Protein AF-0000000074026265 (afdb_homodimer)

Solvent-accessible surface area (backbone atoms only — not comparable to full-atom values): 60486 Å² total; per-residue (Å²): 126,70,62,74,56,37,58,71,52,33,71,59,60,82,52,69,83,64,68,78,68,47,55,57,82,48,46,68,58,48,65,74,44,37,63,38,47,51,51,13,49,49,29,44,51,48,30,49,52,49,58,58,45,52,34,52,52,52,15,53,52,42,41,30,48,72,67,70,62,59,43,75,69,52,39,55,50,53,32,48,48,51,51,52,43,43,51,48,36,30,51,28,47,27,50,17,40,55,26,28,44,42,47,17,47,48,46,38,46,51,50,44,50,51,52,53,47,49,58,65,57,43,35,57,64,54,59,73,77,40,56,67,68,60,55,49,42,50,66,47,55,26,41,50,34,36,26,41,22,55,16,62,23,47,52,45,45,49,48,40,49,51,45,42,52,50,40,52,50,48,34,33,72,69,58,38,53,71,54,41,55,60,28,46,56,40,49,64,55,44,53,51,49,50,54,55,49,47,53,53,50,26,54,41,47,52,52,28,50,51,34,45,48,51,48,52,50,51,50,54,49,48,63,73,41,40,67,59,33,57,50,40,69,33,52,66,61,53,41,52,55,44,47,54,46,47,48,51,30,44,51,34,46,48,53,42,49,53,50,54,36,47,49,57,34,48,52,51,42,39,51,47,49,23,51,34,43,39,47,38,55,44,48,50,34,35,69,71,61,77,38,50,68,10,39,48,54,22,41,54,51,41,50,51,53,42,60,61,39,58,66,47,47,63,53,30,53,42,36,41,37,47,13,42,55,29,35,44,55,50,47,54,58,71,65,57,70,48,79,66,67,67,44,97,75,37,35,74,58,67,84,80,81,50,32,40,34,38,44,47,25,31,38,56,53,90,92,45,96,55,58,36,29,46,63,32,64,48,77,44,49,63,36,36,32,37,17,39,35,53,55,89,83,14,29,70,69,52,54,58,37,50,75,61,54,55,50,81,79,78,38,60,47,43,24,54,49,91,41,49,56,75,43,33,22,61,63,44,49,25,60,36,37,16,63,26,52,64,81,30,78,72,62,72,38,27,49,48,55,51,27,44,52,67,50,94,75,78,52,71,64,54,54,50,52,29,21,48,41,36,67,37,42,71,64,33,66,70,37,94,54,30,54,66,32,42,26,42,93,88,33,47,80,69,53,68,34,54,33,22,23,42,30,44,18,20,23,49,63,66,63,36,57,30,40,38,36,32,44,48,56,77,62,40,55,70,67,59,43,51,51,27,51,51,40,44,54,65,71,40,64,67,31,23,31,40,39,34,38,84,52,58,85,78,36,53,82,28,66,33,35,37,33,30,48,86,15,28,79,78,45,74,36,33,54,68,56,37,51,71,64,62,44,71,63,28,22,52,45,50,15,46,54,21,36,47,56,18,67,80,82,124,70,61,73,57,37,60,72,52,35,72,60,61,80,56,67,83,64,68,77,67,46,55,58,82,47,46,66,58,46,64,74,44,38,64,39,46,51,50,12,50,49,30,44,50,50,30,47,52,48,58,60,44,52,34,52,52,52,15,53,52,42,41,30,49,72,67,69,63,57,43,75,68,51,38,52,49,53,31,48,48,52,52,51,44,45,51,48,36,31,51,29,47,28,51,16,40,54,26,26,45,44,48,17,47,49,46,39,45,51,49,44,50,50,53,52,48,51,57,65,56,42,35,57,64,54,58,73,77,39,57,68,68,60,55,48,42,50,64,46,57,27,41,49,35,36,25,41,22,55,17,63,24,46,52,44,45,49,47,42,51,49,45,42,51,51,41,51,50,49,34,34,72,68,60,37,54,70,57,40,56,59,30,46,58,41,49,65,54,44,55,52,50,49,55,55,50,48,55,52,49,25,53,40,46,52,53,27,49,51,34,46,49,50,48,52,49,51,50,52,50,49,64,74,40,41,67,57,33,58,47,39,67,34,52,65,60,53,42,52,54,46,49,54,47,46,48,51,28,44,51,36,46,49,53,42,48,53,52,55,37,47,48,57,34,49,51,51,42,39,51,46,49,22,51,35,43,39,46,38,56,43,48,51,33,36,68,73,61,76,38,52,67,10,40,48,54,21,41,55,48,39,49,51,54,41,60,61,37,57,66,47,44,64,52,29,54,43,37,42,38,48,13,41,54,29,35,44,56,50,47,54,58,71,66,55,71,51,80,67,68,68,45,97,75,37,35,74,59,67,84,81,79,50,32,39,34,38,46,46,26,29,39,56,53,89,93,46,96,55,59,36,28,46,63,32,63,49,76,45,51,62,37,36,33,38,18,39,35,53,54,90,83,15,30,70,69,52,55,58,38,48,76,61,54,56,49,81,79,77,38,60,49,42,25,54,50,89,40,49,56,75,43,33,23,59,65,44,50,26,62,35,37,16,62,26,54,66,80,29,80,73,62,72,38,28,48,48,54,52,28,44,51,68,50,94,76,80,52,71,64,55,53,50,51,29,21,48,41,34,67,37,41,70,65,35,64,70,37,94,53,29,55,65,32,43,26,41,93,88,33,48,79,68,51,69,35,54,34,22,25,44,30,44,16,20,23,49,62,65,64,36,56,30,40,38,38,31,43,48,57,76,61,40,55,70,68,58,44,51,52,25,53,52,39,44,53,66,72,39,64,67,30,23,32,39,39,35,38,85,51,57,84,78,37,53,81,29,68,33,35,37,33,30,48,87,14,29,78,77,45,74,36,34,53,69,56,37,51,70,64,63,46,72,63,29,24,52,46,50,14,46,55,22,36,47,55,16,66,80,84

InterPro domains:
  IPR003439 ABC transporter-like, ATP-binding domain [PF00005] (373-521)
  IPR003439 ABC transporter-like, ATP-binding domain [PS50893] (356-591)
  IPR003593 AAA+ ATPase domain [SM00382] (382-574)
  IPR011527 ABC transporter type 1, transmembrane domain [PF00664] (38-309)
  IPR011527 ABC transporter type 1, transmembrane domain [PS50929] (38-322)
  IPR027417 P-loop containing nucleoside triphosphate hydrolase [G3DSA:3.40.50.300] (346-600)
  IPR027417 P-loop containing nucleoside triphosphate hydrolase [SSF52540] (350-593)
  IPR036640 ABC transporter type 1, transmembrane domain superfamily [G3DSA:1.20.1560.10] (29-344)
  IPR036640 ABC transporter type 1, transmembrane domain superfamily [SSF90123] (24-339)
  IPR039421 Type 1 protein exporter [PTHR43394] (19-594)

Secondary structure (DSSP, 8-state):
-HHHHHHHHHTTTTS----GGGGGGGHHHHHHTHHHHHHHHHHHHHHHHHHTHHHHHHHHHHHHHHTT---HHHHHHHHHHHHHHHHHHHHHHHHHIIIIIHHHHHHHHHHHHHHHHHHHHS-HHHHHHS-HHHHHHIIIIIHHHHHHHHTHHHHHHHIIIIIHHHHHHHHHHHT-HHHHHHHHTHHHHHHHHHHHHHHHHHHHHHHHHHHHHHHHHHHHHHHHTHHHHHHTT-HHHHHHHHHHHHHHHHHHHHHHHHHHHHHHHHHHHHHHHHHHHHHHHHHHHHHHTSS-HHHHHHHHHHHHHHHHHHHHHHHHHHHHHHHHHHHHHHHHHHHPPPSS---TT-BPPPPP-SEEEEEEEEE--TT-SS-SEEEEEEEEETT-EEEEEE-TTSSHHHHHHHHTTSS--SEEEEEETTEEGGGB-HHHHHHTEEEE-TT----SSBHHHHHTTT-S---HHHHHHHHHHTT-HHHHHTSTTGGG-BBSTTSB---HHHHHHHHHHHHHHT--SEEEEESTTTTS-HHHHHHHHHHHHHHTTT-EEEEE-S-HHHHTT-SEEEEEETTEEEEEE-HHHHHHHTSHHHHHHHHHHHHHHHHH-/-HHHHHHHHHTTTTS----GGGGGGGHHHHHHTHHHHHHHHHHHHHHHHHHTHHHHHHHHHHHHHHTT---HHHHHHHHHHHHHHHHHHHHHHHHHIIIIIHHHHHHHHHHHHHHHHHHHHS-HHHHHHS-HHHHHHIIIIIHHHHHHHHTHHHHHHHIIIIIHHHHHHHHHHHT-HHHHHHHHTHHHHHHHHHHHHHHHHHHHHHHHHHHHHHHHHHHHHHHHTHHHHHHTT-HHHHHHHHHHHHHHHHHHHHHHHHHHHHHHHHHHHHHHHHHHHHHHHHHHHHHHTSS-HHHHHHHHHHHHHHHHHHHHHHHHHHHHHHHHHHHHHHHHHHHPPPSS---TT-B--PPP-SEEEEEEEEE--TT-SS-SEEEEEEEEETT-EEEEEE-TTSSHHHHHHHHTTSS--SEEEEEETTEEGGGB-HHHHHHTEEEE-TT----SSBHHHHHTTT-S---HHHHHHHHHHTT-HHHHHTSTTGGG-BBSTTSB---HHHHHHHHHHHHHHT--SEEEEESTTTTS-HHHHHHHHHHHHHHTTT-EEEEE-S-HHHHTT-SEEEEEETTEEEEEE-HHHHHHHTSHHHHHHHHHHHHHHHHH-

Foldseek 3Di:
DVPVVVLVLLQQPPQPLDDPVLCVVCVVLCVVLVCLQVLLLVLLLVLLVLVLCLLVLLLVQQQCVVVVNDDPVNVVVSVVSVVVSVVSNVVSVVSSLCRQLVSLVVQLVVLLVLLVVLVVLAFPLVCVVDPPVVSVCLSPVLSVLLSCCRHVLSSLVSCLPSSQVVLLCCLCVVFNVVLSVQLCVLVVVLLVLCVVLSNVLNVLSVQLVVLVVVLVVLVVVCVVCVVVCVVVVPPVVSVVVSVVSVVSSVVSVVVSVVSVVPSVVVLVVSLVVSVVSLCVVVVVCCVVVVGPPSSSSSNSVSSVSNSVSSVSVSVSSSSNSSNSVSSNVSVVSNPDDHPQDADPQADADDQQDWWKWFAQFWADRPVGPATLAGGAIDIFTFQFEEEEAEDPSLNLVVVVCVQLCSDDTDDTFIDRRNHTPNRHHNVNSNLQEQEQDQQLDADFFFLLCRLCPPPPDDDPVLLLVLLVLLVQQVVLVPDPVRRRATDDPVGDDDDLLNSLSSSSSSSPSSVHLEYEAAQSCVRPDPVSLVSNLVSCCVVSRRGRYYYYHHACSNCQPGQKYFYGDNNYTDDMGHNVVVCVVCPPSVVSVVVVVVVVVVVVD/DVPVVVLVLLQQPPQPLDDPVLCVVCVVLCVVLVCLQVLLLVLLLVLLVLVLCLLVLLLVQQLCVVVVNDDPVNVVVSVVSVVVSVVSNVVSVVSSLCRQLVSLVVQLVVLLVLLVVLVVQAFPLVCVVDPPVVSVCLSPVLSVLLSCCRHVLSSLVSCLPSSQVVLLCCLCVVFNVVLSVQLCVLVVVLLVLCVVLSNVLNVLSVQLVVLVVVLVVLVVVCVVCVVVCVVVVPVVVSVVVSVVSVVSSVVSVVVSVVSVVPSVVVLVVSLVVSVVSLCVVVVVCCVVVVGPPSSSSSNSVSSVSNSVSSVSVSVSSSSNSSNSVSSNVSVVSNPDDHPQDADPQADADDQQDWWKWWAQFWADRPVDPATLAGGEIDIFTFQFEEEEAEDPSLNLQVVVCVQLCSDDTDDTFIDRRNHTPNRHHNVNSNLQEQEQDQQLDADFFFLLCRLCPPPPDDDPVLLLVLLVLLVQQVVLVPDPVRRRATDDPVGDDDDLLNSLSSSSSSSPSSVHLEYEAAASCVRPDPVSLVSNLVSCCVVSRRGRYYYYHHDVSNCQPGQKYFYGDNNYTDDMGHNVVVCVVCPPSVVSVVVVVVVVVVVVD

Sequence (1202 aa):
MLCIEYNECIQLIDIEVKDMSNFKTLKQFFIKNKWSYLFGIFFLLLVDLLQLFIPEVLRSITNKLQENLLEGSDVLRYALYIILIGIGIAFFRFLWRMLIIGASRELEYHLRNKVFSHLLTLSTSYYQRHKTGDLMAHVTNDIHAIRMAFGPGIVAMTDAIFLNIAAIIMMAATTDLQLTVLALLPMPLLILAMTRFGKLIHIRFRTAQEAFANITDKTQENLTGVRVIKAYVQEEAEIQSFYKKNQELFERNMELAKLFGFFHPLVHFLSSLSFVIAIWYGGGLVIDGNISLGDFVAFTTYLGLLVSSISAIGWVINIMQRGSASMERINLILKEEAEIKDSSFAKELEDIKEAIVFDSVTFTYPTSQYPALKNFSLKIPKGSSVGVIGRTGSGKTTIAHLLLRLYELSEGNIYFDDMPIKEISLKSLREKIGFVDQDSFLFSTTIAENIGFGIDNYSIEDIRHVSKIAGLHEDILDFPKQYETLVGEKGITLSGGQRQRTSIARALIKNPDILILDDCLSAVDTNTEEKILEALKTETQNRTTIIIAHRISTLKHCNKIIVLDNATIIEEGTHQELLENKGLYYDFYEKQLLEEKINMEMLCIEYNECIQLIDIEVKDMSNFKTLKQFFIKNKWSYLFGIFFLLLVDLLQLFIPEVLRSITNKLQENLLEGSDVLRYALYIILIGIGIAFFRFLWRMLIIGASRELEYHLRNKVFSHLLTLSTSYYQRHKTGDLMAHVTNDIHAIRMAFGPGIVAMTDAIFLNIAAIIMMAATTDLQLTVLALLPMPLLILAMTRFGKLIHIRFRTAQEAFANITDKTQENLTGVRVIKAYVQEEAEIQSFYKKNQELFERNMELAKLFGFFHPLVHFLSSLSFVIAIWYGGGLVIDGNISLGDFVAFTTYLGLLVSSISAIGWVINIMQRGSASMERINLILKEEAEIKDSSFAKELEDIKEAIVFDSVTFTYPTSQYPALKNFSLKIPKGSSVGVIGRTGSGKTTIAHLLLRLYELSEGNIYFDDMPIKEISLKSLREKIGFVDQDSFLFSTTIAENIGFGIDNYSIEDIRHVSKIAGLHEDILDFPKQYETLVGEKGITLSGGQRQRTSIARALIKNPDILILDDCLSAVDTNTEEKILEALKTETQNRTTIIIAHRISTLKHCNKIIVLDNATIIEEGTHQELLENKGLYYDFYEKQLLEEKINME

Nearest PDB structures (foldseek):
  4q4a-assembly1_A  TM=9.128E-01  e=2.498E-37  Thermotoga maritima MSB8
  4q4j-assembly1_A  TM=9.026E-01  e=7.351E-38  Thermotoga maritima MSB8
  6qv0-assembly1_A  TM=7.895E-01  e=1.530E-36  Thermotoga maritima MSB8
  4a82-assembly1_A  TM=7.564E-01  e=5.158E-37  Homo sapiens
  7pru-assembly1_B  TM=8.902E-01  e=3.915E-32  Thermochaetoides thermophila DSM 1495

pLDDT: mean 86.09, std 11.9, range [26.09, 97.5]

Structure (mmCIF, N/CA/C/O backbone):
data_AF-0000000074026265-model_v1
#
loop_
_entity.id
_entity.type
_entity.pdbx_description
1 polymer 'ATP-binding cassette, subfamily B'
#
loop_
_atom_site.group_PDB
_atom_site.id
_atom_site.type_symbol
_atom_site.label_atom_id
_atom_site.label_alt_id
_atom_site.label_comp_id
_atom_site.label_asym_id
_atom_site.label_entity_id
_atom_site.label_seq_id
_atom_site.pdbx_PDB_ins_code
_atom_site.Cartn_x
_atom_site.Cartn_y
_atom_site.Cartn_z
_atom_site.occupancy
_atom_site.B_iso_or_equiv
_atom_site.auth_seq_id
_atom_site.auth_comp_id
_atom_site.auth_asym_id
_atom_site.auth_atom_id
_atom_site.pdbx_PDB_model_num
ATOM 1 N N . MET A 1 1 ? -4.57 -23.094 -10 1 26.69 1 MET A N 1
ATOM 2 C CA . MET A 1 1 ? -3.25 -22.719 -9.492 1 26.69 1 MET A CA 1
ATOM 3 C C . MET A 1 1 ? -2.668 -21.562 -10.297 1 26.69 1 MET A C 1
ATOM 5 O O . MET A 1 1 ? -1.999 -20.688 -9.742 1 26.69 1 MET A O 1
ATOM 9 N N . LEU A 1 2 ? -3.082 -21.703 -11.609 1 29.67 2 LEU A N 1
ATOM 10 C CA . LEU A 1 2 ? -2.695 -20.812 -12.703 1 29.67 2 LEU A CA 1
ATOM 11 C C . LEU A 1 2 ? -3.336 -19.438 -12.547 1 29.67 2 LEU A C 1
ATOM 13 O O . LEU A 1 2 ? -2.807 -18.453 -13.039 1 29.67 2 LEU A O 1
ATOM 17 N N . CYS A 1 3 ? -4.527 -19.484 -11.859 1 31.94 3 CYS A N 1
ATOM 18 C CA . CYS A 1 3 ? -5.398 -18.328 -12 1 31.94 3 CYS A CA 1
ATOM 19 C C . CYS A 1 3 ? -4.895 -17.172 -11.156 1 31.94 3 CYS A C 1
ATOM 21 O O . CYS A 1 3 ? -5.078 -16 -11.516 1 31.94 3 CYS A O 1
ATOM 23 N N . ILE A 1 4 ? -4.594 -17.438 -9.984 1 33.38 4 ILE A N 1
ATOM 24 C CA . ILE A 1 4 ? -4.289 -16.344 -9.062 1 33.38 4 ILE A CA 1
ATOM 25 C C . ILE A 1 4 ? -3.045 -15.602 -9.539 1 33.38 4 ILE A C 1
ATOM 27 O O . ILE A 1 4 ? -2.936 -14.383 -9.359 1 33.38 4 ILE A O 1
ATOM 31 N N . GLU A 1 5 ? -2.045 -16.359 -10.141 1 35.06 5 GLU A N 1
ATOM 32 C CA . GLU A 1 5 ? -0.799 -15.891 -10.734 1 35.06 5 GLU A CA 1
ATOM 33 C C . GLU A 1 5 ? -1.068 -14.898 -11.859 1 35.06 5 GLU A C 1
ATOM 35 O O . GLU A 1 5 ? -0.299 -13.953 -12.062 1 35.06 5 GLU A O 1
ATOM 40 N N . TYR A 1 6 ? -2.057 -15.164 -12.5 1 34.22 6 TYR A N 1
ATOM 41 C CA . TYR A 1 6 ? -2.396 -14.461 -13.734 1 34.22 6 TYR A CA 1
ATOM 42 C C . TYR A 1 6 ? -2.781 -13.016 -13.453 1 34.22 6 TYR A C 1
ATOM 44 O O . TYR A 1 6 ? -2.549 -12.133 -14.281 1 34.22 6 TYR A O 1
ATOM 52 N N . ASN A 1 7 ? -3.451 -12.953 -12.43 1 35.47 7 ASN A N 1
ATOM 53 C CA . ASN A 1 7 ? -3.891 -11.57 -12.227 1 35.47 7 ASN A CA 1
ATOM 54 C C . ASN A 1 7 ? -2.707 -10.609 -12.156 1 35.47 7 ASN A C 1
ATOM 56 O O . ASN A 1 7 ? -2.781 -9.492 -12.672 1 35.47 7 ASN A O 1
ATOM 60 N N . GLU A 1 8 ? -1.761 -10.992 -11.414 1 37.28 8 GLU A N 1
ATOM 61 C CA . GLU A 1 8 ? -0.539 -10.195 -11.445 1 37.28 8 GLU A CA 1
ATOM 62 C C . GLU A 1 8 ? 0.104 -10.219 -12.828 1 37.28 8 GLU A C 1
ATOM 64 O O . GLU A 1 8 ? 0.736 -9.242 -13.242 1 37.28 8 GLU A O 1
ATOM 69 N N . CYS A 1 9 ? 0.048 -11.289 -13.586 1 36.66 9 CYS A N 1
ATOM 70 C CA . CYS A 1 9 ? 0.616 -11.492 -14.914 1 36.66 9 CYS A CA 1
ATOM 71 C C . CYS A 1 9 ? -0.011 -10.547 -15.93 1 36.66 9 CYS A C 1
ATOM 73 O O . CYS A 1 9 ? 0.678 -10.031 -16.812 1 36.66 9 CYS A O 1
ATOM 75 N N . ILE A 1 10 ? -1.29 -10.398 -15.922 1 37.81 10 ILE A N 1
ATOM 76 C CA . ILE A 1 10 ? -2.006 -9.68 -16.969 1 37.81 10 ILE A CA 1
ATOM 77 C C . ILE A 1 10 ? -1.765 -8.18 -16.812 1 37.81 10 ILE A C 1
ATOM 79 O O . ILE A 1 10 ? -1.947 -7.41 -17.75 1 37.81 10 ILE A O 1
ATOM 83 N N . GLN A 1 11 ? -1.655 -7.793 -15.688 1 37.53 11 GLN A N 1
ATOM 84 C CA . GLN A 1 11 ? -1.546 -6.34 -15.617 1 37.53 11 GLN A CA 1
ATOM 85 C C . GLN A 1 11 ? -0.544 -5.816 -16.641 1 37.53 11 GLN A C 1
ATOM 87 O O . GLN A 1 11 ? -0.675 -4.688 -17.125 1 37.53 11 GLN A O 1
ATOM 92 N N . LEU A 1 12 ? 0.663 -6.441 -16.891 1 38.34 12 LEU A N 1
ATOM 93 C CA . LEU A 1 12 ? 1.892 -5.832 -17.391 1 38.34 12 LEU A CA 1
ATOM 94 C C . LEU A 1 12 ? 2.041 -6.059 -18.891 1 38.34 12 LEU A C 1
ATOM 96 O O . LEU A 1 12 ? 3.105 -5.801 -19.453 1 38.34 12 LEU A O 1
ATOM 100 N N . ILE A 1 13 ? 1.107 -6.602 -19.594 1 36.25 13 ILE A N 1
ATOM 101 C CA . ILE A 1 13 ? 1.398 -6.965 -20.969 1 36.25 13 ILE A CA 1
ATOM 102 C C . ILE A 1 13 ? 1.618 -5.703 -21.812 1 36.25 13 ILE A C 1
ATOM 104 O O . ILE A 1 13 ? 2.213 -5.762 -22.891 1 36.25 13 ILE A O 1
ATOM 108 N N . ASP A 1 14 ? 1.046 -4.801 -21.547 1 34.84 14 ASP A N 1
ATOM 109 C CA . ASP A 1 14 ? 1.147 -3.787 -22.594 1 34.84 14 ASP A CA 1
ATOM 110 C C . ASP A 1 14 ? 2.555 -3.195 -22.641 1 34.84 14 ASP A C 1
ATOM 112 O O . ASP A 1 14 ? 2.756 -2.109 -23.188 1 34.84 14 ASP A O 1
ATOM 116 N N . ILE A 1 15 ? 3.508 -3.811 -21.953 1 37.81 15 ILE A N 1
ATOM 117 C CA . ILE A 1 15 ? 4.715 -3.025 -22.188 1 37.81 15 ILE A CA 1
ATOM 118 C C . ILE A 1 15 ? 5.449 -3.545 -23.422 1 37.81 15 ILE A C 1
ATOM 120 O O . ILE A 1 15 ? 5.719 -4.746 -23.531 1 37.81 15 ILE A O 1
ATOM 124 N N . GLU A 1 16 ? 5.359 -2.924 -24.484 1 42.16 16 GLU A N 1
ATOM 125 C CA . GLU A 1 16 ? 6.195 -3.117 -25.672 1 42.16 16 GLU A CA 1
ATOM 126 C C . GLU A 1 16 ? 7.578 -3.631 -25.297 1 42.16 16 GLU A C 1
ATOM 128 O O . GLU A 1 16 ? 8.188 -3.148 -24.328 1 42.16 16 GLU A O 1
ATOM 133 N N . VAL A 1 17 ? 7.812 -4.906 -25.625 1 42.12 17 VAL A N 1
ATOM 134 C CA . VAL A 1 17 ? 9.156 -5.449 -25.484 1 42.12 17 VAL A CA 1
ATOM 135 C C . VAL A 1 17 ? 10.188 -4.348 -25.703 1 42.12 17 VAL A C 1
ATOM 137 O O . VAL A 1 17 ? 10.406 -3.912 -26.844 1 42.12 17 VAL A O 1
ATOM 140 N N . LYS A 1 18 ? 10.32 -3.586 -24.844 1 52.88 18 LYS A N 1
ATOM 141 C CA . LYS A 1 18 ? 11.312 -2.525 -24.938 1 52.88 18 LYS A CA 1
ATOM 142 C C . LYS A 1 18 ? 12.727 -3.098 -24.922 1 52.88 18 LYS A C 1
ATOM 144 O O . LYS A 1 18 ? 12.945 -4.227 -24.484 1 52.88 18 LYS A O 1
ATOM 149 N N . ASP A 1 19 ? 13.852 -2.369 -25.266 1 60.56 19 ASP A N 1
ATOM 150 C CA . ASP A 1 19 ? 15.266 -2.447 -25.641 1 60.56 19 ASP A CA 1
ATOM 151 C C . ASP A 1 19 ? 16.078 -3.139 -24.562 1 60.56 19 ASP A C 1
ATOM 153 O O . ASP A 1 19 ? 16.156 -2.65 -23.422 1 60.56 19 ASP A O 1
ATOM 157 N N . MET A 1 20 ? 16.391 -4.438 -24.656 1 67.44 20 MET A N 1
ATOM 158 C CA . MET A 1 20 ? 17.344 -5.176 -23.812 1 67.44 20 MET A CA 1
ATOM 159 C C . MET A 1 20 ? 18.594 -4.355 -23.547 1 67.44 20 MET A C 1
ATOM 161 O O . MET A 1 20 ? 19.453 -4.75 -22.75 1 67.44 20 MET A O 1
ATOM 165 N N . SER A 1 21 ? 18.609 -3.309 -24.141 1 75.88 21 SER A N 1
ATOM 166 C CA . SER A 1 21 ? 19.766 -2.434 -23.984 1 75.88 21 SER A CA 1
ATOM 167 C C . SER A 1 21 ? 19.766 -1.771 -22.609 1 75.88 21 SER A C 1
ATOM 169 O O . SER A 1 21 ? 20.828 -1.342 -22.125 1 75.88 21 SER A O 1
ATOM 171 N N . ASN A 1 22 ? 18.625 -1.957 -21.938 1 82 22 ASN A N 1
ATOM 172 C CA . ASN A 1 22 ? 18.5 -1.325 -20.625 1 82 22 ASN A CA 1
ATOM 173 C C . ASN A 1 22 ? 19.297 -2.076 -19.578 1 82 22 ASN A C 1
ATOM 175 O O . ASN A 1 22 ? 19.672 -1.504 -18.547 1 82 22 ASN A O 1
ATOM 179 N N . PHE A 1 23 ? 19.672 -3.299 -19.906 1 87.62 23 PHE A N 1
ATOM 180 C CA . PHE A 1 23 ? 20.359 -4.105 -18.906 1 87.62 23 PHE A CA 1
ATOM 181 C C . PHE A 1 23 ? 21.859 -3.93 -18.984 1 87.62 23 PHE A C 1
ATOM 183 O O . PHE A 1 23 ? 22.625 -4.578 -18.266 1 87.62 23 PHE A O 1
ATOM 190 N N . LYS A 1 24 ? 22.359 -3.061 -19.797 1 86.5 24 LYS A N 1
ATOM 191 C CA . LYS A 1 24 ? 23.797 -2.832 -20 1 86.5 24 LYS A CA 1
ATOM 192 C C . LYS A 1 24 ? 24.453 -2.299 -18.734 1 86.5 24 LYS A C 1
ATOM 194 O O . LYS A 1 24 ? 25.641 -2.539 -18.5 1 86.5 24 LYS A O 1
ATOM 199 N N . THR A 1 25 ? 23.656 -1.681 -17.922 1 88.06 25 THR A N 1
ATOM 200 C CA . THR A 1 25 ? 24.141 -1.136 -16.656 1 88.06 25 THR A CA 1
ATOM 201 C C . THR A 1 25 ? 24.562 -2.258 -15.711 1 88.06 25 THR A C 1
ATOM 203 O O . THR A 1 25 ? 25.406 -2.055 -14.828 1 88.06 25 THR A O 1
ATOM 206 N N . LEU A 1 26 ? 24.062 -3.434 -15.961 1 91.19 26 LEU A N 1
ATOM 207 C CA . LEU A 1 26 ? 24.344 -4.559 -15.078 1 91.19 26 LEU A CA 1
ATOM 208 C C . LEU A 1 26 ? 25.438 -5.441 -15.648 1 91.19 26 LEU A C 1
ATOM 210 O O . LEU A 1 26 ? 25.703 -6.535 -15.141 1 91.19 26 LEU A O 1
ATOM 214 N N . LYS A 1 27 ? 26.094 -5.012 -16.703 1 90.19 27 LYS A N 1
ATOM 215 C CA . LYS A 1 27 ? 27.109 -5.805 -17.406 1 90.19 27 LYS A CA 1
ATOM 216 C C . LYS A 1 27 ? 28.25 -6.191 -16.469 1 90.19 27 LYS A C 1
ATOM 218 O O . LYS A 1 27 ? 28.719 -7.328 -16.484 1 90.19 27 LYS A O 1
ATOM 223 N N . GLN A 1 28 ? 28.656 -5.238 -15.625 1 89.44 28 GLN A N 1
ATOM 224 C CA . GLN A 1 28 ? 29.766 -5.5 -14.703 1 89.44 28 GLN A CA 1
ATOM 225 C C . GLN A 1 28 ? 29.391 -6.582 -13.695 1 89.44 28 GLN A C 1
ATOM 227 O O . GLN A 1 28 ? 30.219 -7.43 -13.352 1 89.44 28 GLN A O 1
ATOM 232 N N . PHE A 1 29 ? 28.234 -6.59 -13.242 1 91.38 29 PHE A N 1
ATOM 233 C CA . PHE A 1 29 ? 27.766 -7.594 -12.297 1 91.38 29 PHE A CA 1
ATOM 234 C C . PHE A 1 29 ? 27.734 -8.969 -12.938 1 91.38 29 PHE A C 1
ATOM 236 O O . PHE A 1 29 ? 28.141 -9.961 -12.336 1 91.38 29 PHE A O 1
ATOM 243 N N . PHE A 1 30 ? 27.266 -9.031 -14.18 1 91.12 30 PHE A N 1
ATOM 244 C CA . PHE A 1 30 ? 27.125 -10.305 -14.867 1 91.12 30 PHE A CA 1
ATOM 245 C C . PHE A 1 30 ? 28.484 -10.898 -15.195 1 91.12 30 PHE A C 1
ATOM 247 O O . PHE A 1 30 ? 28.656 -12.117 -15.172 1 91.12 30 PHE A O 1
ATOM 254 N N . ILE A 1 31 ? 29.438 -10 -15.461 1 91.94 31 ILE A N 1
ATOM 255 C CA . ILE A 1 31 ? 30.781 -10.477 -15.727 1 91.94 31 ILE A CA 1
ATOM 256 C C . ILE A 1 31 ? 31.391 -11.047 -14.453 1 91.94 31 ILE A C 1
ATOM 258 O O . ILE A 1 31 ? 32.062 -12.094 -14.484 1 91.94 31 ILE A O 1
ATOM 262 N N . LYS A 1 32 ? 31.078 -10.438 -13.32 1 92.06 32 LYS A N 1
ATOM 263 C CA . LYS A 1 32 ? 31.609 -10.891 -12.039 1 92.06 32 LYS A CA 1
ATOM 264 C C . LYS A 1 32 ? 30.969 -12.203 -11.609 1 92.06 32 LYS A C 1
ATOM 266 O O . LYS A 1 32 ? 31.609 -13.055 -11.008 1 92.06 32 LYS A O 1
ATOM 271 N N . ASN A 1 33 ? 29.719 -12.359 -11.938 1 93.19 33 ASN A N 1
ATOM 272 C CA . ASN A 1 33 ? 28.984 -13.555 -11.531 1 93.19 33 ASN A CA 1
ATOM 273 C C . ASN A 1 33 ? 28.703 -14.469 -12.719 1 93.19 33 ASN A C 1
ATOM 275 O O . ASN A 1 33 ? 27.688 -15.18 -12.734 1 93.19 33 ASN A O 1
ATOM 279 N N . LYS A 1 34 ? 29.516 -14.391 -13.758 1 93 34 LYS A N 1
ATOM 280 C CA . LYS A 1 34 ? 29.297 -15.148 -14.984 1 93 34 LYS A CA 1
ATOM 281 C C . LYS A 1 34 ? 29.328 -16.656 -14.719 1 93 34 LYS A C 1
ATOM 283 O O . LYS A 1 34 ? 28.547 -17.406 -15.305 1 93 34 LYS A O 1
ATOM 288 N N . TRP A 1 35 ? 30.203 -17.062 -13.742 1 93.44 35 TRP A N 1
ATOM 289 C CA . TRP A 1 35 ? 30.344 -18.484 -13.477 1 93.44 35 TRP A CA 1
ATOM 290 C C . TRP A 1 35 ? 29.094 -19.031 -12.781 1 93.44 35 TRP A C 1
ATOM 292 O O . TRP A 1 35 ? 28.688 -20.172 -13.039 1 93.44 35 TRP A O 1
ATOM 302 N N . SER A 1 36 ? 28.5 -18.266 -11.914 1 94.81 36 SER A N 1
ATOM 303 C CA . SER A 1 36 ? 27.281 -18.703 -11.25 1 94.81 36 SER A CA 1
ATOM 304 C C . SER A 1 36 ? 26.141 -18.922 -12.25 1 94.81 36 SER A C 1
ATOM 306 O O . SER A 1 36 ? 25.469 -19.953 -12.203 1 94.81 36 SER A O 1
ATOM 308 N N . TYR A 1 37 ? 26.016 -18 -13.18 1 94.25 37 TYR A N 1
ATOM 309 C CA . TYR A 1 37 ? 24.969 -18.125 -14.18 1 94.25 37 TYR A CA 1
ATOM 310 C C . TYR A 1 37 ? 25.297 -19.219 -15.18 1 94.25 37 TYR A C 1
ATOM 312 O O . TYR A 1 37 ? 24.422 -20.016 -15.555 1 94.25 37 TYR A O 1
ATOM 320 N N . LEU A 1 38 ? 26.547 -19.328 -15.586 1 95 38 LEU A N 1
ATOM 321 C CA . LEU A 1 38 ? 26.938 -20.344 -16.562 1 95 38 LEU A CA 1
ATOM 322 C C . LEU A 1 38 ? 26.781 -21.75 -15.992 1 95 38 LEU A C 1
ATOM 324 O O . LEU A 1 38 ? 26.203 -22.625 -16.641 1 95 38 LEU A O 1
ATOM 328 N N . PHE A 1 39 ? 27.281 -21.891 -14.758 1 95.12 39 PHE A N 1
ATOM 329 C CA . PHE A 1 39 ? 27.141 -23.188 -14.125 1 95.12 39 PHE A CA 1
ATOM 330 C C . PHE A 1 39 ? 25.688 -23.484 -13.773 1 95.12 39 PHE A C 1
ATOM 332 O O . PHE A 1 39 ? 25.234 -24.625 -13.859 1 95.12 39 PHE A O 1
ATOM 339 N N . GLY A 1 40 ? 25.047 -22.438 -13.367 1 95.06 40 GLY A N 1
ATOM 340 C CA . GLY A 1 40 ? 23.625 -22.625 -13.094 1 95.06 40 GLY A CA 1
ATOM 341 C C . GLY A 1 40 ? 22.844 -23.078 -14.312 1 95.06 40 GLY A C 1
ATOM 342 O O . GLY A 1 40 ? 22.078 -24.047 -14.234 1 95.06 40 GLY A O 1
ATOM 343 N N . ILE A 1 41 ? 23.078 -22.453 -15.414 1 94.88 41 ILE A N 1
ATOM 344 C CA . ILE A 1 41 ? 22.406 -22.812 -16.656 1 94.88 41 ILE A CA 1
ATOM 345 C C . ILE A 1 41 ? 22.844 -24.203 -17.094 1 94.88 41 ILE A C 1
ATOM 347 O O . ILE A 1 41 ? 22.031 -25 -17.562 1 94.88 41 ILE A O 1
ATOM 351 N N . PHE A 1 42 ? 24.078 -24.5 -16.859 1 95.25 42 PHE A N 1
ATOM 352 C CA . PHE A 1 42 ? 24.609 -25.812 -17.203 1 95.25 42 PHE A CA 1
ATOM 353 C C . PHE A 1 42 ? 23.875 -26.906 -16.438 1 95.25 42 PHE A C 1
ATOM 355 O O . PHE A 1 42 ? 23.438 -27.906 -17.016 1 95.25 42 PHE A O 1
ATOM 362 N N . PHE A 1 43 ? 23.781 -26.688 -15.133 1 94.75 43 PHE A N 1
ATOM 363 C CA . PHE A 1 43 ? 23.109 -27.672 -14.305 1 94.75 43 PHE A CA 1
ATOM 364 C C . PHE A 1 43 ? 21.625 -27.75 -14.656 1 94.75 43 PHE A C 1
ATOM 366 O O . PHE A 1 43 ? 21.016 -28.812 -14.586 1 94.75 43 PHE A O 1
ATOM 373 N N . LEU A 1 44 ? 21.125 -26.609 -15.016 1 92.62 44 LEU A N 1
ATOM 374 C CA . LEU A 1 44 ? 19.734 -26.578 -15.461 1 92.62 44 LEU A CA 1
ATOM 375 C C . LEU A 1 44 ? 19.547 -27.391 -16.734 1 92.62 44 LEU A C 1
ATOM 377 O O . LEU A 1 44 ? 18.578 -28.141 -16.875 1 92.62 44 LEU A O 1
ATOM 381 N N . LEU A 1 45 ? 20.469 -27.297 -17.641 1 93.69 45 LEU A N 1
ATOM 382 C CA . LEU A 1 45 ? 20.422 -28.062 -18.891 1 93.69 45 LEU A CA 1
ATOM 383 C C . LEU A 1 45 ? 20.562 -29.562 -18.594 1 93.69 45 LEU A C 1
ATOM 385 O O . LEU A 1 45 ? 19.938 -30.391 -19.266 1 93.69 45 LEU A O 1
ATOM 389 N N . LEU A 1 46 ? 21.359 -29.875 -17.609 1 92.88 46 LEU A N 1
ATOM 390 C CA . LEU A 1 46 ? 21.516 -31.266 -17.219 1 92.88 46 LEU A CA 1
ATOM 391 C C . LEU A 1 46 ? 20.203 -31.828 -16.656 1 92.88 46 LEU A C 1
ATOM 393 O O . LEU A 1 46 ? 19.859 -32.969 -16.906 1 92.88 46 LEU A O 1
ATOM 397 N N . VAL A 1 47 ? 19.562 -31 -15.906 1 90.19 47 VAL A N 1
ATOM 398 C CA . VAL A 1 47 ? 18.25 -31.406 -15.383 1 90.19 47 VAL A CA 1
ATOM 399 C C . VAL A 1 47 ? 17.297 -31.672 -16.531 1 90.19 47 VAL A C 1
ATOM 401 O O . VAL A 1 47 ? 16.609 -32.688 -16.547 1 90.19 47 VAL A O 1
ATOM 404 N N . ASP A 1 48 ? 17.297 -30.781 -17.531 1 88.19 48 ASP A N 1
ATOM 405 C CA . ASP A 1 48 ? 16.406 -30.922 -18.688 1 88.19 48 ASP A CA 1
ATOM 406 C C . ASP A 1 48 ? 16.75 -32.188 -19.484 1 88.19 48 ASP A C 1
ATOM 408 O O . ASP A 1 48 ? 15.867 -32.875 -19.953 1 88.19 48 ASP A O 1
ATOM 412 N N . LEU A 1 49 ? 18 -32.469 -19.562 1 88.88 49 LEU A N 1
ATOM 413 C CA . LEU A 1 49 ? 18.453 -33.625 -20.297 1 88.88 49 LEU A CA 1
ATOM 414 C C . LEU A 1 49 ? 18.062 -34.906 -19.578 1 88.88 49 LEU A C 1
ATOM 416 O O . LEU A 1 49 ? 17.625 -35.875 -20.203 1 88.88 49 LEU A O 1
ATOM 420 N N . LEU A 1 50 ? 18.25 -34.875 -18.25 1 87.94 50 LEU A N 1
ATOM 421 C CA . LEU A 1 50 ? 17.891 -36.031 -17.469 1 87.94 50 LEU A CA 1
ATOM 422 C C . LEU A 1 50 ? 16.391 -36.312 -17.531 1 87.94 50 LEU A C 1
ATOM 424 O O . LEU A 1 50 ? 15.961 -37.469 -17.531 1 87.94 50 LEU A O 1
ATOM 428 N N . GLN A 1 51 ? 15.648 -35.312 -17.594 1 83.94 51 GLN A N 1
ATOM 429 C CA . GLN A 1 51 ? 14.203 -35.469 -17.688 1 83.94 51 GLN A CA 1
ATOM 430 C C . GLN A 1 51 ? 13.797 -36.125 -19 1 83.94 51 GLN A C 1
ATOM 432 O O . GLN A 1 51 ? 12.789 -36.844 -19.047 1 83.94 51 GLN A O 1
ATOM 437 N N . LEU A 1 52 ? 14.602 -35.969 -20.047 1 85.75 52 LEU A N 1
ATOM 438 C CA . LEU A 1 52 ? 14.312 -36.531 -21.359 1 85.75 52 LEU A CA 1
ATOM 439 C C . LEU A 1 52 ? 14.633 -38.031 -21.391 1 85.75 52 LEU A C 1
ATOM 441 O O . LEU A 1 52 ? 14.203 -38.75 -22.297 1 85.75 52 LEU A O 1
ATOM 445 N N . PHE A 1 53 ? 15.305 -38.469 -20.328 1 85.56 53 PHE A N 1
ATOM 446 C CA . PHE A 1 53 ? 15.664 -39.875 -20.281 1 85.56 53 PHE A CA 1
ATOM 447 C C . PHE A 1 53 ? 14.516 -40.688 -19.719 1 85.56 53 PHE A C 1
ATOM 449 O O . PHE A 1 53 ? 14.461 -41.906 -19.938 1 85.56 53 PHE A O 1
ATOM 456 N N . ILE A 1 54 ? 13.609 -40 -19.109 1 78.75 54 ILE A N 1
ATOM 457 C CA . ILE A 1 54 ? 12.5 -40.75 -18.484 1 78.75 54 ILE A CA 1
ATOM 458 C C . ILE A 1 54 ? 11.648 -41.406 -19.562 1 78.75 54 ILE A C 1
ATOM 460 O O . ILE A 1 54 ? 11.406 -42.594 -19.516 1 78.75 54 ILE A O 1
ATOM 464 N N . PRO A 1 55 ? 11.266 -40.688 -20.641 1 77.81 55 PRO A N 1
ATOM 465 C CA . PRO A 1 55 ? 10.516 -41.344 -21.719 1 77.81 55 PRO A CA 1
ATOM 466 C C . PRO A 1 55 ? 11.305 -42.469 -22.391 1 77.81 55 PRO A C 1
ATOM 468 O O . PRO A 1 55 ? 10.719 -43.438 -22.844 1 77.81 55 PRO A O 1
ATOM 471 N N . GLU A 1 56 ? 12.617 -42.344 -22.422 1 82.81 56 GLU A N 1
ATOM 472 C CA . GLU A 1 56 ? 13.445 -43.375 -23.031 1 82.81 56 GLU A CA 1
ATOM 473 C C . GLU A 1 56 ? 13.438 -44.656 -22.219 1 82.81 56 GLU A C 1
ATOM 475 O O . GLU A 1 56 ? 13.461 -45.781 -22.766 1 82.81 56 GLU A O 1
ATOM 480 N N . VAL A 1 57 ? 13.453 -44.469 -20.922 1 80.75 57 VAL A N 1
ATOM 481 C CA . VAL A 1 57 ? 13.367 -45.625 -20.047 1 80.75 57 VAL A CA 1
ATOM 482 C C . VAL A 1 57 ? 12.016 -46.312 -20.219 1 80.75 57 VAL A C 1
ATOM 484 O O . VAL A 1 57 ? 11.938 -47.531 -20.312 1 80.75 57 VAL A O 1
ATOM 487 N N . LEU A 1 58 ? 10.984 -45.531 -20.344 1 75.75 58 LEU A N 1
ATOM 488 C CA . LEU A 1 58 ? 9.648 -46.062 -20.547 1 75.75 58 LEU A CA 1
ATOM 489 C C . LEU A 1 58 ? 9.562 -46.781 -21.891 1 75.75 58 LEU A C 1
ATOM 491 O O . LEU A 1 58 ? 8.898 -47.812 -22.016 1 75.75 58 LEU A O 1
ATOM 495 N N . ARG A 1 59 ? 10.219 -46.219 -22.859 1 79.81 59 ARG A N 1
ATOM 496 C CA . ARG A 1 59 ? 10.289 -46.812 -24.188 1 79.81 59 ARG A CA 1
ATOM 497 C C . ARG A 1 59 ? 10.898 -48.219 -24.109 1 79.81 59 ARG A C 1
ATOM 499 O O . ARG A 1 59 ? 10.32 -49.188 -24.609 1 79.81 59 ARG A O 1
ATOM 506 N N . SER A 1 60 ? 11.992 -48.312 -23.422 1 81.44 60 SER A N 1
ATOM 507 C CA . SER A 1 60 ? 12.727 -49.594 -23.344 1 81.44 60 SER A CA 1
ATOM 508 C C . SER A 1 60 ? 11.938 -50.625 -22.562 1 81.44 60 SER A C 1
ATOM 510 O O . SER A 1 60 ? 11.891 -51.812 -22.969 1 81.44 60 SER A O 1
ATOM 512 N N . ILE A 1 61 ? 11.305 -50.156 -21.547 1 76.81 61 ILE A N 1
ATOM 513 C CA . ILE A 1 61 ? 10.508 -51.062 -20.734 1 76.81 61 ILE A CA 1
ATOM 514 C C . ILE A 1 61 ? 9.336 -51.594 -21.562 1 76.81 61 ILE A C 1
ATOM 516 O O . ILE A 1 61 ? 9.055 -52.781 -21.562 1 76.81 61 ILE A O 1
ATOM 520 N N . THR A 1 62 ? 8.703 -50.781 -22.312 1 73.81 62 THR A N 1
ATOM 521 C CA . THR A 1 62 ? 7.512 -51.125 -23.078 1 73.81 62 THR A CA 1
ATOM 522 C C . THR A 1 62 ? 7.875 -52.031 -24.25 1 73.81 62 THR A C 1
ATOM 524 O O . THR A 1 62 ? 7.148 -53 -24.531 1 73.81 62 THR A O 1
ATOM 527 N N . ASN A 1 63 ? 8.977 -51.719 -24.875 1 76.88 63 ASN A N 1
ATOM 528 C CA . ASN A 1 63 ? 9.398 -52.594 -25.969 1 76.88 63 ASN A CA 1
ATOM 529 C C . ASN A 1 63 ? 9.734 -54 -25.5 1 76.88 63 ASN A C 1
ATOM 531 O O . ASN A 1 63 ? 9.352 -54.969 -26.125 1 76.88 63 ASN A O 1
ATOM 535 N N . LYS A 1 64 ? 10.375 -54.062 -24.359 1 77.75 64 LYS A N 1
ATOM 536 C CA . LYS A 1 64 ? 10.727 -55.375 -23.828 1 77.75 64 LYS A CA 1
ATOM 537 C C . LYS A 1 64 ? 9.492 -56.125 -23.328 1 77.75 64 LYS A C 1
ATOM 539 O O . LYS A 1 64 ? 9.43 -57.344 -23.406 1 77.75 64 LYS A O 1
ATOM 544 N N . LEU A 1 65 ? 8.633 -55.406 -22.812 1 71.75 65 LEU A N 1
ATOM 545 C CA . LEU A 1 65 ? 7.375 -56 -22.375 1 71.75 65 LEU A CA 1
ATOM 546 C C . LEU A 1 65 ? 6.594 -56.562 -23.562 1 71.75 65 LEU A C 1
ATOM 548 O O . LEU A 1 65 ? 6 -57.625 -23.484 1 71.75 65 LEU A O 1
ATOM 552 N N . GLN A 1 66 ? 6.582 -55.781 -24.625 1 70.25 66 GLN A N 1
ATOM 553 C CA . GLN A 1 66 ? 5.875 -56.188 -25.828 1 70.25 66 GLN A CA 1
ATOM 554 C C . GLN A 1 66 ? 6.477 -57.469 -26.422 1 70.25 66 GLN A C 1
ATOM 556 O O . GLN A 1 66 ? 5.75 -58.344 -26.922 1 70.25 66 GLN A O 1
ATOM 561 N N . GLU A 1 67 ? 7.75 -57.5 -26.281 1 73.56 67 GLU A N 1
ATOM 562 C CA . GLU A 1 67 ? 8.438 -58.688 -26.844 1 73.56 67 GLU A CA 1
ATOM 563 C C . GLU A 1 67 ? 8.461 -59.844 -25.844 1 73.56 67 GLU A C 1
ATOM 565 O O . GLU A 1 67 ? 8.992 -60.906 -26.141 1 73.56 67 GLU A O 1
ATOM 570 N N . ASN A 1 68 ? 7.781 -59.719 -24.625 1 70.25 68 ASN A N 1
ATOM 571 C CA . ASN A 1 68 ? 7.738 -60.719 -23.562 1 70.25 68 ASN A CA 1
ATOM 572 C C . ASN A 1 68 ? 9.141 -61.094 -23.094 1 70.25 68 ASN A C 1
ATOM 574 O O . ASN A 1 68 ? 9.406 -62.25 -22.812 1 70.25 68 ASN A O 1
ATOM 578 N N . LEU A 1 69 ? 9.984 -60.156 -23.281 1 73.19 69 LEU A N 1
ATOM 579 C CA . LEU A 1 69 ? 11.375 -60.406 -22.906 1 73.19 69 LEU A CA 1
ATOM 580 C C . LEU A 1 69 ? 11.695 -59.75 -21.562 1 73.19 69 LEU A C 1
ATOM 582 O O . LEU A 1 69 ? 12.844 -59.781 -21.125 1 73.19 69 LEU A O 1
ATOM 586 N N . LEU A 1 70 ? 10.711 -59.219 -20.969 1 74.12 70 LEU A N 1
ATOM 587 C CA . LEU A 1 70 ? 10.961 -58.5 -19.719 1 74.12 70 LEU A CA 1
ATOM 588 C C . LEU A 1 70 ? 11.172 -59.469 -18.562 1 74.12 70 LEU A C 1
ATOM 590 O O . LEU A 1 70 ? 10.312 -60.312 -18.281 1 74.12 70 LEU A O 1
ATOM 594 N N . GLU A 1 71 ? 12.445 -59.562 -18.062 1 77.31 71 GLU A N 1
ATOM 595 C CA . GLU A 1 71 ? 12.805 -60.375 -16.922 1 77.31 71 GLU A CA 1
ATOM 596 C C . GLU A 1 71 ? 12.82 -59.562 -15.633 1 77.31 71 GLU A C 1
ATOM 598 O O . GLU A 1 71 ? 12.797 -58.344 -15.664 1 77.31 71 GLU A O 1
ATOM 603 N N . GLY A 1 72 ? 12.656 -60.281 -14.508 1 74.75 72 GLY A N 1
ATOM 604 C CA . GLY A 1 72 ? 12.711 -59.656 -13.203 1 74.75 72 GLY A CA 1
ATOM 605 C C . GLY A 1 72 ? 13.93 -58.781 -13.016 1 74.75 72 GLY A C 1
ATOM 606 O O . GLY A 1 72 ? 13.844 -57.688 -12.438 1 74.75 72 GLY A O 1
ATOM 607 N N . SER A 1 73 ? 14.977 -59.25 -13.594 1 81.06 73 SER A N 1
ATOM 608 C CA . SER A 1 73 ? 16.219 -58.5 -13.484 1 81.06 73 SER A CA 1
ATOM 609 C C . SER A 1 73 ? 16.141 -57.188 -14.281 1 81.06 73 SER A C 1
ATOM 611 O O . SER A 1 73 ? 16.703 -56.188 -13.875 1 81.06 73 SER A O 1
ATOM 613 N N . ASP A 1 74 ? 15.383 -57.188 -15.398 1 82.56 74 ASP A N 1
ATOM 614 C CA . ASP A 1 74 ? 15.203 -55.969 -16.219 1 82.56 74 ASP A CA 1
ATOM 615 C C . ASP A 1 74 ? 14.344 -54.938 -15.508 1 82.56 74 ASP A C 1
ATOM 617 O O . ASP A 1 74 ? 14.625 -53.75 -15.57 1 82.56 74 ASP A O 1
ATOM 621 N N . VAL A 1 75 ? 13.453 -55.469 -14.797 1 79.25 75 VAL A N 1
ATOM 622 C CA . VAL A 1 75 ? 12.547 -54.594 -14.086 1 79.25 75 VAL A CA 1
ATOM 623 C C . VAL A 1 75 ? 13.312 -53.844 -12.992 1 79.25 75 VAL A C 1
ATOM 625 O O . VAL A 1 75 ? 13.141 -52.625 -12.812 1 79.25 75 VAL A O 1
ATOM 628 N N . LEU A 1 76 ? 14.109 -54.562 -12.273 1 80.44 76 LEU A N 1
ATOM 629 C CA . LEU A 1 76 ? 14.906 -53.969 -11.211 1 80.44 76 LEU A CA 1
ATOM 630 C C . LEU A 1 76 ? 15.898 -52.969 -11.781 1 80.44 76 LEU A C 1
ATOM 632 O O . LEU A 1 76 ? 16.156 -51.906 -11.18 1 80.44 76 LEU A O 1
ATOM 636 N N . ARG A 1 77 ? 16.422 -53.25 -12.938 1 84.06 77 ARG A N 1
ATOM 637 C CA . ARG A 1 77 ? 17.375 -52.344 -13.578 1 84.06 77 ARG A CA 1
ATOM 638 C C . ARG A 1 77 ? 16.719 -51.031 -13.992 1 84.06 77 ARG A C 1
ATOM 640 O O . ARG A 1 77 ? 17.266 -49.969 -13.766 1 84.06 77 ARG A O 1
ATOM 647 N N . TYR A 1 78 ? 15.609 -51.062 -14.555 1 82.25 78 TYR A N 1
ATOM 648 C CA . TYR A 1 78 ? 14.914 -49.875 -15 1 82.25 78 TYR A CA 1
ATOM 649 C C . TYR A 1 78 ? 14.422 -49.062 -13.812 1 82.25 78 TYR A C 1
ATOM 651 O O . TYR A 1 78 ? 14.438 -47.812 -13.852 1 82.25 78 TYR A O 1
ATOM 659 N N . ALA A 1 79 ? 14 -49.781 -12.773 1 80.31 79 ALA A N 1
ATOM 660 C CA . ALA A 1 79 ? 13.617 -49.062 -11.555 1 80.31 79 ALA A CA 1
ATOM 661 C C . ALA A 1 79 ? 14.789 -48.281 -10.977 1 80.31 79 ALA A C 1
ATOM 663 O O . ALA A 1 79 ? 14.625 -47.156 -10.539 1 80.31 79 ALA A O 1
ATOM 664 N N . LEU A 1 80 ? 15.891 -48.906 -11.031 1 83.44 80 LEU A N 1
ATOM 665 C CA . LEU A 1 80 ? 17.094 -48.281 -10.523 1 83.44 80 LEU A CA 1
ATOM 666 C C . LEU A 1 80 ? 17.469 -47.062 -11.383 1 83.44 80 LEU A C 1
ATOM 668 O O . LEU A 1 80 ? 17.953 -46.062 -10.867 1 83.44 80 LEU A O 1
ATOM 672 N N . TYR A 1 81 ? 17.234 -47.188 -12.695 1 86.12 81 TYR A N 1
ATOM 673 C CA . TYR A 1 81 ? 17.5 -46.062 -13.586 1 86.12 81 TYR A CA 1
ATOM 674 C C . TYR A 1 81 ? 16.625 -44.875 -13.242 1 86.12 81 TYR A C 1
ATOM 676 O O . TYR A 1 81 ? 17.094 -43.719 -13.203 1 86.12 81 TYR A O 1
ATOM 684 N N . ILE A 1 82 ? 15.414 -45.125 -12.984 1 83.25 82 ILE A N 1
ATOM 685 C CA . ILE A 1 82 ? 14.477 -44.031 -12.703 1 83.25 82 ILE A CA 1
ATOM 686 C C . ILE A 1 82 ? 14.844 -43.375 -11.383 1 83.25 82 ILE A C 1
ATOM 688 O O . ILE A 1 82 ? 14.82 -42.125 -11.281 1 83.25 82 ILE A O 1
ATOM 692 N N . ILE A 1 83 ? 15.219 -44.156 -10.383 1 84.19 83 ILE A N 1
ATOM 693 C CA . ILE A 1 83 ? 15.617 -43.625 -9.086 1 84.19 83 ILE A CA 1
ATOM 694 C C . ILE A 1 83 ? 16.875 -42.781 -9.242 1 84.19 83 ILE A C 1
ATOM 696 O O . ILE A 1 83 ? 16.953 -41.656 -8.695 1 84.19 83 ILE A O 1
ATOM 700 N N . LEU A 1 84 ? 17.781 -43.312 -10.008 1 87.81 84 LEU A N 1
ATOM 701 C CA . LEU A 1 84 ? 19.031 -42.594 -10.211 1 87.81 84 LEU A CA 1
ATOM 702 C C . LEU A 1 84 ? 18.781 -41.281 -10.977 1 87.81 84 LEU A C 1
ATOM 704 O O . LEU A 1 84 ? 19.391 -40.25 -10.672 1 87.81 84 LEU A O 1
ATOM 708 N N . ILE A 1 85 ? 17.922 -41.312 -11.953 1 87.62 85 ILE A N 1
ATOM 709 C CA . ILE A 1 85 ? 17.562 -40.094 -12.711 1 87.62 85 ILE A CA 1
ATOM 710 C C . ILE A 1 85 ? 16.875 -39.094 -11.789 1 87.62 85 ILE A C 1
ATOM 712 O O . ILE A 1 85 ? 17.188 -37.906 -11.82 1 87.62 85 ILE A O 1
ATOM 716 N N . GLY A 1 86 ? 16 -39.625 -10.945 1 84.06 86 GLY A N 1
ATOM 717 C CA . GLY A 1 86 ? 15.328 -38.781 -10 1 84.06 86 GLY A CA 1
ATOM 718 C C . GLY A 1 86 ? 16.266 -38.094 -9.023 1 84.06 86 GLY A C 1
ATOM 719 O O . GLY A 1 86 ? 16.156 -36.906 -8.781 1 84.06 86 GLY A O 1
ATOM 720 N N . ILE A 1 87 ? 17.109 -38.844 -8.508 1 87.19 87 ILE A N 1
ATOM 721 C CA . ILE A 1 87 ? 18.094 -38.281 -7.578 1 87.19 87 ILE A CA 1
ATOM 722 C C . ILE A 1 87 ? 19 -37.281 -8.297 1 87.19 87 ILE A C 1
ATOM 724 O O . ILE A 1 87 ? 19.312 -36.219 -7.742 1 87.19 87 ILE A O 1
ATOM 728 N N . GLY A 1 88 ? 19.391 -37.688 -9.5 1 89.31 88 GLY A N 1
ATOM 729 C CA . GLY A 1 88 ? 20.172 -36.75 -10.289 1 89.31 88 GLY A CA 1
ATOM 730 C C . GLY A 1 88 ? 19.453 -35.438 -10.57 1 89.31 88 GLY A C 1
ATOM 731 O O . GLY A 1 88 ? 20.047 -34.375 -10.422 1 89.31 88 GLY A O 1
ATOM 732 N N . ILE A 1 89 ? 18.234 -35.531 -10.883 1 89 89 ILE A N 1
ATOM 733 C CA . ILE A 1 89 ? 17.438 -34.344 -11.148 1 89 89 ILE A CA 1
ATOM 734 C C . ILE A 1 89 ? 17.328 -33.5 -9.891 1 89 89 ILE A C 1
ATOM 736 O O . ILE A 1 89 ? 17.531 -32.281 -9.945 1 89 89 ILE A O 1
ATOM 740 N N . ALA A 1 90 ? 17.094 -34.156 -8.773 1 87.06 90 ALA A N 1
ATOM 741 C CA . ALA A 1 90 ? 16.969 -33.438 -7.504 1 87.06 90 ALA A CA 1
ATOM 742 C C . ALA A 1 90 ? 18.281 -32.719 -7.16 1 87.06 90 ALA A C 1
ATOM 744 O O . ALA A 1 90 ? 18.266 -31.547 -6.738 1 87.06 90 ALA A O 1
ATOM 745 N N . PHE A 1 91 ? 19.25 -33.375 -7.387 1 89.94 91 PHE A N 1
ATOM 746 C CA . PHE A 1 91 ? 20.562 -32.844 -7.051 1 89.94 91 PHE A CA 1
ATOM 747 C C . PHE A 1 91 ? 20.906 -31.641 -7.938 1 89.94 91 PHE A C 1
ATOM 749 O O . PHE A 1 91 ? 21.281 -30.578 -7.438 1 89.94 91 PHE A O 1
ATOM 756 N N . PHE A 1 92 ? 20.797 -31.797 -9.211 1 92.31 92 PHE A N 1
ATOM 757 C CA . PHE A 1 92 ? 21.156 -30.719 -10.133 1 92.31 92 PHE A CA 1
ATOM 758 C C . PHE A 1 92 ? 20.172 -29.562 -10.031 1 92.31 92 PHE A C 1
ATOM 760 O O . PHE A 1 92 ? 20.531 -28.406 -10.273 1 92.31 92 PHE A O 1
ATOM 767 N N . ARG A 1 93 ? 18.984 -29.875 -9.664 1 89.12 93 ARG A N 1
ATOM 768 C CA . ARG A 1 93 ? 18.016 -28.812 -9.43 1 89.12 93 ARG A CA 1
ATOM 769 C C . ARG A 1 93 ? 18.406 -27.969 -8.227 1 89.12 93 ARG A C 1
ATOM 771 O O . ARG A 1 93 ? 18.25 -26.75 -8.242 1 89.12 93 ARG A O 1
ATOM 778 N N . PHE A 1 94 ? 18.844 -28.625 -7.273 1 88.94 94 PHE A N 1
ATOM 779 C CA . PHE A 1 94 ? 19.312 -27.906 -6.098 1 88.94 94 PHE A CA 1
ATOM 780 C C . PHE A 1 94 ? 20.484 -27 -6.449 1 88.94 94 PHE A C 1
ATOM 782 O O . PHE A 1 94 ? 20.531 -25.844 -6.031 1 88.94 94 PHE A O 1
ATOM 789 N N . LEU A 1 95 ? 21.297 -27.516 -7.211 1 92.56 95 LEU A N 1
ATOM 790 C CA . LEU A 1 95 ? 22.5 -26.781 -7.551 1 92.56 95 LEU A CA 1
ATOM 791 C C . LEU A 1 95 ? 22.188 -25.562 -8.398 1 92.56 95 LEU A C 1
ATOM 793 O O . LEU A 1 95 ? 22.688 -24.469 -8.141 1 92.56 95 LEU A O 1
ATOM 797 N N . TRP A 1 96 ? 21.406 -25.75 -9.406 1 93.12 96 TRP A N 1
ATOM 798 C CA . TRP A 1 96 ? 21.141 -24.578 -10.25 1 93.12 96 TRP A CA 1
ATOM 799 C C . TRP A 1 96 ? 20.375 -23.516 -9.469 1 93.12 96 TRP A C 1
ATOM 801 O O . TRP A 1 96 ? 20.547 -22.312 -9.711 1 93.12 96 TRP A O 1
ATOM 811 N N . ARG A 1 97 ? 19.516 -23.969 -8.57 1 90 97 ARG A N 1
ATOM 812 C CA . ARG A 1 97 ? 18.75 -23 -7.781 1 90 97 ARG A CA 1
ATOM 813 C C . ARG A 1 97 ? 19.656 -22.141 -6.918 1 90 97 ARG A C 1
ATOM 815 O O . ARG A 1 97 ? 19.484 -20.922 -6.832 1 90 97 ARG A O 1
ATOM 822 N N . MET A 1 98 ? 20.609 -22.812 -6.309 1 90.88 98 MET A N 1
ATOM 823 C CA . MET A 1 98 ? 21.547 -22.078 -5.453 1 90.88 98 MET A CA 1
ATOM 824 C C . MET A 1 98 ? 22.391 -21.109 -6.27 1 90.88 98 MET A C 1
ATOM 826 O O . MET A 1 98 ? 22.719 -20.016 -5.801 1 90.88 98 MET A O 1
ATOM 830 N N . LEU A 1 99 ? 22.594 -21.531 -7.41 1 94.25 99 LEU A N 1
ATOM 831 C CA . LEU A 1 99 ? 23.5 -20.719 -8.219 1 94.25 99 LEU A CA 1
ATOM 832 C C . LEU A 1 99 ? 22.75 -19.578 -8.891 1 94.25 99 LEU A C 1
ATOM 834 O O . LEU A 1 99 ? 23.125 -18.406 -8.758 1 94.25 99 LEU A O 1
ATOM 838 N N . ILE A 1 100 ? 21.641 -19.891 -9.555 1 94.38 100 ILE A N 1
ATOM 839 C CA . ILE A 1 100 ? 20.922 -18.859 -10.32 1 94.38 100 ILE A CA 1
ATOM 840 C C . ILE A 1 100 ? 20.125 -17.969 -9.375 1 94.38 100 ILE A C 1
ATOM 842 O O . ILE A 1 100 ? 20.219 -16.75 -9.438 1 94.38 100 ILE A O 1
ATOM 846 N N . ILE A 1 101 ? 19.359 -18.562 -8.492 1 93.06 101 ILE A N 1
ATOM 847 C CA . ILE A 1 101 ? 18.562 -17.781 -7.547 1 93.06 101 ILE A CA 1
ATOM 848 C C . ILE A 1 101 ? 19.484 -17.031 -6.586 1 93.06 101 ILE A C 1
ATOM 850 O O . ILE A 1 101 ? 19.219 -15.883 -6.234 1 93.06 101 ILE A O 1
ATOM 854 N N . GLY A 1 102 ? 20.531 -17.703 -6.203 1 92.81 102 GLY A N 1
ATOM 855 C CA . GLY A 1 102 ? 21.516 -17.031 -5.375 1 92.81 102 GLY A CA 1
ATOM 856 C C . GLY A 1 102 ? 22.141 -15.82 -6.055 1 92.81 102 GLY A C 1
ATOM 857 O O . GLY A 1 102 ? 22.266 -14.758 -5.441 1 92.81 102 GLY A O 1
ATOM 858 N N . ALA A 1 103 ? 22.453 -16.016 -7.262 1 94.25 103 ALA A N 1
ATOM 859 C CA . ALA A 1 103 ? 23.016 -14.914 -8.031 1 94.25 103 ALA A CA 1
ATOM 860 C C . ALA A 1 103 ? 22.016 -13.781 -8.203 1 94.25 103 ALA A C 1
ATOM 862 O O . ALA A 1 103 ? 22.375 -12.609 -8.172 1 94.25 103 ALA A O 1
ATOM 863 N N . SER A 1 104 ? 20.766 -14.125 -8.445 1 95.06 104 SER A N 1
ATOM 864 C CA . SER A 1 104 ? 19.734 -13.102 -8.602 1 95.06 104 SER A CA 1
ATOM 865 C C . SER A 1 104 ? 19.531 -12.32 -7.312 1 95.06 104 SER A C 1
ATOM 867 O O . SER A 1 104 ? 19.266 -11.117 -7.344 1 95.06 104 SER A O 1
ATOM 869 N N . ARG A 1 105 ? 19.703 -13.008 -6.203 1 93.44 105 ARG A N 1
ATOM 870 C CA . ARG A 1 105 ? 19.594 -12.336 -4.914 1 93.44 105 ARG A CA 1
ATOM 871 C C . ARG A 1 105 ? 20.797 -11.406 -4.68 1 93.44 105 ARG A C 1
ATOM 873 O O . ARG A 1 105 ? 20.641 -10.328 -4.102 1 93.44 105 ARG A O 1
ATOM 880 N N . GLU A 1 106 ? 21.859 -11.891 -5.102 1 94.5 106 GLU A N 1
ATOM 881 C CA . GLU A 1 106 ? 23.031 -11.031 -5.023 1 94.5 106 GLU A CA 1
ATOM 882 C C . GLU A 1 106 ? 22.875 -9.789 -5.898 1 94.5 106 GLU A C 1
ATOM 884 O O . GLU A 1 106 ? 23.328 -8.703 -5.531 1 94.5 106 GLU A O 1
ATOM 889 N N . LEU A 1 107 ? 22.281 -10.016 -6.996 1 95.06 107 LEU A N 1
ATOM 890 C CA . LEU A 1 107 ? 22 -8.891 -7.871 1 95.06 107 LEU A CA 1
ATOM 891 C C . LEU A 1 107 ? 21.094 -7.879 -7.176 1 95.06 107 LEU A C 1
ATOM 893 O O . LEU A 1 107 ? 21.328 -6.672 -7.254 1 95.06 107 LEU A O 1
ATOM 897 N N . GLU A 1 108 ? 20.047 -8.359 -6.594 1 95 108 GLU A N 1
ATOM 898 C CA . GLU A 1 108 ? 19.125 -7.52 -5.84 1 95 108 GLU A CA 1
ATOM 899 C C . GLU A 1 108 ? 19.859 -6.734 -4.758 1 95 108 GLU A C 1
ATOM 901 O O . GLU A 1 108 ? 19.625 -5.539 -4.574 1 95 108 GLU A O 1
ATOM 906 N N . TYR A 1 109 ? 20.75 -7.395 -4.082 1 94.44 109 TYR A N 1
ATOM 907 C CA . TYR A 1 109 ? 21.578 -6.801 -3.039 1 94.44 109 TYR A CA 1
ATOM 908 C C . TYR A 1 109 ? 22.453 -5.691 -3.602 1 94.44 109 TYR A C 1
ATOM 910 O O . TYR A 1 109 ? 22.469 -4.574 -3.078 1 94.44 109 TYR A O 1
ATOM 918 N N . HIS A 1 110 ? 23.109 -5.969 -4.605 1 93.81 110 HIS A N 1
ATOM 919 C CA . HIS A 1 110 ? 24.047 -5.023 -5.219 1 93.81 110 HIS A CA 1
ATOM 920 C C . HIS A 1 110 ? 23.297 -3.822 -5.797 1 93.81 110 HIS A C 1
ATOM 922 O O . HIS A 1 110 ? 23.734 -2.682 -5.621 1 93.81 110 HIS A O 1
ATOM 928 N N . LEU A 1 111 ? 22.234 -4.148 -6.477 1 94.25 111 LEU A N 1
ATOM 929 C CA . LEU A 1 111 ? 21.5 -3.082 -7.133 1 94.25 111 LEU A CA 1
ATOM 930 C C . LEU A 1 111 ? 20.859 -2.152 -6.105 1 94.25 111 LEU A C 1
ATOM 932 O O . LEU A 1 111 ? 20.828 -0.934 -6.293 1 94.25 111 LEU A O 1
ATOM 936 N N . ARG A 1 112 ? 20.312 -2.697 -5.09 1 94.81 112 ARG A N 1
ATOM 937 C CA . ARG A 1 112 ? 19.703 -1.892 -4.035 1 94.81 112 ARG A CA 1
ATOM 938 C C . ARG A 1 112 ? 20.734 -0.981 -3.379 1 94.81 112 ARG A C 1
ATOM 940 O O . ARG A 1 112 ? 20.469 0.196 -3.135 1 94.81 112 ARG A O 1
ATOM 947 N N . ASN A 1 113 ? 21.891 -1.551 -3.08 1 94.5 113 ASN A N 1
ATOM 948 C CA . ASN A 1 113 ? 22.984 -0.759 -2.51 1 94.5 113 ASN A CA 1
ATOM 949 C C . ASN A 1 113 ? 23.406 0.365 -3.451 1 94.5 113 ASN A C 1
ATOM 951 O O . ASN A 1 113 ? 23.609 1.502 -3.018 1 94.5 113 ASN A O 1
ATOM 955 N N . LYS A 1 114 ? 23.5 0.023 -4.668 1 93.81 114 LYS A N 1
ATOM 956 C CA . LYS A 1 114 ? 23.938 0.986 -5.668 1 93.81 114 LYS A CA 1
ATOM 957 C C . LYS A 1 114 ? 22.938 2.131 -5.816 1 93.81 114 LYS A C 1
ATOM 959 O O . LYS A 1 114 ? 23.328 3.301 -5.84 1 93.81 114 LYS A O 1
ATOM 964 N N . VAL A 1 115 ? 21.656 1.766 -5.914 1 95.12 115 VAL A N 1
ATOM 965 C CA . VAL A 1 115 ? 20.609 2.77 -6.117 1 95.12 115 VAL A CA 1
ATOM 966 C C . VAL A 1 115 ? 20.5 3.648 -4.875 1 95.12 115 VAL A C 1
ATOM 968 O O . VAL A 1 115 ? 20.438 4.875 -4.977 1 95.12 115 VAL A O 1
ATOM 971 N N . PHE A 1 116 ? 20.547 3.035 -3.727 1 93.94 116 PHE A N 1
ATOM 972 C CA . PHE A 1 116 ? 20.422 3.785 -2.48 1 93.94 116 PHE A CA 1
ATOM 973 C C . PHE A 1 116 ? 21.625 4.719 -2.291 1 93.94 116 PHE A C 1
ATOM 975 O O . PHE A 1 116 ? 21.453 5.887 -1.938 1 93.94 116 PHE A O 1
ATOM 982 N N . SER A 1 117 ? 22.75 4.223 -2.447 1 93.81 117 SER A N 1
ATOM 983 C CA . SER A 1 117 ? 23.969 5.031 -2.309 1 93.81 117 SER A CA 1
ATOM 984 C C . SER A 1 117 ? 23.953 6.199 -3.289 1 93.81 117 SER A C 1
ATOM 986 O O . SER A 1 117 ? 24.312 7.32 -2.926 1 93.81 117 SER A O 1
ATOM 988 N N . HIS A 1 118 ? 23.578 5.859 -4.473 1 94.06 118 HIS A N 1
ATOM 989 C CA . HIS A 1 118 ? 23.531 6.906 -5.492 1 94.06 118 HIS A CA 1
ATOM 990 C C . HIS A 1 118 ? 22.516 7.98 -5.133 1 94.06 118 HIS A C 1
ATOM 992 O O . HIS A 1 118 ? 22.766 9.172 -5.305 1 94.06 118 HIS A O 1
ATOM 998 N N . LEU A 1 119 ? 21.375 7.586 -4.637 1 94.25 119 LEU A N 1
ATOM 999 C CA . LEU A 1 119 ? 20.344 8.523 -4.234 1 94.25 119 LEU A CA 1
ATOM 1000 C C . LEU A 1 119 ? 20.844 9.484 -3.17 1 94.25 119 LEU A C 1
ATOM 1002 O O . LEU A 1 119 ? 20.547 10.68 -3.213 1 94.25 119 LEU A O 1
ATOM 1006 N N . LEU A 1 120 ? 21.656 9.016 -2.26 1 92.5 120 LEU A N 1
ATOM 1007 C CA . LEU A 1 120 ? 22.156 9.844 -1.166 1 92.5 120 LEU A CA 1
ATOM 1008 C C . LEU A 1 120 ? 23.203 10.836 -1.667 1 92.5 120 LEU A C 1
ATOM 1010 O O . LEU A 1 120 ? 23.5 11.82 -0.989 1 92.5 120 LEU A O 1
ATOM 1014 N N . THR A 1 121 ? 23.734 10.609 -2.867 1 91.12 121 THR A N 1
ATOM 1015 C CA . THR A 1 121 ? 24.734 11.516 -3.422 1 91.12 121 THR A CA 1
ATOM 1016 C C . THR A 1 121 ? 24.062 12.625 -4.227 1 91.12 121 THR A C 1
ATOM 1018 O O . THR A 1 121 ? 24.688 13.641 -4.527 1 91.12 121 THR A O 1
ATOM 1021 N N . LEU A 1 122 ? 22.812 12.422 -4.535 1 92.44 122 LEU A N 1
ATOM 1022 C CA . LEU A 1 122 ? 22.125 13.391 -5.371 1 92.44 122 LEU A CA 1
ATOM 1023 C C . LEU A 1 122 ? 21.797 14.656 -4.582 1 92.44 122 LEU A C 1
ATOM 1025 O O . LEU A 1 122 ? 21.812 14.641 -3.35 1 92.44 122 LEU A O 1
ATOM 1029 N N . SER A 1 123 ? 21.594 15.734 -5.336 1 91.88 123 SER A N 1
ATOM 1030 C CA . SER A 1 123 ? 21.359 17.031 -4.73 1 91.88 123 SER A CA 1
ATOM 1031 C C . SER A 1 123 ? 19.938 17.156 -4.195 1 91.88 123 SER A C 1
ATOM 1033 O O . SER A 1 123 ? 19.047 16.406 -4.609 1 91.88 123 SER A O 1
ATOM 1035 N N . THR A 1 124 ? 19.75 18.031 -3.297 1 89.44 124 THR A N 1
ATOM 1036 C CA . THR A 1 124 ? 18.469 18.234 -2.643 1 89.44 124 THR A CA 1
ATOM 1037 C C . THR A 1 124 ? 17.391 18.625 -3.662 1 89.44 124 THR A C 1
ATOM 1039 O O . THR A 1 124 ? 16.219 18.328 -3.475 1 89.44 124 THR A O 1
ATOM 1042 N N . SER A 1 125 ? 17.812 19.25 -4.727 1 88.56 125 SER A N 1
ATOM 1043 C CA . SER A 1 125 ? 16.875 19.641 -5.773 1 88.56 125 SER A CA 1
ATOM 1044 C C . SER A 1 125 ? 16.156 18.422 -6.367 1 88.56 125 SER A C 1
ATOM 1046 O O . SER A 1 125 ? 15 18.531 -6.789 1 88.56 125 SER A O 1
ATOM 1048 N N . TYR A 1 126 ? 16.859 17.375 -6.336 1 89.94 126 TYR A N 1
ATOM 1049 C CA . TYR A 1 126 ? 16.281 16.156 -6.875 1 89.94 126 TYR A CA 1
ATOM 1050 C C . TYR A 1 126 ? 15.086 15.695 -6.039 1 89.94 126 TYR A C 1
ATOM 1052 O O . TYR A 1 126 ? 14.07 15.258 -6.586 1 89.94 126 TYR A O 1
ATOM 1060 N N . TYR A 1 127 ? 15.141 15.789 -4.758 1 88.25 127 TYR A N 1
ATOM 1061 C CA . TYR A 1 127 ? 14.109 15.32 -3.836 1 88.25 127 TYR A CA 1
ATOM 1062 C C . TYR A 1 127 ? 12.922 16.281 -3.822 1 88.25 127 TYR A C 1
ATOM 1064 O O . TYR A 1 127 ? 11.836 15.922 -3.363 1 88.25 127 TYR A O 1
ATOM 1072 N N . GLN A 1 128 ? 13.156 17.469 -4.246 1 81.19 128 GLN A N 1
ATOM 1073 C CA . GLN A 1 128 ? 12.055 18.406 -4.395 1 81.19 128 GLN A CA 1
ATOM 1074 C C . GLN A 1 128 ? 11.219 18.078 -5.629 1 81.19 128 GLN A C 1
ATOM 1076 O O . GLN A 1 128 ? 10.008 18.312 -5.645 1 81.19 128 GLN A O 1
ATOM 1081 N N . ARG A 1 129 ? 11.914 17.531 -6.672 1 82.88 129 ARG A N 1
ATOM 1082 C CA . ARG A 1 129 ? 11.266 17.234 -7.941 1 82.88 129 ARG A CA 1
ATOM 1083 C C . ARG A 1 129 ? 10.586 15.859 -7.891 1 82.88 129 ARG A C 1
ATOM 1085 O O . ARG A 1 129 ? 9.641 15.602 -8.641 1 82.88 129 ARG A O 1
ATOM 1092 N N . HIS A 1 130 ? 11.07 15.039 -6.988 1 86.44 130 HIS A N 1
ATOM 1093 C CA . HIS A 1 130 ? 10.547 13.68 -6.926 1 86.44 130 HIS A CA 1
ATOM 1094 C C . HIS A 1 130 ? 9.953 13.375 -5.555 1 86.44 130 HIS A C 1
ATOM 1096 O O . HIS A 1 130 ? 10.578 13.641 -4.527 1 86.44 130 HIS A O 1
ATOM 1102 N N . LYS A 1 131 ? 8.82 12.742 -5.547 1 84.19 131 LYS A N 1
ATOM 1103 C CA . LYS A 1 131 ? 8.148 12.391 -4.297 1 84.19 131 LYS A CA 1
ATOM 1104 C C . LYS A 1 131 ? 8.805 11.172 -3.648 1 84.19 131 LYS A C 1
ATOM 1106 O O . LYS A 1 131 ? 9.273 10.266 -4.344 1 84.19 131 LYS A O 1
ATOM 1111 N N . THR A 1 132 ? 8.781 11.18 -2.363 1 85.5 132 THR A N 1
ATOM 1112 C CA . THR A 1 132 ? 9.383 10.102 -1.593 1 85.5 132 THR A CA 1
ATOM 1113 C C . THR A 1 132 ? 8.742 8.766 -1.941 1 85.5 132 THR A C 1
ATOM 1115 O O . THR A 1 132 ? 9.438 7.754 -2.072 1 85.5 132 THR A O 1
ATOM 1118 N N . GLY A 1 133 ? 7.473 8.781 -2.123 1 78.44 133 GLY A N 1
ATOM 1119 C CA . GLY A 1 133 ? 6.777 7.555 -2.48 1 78.44 133 GLY A CA 1
ATOM 1120 C C . GLY A 1 133 ? 7.262 6.953 -3.785 1 78.44 133 GLY A C 1
ATOM 1121 O O . GLY A 1 133 ? 7.41 5.73 -3.895 1 78.44 133 GLY A O 1
ATOM 1122 N N . ASP A 1 134 ? 7.473 7.742 -4.727 1 83.44 134 ASP A N 1
ATOM 1123 C CA . ASP A 1 134 ? 7.961 7.285 -6.023 1 83.44 134 ASP A CA 1
ATOM 1124 C C . ASP A 1 134 ? 9.352 6.676 -5.906 1 83.44 134 ASP A C 1
ATOM 1126 O O . ASP A 1 134 ? 9.625 5.625 -6.492 1 83.44 134 ASP A O 1
ATOM 1130 N N . LEU A 1 135 ? 10.125 7.348 -5.191 1 90.5 135 LEU A N 1
ATOM 1131 C CA . LEU A 1 135 ? 11.484 6.855 -5.016 1 90.5 135 LEU A CA 1
ATOM 1132 C C . LEU A 1 135 ? 11.492 5.531 -4.258 1 90.5 135 LEU A C 1
ATOM 1134 O O . LEU A 1 135 ? 12.289 4.645 -4.562 1 90.5 135 LEU A O 1
ATOM 1138 N N . MET A 1 136 ? 10.562 5.441 -3.334 1 89.38 136 MET A N 1
ATOM 1139 C CA . MET A 1 136 ? 10.422 4.191 -2.588 1 89.38 136 MET A CA 1
ATOM 1140 C C . MET A 1 136 ? 10.055 3.041 -3.518 1 89.38 136 MET A C 1
ATOM 1142 O O . MET A 1 136 ? 10.602 1.941 -3.396 1 89.38 136 MET A O 1
ATOM 1146 N N . ALA A 1 137 ? 9.211 3.277 -4.473 1 85.25 137 ALA A N 1
ATOM 1147 C CA . ALA A 1 137 ? 8.773 2.254 -5.418 1 85.25 137 ALA A CA 1
ATOM 1148 C C . ALA A 1 137 ? 9.945 1.75 -6.258 1 85.25 137 ALA A C 1
ATOM 1150 O O . ALA A 1 137 ? 10.023 0.561 -6.574 1 85.25 137 ALA A O 1
ATOM 1151 N N . HIS A 1 138 ? 10.805 2.574 -6.602 1 89.56 138 HIS A N 1
ATOM 1152 C CA . HIS A 1 138 ? 11.953 2.195 -7.418 1 89.56 138 HIS A CA 1
ATOM 1153 C C . HIS A 1 138 ? 12.93 1.343 -6.621 1 89.56 138 HIS A C 1
ATOM 1155 O O . HIS A 1 138 ? 13.461 0.353 -7.137 1 89.56 138 HIS A O 1
ATOM 1161 N N . VAL A 1 139 ? 13.055 1.666 -5.363 1 92 139 VAL A N 1
ATOM 1162 C CA . VAL A 1 139 ? 14.039 0.98 -4.531 1 92 139 VAL A CA 1
ATOM 1163 C C . VAL A 1 139 ? 13.484 -0.372 -4.086 1 92 139 VAL A C 1
ATOM 1165 O O . VAL A 1 139 ? 14.25 -1.276 -3.738 1 92 139 VAL A O 1
ATOM 1168 N N . THR A 1 140 ? 12.203 -0.53 -4.168 1 89.25 140 THR A N 1
ATOM 1169 C CA . THR A 1 140 ? 11.617 -1.771 -3.672 1 89.25 140 THR A CA 1
ATOM 1170 C C . THR A 1 140 ? 11.062 -2.604 -4.824 1 89.25 140 THR A C 1
ATOM 1172 O O . THR A 1 140 ? 11.742 -3.504 -5.328 1 89.25 140 THR A O 1
ATOM 1175 N N . ASN A 1 141 ? 10.047 -2.035 -5.5 1 83.5 141 ASN A N 1
ATOM 1176 C CA . ASN A 1 141 ? 9.305 -2.801 -6.496 1 83.5 141 ASN A CA 1
ATOM 1177 C C . ASN A 1 141 ? 10.125 -3.01 -7.766 1 83.5 141 ASN A C 1
ATOM 1179 O O . ASN A 1 141 ? 10.148 -4.109 -8.32 1 83.5 141 ASN A O 1
ATOM 1183 N N . ASP A 1 142 ? 10.711 -2.053 -8.211 1 89.44 142 ASP A N 1
ATOM 1184 C CA . ASP A 1 142 ? 11.461 -2.154 -9.453 1 89.44 142 ASP A CA 1
ATOM 1185 C C . ASP A 1 142 ? 12.648 -3.107 -9.305 1 89.44 142 ASP A C 1
ATOM 1187 O O . ASP A 1 142 ? 12.914 -3.92 -10.195 1 89.44 142 ASP A O 1
ATOM 1191 N N . ILE A 1 143 ? 13.305 -3.008 -8.203 1 94.19 143 ILE A N 1
ATOM 1192 C CA . ILE A 1 143 ? 14.453 -3.881 -7.977 1 94.19 143 ILE A CA 1
ATOM 1193 C C . ILE A 1 143 ? 13.984 -5.332 -7.879 1 94.19 143 ILE A C 1
ATOM 1195 O O . ILE A 1 143 ? 14.648 -6.238 -8.391 1 94.19 143 ILE A O 1
ATOM 1199 N N . HIS A 1 144 ? 12.875 -5.512 -7.301 1 90.5 144 HIS A N 1
ATOM 1200 C CA . HIS A 1 144 ? 12.305 -6.852 -7.227 1 90.5 144 HIS A CA 1
ATOM 1201 C C . HIS A 1 144 ? 11.992 -7.395 -8.617 1 90.5 144 HIS A C 1
ATOM 1203 O O . HIS A 1 144 ? 12.242 -8.57 -8.898 1 90.5 144 HIS A O 1
ATOM 1209 N N . ALA A 1 145 ? 11.438 -6.539 -9.406 1 89 145 ALA A N 1
ATOM 1210 C CA . ALA A 1 145 ? 11.102 -6.949 -10.773 1 89 145 ALA A CA 1
ATOM 1211 C C . ALA A 1 145 ? 12.352 -7.344 -11.547 1 89 145 ALA A C 1
ATOM 1213 O O . ALA A 1 145 ? 12.336 -8.32 -12.305 1 89 145 ALA A O 1
ATOM 1214 N N . ILE A 1 146 ? 13.359 -6.645 -11.375 1 93.25 146 ILE A N 1
ATOM 1215 C CA . ILE A 1 146 ? 14.609 -6.938 -12.062 1 93.25 146 ILE A CA 1
ATOM 1216 C C . ILE A 1 146 ? 15.18 -8.258 -11.555 1 93.25 146 ILE A C 1
ATOM 1218 O O . ILE A 1 146 ? 15.648 -9.086 -12.336 1 93.25 146 ILE A O 1
ATOM 1222 N N . ARG A 1 147 ? 15.109 -8.453 -10.242 1 93.75 147 ARG A N 1
ATOM 1223 C CA . ARG A 1 147 ? 15.555 -9.711 -9.656 1 93.75 147 ARG A CA 1
ATOM 1224 C C . ARG A 1 147 ? 14.758 -10.883 -10.211 1 93.75 147 ARG A C 1
ATOM 1226 O O . ARG A 1 147 ? 15.328 -11.938 -10.516 1 93.75 147 ARG A O 1
ATOM 1233 N N . MET A 1 148 ? 13.523 -10.742 -10.398 1 91.56 148 MET A N 1
ATOM 1234 C CA . MET A 1 148 ? 12.672 -11.797 -10.945 1 91.56 148 MET A CA 1
ATOM 1235 C C . MET A 1 148 ? 13.062 -12.125 -12.383 1 91.56 148 MET A C 1
ATOM 1237 O O . MET A 1 148 ? 13.039 -13.289 -12.789 1 91.56 148 MET A O 1
ATOM 1241 N N . ALA A 1 149 ? 13.43 -11.125 -13.125 1 90.38 149 ALA A N 1
ATOM 1242 C CA . ALA A 1 149 ? 13.828 -11.32 -14.516 1 90.38 149 ALA A CA 1
ATOM 1243 C C . ALA A 1 149 ? 15.117 -12.125 -14.609 1 90.38 149 ALA A C 1
ATOM 1245 O O . ALA A 1 149 ? 15.258 -12.984 -15.484 1 90.38 149 ALA A O 1
ATOM 1246 N N . PHE A 1 150 ? 15.992 -11.961 -13.664 1 93.12 150 PHE A N 1
ATOM 1247 C CA . PHE A 1 150 ? 17.312 -12.562 -13.805 1 93.12 150 PHE A CA 1
ATOM 1248 C C . PHE A 1 150 ? 17.469 -13.75 -12.859 1 93.12 150 PHE A C 1
ATOM 1250 O O . PHE A 1 150 ? 18.578 -14.258 -12.656 1 93.12 150 PHE A O 1
ATOM 1257 N N . GLY A 1 151 ? 16.484 -14.023 -12.203 1 93.12 151 GLY A N 1
ATOM 1258 C CA . GLY A 1 151 ? 16.391 -15.258 -11.438 1 93.12 151 GLY A CA 1
ATOM 1259 C C . GLY A 1 151 ? 15.414 -16.25 -12.039 1 93.12 151 GLY A C 1
ATOM 1260 O O . GLY A 1 151 ? 15.781 -17.031 -12.914 1 93.12 151 GLY A O 1
ATOM 1261 N N . PRO A 1 152 ? 14.172 -16.141 -11.57 1 88.25 152 PRO A N 1
ATOM 1262 C CA . PRO A 1 152 ? 13.156 -17.031 -12.156 1 88.25 152 PRO A CA 1
ATOM 1263 C C . PRO A 1 152 ? 12.992 -16.828 -13.656 1 88.25 152 PRO A C 1
ATOM 1265 O O . PRO A 1 152 ? 12.688 -17.766 -14.383 1 88.25 152 PRO A O 1
ATOM 1268 N N . GLY A 1 153 ? 13.195 -15.648 -14.117 1 86.88 153 GLY A N 1
ATOM 1269 C CA . GLY A 1 153 ? 13.078 -15.367 -15.547 1 86.88 153 GLY A CA 1
ATOM 1270 C C . GLY A 1 153 ? 14.102 -16.109 -16.375 1 86.88 153 GLY A C 1
ATOM 1271 O O . GLY A 1 153 ? 13.758 -16.688 -17.422 1 86.88 153 GLY A O 1
ATOM 1272 N N . ILE A 1 154 ? 15.281 -16.156 -15.953 1 90.38 154 ILE A N 1
ATOM 1273 C CA . ILE A 1 154 ? 16.344 -16.875 -16.656 1 90.38 154 ILE A CA 1
ATOM 1274 C C . ILE A 1 154 ? 16.047 -18.375 -16.656 1 90.38 154 ILE A C 1
ATOM 1276 O O . ILE A 1 154 ? 16.25 -19.047 -17.672 1 90.38 154 ILE A O 1
ATOM 1280 N N . VAL A 1 155 ? 15.617 -18.812 -15.562 1 89.06 155 VAL A N 1
ATOM 1281 C CA . VAL A 1 155 ? 15.305 -20.234 -15.445 1 89.06 155 VAL A CA 1
ATOM 1282 C C . VAL A 1 155 ? 14.172 -20.594 -16.406 1 89.06 155 VAL A C 1
ATOM 1284 O O . VAL A 1 155 ? 14.281 -21.547 -17.172 1 89.06 155 VAL A O 1
ATOM 1287 N N . ALA A 1 156 ? 13.133 -19.828 -16.344 1 85 156 ALA A N 1
ATOM 1288 C CA . ALA A 1 156 ? 11.969 -20.094 -17.188 1 85 156 ALA A CA 1
ATOM 1289 C C . ALA A 1 156 ? 12.328 -20 -18.672 1 85 156 ALA A C 1
ATOM 1291 O O . ALA A 1 156 ? 11.852 -20.781 -19.484 1 85 156 ALA A O 1
ATOM 1292 N N . MET A 1 157 ? 13.109 -19.078 -19.016 1 86.12 157 MET A N 1
ATOM 1293 C CA . MET A 1 157 ? 13.531 -18.891 -20.406 1 86.12 157 MET A CA 1
ATOM 1294 C C . MET A 1 157 ? 14.359 -20.094 -20.891 1 86.12 157 MET A C 1
ATOM 1296 O O . MET A 1 157 ? 14.133 -20.594 -21.984 1 86.12 157 MET A O 1
ATOM 1300 N N . THR A 1 158 ? 15.289 -20.484 -20.094 1 88.31 158 THR A N 1
ATOM 1301 C CA . THR A 1 158 ? 16.141 -21.625 -20.438 1 88.31 158 THR A CA 1
ATOM 1302 C C . THR A 1 158 ? 15.305 -22.891 -20.609 1 88.31 158 THR A C 1
ATOM 1304 O O . THR A 1 158 ? 15.477 -23.625 -21.578 1 88.31 158 THR A O 1
ATOM 1307 N N . ASP A 1 159 ? 14.391 -23.094 -19.672 1 83.75 159 ASP A N 1
ATOM 1308 C CA . ASP A 1 159 ? 13.531 -24.266 -19.734 1 83.75 159 ASP A CA 1
ATOM 1309 C C . ASP A 1 159 ? 12.641 -24.219 -20.984 1 83.75 159 ASP A C 1
ATOM 1311 O O . ASP A 1 159 ? 12.492 -25.219 -21.672 1 83.75 159 ASP A O 1
ATOM 1315 N N . ALA A 1 160 ? 12.125 -23.078 -21.219 1 81.19 160 ALA A N 1
ATOM 1316 C CA . ALA A 1 160 ? 11.195 -22.922 -22.344 1 81.19 160 ALA A CA 1
ATOM 1317 C C . ALA A 1 160 ? 11.906 -23.141 -23.672 1 81.19 160 ALA A C 1
ATOM 1319 O O . ALA A 1 160 ? 11.336 -23.75 -24.594 1 81.19 160 ALA A O 1
ATOM 1320 N N . ILE A 1 161 ? 13.062 -22.781 -23.75 1 85.12 161 ILE A N 1
ATOM 1321 C CA . ILE A 1 161 ? 13.773 -22.859 -25.016 1 85.12 161 ILE A CA 1
ATOM 1322 C C . ILE A 1 161 ? 14.43 -24.234 -25.141 1 85.12 161 ILE A C 1
ATOM 1324 O O . ILE A 1 161 ? 14.164 -24.969 -26.094 1 85.12 161 ILE A O 1
ATOM 1328 N N . PHE A 1 162 ? 15.172 -24.625 -24.203 1 86.44 162 PHE A N 1
ATOM 1329 C CA . PHE A 1 162 ? 15.992 -25.828 -24.312 1 86.44 162 PHE A CA 1
ATOM 1330 C C . PHE A 1 162 ? 15.133 -27.078 -24.219 1 86.44 162 PHE A C 1
ATOM 1332 O O . PHE A 1 162 ? 15.289 -28.016 -25.016 1 86.44 162 PHE A O 1
ATOM 1339 N N . LEU A 1 163 ? 14.258 -27.125 -23.203 1 84.81 163 LEU A N 1
ATOM 1340 C CA . LEU A 1 163 ? 13.445 -28.328 -23.016 1 84.81 163 LEU A CA 1
ATOM 1341 C C . LEU A 1 163 ? 12.547 -28.562 -24.219 1 84.81 163 LEU A C 1
ATOM 1343 O O . LEU A 1 163 ? 12.391 -29.703 -24.672 1 84.81 163 LEU A O 1
ATOM 1347 N N . ASN A 1 164 ? 11.984 -27.547 -24.734 1 83.94 164 ASN A N 1
ATOM 1348 C CA . ASN A 1 164 ? 11.102 -27.688 -25.891 1 83.94 164 ASN A CA 1
ATOM 1349 C C . ASN A 1 164 ? 11.859 -28.125 -27.125 1 83.94 164 ASN A C 1
ATOM 1351 O O . ASN A 1 164 ? 11.453 -29.062 -27.812 1 83.94 164 ASN A O 1
ATOM 1355 N N . ILE A 1 165 ? 12.969 -27.531 -27.359 1 87.69 165 ILE A N 1
ATOM 1356 C CA . ILE A 1 165 ? 13.766 -27.875 -28.531 1 87.69 165 ILE A CA 1
ATOM 1357 C C . ILE A 1 165 ? 14.289 -29.312 -28.406 1 87.69 165 ILE A C 1
ATOM 1359 O O . ILE A 1 165 ? 14.219 -30.094 -29.359 1 87.69 165 ILE A O 1
ATOM 1363 N N . ALA A 1 166 ? 14.773 -29.594 -27.219 1 88.19 166 ALA A N 1
ATOM 1364 C CA . ALA A 1 166 ? 15.305 -30.938 -27 1 88.19 166 ALA A CA 1
ATOM 1365 C C . ALA A 1 166 ? 14.219 -32 -27.141 1 88.19 166 ALA A C 1
ATOM 1367 O O . ALA A 1 166 ? 14.453 -33.062 -27.703 1 88.19 166 ALA A O 1
ATOM 1368 N N . ALA A 1 167 ? 13.055 -31.719 -26.609 1 87.12 167 ALA A N 1
ATOM 1369 C CA . ALA A 1 167 ? 11.945 -32.656 -26.719 1 87.12 167 ALA A CA 1
ATOM 1370 C C . ALA A 1 167 ? 11.539 -32.844 -28.188 1 87.12 167 ALA A C 1
ATOM 1372 O O . ALA A 1 167 ? 11.281 -33.969 -28.609 1 87.12 167 ALA A O 1
ATOM 1373 N N . ILE A 1 168 ? 11.547 -31.859 -28.969 1 89.19 168 ILE A N 1
ATOM 1374 C CA . ILE A 1 168 ? 11.188 -31.938 -30.391 1 89.19 168 ILE A CA 1
ATOM 1375 C C . ILE A 1 168 ? 12.234 -32.75 -31.141 1 89.19 168 ILE A C 1
ATOM 1377 O O . ILE A 1 168 ? 11.883 -33.594 -31.969 1 89.19 168 ILE A O 1
ATOM 1381 N N . ILE A 1 169 ? 13.484 -32.531 -30.812 1 90.25 169 ILE A N 1
ATOM 1382 C CA . ILE A 1 169 ? 14.578 -33.25 -31.469 1 90.25 169 ILE A CA 1
ATOM 1383 C C . ILE A 1 169 ? 14.5 -34.75 -31.125 1 90.25 169 ILE A C 1
ATOM 1385 O O . ILE A 1 169 ? 14.641 -35.594 -32 1 90.25 169 ILE A O 1
ATOM 1389 N N . MET A 1 170 ? 14.227 -34.969 -29.844 1 87.88 170 MET A N 1
ATOM 1390 C CA . MET A 1 170 ? 14.141 -36.375 -29.422 1 87.88 170 MET A CA 1
ATOM 1391 C C . MET A 1 170 ? 12.961 -37.062 -30.078 1 87.88 170 MET A C 1
ATOM 1393 O O . MET A 1 170 ? 13.07 -38.219 -30.484 1 87.88 170 MET A O 1
ATOM 1397 N N . MET A 1 171 ? 11.867 -36.406 -30.203 1 89.88 171 MET A N 1
ATOM 1398 C CA . MET A 1 171 ? 10.688 -36.969 -30.844 1 89.88 171 MET A CA 1
ATOM 1399 C C . MET A 1 171 ? 10.961 -37.281 -32.312 1 89.88 171 MET A C 1
ATOM 1401 O O . MET A 1 171 ? 10.648 -38.375 -32.812 1 89.88 171 MET A O 1
ATOM 1405 N N . ALA A 1 172 ? 11.602 -36.344 -32.969 1 90.62 172 ALA A N 1
ATOM 1406 C CA . ALA A 1 172 ? 11.875 -36.5 -34.375 1 90.62 172 ALA A CA 1
ATOM 1407 C C . ALA A 1 172 ? 12.969 -37.531 -34.625 1 90.62 172 ALA A C 1
ATOM 1409 O O . ALA A 1 172 ? 12.883 -38.312 -35.562 1 90.62 172 ALA A O 1
ATOM 1410 N N . ALA A 1 173 ? 13.961 -37.594 -33.781 1 88.62 173 ALA A N 1
ATOM 1411 C CA . ALA A 1 173 ? 15.133 -38.438 -34 1 88.62 173 ALA A CA 1
ATOM 1412 C C . ALA A 1 173 ? 14.875 -39.875 -33.562 1 88.62 173 ALA A C 1
ATOM 1414 O O . ALA A 1 173 ? 15.422 -40.812 -34.156 1 88.62 173 ALA A O 1
ATOM 1415 N N . THR A 1 174 ? 14.094 -40.031 -32.531 1 84.06 174 THR A N 1
ATOM 1416 C CA . THR A 1 174 ? 13.969 -41.375 -31.969 1 84.06 174 THR A CA 1
ATOM 1417 C C . THR A 1 174 ? 12.703 -42.062 -32.469 1 84.06 174 THR A C 1
ATOM 1419 O O . THR A 1 174 ? 12.578 -43.281 -32.406 1 84.06 174 THR A O 1
ATOM 1422 N N . THR A 1 175 ? 11.773 -41.344 -32.875 1 87.38 175 THR A N 1
ATOM 1423 C CA . THR A 1 175 ? 10.531 -42 -33.281 1 87.38 175 THR A CA 1
ATOM 1424 C C . THR A 1 175 ? 10.305 -41.781 -34.781 1 87.38 175 THR A C 1
ATOM 1426 O O . THR A 1 175 ? 10.727 -42.594 -35.594 1 87.38 175 THR A O 1
ATOM 1429 N N . ASP A 1 176 ? 9.656 -40.625 -35.156 1 90.62 176 ASP A N 1
ATOM 1430 C CA . ASP A 1 176 ? 9.32 -40.375 -36.562 1 90.62 176 ASP A CA 1
ATOM 1431 C C . ASP A 1 176 ? 9.148 -38.875 -36.812 1 90.62 176 ASP A C 1
ATOM 1433 O O . ASP A 1 176 ? 8.469 -38.188 -36.062 1 90.62 176 ASP A O 1
ATOM 1437 N N . LEU A 1 177 ? 9.773 -38.469 -37.875 1 90.56 177 LEU A N 1
ATOM 1438 C CA . LEU A 1 177 ? 9.75 -37.031 -38.25 1 90.56 177 LEU A CA 1
ATOM 1439 C C . LEU A 1 177 ? 8.352 -36.625 -38.688 1 90.56 177 LEU A C 1
ATOM 1441 O O . LEU A 1 177 ? 7.891 -35.531 -38.344 1 90.56 177 LEU A O 1
ATOM 1445 N N . GLN A 1 178 ? 7.715 -37.438 -39.469 1 91.94 178 GLN A N 1
ATOM 1446 C CA . GLN A 1 178 ? 6.387 -37.094 -40 1 91.94 178 GLN A CA 1
ATOM 1447 C C . GLN A 1 178 ? 5.367 -37.031 -38.844 1 91.94 178 GLN A C 1
ATOM 1449 O O . GLN A 1 178 ? 4.52 -36.156 -38.812 1 91.94 178 GLN A O 1
ATOM 1454 N N . LEU A 1 179 ? 5.52 -37.938 -37.875 1 92.44 179 LEU A N 1
ATOM 1455 C CA . LEU A 1 179 ? 4.641 -37.906 -36.719 1 92.44 179 LEU A CA 1
ATOM 1456 C C . LEU A 1 179 ? 4.863 -36.656 -35.875 1 92.44 179 LEU A C 1
ATOM 1458 O O . LEU A 1 179 ? 3.91 -36.094 -35.344 1 92.44 179 LEU A O 1
ATOM 1462 N N . THR A 1 180 ? 6.094 -36.344 -35.75 1 92.88 180 THR A N 1
ATOM 1463 C CA . THR A 1 180 ? 6.441 -35.188 -34.969 1 92.88 180 THR A CA 1
ATOM 1464 C C . THR A 1 180 ? 5.855 -33.906 -35.594 1 92.88 180 THR A C 1
ATOM 1466 O O . THR A 1 180 ? 5.242 -33.094 -34.875 1 92.88 180 THR A O 1
ATOM 1469 N N . VAL A 1 181 ? 5.977 -33.688 -36.812 1 92 181 VAL A N 1
ATOM 1470 C CA . VAL A 1 181 ? 5.48 -32.531 -37.5 1 92 181 VAL A CA 1
ATOM 1471 C C . VAL A 1 181 ? 3.957 -32.469 -37.406 1 92 181 VAL A C 1
ATOM 1473 O O . VAL A 1 181 ? 3.387 -31.406 -37.125 1 92 181 VAL A O 1
ATOM 1476 N N . LEU A 1 182 ? 3.322 -33.562 -37.531 1 91 182 LEU A N 1
ATOM 1477 C CA . LEU A 1 182 ? 1.865 -33.625 -37.5 1 91 182 LEU A CA 1
ATOM 1478 C C . LEU A 1 182 ? 1.353 -33.344 -36.094 1 91 182 LEU A C 1
ATOM 1480 O O . LEU A 1 182 ? 0.35 -32.656 -35.906 1 91 182 LEU A O 1
ATOM 1484 N N . ALA A 1 183 ? 2.078 -33.906 -35.125 1 90.12 183 ALA A N 1
ATOM 1485 C CA . ALA A 1 183 ? 1.661 -33.75 -33.75 1 90.12 183 ALA A CA 1
ATOM 1486 C C . ALA A 1 183 ? 1.873 -32.312 -33.281 1 90.12 183 ALA A C 1
ATOM 1488 O O . ALA A 1 183 ? 1.192 -31.828 -32.375 1 90.12 183 ALA A O 1
ATOM 1489 N N . LEU A 1 184 ? 2.768 -31.578 -33.906 1 90.12 184 LEU A N 1
ATOM 1490 C CA . LEU A 1 184 ? 3.104 -30.234 -33.469 1 90.12 184 LEU A CA 1
ATOM 1491 C C . LEU A 1 184 ? 2.281 -29.203 -34.25 1 90.12 184 LEU A C 1
ATOM 1493 O O . LEU A 1 184 ? 2.33 -28 -33.938 1 90.12 184 LEU A O 1
ATOM 1497 N N . LEU A 1 185 ? 1.445 -29.562 -35.062 1 89 185 LEU A N 1
ATOM 1498 C CA . LEU A 1 185 ? 0.656 -28.672 -35.938 1 89 185 LEU A CA 1
ATOM 1499 C C . LEU A 1 185 ? -0.266 -27.797 -35.094 1 89 185 LEU A C 1
ATOM 1501 O O . LEU A 1 185 ? -0.423 -26.609 -35.375 1 89 185 LEU A O 1
ATOM 1505 N N . PRO A 1 186 ? -0.854 -28.312 -33.969 1 88.06 186 PRO A N 1
ATOM 1506 C CA . PRO A 1 186 ? -1.731 -27.469 -33.156 1 88.06 186 PRO A CA 1
ATOM 1507 C C . PRO A 1 186 ? -0.96 -26.453 -32.312 1 88.06 186 PRO A C 1
ATOM 1509 O O . PRO A 1 186 ? -1.548 -25.484 -31.812 1 88.06 186 PRO A O 1
ATOM 1512 N N . MET A 1 187 ? 0.3 -26.594 -32.219 1 83.62 187 MET A N 1
ATOM 1513 C CA . MET A 1 187 ? 1.092 -25.797 -31.281 1 83.62 187 MET A CA 1
ATOM 1514 C C . MET A 1 187 ? 1.181 -24.344 -31.75 1 83.62 187 MET A C 1
ATOM 1516 O O . MET A 1 187 ? 1.018 -23.422 -30.953 1 83.62 187 MET A O 1
ATOM 1520 N N . PRO A 1 188 ? 1.444 -24.109 -33.031 1 82.5 188 PRO A N 1
ATOM 1521 C CA . PRO A 1 188 ? 1.424 -22.703 -33.469 1 82.5 188 PRO A CA 1
ATOM 1522 C C . PRO A 1 188 ? 0.073 -22.031 -33.219 1 82.5 188 PRO A C 1
ATOM 1524 O O . PRO A 1 188 ? 0.018 -20.844 -32.938 1 82.5 188 PRO A O 1
ATOM 1527 N N . LEU A 1 189 ? -0.986 -22.781 -33.312 1 84.25 189 LEU A N 1
ATOM 1528 C CA . LEU A 1 189 ? -2.32 -22.25 -33.062 1 84.25 189 LEU A CA 1
ATOM 1529 C C . LEU A 1 189 ? -2.492 -21.953 -31.578 1 84.25 189 LEU A C 1
ATOM 1531 O O . LEU A 1 189 ? -3.172 -20.984 -31.203 1 84.25 189 LEU A O 1
ATOM 1535 N N . LEU A 1 190 ? -1.842 -22.766 -30.828 1 82.62 190 LEU A N 1
ATOM 1536 C CA . LEU A 1 190 ? -1.876 -22.562 -29.391 1 82.62 190 LEU A CA 1
ATOM 1537 C C . LEU A 1 190 ? -1.158 -21.266 -29.016 1 82.62 190 LEU A C 1
ATOM 1539 O O . LEU A 1 190 ? -1.662 -20.484 -28.203 1 82.62 190 LEU A O 1
ATOM 1543 N N . ILE A 1 191 ? -0.072 -21.047 -29.609 1 78.56 191 ILE A N 1
ATOM 1544 C CA . ILE A 1 191 ? 0.71 -19.844 -29.328 1 78.56 191 ILE A CA 1
ATOM 1545 C C . ILE A 1 191 ? -0.074 -18.609 -29.766 1 78.56 191 ILE A C 1
ATOM 1547 O O . ILE A 1 191 ? -0.109 -17.609 -29.047 1 78.56 191 ILE A O 1
ATOM 1551 N N . LEU A 1 192 ? -0.708 -18.688 -30.859 1 81.44 192 LEU A N 1
ATOM 1552 C CA . LEU A 1 192 ? -1.506 -17.594 -31.391 1 81.44 192 LEU A CA 1
ATOM 1553 C C . LEU A 1 192 ? -2.697 -17.297 -30.469 1 81.44 192 LEU A C 1
ATOM 1555 O O . LEU A 1 192 ? -2.99 -16.141 -30.172 1 81.44 192 LEU A O 1
ATOM 1559 N N . ALA A 1 193 ? -3.361 -18.344 -30 1 81.25 193 ALA A N 1
ATOM 1560 C CA . ALA A 1 193 ? -4.496 -18.188 -29.094 1 81.25 193 ALA A CA 1
ATOM 1561 C C . ALA A 1 193 ? -4.059 -17.562 -27.766 1 81.25 193 ALA A C 1
ATOM 1563 O O . ALA A 1 193 ? -4.734 -16.672 -27.25 1 81.25 193 ALA A O 1
ATOM 1564 N N . MET A 1 194 ? -2.959 -17.953 -27.344 1 76 194 MET A N 1
ATOM 1565 C CA . MET A 1 194 ? -2.445 -17.453 -26.078 1 76 194 MET A CA 1
ATOM 1566 C C . MET A 1 194 ? -2.109 -15.969 -26.172 1 76 194 MET A C 1
ATOM 1568 O O . MET A 1 194 ? -2.414 -15.203 -25.25 1 76 194 MET A O 1
ATOM 1572 N N . THR A 1 195 ? -1.532 -15.547 -27.312 1 75.62 195 THR A N 1
ATOM 1573 C CA . THR A 1 195 ? -1.142 -14.148 -27.453 1 75.62 195 THR A CA 1
ATOM 1574 C C . THR A 1 195 ? -2.371 -13.258 -27.625 1 75.62 195 THR A C 1
ATOM 1576 O O . THR A 1 195 ? -2.436 -12.164 -27.062 1 75.62 195 THR A O 1
ATOM 1579 N N . ARG A 1 196 ? -3.324 -13.703 -28.359 1 81.31 196 ARG A N 1
ATOM 1580 C CA . ARG A 1 196 ? -4.535 -12.922 -28.594 1 81.31 196 ARG A CA 1
ATOM 1581 C C . ARG A 1 196 ? -5.375 -12.812 -27.328 1 81.31 196 ARG A C 1
ATOM 1583 O O . ARG A 1 196 ? -5.828 -11.727 -26.969 1 81.31 196 ARG A O 1
ATOM 1590 N N . PHE A 1 197 ? -5.555 -13.93 -26.656 1 81.5 197 PHE A N 1
ATOM 1591 C CA . PHE A 1 197 ? -6.328 -13.93 -25.422 1 81.5 197 PHE A CA 1
ATOM 1592 C C . PHE A 1 197 ? -5.586 -13.18 -24.312 1 81.5 197 PHE A C 1
ATOM 1594 O O . PHE A 1 197 ? -6.207 -12.539 -23.469 1 81.5 197 PHE A O 1
ATOM 1601 N N . GLY A 1 198 ? -4.32 -13.305 -24.391 1 75.5 198 GLY A N 1
ATOM 1602 C CA . GLY A 1 198 ? -3.521 -12.555 -23.422 1 75.5 198 GLY A CA 1
ATOM 1603 C C . GLY A 1 198 ? -3.752 -11.055 -23.5 1 75.5 198 GLY A C 1
ATOM 1604 O O . GLY A 1 198 ? -3.904 -10.398 -22.469 1 75.5 198 GLY A O 1
ATOM 1605 N N . LYS A 1 199 ? -3.85 -10.523 -24.656 1 80.31 199 LYS A N 1
ATOM 1606 C CA . LYS A 1 199 ? -4.102 -9.102 -24.859 1 80.31 199 LYS A CA 1
ATOM 1607 C C . LYS A 1 199 ? -5.5 -8.719 -24.391 1 80.31 199 LYS A C 1
ATOM 1609 O O . LYS A 1 199 ? -5.688 -7.676 -23.75 1 80.31 199 LYS A O 1
ATOM 1614 N N . LEU A 1 200 ? -6.438 -9.594 -24.719 1 84.88 200 LEU A N 1
ATOM 1615 C CA . LEU A 1 200 ? -7.816 -9.328 -24.312 1 84.88 200 LEU A CA 1
ATOM 1616 C C . LEU A 1 200 ? -7.965 -9.367 -22.797 1 84.88 200 LEU A C 1
ATOM 1618 O O . LEU A 1 200 ? -8.68 -8.547 -22.219 1 84.88 200 LEU A O 1
ATOM 1622 N N . ILE A 1 201 ? -7.367 -10.273 -22.219 1 83.62 201 ILE A N 1
ATOM 1623 C CA . ILE A 1 201 ? -7.391 -10.406 -20.766 1 83.62 201 ILE A CA 1
ATOM 1624 C C . ILE A 1 201 ? -6.777 -9.164 -20.125 1 83.62 201 ILE A C 1
ATOM 1626 O O . ILE A 1 201 ? -7.305 -8.648 -19.141 1 83.62 201 ILE A O 1
ATOM 1630 N N . HIS A 1 202 ? -5.816 -8.656 -20.812 1 77.56 202 HIS A N 1
ATOM 1631 C CA . HIS A 1 202 ? -5.148 -7.469 -20.297 1 77.56 202 HIS A CA 1
ATOM 1632 C C . HIS A 1 202 ? -6.09 -6.266 -20.281 1 77.56 202 HIS A C 1
ATOM 1634 O O . HIS A 1 202 ? -6.145 -5.52 -19.312 1 77.56 202 HIS A O 1
ATOM 1640 N N . ILE A 1 203 ? -6.77 -6.09 -21.25 1 85.31 203 ILE A N 1
ATOM 1641 C CA . ILE A 1 203 ? -7.691 -4.969 -21.391 1 85.31 203 ILE A CA 1
ATOM 1642 C C . ILE A 1 203 ? -8.797 -5.082 -20.344 1 85.31 203 ILE A C 1
ATOM 1644 O O . ILE A 1 203 ? -9.117 -4.109 -19.656 1 85.31 203 ILE A O 1
ATOM 1648 N N . ARG A 1 204 ? -9.375 -6.262 -20.234 1 87.38 204 ARG A N 1
ATOM 1649 C CA . ARG A 1 204 ? -10.469 -6.457 -19.297 1 87.38 204 ARG A CA 1
ATOM 1650 C C . ARG A 1 204 ? -9.977 -6.348 -17.859 1 87.38 204 ARG A C 1
ATOM 1652 O O . ARG A 1 204 ? -10.703 -5.883 -16.969 1 87.38 204 ARG A O 1
ATOM 1659 N N . PHE A 1 205 ? -8.828 -6.703 -17.688 1 81.94 205 PHE A N 1
ATOM 1660 C CA . PHE A 1 205 ? -8.234 -6.594 -16.359 1 81.94 205 PHE A CA 1
ATOM 1661 C C . PHE A 1 205 ? -8.047 -5.129 -15.969 1 81.94 205 PHE A C 1
ATOM 1663 O O . PHE A 1 205 ? -8.344 -4.742 -14.836 1 81.94 205 PHE A O 1
ATOM 1670 N N . ARG A 1 206 ? -7.59 -4.387 -16.906 1 83.12 206 ARG A N 1
ATOM 1671 C CA . ARG A 1 206 ? -7.41 -2.959 -16.656 1 83.12 206 ARG A CA 1
ATOM 1672 C C . ARG A 1 206 ? -8.734 -2.293 -16.297 1 83.12 206 ARG A C 1
ATOM 1674 O O . ARG A 1 206 ? -8.797 -1.471 -15.391 1 83.12 206 ARG A O 1
ATOM 1681 N N . THR A 1 207 ? -9.703 -2.709 -16.922 1 90.56 207 THR A N 1
ATOM 1682 C CA . THR A 1 207 ? -11.008 -2.125 -16.672 1 90.56 207 THR A CA 1
ATOM 1683 C C . THR A 1 207 ? -11.531 -2.545 -15.297 1 90.56 207 THR A C 1
ATOM 1685 O O . THR A 1 207 ? -12.164 -1.751 -14.594 1 90.56 207 THR A O 1
ATOM 1688 N N . ALA A 1 208 ? -11.336 -3.775 -14.906 1 90.12 208 ALA A N 1
ATOM 1689 C CA . ALA A 1 208 ? -11.734 -4.25 -13.586 1 90.12 208 ALA A CA 1
ATOM 1690 C C . ALA A 1 208 ? -10.945 -3.539 -12.484 1 90.12 208 ALA A C 1
ATOM 1692 O O . ALA A 1 208 ? -11.492 -3.213 -11.43 1 90.12 208 ALA A O 1
ATOM 1693 N N . GLN A 1 209 ? -9.734 -3.256 -12.781 1 85.75 209 GLN A N 1
ATOM 1694 C CA . GLN A 1 209 ? -8.883 -2.555 -11.82 1 85.75 209 GLN A CA 1
ATOM 1695 C C . GLN A 1 209 ? -9.336 -1.11 -11.633 1 85.75 209 GLN A C 1
ATOM 1697 O O . GLN A 1 209 ? -9.312 -0.586 -10.516 1 85.75 209 GLN A O 1
ATOM 1702 N N . GLU A 1 210 ? -9.68 -0.511 -12.688 1 89.19 210 GLU A N 1
ATOM 1703 C CA . GLU A 1 210 ? -10.203 0.851 -12.617 1 89.19 210 GLU A CA 1
ATOM 1704 C C . GLU A 1 210 ? -11.492 0.906 -11.797 1 89.19 210 GLU A C 1
ATOM 1706 O O . GLU A 1 210 ? -11.68 1.811 -10.984 1 89.19 210 GLU A O 1
ATOM 1711 N N . ALA A 1 211 ? -12.32 -0.046 -12.055 1 92.25 211 ALA A N 1
ATOM 1712 C CA . ALA A 1 211 ? -13.562 -0.125 -11.289 1 92.25 211 ALA A CA 1
ATOM 1713 C C . ALA A 1 211 ? -13.281 -0.359 -9.812 1 92.25 211 ALA A C 1
ATOM 1715 O O . ALA A 1 211 ? -13.953 0.209 -8.945 1 92.25 211 ALA A O 1
ATOM 1716 N N . PHE A 1 212 ? -12.328 -1.098 -9.531 1 89.12 212 PHE A N 1
ATOM 1717 C CA . PHE A 1 212 ? -11.938 -1.37 -8.148 1 89.12 212 PHE A CA 1
ATOM 1718 C C . PHE A 1 212 ? -11.359 -0.121 -7.496 1 89.12 212 PHE A C 1
ATOM 1720 O O . PHE A 1 212 ? -11.648 0.166 -6.332 1 89.12 212 PHE A O 1
ATOM 1727 N N . ALA A 1 213 ? -10.656 0.558 -8.227 1 85.62 213 ALA A N 1
ATOM 1728 C CA . ALA A 1 213 ? -10.102 1.816 -7.738 1 85.62 213 ALA A CA 1
ATOM 1729 C C . ALA A 1 213 ? -11.203 2.805 -7.387 1 85.62 213 ALA A C 1
ATOM 1731 O O . ALA A 1 213 ? -11.117 3.516 -6.383 1 85.62 213 ALA A O 1
ATOM 1732 N N . ASN A 1 214 ? -12.141 2.822 -8.156 1 90.06 214 ASN A N 1
ATOM 1733 C CA . ASN A 1 214 ? -13.273 3.709 -7.906 1 90.06 214 ASN A CA 1
ATOM 1734 C C . ASN A 1 214 ? -13.984 3.359 -6.602 1 90.06 214 ASN A C 1
ATOM 1736 O O . ASN A 1 214 ? -14.391 4.25 -5.852 1 90.06 214 ASN A O 1
ATOM 1740 N N . ILE A 1 215 ? -14.125 2.109 -6.375 1 92 215 ILE A N 1
ATOM 1741 C CA . ILE A 1 215 ? -14.781 1.646 -5.156 1 92 215 ILE A CA 1
ATOM 1742 C C . ILE A 1 215 ? -13.914 1.979 -3.943 1 92 215 ILE A C 1
ATOM 1744 O O . ILE A 1 215 ? -14.43 2.4 -2.904 1 92 215 ILE A O 1
ATOM 1748 N N . THR A 1 216 ? -12.703 1.771 -4.09 1 89.19 216 THR A N 1
ATOM 1749 C CA . THR A 1 216 ? -11.773 2.057 -3.004 1 89.19 216 THR A CA 1
ATOM 1750 C C . THR A 1 216 ? -11.758 3.549 -2.684 1 89.19 216 THR A C 1
ATOM 1752 O O . THR A 1 216 ? -11.758 3.938 -1.514 1 89.19 216 THR A O 1
ATOM 1755 N N . ASP A 1 217 ? -11.812 4.316 -3.691 1 88 217 ASP A N 1
ATOM 1756 C CA . ASP A 1 217 ? -11.852 5.766 -3.523 1 88 217 ASP A CA 1
ATOM 1757 C C . ASP A 1 217 ? -13.133 6.195 -2.814 1 88 217 ASP A C 1
ATOM 1759 O O . ASP A 1 217 ? -13.102 7.023 -1.902 1 88 217 ASP A O 1
ATOM 1763 N N . LYS A 1 218 ? -14.195 5.695 -3.275 1 91.06 218 LYS A N 1
ATOM 1764 C CA . LYS A 1 218 ? -15.492 6.02 -2.693 1 91.06 218 LYS A CA 1
ATOM 1765 C C . LYS A 1 218 ? -15.555 5.609 -1.225 1 91.06 218 LYS A C 1
ATOM 1767 O O . LYS A 1 218 ? -16.062 6.363 -0.385 1 91.06 218 LYS A O 1
ATOM 1772 N N . THR A 1 219 ? -15.07 4.461 -0.964 1 92.38 219 THR A N 1
ATOM 1773 C CA . THR A 1 219 ? -15.07 3.967 0.408 1 92.38 219 THR A CA 1
ATOM 1774 C C . THR A 1 219 ? -14.219 4.859 1.306 1 92.38 219 THR A C 1
ATOM 1776 O O . THR A 1 219 ? -14.648 5.242 2.396 1 92.38 219 THR A O 1
ATOM 1779 N N . GLN A 1 220 ? -13.102 5.18 0.869 1 90.19 220 GLN A N 1
ATOM 1780 C CA . GLN A 1 220 ? -12.195 6.027 1.642 1 90.19 220 GLN A CA 1
ATOM 1781 C C . GLN A 1 220 ? -12.812 7.402 1.887 1 90.19 220 GLN A C 1
ATOM 1783 O O . GLN A 1 220 ? -12.742 7.93 3 1 90.19 220 GLN A O 1
ATOM 1788 N N . GLU A 1 221 ? -13.391 7.961 0.924 1 89.69 221 GLU A N 1
ATOM 1789 C CA . GLU A 1 221 ? -14.031 9.266 1.02 1 89.69 221 GLU A CA 1
ATOM 1790 C C . GLU A 1 221 ? -15.195 9.234 2.008 1 89.69 221 GLU A C 1
ATOM 1792 O O . GLU A 1 221 ? -15.352 10.148 2.824 1 89.69 221 GLU A O 1
ATOM 1797 N N . ASN A 1 222 ? -16.016 8.227 1.875 1 93 222 ASN A N 1
ATOM 1798 C CA . ASN A 1 222 ? -17.188 8.117 2.746 1 93 222 ASN A CA 1
ATOM 1799 C C . ASN A 1 222 ? -16.781 7.902 4.199 1 93 222 ASN A C 1
ATOM 1801 O O . ASN A 1 222 ? -17.422 8.414 5.113 1 93 222 ASN A O 1
ATOM 1805 N N . LEU A 1 223 ? -15.727 7.219 4.371 1 91.25 223 LEU A N 1
ATOM 1806 C CA . LEU A 1 223 ? -15.258 6.984 5.73 1 91.25 223 LEU A CA 1
ATOM 1807 C C . LEU A 1 223 ? -14.656 8.258 6.328 1 91.25 223 LEU A C 1
ATOM 1809 O O . LEU A 1 223 ? -14.891 8.562 7.496 1 91.25 223 LEU A O 1
ATOM 1813 N N . THR A 1 224 ? -13.984 8.977 5.531 1 87.38 224 THR A N 1
ATOM 1814 C CA . THR A 1 224 ? -13.391 10.234 5.98 1 87.38 224 THR A CA 1
ATOM 1815 C C . THR A 1 224 ? -14.477 11.289 6.203 1 87.38 224 THR A C 1
ATOM 1817 O O . THR A 1 224 ? -14.383 12.094 7.137 1 87.38 224 THR A O 1
ATOM 1820 N N . GLY A 1 225 ? -15.469 11.312 5.352 1 90 225 GLY A N 1
ATOM 1821 C CA . GLY A 1 225 ? -16.547 12.297 5.418 1 90 225 GLY A CA 1
ATOM 1822 C C . GLY A 1 225 ? -17.781 11.781 6.129 1 90 225 GLY A C 1
ATOM 1823 O O . GLY A 1 225 ? -18.875 12.305 5.922 1 90 225 GLY A O 1
ATOM 1824 N N . VAL A 1 226 ? -17.656 10.812 6.969 1 91.56 226 VAL A N 1
ATOM 1825 C CA . VAL A 1 226 ? -18.812 10.141 7.559 1 91.56 226 VAL A CA 1
ATOM 1826 C C . VAL A 1 226 ? -19.609 11.133 8.391 1 91.56 226 VAL A C 1
ATOM 1828 O O . VAL A 1 226 ? -20.844 11.055 8.438 1 91.56 226 VAL A O 1
ATOM 1831 N N . ARG A 1 227 ? -18.984 12.094 9.062 1 90 227 ARG A N 1
ATOM 1832 C CA . ARG A 1 227 ? -19.672 13.094 9.883 1 90 227 ARG A CA 1
ATOM 1833 C C . ARG A 1 227 ? -20.594 13.961 9.039 1 90 227 ARG A C 1
ATOM 1835 O O . ARG A 1 227 ? -21.719 14.258 9.445 1 90 227 ARG A O 1
ATOM 1842 N N . VAL A 1 228 ? -20.094 14.305 7.898 1 91.12 228 VAL A N 1
ATOM 1843 C CA . VAL A 1 228 ? -20.875 15.133 6.988 1 91.12 228 VAL A CA 1
ATOM 1844 C C . VAL A 1 228 ? -22.047 14.32 6.422 1 91.12 228 VAL A C 1
ATOM 1846 O O . VAL A 1 228 ? -23.172 14.82 6.324 1 91.12 228 VAL A O 1
ATOM 1849 N N . ILE A 1 229 ? -21.828 13.117 6.137 1 93.38 229 ILE A N 1
ATOM 1850 C CA . ILE A 1 229 ? -22.859 12.242 5.586 1 93.38 229 ILE A CA 1
ATOM 1851 C C . ILE A 1 229 ? -24 12.102 6.59 1 93.38 229 ILE A C 1
ATOM 1853 O O . ILE A 1 229 ? -25.172 12.188 6.223 1 93.38 229 ILE A O 1
ATOM 1857 N N . LYS A 1 230 ? -23.641 11.992 7.828 1 91.81 230 LYS A N 1
ATOM 1858 C CA . LYS A 1 230 ? -24.656 11.828 8.875 1 91.81 230 LYS A CA 1
ATOM 1859 C C . LYS A 1 230 ? -25.359 13.148 9.164 1 91.81 230 LYS A C 1
ATOM 1861 O O . LYS A 1 230 ? -26.578 13.18 9.328 1 91.81 230 LYS A O 1
ATOM 1866 N N . ALA A 1 231 ? -24.578 14.18 9.219 1 91.31 231 ALA A N 1
ATOM 1867 C CA . ALA A 1 231 ? -25.141 15.492 9.5 1 91.31 231 ALA A CA 1
ATOM 1868 C C . ALA A 1 231 ? -26.156 15.898 8.438 1 91.31 231 ALA A C 1
ATOM 1870 O O . ALA A 1 231 ? -27.125 16.609 8.727 1 91.31 231 ALA A O 1
ATOM 1871 N N . TYR A 1 232 ? -25.984 15.32 7.23 1 92.31 232 TYR A N 1
ATOM 1872 C CA . TYR A 1 232 ? -26.844 15.727 6.129 1 92.31 232 TYR A CA 1
ATOM 1873 C C . TYR A 1 232 ? -27.781 14.594 5.734 1 92.31 232 TYR A C 1
ATOM 1875 O O . TYR A 1 232 ? -28.438 14.656 4.688 1 92.31 232 TYR A O 1
ATOM 1883 N N . VAL A 1 233 ? -27.859 13.539 6.473 1 90.81 233 VAL A N 1
ATOM 1884 C CA . VAL A 1 233 ? -28.781 12.43 6.32 1 90.81 233 VAL A CA 1
ATOM 1885 C C . VAL A 1 233 ? -28.672 11.852 4.914 1 90.81 233 VAL A C 1
ATOM 1887 O O . VAL A 1 233 ? -29.688 11.711 4.211 1 90.81 233 VAL A O 1
ATOM 1890 N N . GLN A 1 234 ? -27.406 11.617 4.492 1 91.06 234 GLN A N 1
ATOM 1891 C CA . GLN A 1 234 ? -27.172 11.141 3.129 1 91.06 234 GLN A CA 1
ATOM 1892 C C . GLN A 1 234 ? -26.672 9.703 3.121 1 91.06 234 GLN A C 1
ATOM 1894 O O . GLN A 1 234 ? -26.062 9.258 2.146 1 91.06 234 GLN A O 1
ATOM 1899 N N . GLU A 1 235 ? -26.922 8.953 4.152 1 92.44 235 GLU A N 1
ATOM 1900 C CA . GLU A 1 235 ? -26.438 7.578 4.238 1 92.44 235 GLU A CA 1
ATOM 1901 C C . GLU A 1 235 ? -27.016 6.715 3.131 1 92.44 235 GLU A C 1
ATOM 1903 O O . GLU A 1 235 ? -26.297 6.031 2.41 1 92.44 235 GLU A O 1
ATOM 1908 N N . GLU A 1 236 ? -28.328 6.809 2.912 1 92.31 236 GLU A N 1
ATOM 1909 C CA . GLU A 1 236 ? -29 5.969 1.921 1 92.31 236 GLU A CA 1
ATOM 1910 C C . GLU A 1 236 ? -28.547 6.328 0.506 1 92.31 236 GLU A C 1
ATOM 1912 O O . GLU A 1 236 ? -28.359 5.441 -0.332 1 92.31 236 GLU A O 1
ATOM 1917 N N . ALA A 1 237 ? -28.406 7.617 0.283 1 91.88 237 ALA A N 1
ATOM 1918 C CA . ALA A 1 237 ? -27.953 8.055 -1.036 1 91.88 237 ALA A CA 1
ATOM 1919 C C . ALA A 1 237 ? -26.547 7.531 -1.341 1 91.88 237 ALA A C 1
ATOM 1921 O O . ALA A 1 237 ? -26.281 7.086 -2.459 1 91.88 237 ALA A O 1
ATOM 1922 N N . GLU A 1 238 ? -25.688 7.641 -0.36 1 93.31 238 GLU A N 1
ATOM 1923 C CA . GLU A 1 238 ? -24.312 7.168 -0.536 1 93.31 238 GLU A CA 1
ATOM 1924 C C . GLU A 1 238 ? -24.266 5.648 -0.681 1 93.31 238 GLU A C 1
ATOM 1926 O O . GLU A 1 238 ? -23.453 5.121 -1.444 1 93.31 238 GLU A O 1
ATOM 1931 N N . ILE A 1 239 ? -25.141 4.953 0.009 1 94.69 239 ILE A N 1
ATOM 1932 C CA . ILE A 1 239 ? -25.234 3.498 -0.09 1 94.69 239 ILE A CA 1
ATOM 1933 C C . ILE A 1 239 ? -25.672 3.104 -1.499 1 94.69 239 ILE A C 1
ATOM 1935 O O . ILE A 1 239 ? -25.078 2.207 -2.109 1 94.69 239 ILE A O 1
ATOM 1939 N N . GLN A 1 240 ? -26.625 3.814 -2.043 1 93.88 240 GLN A N 1
ATOM 1940 C CA . GLN A 1 240 ? -27.125 3.51 -3.383 1 93.88 240 GLN A CA 1
ATOM 1941 C C . GLN A 1 240 ? -26.047 3.797 -4.438 1 93.88 240 GLN A C 1
ATOM 1943 O O . GLN A 1 240 ? -25.906 3.043 -5.402 1 93.88 240 GLN A O 1
ATOM 1948 N N . SER A 1 241 ? -25.359 4.887 -4.234 1 93.12 241 SER A N 1
ATOM 1949 C CA . SER A 1 241 ? -24.281 5.215 -5.145 1 93.12 241 SER A CA 1
ATOM 1950 C C . SER A 1 241 ? -23.188 4.145 -5.113 1 93.12 241 SER A C 1
ATOM 1952 O O . SER A 1 241 ? -22.609 3.807 -6.152 1 93.12 241 SER A O 1
ATOM 1954 N N . PHE A 1 242 ? -22.953 3.621 -3.92 1 94.19 242 PHE A N 1
ATOM 1955 C CA . PHE A 1 242 ? -21.984 2.557 -3.756 1 94.19 242 PHE A CA 1
ATOM 1956 C C . PHE A 1 242 ? -22.438 1.281 -4.449 1 94.19 242 PHE A C 1
ATOM 1958 O O . PHE A 1 242 ? -21.641 0.589 -5.086 1 94.19 242 PHE A O 1
ATOM 1965 N N . TYR A 1 243 ? -23.688 0.975 -4.316 1 94.81 243 TYR A N 1
ATOM 1966 C CA . TYR A 1 243 ? -24.25 -0.214 -4.949 1 94.81 243 TYR A CA 1
ATOM 1967 C C . TYR A 1 243 ? -24.047 -0.178 -6.457 1 94.81 243 TYR A C 1
ATOM 1969 O O . TYR A 1 243 ? -23.688 -1.191 -7.066 1 94.81 243 TYR A O 1
ATOM 1977 N N . LYS A 1 244 ? -24.219 0.994 -6.969 1 95.19 244 LYS A N 1
ATOM 1978 C CA . LYS A 1 244 ? -24.062 1.138 -8.414 1 95.19 244 LYS A CA 1
ATOM 1979 C C . LYS A 1 244 ? -22.609 0.907 -8.836 1 95.19 244 LYS A C 1
ATOM 1981 O O . LYS A 1 244 ? -22.359 0.212 -9.82 1 95.19 244 LYS A O 1
ATOM 1986 N N . LYS A 1 245 ? -21.688 1.445 -8.109 1 94.62 245 LYS A N 1
ATOM 1987 C CA . LYS A 1 245 ? -20.266 1.278 -8.422 1 94.62 245 LYS A CA 1
ATOM 1988 C C . LYS A 1 245 ? -19.828 -0.165 -8.203 1 94.62 245 LYS A C 1
ATOM 1990 O O . LYS A 1 245 ? -19.031 -0.698 -8.984 1 94.62 245 LYS A O 1
ATOM 1995 N N . ASN A 1 246 ? -20.328 -0.734 -7.129 1 95.38 246 ASN A N 1
ATOM 1996 C CA . ASN A 1 246 ? -20 -2.127 -6.848 1 95.38 246 ASN A CA 1
ATOM 1997 C C . ASN A 1 246 ? -20.578 -3.062 -7.902 1 95.38 246 ASN A C 1
ATOM 1999 O O . ASN A 1 246 ? -19.984 -4.102 -8.211 1 95.38 246 ASN A O 1
ATOM 2003 N N . GLN A 1 247 ? -21.75 -2.713 -8.43 1 95.75 247 GLN A N 1
ATOM 2004 C CA . GLN A 1 247 ? -22.344 -3.484 -9.523 1 95.75 247 GLN A CA 1
ATOM 2005 C C . GLN A 1 247 ? -21.484 -3.418 -10.773 1 95.75 247 GLN A C 1
ATOM 2007 O O . GLN A 1 247 ? -21.312 -4.422 -11.477 1 95.75 247 GLN A O 1
ATOM 2012 N N . GLU A 1 248 ? -20.969 -2.295 -11.023 1 95.88 248 GLU A N 1
ATOM 2013 C CA . GLU A 1 248 ? -20.062 -2.15 -12.164 1 95.88 248 GLU A CA 1
ATOM 2014 C C . GLU A 1 248 ? -18.828 -3.023 -12 1 95.88 248 GLU A C 1
ATOM 2016 O O . GLU A 1 248 ? -18.375 -3.674 -12.945 1 95.88 248 GLU A O 1
ATOM 2021 N N . LEU A 1 249 ? -18.266 -2.994 -10.82 1 94.62 249 LEU A N 1
ATOM 2022 C CA . LEU A 1 249 ? -17.109 -3.846 -10.531 1 94.62 249 LEU A CA 1
ATOM 2023 C C . LEU A 1 249 ? -17.469 -5.316 -10.742 1 94.62 249 LEU A C 1
ATOM 2025 O O . LEU A 1 249 ? -16.672 -6.066 -11.328 1 94.62 249 LEU A O 1
ATOM 2029 N N . PHE A 1 250 ? -18.625 -5.684 -10.281 1 94.56 250 PHE A N 1
ATOM 2030 C CA . PHE A 1 250 ? -19.078 -7.055 -10.453 1 94.56 250 PHE A CA 1
ATOM 2031 C C . PHE A 1 250 ? -19.156 -7.418 -11.93 1 94.56 250 PHE A C 1
ATOM 2033 O O . PHE A 1 250 ? -18.672 -8.477 -12.344 1 94.56 250 PHE A O 1
ATOM 2040 N N . GLU A 1 251 ? -19.672 -6.602 -12.719 1 95.81 251 GLU A N 1
ATOM 2041 C CA . GLU A 1 251 ? -19.844 -6.859 -14.148 1 95.81 251 GLU A CA 1
ATOM 2042 C C . GLU A 1 251 ? -18.5 -6.977 -14.844 1 95.81 251 GLU A C 1
ATOM 2044 O O . GLU A 1 251 ? -18.297 -7.855 -15.688 1 95.81 251 GLU A O 1
ATOM 2049 N N . ARG A 1 252 ? -17.609 -6.078 -14.516 1 93.44 252 ARG A N 1
ATOM 2050 C CA . ARG A 1 252 ? -16.281 -6.137 -15.117 1 93.44 252 ARG A CA 1
ATOM 2051 C C . ARG A 1 252 ? -15.547 -7.41 -14.711 1 93.44 252 ARG A C 1
ATOM 2053 O O . ARG A 1 252 ? -14.859 -8.023 -15.531 1 93.44 252 ARG A O 1
ATOM 2060 N N . ASN A 1 253 ? -15.695 -7.805 -13.492 1 91.38 253 ASN A N 1
ATOM 2061 C CA . ASN A 1 253 ? -15.086 -9.039 -13.023 1 91.38 253 ASN A CA 1
ATOM 2062 C C . ASN A 1 253 ? -15.688 -10.266 -13.711 1 91.38 253 ASN A C 1
ATOM 2064 O O . ASN A 1 253 ? -14.969 -11.227 -14.008 1 91.38 253 ASN A O 1
ATOM 2068 N N . MET A 1 254 ? -16.969 -10.164 -13.906 1 91.88 254 MET A N 1
ATOM 2069 C CA . MET A 1 254 ? -17.641 -11.281 -14.57 1 91.88 254 MET A CA 1
ATOM 2070 C C . MET A 1 254 ? -17.188 -11.391 -16.031 1 91.88 254 MET A C 1
ATOM 2072 O O . MET A 1 254 ? -17.031 -12.492 -16.547 1 91.88 254 MET A O 1
ATOM 2076 N N . GLU A 1 255 ? -16.938 -10.289 -16.656 1 92.81 255 GLU A N 1
ATOM 2077 C CA . GLU A 1 255 ? -16.406 -10.312 -18.016 1 92.81 255 GLU A CA 1
ATOM 2078 C C . GLU A 1 255 ? -15.023 -10.969 -18.062 1 92.81 255 GLU A C 1
ATOM 2080 O O . GLU A 1 255 ? -14.727 -11.734 -18.984 1 92.81 255 GLU A O 1
ATOM 2085 N N . LEU A 1 256 ? -14.305 -10.672 -17.109 1 87.12 256 LEU A N 1
ATOM 2086 C CA . LEU A 1 256 ? -12.977 -11.281 -17 1 87.12 256 LEU A CA 1
ATOM 2087 C C . LEU A 1 256 ? -13.094 -12.773 -16.719 1 87.12 256 LEU A C 1
ATOM 2089 O O . LEU A 1 256 ? -12.367 -13.57 -17.328 1 87.12 256 LEU A O 1
ATOM 2093 N N . ALA A 1 257 ? -14.016 -13.086 -15.852 1 85.69 257 ALA A N 1
ATOM 2094 C CA . ALA A 1 257 ? -14.219 -14.492 -15.5 1 85.69 257 ALA A CA 1
ATOM 2095 C C . ALA A 1 257 ? -14.656 -15.305 -16.719 1 85.69 257 ALA A C 1
ATOM 2097 O O . ALA A 1 257 ? -14.203 -16.438 -16.922 1 85.69 257 ALA A O 1
ATOM 2098 N N . LYS A 1 258 ? -15.461 -14.773 -17.531 1 89.19 258 LYS A N 1
ATOM 2099 C CA . LYS A 1 258 ? -15.914 -15.422 -18.75 1 89.19 258 LYS A CA 1
ATOM 2100 C C . LYS A 1 258 ? -14.758 -15.664 -19.703 1 89.19 258 LYS A C 1
ATOM 2102 O O . LYS A 1 258 ? -14.672 -16.719 -20.344 1 89.19 258 LYS A O 1
ATOM 2107 N N . LEU A 1 259 ? -13.93 -14.68 -19.797 1 85.69 259 LEU A N 1
ATOM 2108 C CA . LEU A 1 259 ? -12.773 -14.812 -20.672 1 85.69 259 LEU A CA 1
ATOM 2109 C C . LEU A 1 259 ? -11.852 -15.922 -20.188 1 85.69 259 LEU A C 1
ATOM 2111 O O . LEU A 1 259 ? -11.383 -16.75 -20.984 1 85.69 259 LEU A O 1
ATOM 2115 N N . PHE A 1 260 ? -11.641 -16.031 -18.922 1 80.75 260 PHE A N 1
ATOM 2116 C CA . PHE A 1 260 ? -10.812 -17.094 -18.359 1 80.75 260 PHE A CA 1
ATOM 2117 C C . PHE A 1 260 ? -11.484 -18.453 -18.516 1 80.75 260 PHE A C 1
ATOM 2119 O O . PHE A 1 260 ? -10.812 -19.469 -18.688 1 80.75 260 PHE A O 1
ATOM 2126 N N . GLY A 1 261 ? -12.789 -18.438 -18.422 1 80.88 261 GLY A N 1
ATOM 2127 C CA . GLY A 1 261 ? -13.547 -19.656 -18.609 1 80.88 261 GLY A CA 1
ATOM 2128 C C . GLY A 1 261 ? -13.367 -20.281 -19.969 1 80.88 261 GLY A C 1
ATOM 2129 O O . GLY A 1 261 ? -13.43 -21.5 -20.125 1 80.88 261 GLY A O 1
ATOM 2130 N N . PHE A 1 262 ? -12.93 -19.391 -20.875 1 83.75 262 PHE A N 1
ATOM 2131 C CA . PHE A 1 262 ? -12.742 -19.875 -22.234 1 83.75 262 PHE A CA 1
ATOM 2132 C C . PHE A 1 262 ? -11.273 -20.156 -22.516 1 83.75 262 PHE A C 1
ATOM 2134 O O . PHE A 1 262 ? -10.945 -21 -23.359 1 83.75 262 PHE A O 1
ATOM 2141 N N . PHE A 1 263 ? -10.422 -19.562 -21.922 1 80.5 263 PHE A N 1
ATOM 2142 C CA . PHE A 1 263 ? -9 -19.594 -22.234 1 80.5 263 PHE A CA 1
ATOM 2143 C C . PHE A 1 263 ? -8.422 -20.969 -21.938 1 80.5 263 PHE A C 1
ATOM 2145 O O . PHE A 1 263 ? -7.844 -21.609 -22.812 1 80.5 263 PHE A O 1
ATOM 2152 N N . HIS A 1 264 ? -8.633 -21.531 -20.734 1 76.12 264 HIS A N 1
ATOM 2153 C CA . HIS A 1 264 ? -7.996 -22.781 -20.328 1 76.12 264 HIS A CA 1
ATOM 2154 C C . HIS A 1 264 ? -8.562 -23.953 -21.109 1 76.12 264 HIS A C 1
ATOM 2156 O O . HIS A 1 264 ? -7.809 -24.781 -21.625 1 76.12 264 HIS A O 1
ATOM 2162 N N . PRO A 1 265 ? -9.898 -23.922 -21.328 1 76.94 265 PRO A N 1
ATOM 2163 C CA . PRO A 1 265 ? -10.445 -25.016 -22.141 1 76.94 265 PRO A CA 1
ATOM 2164 C C . PRO A 1 265 ? -9.922 -25 -23.578 1 76.94 265 PRO A C 1
ATOM 2166 O O . PRO A 1 265 ? -9.695 -26.062 -24.172 1 76.94 265 PRO A O 1
ATOM 2169 N N . LEU A 1 266 ? -9.695 -23.812 -24.031 1 80.44 266 LEU A N 1
ATOM 2170 C CA . LEU A 1 266 ? -9.18 -23.703 -25.391 1 80.44 266 LEU A CA 1
ATOM 2171 C C . LEU A 1 266 ? -7.738 -24.219 -25.469 1 80.44 266 LEU A C 1
ATOM 2173 O O . LEU A 1 266 ? -7.375 -24.938 -26.391 1 80.44 266 LEU A O 1
ATOM 2177 N N . VAL A 1 267 ? -6.957 -23.891 -24.547 1 76.69 267 VAL A N 1
ATOM 2178 C CA . VAL A 1 267 ? -5.57 -24.359 -24.5 1 76.69 267 VAL A CA 1
ATOM 2179 C C . VAL A 1 267 ? -5.531 -25.875 -24.359 1 76.69 267 VAL A C 1
ATOM 2181 O O . VAL A 1 267 ? -4.785 -26.547 -25.062 1 76.69 267 VAL A O 1
ATOM 2184 N N . HIS A 1 268 ? -6.312 -26.391 -23.5 1 73.94 268 HIS A N 1
ATOM 2185 C CA . HIS A 1 268 ? -6.371 -27.828 -23.297 1 73.94 268 HIS A CA 1
ATOM 2186 C C . HIS A 1 268 ? -6.879 -28.547 -24.547 1 73.94 268 HIS A C 1
ATOM 2188 O O . HIS A 1 268 ? -6.395 -29.625 -24.875 1 73.94 268 HIS A O 1
ATOM 2194 N N . PHE A 1 269 ? -7.824 -27.938 -25.203 1 79.69 269 PHE A N 1
ATOM 2195 C CA . PHE A 1 269 ? -8.383 -28.516 -26.422 1 79.69 269 PHE A CA 1
ATOM 2196 C C . PHE A 1 269 ? -7.32 -28.625 -27.516 1 79.69 269 PHE A C 1
ATOM 2198 O O . PHE A 1 269 ? -7.156 -29.688 -28.109 1 79.69 269 PHE A O 1
ATOM 2205 N N . LEU A 1 270 ? -6.629 -27.594 -27.688 1 82.06 270 LEU A N 1
ATOM 2206 C CA . LEU A 1 270 ? -5.598 -27.594 -28.719 1 82.06 270 LEU A CA 1
ATOM 2207 C C . LEU A 1 270 ? -4.484 -28.578 -28.375 1 82.06 270 LEU A C 1
ATOM 2209 O O . LEU A 1 270 ? -3.939 -29.234 -29.25 1 82.06 270 LEU A O 1
ATOM 2213 N N . SER A 1 271 ? -4.172 -28.703 -27.109 1 79.5 271 SER A N 1
ATOM 2214 C CA . SER A 1 271 ? -3.176 -29.672 -26.672 1 79.5 271 SER A CA 1
ATOM 2215 C C . SER A 1 271 ? -3.676 -31.094 -26.859 1 79.5 271 SER A C 1
ATOM 2217 O O . SER A 1 271 ? -2.914 -31.984 -27.281 1 79.5 271 SER A O 1
ATOM 2219 N N . SER A 1 272 ? -4.973 -31.266 -26.594 1 78.06 272 SER A N 1
ATOM 2220 C CA . SER A 1 272 ? -5.562 -32.594 -26.766 1 78.06 272 SER A CA 1
ATOM 2221 C C . SER A 1 272 ? -5.582 -33 -28.234 1 78.06 272 SER A C 1
ATOM 2223 O O . SER A 1 272 ? -5.449 -34.188 -28.547 1 78.06 272 SER A O 1
ATOM 2225 N N . LEU A 1 273 ? -5.703 -32.031 -29 1 84.06 273 LEU A N 1
ATOM 2226 C CA . LEU A 1 273 ? -5.664 -32.312 -30.438 1 84.06 273 LEU A CA 1
ATOM 2227 C C . LEU A 1 273 ? -4.312 -32.906 -30.844 1 84.06 273 LEU A C 1
ATOM 2229 O O . LEU A 1 273 ? -4.246 -33.812 -31.688 1 84.06 273 LEU A O 1
ATOM 2233 N N . SER A 1 274 ? -3.285 -32.406 -30.234 1 86.69 274 SER A N 1
ATOM 2234 C CA . SER A 1 274 ? -1.958 -32.969 -30.516 1 86.69 274 SER A CA 1
ATOM 2235 C C . SER A 1 274 ? -1.86 -34.438 -30.094 1 86.69 274 SER A C 1
ATOM 2237 O O . SER A 1 274 ? -1.268 -35.25 -30.797 1 86.69 274 SER A O 1
ATOM 2239 N N . PHE A 1 275 ? -2.443 -34.75 -29.031 1 81.56 275 PHE A N 1
ATOM 2240 C CA . PHE A 1 275 ? -2.424 -36.125 -28.531 1 81.56 275 PHE A CA 1
ATOM 2241 C C . PHE A 1 275 ? -3.26 -37.031 -29.422 1 81.56 275 PHE A C 1
ATOM 2243 O O . PHE A 1 275 ? -2.885 -38.188 -29.672 1 81.56 275 PHE A O 1
ATOM 2250 N N . VAL A 1 276 ? -4.371 -36.469 -29.891 1 83 276 VAL A N 1
ATOM 2251 C CA . VAL A 1 276 ? -5.242 -37.25 -30.781 1 83 276 VAL A CA 1
ATOM 2252 C C . VAL A 1 276 ? -4.5 -37.594 -32.062 1 83 276 VAL A C 1
ATOM 2254 O O . VAL A 1 276 ? -4.566 -38.719 -32.562 1 83 276 VAL A O 1
ATOM 2257 N N . ILE A 1 277 ? -3.852 -36.625 -32.562 1 87.81 277 ILE A N 1
ATOM 2258 C CA . ILE A 1 277 ? -3.08 -36.844 -33.781 1 87.81 277 ILE A CA 1
ATOM 2259 C C . ILE A 1 277 ? -1.991 -37.875 -33.531 1 87.81 277 ILE A C 1
ATOM 2261 O O . ILE A 1 277 ? -1.777 -38.75 -34.344 1 87.81 277 ILE A O 1
ATOM 2265 N N . ALA A 1 278 ? -1.359 -37.781 -32.406 1 85.56 278 ALA A N 1
ATOM 2266 C CA . ALA A 1 278 ? -0.291 -38.719 -32.031 1 85.56 278 ALA A CA 1
ATOM 2267 C C . ALA A 1 278 ? -0.826 -40.156 -31.922 1 85.56 278 ALA A C 1
ATOM 2269 O O . ALA A 1 278 ? -0.176 -41.094 -32.344 1 85.56 278 ALA A O 1
ATOM 2270 N N . ILE A 1 279 ? -1.98 -40.219 -31.344 1 79.44 279 ILE A N 1
ATOM 2271 C CA . ILE A 1 279 ? -2.564 -41.562 -31.141 1 79.44 279 ILE A CA 1
ATOM 2272 C C . ILE A 1 279 ? -3.037 -42.125 -32.469 1 79.44 279 ILE A C 1
ATOM 2274 O O . ILE A 1 279 ? -2.773 -43.281 -32.781 1 79.44 279 ILE A O 1
ATOM 2278 N N . TRP A 1 280 ? -3.67 -41.281 -33.25 1 82.12 280 TRP A N 1
ATOM 2279 C CA . TRP A 1 280 ? -4.215 -41.719 -34.531 1 82.12 280 TRP A CA 1
ATOM 2280 C C . TRP A 1 280 ? -3.098 -42.125 -35.5 1 82.12 280 TRP A C 1
ATOM 2282 O O . TRP A 1 280 ? -3.025 -43.25 -35.969 1 82.12 280 TRP A O 1
ATOM 2292 N N . TYR A 1 281 ? -2.246 -41.188 -35.75 1 85.88 281 TYR A N 1
ATOM 2293 C CA . TYR A 1 281 ? -1.174 -41.406 -36.719 1 85.88 281 TYR A CA 1
ATOM 2294 C C . TYR A 1 281 ? -0.091 -42.312 -36.125 1 85.88 281 TYR A C 1
ATOM 2296 O O . TYR A 1 281 ? 0.428 -43.188 -36.781 1 85.88 281 TYR A O 1
ATOM 2304 N N . GLY A 1 282 ? 0.296 -42.062 -34.906 1 83.75 282 GLY A N 1
ATOM 2305 C CA . GLY A 1 282 ? 1.29 -42.875 -34.25 1 83.75 282 GLY A CA 1
ATOM 2306 C C . GLY A 1 282 ? 0.841 -44.312 -34.062 1 83.75 282 GLY A C 1
ATOM 2307 O O . GLY A 1 282 ? 1.625 -45.25 -34.25 1 83.75 282 GLY A O 1
ATOM 2308 N N . GLY A 1 283 ? -0.436 -44.469 -33.656 1 78.62 283 GLY A N 1
ATOM 2309 C CA . GLY A 1 283 ? -0.989 -45.812 -33.531 1 78.62 283 GLY A CA 1
ATOM 2310 C C . GLY A 1 283 ? -0.967 -46.562 -34.875 1 78.62 283 GLY A C 1
ATOM 2311 O O . GLY A 1 283 ? -0.679 -47.781 -34.875 1 78.62 283 GLY A O 1
ATOM 2312 N N . GLY A 1 284 ? -1.297 -45.844 -35.969 1 81.38 284 GLY A N 1
ATOM 2313 C CA . GLY A 1 284 ? -1.212 -46.469 -37.281 1 81.38 284 GLY A CA 1
ATOM 2314 C C . GLY A 1 284 ? 0.19 -46.906 -37.625 1 81.38 284 GLY A C 1
ATOM 2315 O O . GLY A 1 284 ? 0.37 -48 -38.219 1 81.38 284 GLY A O 1
ATOM 2316 N N . LEU A 1 285 ? 1.159 -46.156 -37.25 1 86.88 285 LEU A N 1
ATOM 2317 C CA . LEU A 1 285 ? 2.549 -46.5 -37.531 1 86.88 285 LEU A CA 1
ATOM 2318 C C . LEU A 1 285 ? 2.986 -47.719 -36.75 1 86.88 285 LEU A C 1
ATOM 2320 O O . LEU A 1 285 ? 3.805 -48.5 -37.219 1 86.88 285 LEU A O 1
ATOM 2324 N N . VAL A 1 286 ? 2.461 -47.875 -35.562 1 81.69 286 VAL A N 1
ATOM 2325 C CA . VAL A 1 286 ? 2.779 -49.031 -34.75 1 81.69 286 VAL A CA 1
ATOM 2326 C C . VAL A 1 286 ? 2.193 -50.281 -35.375 1 81.69 286 VAL A C 1
ATOM 2328 O O . VAL A 1 286 ? 2.855 -51.344 -35.406 1 81.69 286 VAL A O 1
ATOM 2331 N N . ILE A 1 287 ? 0.943 -50.188 -35.875 1 78.81 287 ILE A N 1
ATOM 2332 C CA . ILE A 1 287 ? 0.258 -51.312 -36.5 1 78.81 287 ILE A CA 1
ATOM 2333 C C . ILE A 1 287 ? 0.996 -51.75 -37.75 1 78.81 287 ILE A C 1
ATOM 2335 O O . ILE A 1 287 ? 1.163 -52.938 -38 1 78.81 287 ILE A O 1
ATOM 2339 N N . ASP A 1 288 ? 1.429 -50.719 -38.469 1 83.75 288 ASP A N 1
ATOM 2340 C CA . ASP A 1 288 ? 2.135 -51 -39.719 1 83.75 288 ASP A CA 1
ATOM 2341 C C . ASP A 1 288 ? 3.555 -51.5 -39.438 1 83.75 288 ASP A C 1
ATOM 2343 O O . ASP A 1 288 ? 4.227 -52 -40.344 1 83.75 288 ASP A O 1
ATOM 2347 N N . GLY A 1 289 ? 4.02 -51.406 -38.156 1 82.12 289 GLY A N 1
ATOM 2348 C CA . GLY A 1 289 ? 5.336 -51.875 -37.781 1 82.12 289 GLY A CA 1
ATOM 2349 C C . GLY A 1 289 ? 6.441 -50.875 -38.031 1 82.12 289 GLY A C 1
ATOM 2350 O O . GLY A 1 289 ? 7.625 -51.219 -37.969 1 82.12 289 GLY A O 1
ATOM 2351 N N . ASN A 1 290 ? 6.047 -49.688 -38.406 1 86.62 290 ASN A N 1
ATOM 2352 C CA . ASN A 1 290 ? 7.043 -48.656 -38.719 1 86.62 290 ASN A CA 1
ATOM 2353 C C . ASN A 1 290 ? 7.719 -48.156 -37.438 1 86.62 290 ASN A C 1
ATOM 2355 O O . ASN A 1 290 ? 8.875 -47.719 -37.469 1 86.62 290 ASN A O 1
ATOM 2359 N N . ILE A 1 291 ? 6.941 -48.125 -36.312 1 86.69 291 ILE A N 1
ATOM 2360 C CA . ILE A 1 291 ? 7.5 -47.75 -35 1 86.69 291 ILE A CA 1
ATOM 2361 C C . ILE A 1 291 ? 7.086 -48.781 -33.938 1 86.69 291 ILE A C 1
ATOM 2363 O O . ILE A 1 291 ? 6.105 -49.5 -34.125 1 86.69 291 ILE A O 1
ATOM 2367 N N . SER A 1 292 ? 7.934 -48.812 -32.969 1 83.94 292 SER A N 1
ATOM 2368 C CA . SER A 1 292 ? 7.625 -49.75 -31.891 1 83.94 292 SER A CA 1
ATOM 2369 C C . SER A 1 292 ? 6.625 -49.156 -30.906 1 83.94 292 SER A C 1
ATOM 2371 O O . SER A 1 292 ? 6.359 -47.969 -30.922 1 83.94 292 SER A O 1
ATOM 2373 N N . LEU A 1 293 ? 6.055 -50 -30.109 1 77.06 293 LEU A N 1
ATOM 2374 C CA . LEU A 1 293 ? 5.152 -49.562 -29.062 1 77.06 293 LEU A CA 1
ATOM 2375 C C . LEU A 1 293 ? 5.887 -48.656 -28.078 1 77.06 293 LEU A C 1
ATOM 2377 O O . LEU A 1 293 ? 5.316 -47.688 -27.578 1 77.06 293 LEU A O 1
ATOM 2381 N N . GLY A 1 294 ? 7.023 -49 -27.781 1 78.19 294 GLY A N 1
ATOM 2382 C CA . GLY A 1 294 ? 7.84 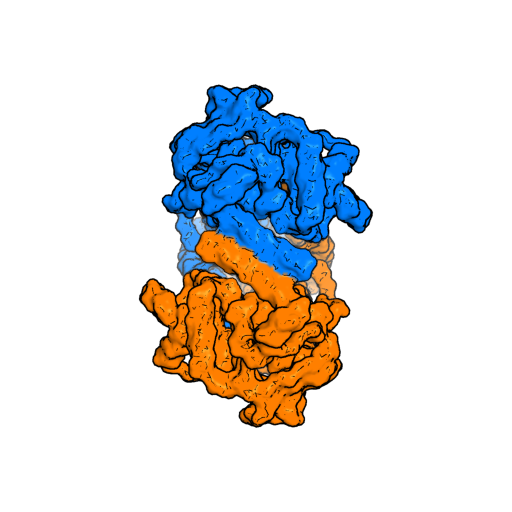-48.156 -26.922 1 78.19 294 GLY A CA 1
ATOM 2383 C C . GLY A 1 294 ? 8.078 -46.781 -27.516 1 78.19 294 GLY A C 1
ATOM 2384 O O . GLY A 1 294 ? 8.07 -45.781 -26.781 1 78.19 294 GLY A O 1
ATOM 2385 N N . ASP A 1 295 ? 8.273 -46.75 -28.828 1 85.06 295 ASP A N 1
ATOM 2386 C CA . ASP A 1 295 ? 8.43 -45.469 -29.516 1 85.06 295 ASP A CA 1
ATOM 2387 C C . ASP A 1 295 ? 7.191 -44.594 -29.344 1 85.06 295 ASP A C 1
ATOM 2389 O O . ASP A 1 295 ? 7.305 -43.375 -29.125 1 85.06 295 ASP A O 1
ATOM 2393 N N . PHE A 1 296 ? 6.129 -45.25 -29.422 1 81 296 PHE A N 1
ATOM 2394 C CA . PHE A 1 296 ? 4.867 -44.531 -29.297 1 81 296 PHE A CA 1
ATOM 2395 C C . PHE A 1 296 ? 4.695 -43.969 -27.875 1 81 296 PHE A C 1
ATOM 2397 O O . PHE A 1 296 ? 4.301 -42.812 -27.703 1 81 296 PHE A O 1
ATOM 2404 N N . VAL A 1 297 ? 4.984 -44.75 -26.859 1 76.12 297 VAL A N 1
ATOM 2405 C CA . VAL A 1 297 ? 4.844 -44.344 -25.469 1 76.12 297 VAL A CA 1
ATOM 2406 C C . VAL A 1 297 ? 5.809 -43.188 -25.172 1 76.12 297 VAL A C 1
ATOM 2408 O O . VAL A 1 297 ? 5.43 -42.219 -24.547 1 76.12 297 VAL A O 1
ATOM 2411 N N . ALA A 1 298 ? 6.926 -43.344 -25.625 1 82.5 298 ALA A N 1
ATOM 2412 C CA . ALA A 1 298 ? 7.91 -42.281 -25.422 1 82.5 298 ALA A CA 1
ATOM 2413 C C . ALA A 1 298 ? 7.469 -41 -26.109 1 82.5 298 ALA A C 1
ATOM 2415 O O . ALA A 1 298 ? 7.598 -39.906 -25.547 1 82.5 298 ALA A O 1
ATOM 2416 N N . PHE A 1 299 ? 6.973 -41.125 -27.297 1 86.31 299 PHE A N 1
ATOM 2417 C CA . PHE A 1 299 ? 6.531 -39.969 -28.078 1 86.31 299 PHE A CA 1
ATOM 2418 C C . PHE A 1 299 ? 5.426 -39.219 -27.359 1 86.31 299 PHE A C 1
ATOM 2420 O O . PHE A 1 299 ? 5.469 -38 -27.266 1 86.31 299 PHE A O 1
ATOM 2427 N N . THR A 1 300 ? 4.504 -39.844 -26.797 1 80.38 300 THR A N 1
ATOM 2428 C CA . THR A 1 300 ? 3.385 -39.219 -26.125 1 80.38 300 THR A CA 1
ATOM 2429 C C . THR A 1 300 ? 3.846 -38.531 -24.828 1 80.38 300 THR A C 1
ATOM 2431 O O . THR A 1 300 ? 3.312 -37.5 -24.422 1 80.38 300 THR A O 1
ATOM 2434 N N . THR A 1 301 ? 4.809 -39.125 -24.188 1 78.44 301 THR A N 1
ATOM 2435 C CA . THR A 1 301 ? 5.359 -38.531 -22.969 1 78.44 301 THR A CA 1
ATOM 2436 C C . THR A 1 301 ? 6.105 -37.25 -23.297 1 78.44 301 THR A C 1
ATOM 2438 O O . THR A 1 301 ? 5.996 -36.25 -22.562 1 78.44 301 THR A O 1
ATOM 2441 N N . TYR A 1 302 ? 6.844 -37.281 -24.422 1 85.19 302 TYR A N 1
ATOM 2442 C CA . TYR A 1 302 ? 7.52 -36.062 -24.859 1 85.19 302 TYR A CA 1
ATOM 2443 C C . TYR A 1 302 ? 6.516 -34.969 -25.203 1 85.19 302 TYR A C 1
ATOM 2445 O O . TYR A 1 302 ? 6.738 -33.812 -24.891 1 85.19 302 TYR A O 1
ATOM 2453 N N . LEU A 1 303 ? 5.5 -35.406 -25.797 1 83.88 303 LEU A N 1
ATOM 2454 C CA . LEU A 1 303 ? 4.453 -34.469 -26.156 1 83.88 303 LEU A CA 1
ATOM 2455 C C . LEU A 1 303 ? 3.857 -33.812 -24.906 1 83.88 303 LEU A C 1
ATOM 2457 O O . LEU A 1 303 ? 3.553 -32.625 -24.906 1 83.88 303 LEU A O 1
ATOM 2461 N N . GLY A 1 304 ? 3.682 -34.562 -23.844 1 77.12 304 GLY A N 1
ATOM 2462 C CA . GLY A 1 304 ? 3.215 -34.031 -22.578 1 77.12 304 GLY A CA 1
ATOM 2463 C C . GLY A 1 304 ? 4.148 -32.969 -21.984 1 77.12 304 GLY A C 1
ATOM 2464 O O . GLY A 1 304 ? 3.697 -31.953 -21.469 1 77.12 304 GLY A O 1
ATOM 2465 N N . LEU A 1 305 ? 5.363 -33.25 -22.078 1 77.75 305 LEU A N 1
ATOM 2466 C CA . LEU A 1 305 ? 6.367 -32.312 -21.609 1 77.75 305 LEU A CA 1
ATOM 2467 C C . LEU A 1 305 ? 6.309 -31 -22.391 1 77.75 305 LEU A C 1
ATOM 2469 O O . LEU A 1 305 ? 6.434 -29.922 -21.812 1 77.75 305 LEU A O 1
ATOM 2473 N N . LEU A 1 306 ? 6.055 -31.141 -23.672 1 80.75 306 LEU A N 1
ATOM 2474 C CA . LEU A 1 306 ? 6.008 -29.969 -24.547 1 80.75 306 LEU A CA 1
ATOM 2475 C C . LEU A 1 306 ? 4.801 -29.109 -24.219 1 80.75 306 LEU A C 1
ATOM 2477 O O . LEU A 1 306 ? 4.906 -27.875 -24.172 1 80.75 306 LEU A O 1
ATOM 2481 N N . VAL A 1 307 ? 3.736 -29.719 -24.031 1 74.94 307 VAL A N 1
ATOM 2482 C CA . VAL A 1 307 ? 2.496 -28.984 -23.766 1 74.94 307 VAL A CA 1
ATOM 2483 C C . VAL A 1 307 ? 2.619 -28.219 -22.453 1 74.94 307 VAL A C 1
ATOM 2485 O O . VAL A 1 307 ? 2.182 -27.062 -22.375 1 74.94 307 VAL A O 1
ATOM 2488 N N . SER A 1 308 ? 3.25 -28.75 -21.484 1 72 308 SER A N 1
ATOM 2489 C CA . SER A 1 308 ? 3.395 -28.109 -20.188 1 72 308 SER A CA 1
ATOM 2490 C C . SER A 1 308 ? 4.367 -26.938 -20.266 1 72 308 SER A C 1
ATOM 2492 O O . SER A 1 308 ? 4.18 -25.922 -19.594 1 72 308 SER A O 1
ATOM 2494 N N . SER A 1 309 ? 5.285 -26.984 -21.062 1 73.5 309 SER A N 1
ATOM 2495 C CA . SER A 1 309 ? 6.344 -25.984 -21.141 1 73.5 309 SER A CA 1
ATOM 2496 C C . SER A 1 309 ? 5.895 -24.766 -21.938 1 73.5 309 SER A C 1
ATOM 2498 O O . SER A 1 309 ? 6.387 -23.656 -21.734 1 73.5 309 SER A O 1
ATOM 2500 N N . ILE A 1 310 ? 4.992 -25 -22.859 1 70.69 310 ILE A N 1
ATOM 2501 C CA . ILE A 1 310 ? 4.574 -23.906 -23.734 1 70.69 310 ILE A CA 1
ATOM 2502 C C . ILE A 1 310 ? 3.836 -22.859 -22.906 1 70.69 310 ILE A C 1
ATOM 2504 O O . ILE A 1 310 ? 3.943 -21.656 -23.188 1 70.69 310 ILE A O 1
ATOM 2508 N N . SER A 1 311 ? 3.197 -23.219 -21.844 1 69.12 311 SER A N 1
ATOM 2509 C CA . SER A 1 311 ? 2.479 -22.281 -20.984 1 69.12 311 SER A CA 1
ATOM 2510 C C . SER A 1 311 ? 3.439 -21.359 -20.25 1 69.12 311 SER A C 1
ATOM 2512 O O . SER A 1 311 ? 3.088 -20.219 -19.922 1 69.12 311 SER A O 1
ATOM 2514 N N . ALA A 1 312 ? 4.648 -21.766 -20.109 1 71.12 312 ALA A N 1
ATOM 2515 C CA . ALA A 1 312 ? 5.664 -21 -19.391 1 71.12 312 ALA A CA 1
ATOM 2516 C C . ALA A 1 312 ? 6.188 -19.844 -20.234 1 71.12 312 ALA A C 1
ATOM 2518 O O . ALA A 1 312 ? 6.688 -18.859 -19.703 1 71.12 312 ALA A O 1
ATOM 2519 N N . ILE A 1 313 ? 5.996 -19.969 -21.531 1 72.94 313 ILE A N 1
ATOM 2520 C CA . ILE A 1 313 ? 6.566 -18.969 -22.438 1 72.94 313 ILE A CA 1
ATOM 2521 C C . ILE A 1 313 ? 5.902 -17.609 -22.203 1 72.94 313 ILE A C 1
ATOM 2523 O O . ILE A 1 313 ? 6.582 -16.594 -22.125 1 72.94 313 ILE A O 1
ATOM 2527 N N . GLY A 1 314 ? 4.617 -17.562 -22.062 1 66.94 314 GLY A N 1
ATOM 2528 C CA . GLY A 1 314 ? 3.924 -16.312 -21.781 1 66.94 314 GLY A CA 1
ATOM 2529 C C . GLY A 1 314 ? 4.383 -15.664 -20.5 1 66.94 314 GLY A C 1
ATOM 2530 O O . GLY A 1 314 ? 4.547 -14.438 -20.438 1 66.94 314 GLY A O 1
ATOM 2531 N N . TRP A 1 315 ? 4.707 -16.438 -19.547 1 70.31 315 TRP A N 1
ATOM 2532 C CA . TRP A 1 315 ? 5.176 -15.938 -18.266 1 70.31 315 TRP A CA 1
ATOM 2533 C C . TRP A 1 315 ? 6.551 -15.297 -18.391 1 70.31 315 TRP A C 1
ATOM 2535 O O . TRP A 1 315 ? 6.809 -14.242 -17.812 1 70.31 315 TRP A O 1
ATOM 2545 N N . VAL A 1 316 ? 7.363 -15.93 -19.172 1 76.81 316 VAL A N 1
ATOM 2546 C CA . VAL A 1 316 ? 8.719 -15.43 -19.375 1 76.81 316 VAL A CA 1
ATOM 2547 C C . VAL A 1 316 ? 8.68 -14.047 -20.016 1 76.81 316 VAL A C 1
ATOM 2549 O O . VAL A 1 316 ? 9.391 -13.133 -19.594 1 76.81 316 VAL A O 1
ATOM 2552 N N . ILE A 1 317 ? 7.852 -13.938 -20.938 1 75 317 ILE A N 1
ATOM 2553 C CA . ILE A 1 317 ? 7.754 -12.664 -21.641 1 75 317 ILE A CA 1
ATOM 2554 C C . ILE A 1 317 ? 7.312 -11.562 -20.688 1 75 317 ILE A C 1
ATOM 2556 O O . ILE A 1 317 ? 7.895 -10.477 -20.672 1 75 317 ILE A O 1
ATOM 2560 N N . ASN A 1 318 ? 6.5 -11.844 -19.844 1 70.81 318 ASN A N 1
ATOM 2561 C CA . ASN A 1 318 ? 5.973 -10.875 -18.891 1 70.81 318 ASN A CA 1
ATOM 2562 C C . ASN A 1 318 ? 7.027 -10.461 -17.875 1 70.81 318 ASN A C 1
ATOM 2564 O O . ASN A 1 318 ? 7.203 -9.266 -17.609 1 70.81 318 ASN A O 1
ATOM 2568 N N . ILE A 1 319 ? 7.707 -11.391 -17.359 1 83.06 319 ILE A N 1
ATOM 2569 C CA . ILE A 1 319 ? 8.688 -11.125 -16.312 1 83.06 319 ILE A CA 1
ATOM 2570 C C . ILE A 1 319 ? 9.859 -10.328 -16.891 1 83.06 319 ILE A C 1
ATOM 2572 O O . ILE A 1 319 ? 10.383 -9.43 -16.234 1 83.06 319 ILE A O 1
ATOM 2576 N N . MET A 1 320 ? 10.203 -10.672 -18.125 1 82.62 320 MET A N 1
ATOM 2577 C CA . MET A 1 320 ? 11.32 -9.984 -18.766 1 82.62 320 MET A CA 1
ATOM 2578 C C . MET A 1 320 ? 10.945 -8.555 -19.141 1 82.62 320 MET A C 1
ATOM 2580 O O . MET A 1 320 ? 11.758 -7.641 -19 1 82.62 320 MET A O 1
ATOM 2584 N N . GLN A 1 321 ? 9.844 -8.414 -19.531 1 79.5 321 GLN A N 1
ATOM 2585 C CA . GLN A 1 321 ? 9.383 -7.082 -19.906 1 79.5 321 GLN A CA 1
ATOM 2586 C C . GLN A 1 321 ? 9.266 -6.18 -18.672 1 79.5 321 GLN A C 1
ATOM 2588 O O . GLN A 1 321 ? 9.68 -5.02 -18.719 1 79.5 321 GLN A O 1
ATOM 2593 N N . ARG A 1 322 ? 8.758 -6.715 -17.688 1 81.06 322 ARG A N 1
ATOM 2594 C CA . ARG A 1 322 ? 8.648 -5.957 -16.438 1 81.06 322 ARG A CA 1
ATOM 2595 C C . ARG A 1 322 ? 10.031 -5.594 -15.906 1 81.06 322 ARG A C 1
ATOM 2597 O O . ARG A 1 322 ? 10.242 -4.473 -15.43 1 81.06 322 ARG A O 1
ATOM 2604 N N . GLY A 1 323 ? 10.875 -6.578 -15.984 1 88.75 323 GLY A N 1
ATOM 2605 C CA . GLY A 1 323 ? 12.234 -6.32 -15.562 1 88.75 323 GLY A CA 1
ATOM 2606 C C . GLY A 1 323 ? 12.922 -5.238 -16.375 1 88.75 323 GLY A C 1
ATOM 2607 O O . GLY A 1 323 ? 13.609 -4.375 -15.82 1 88.75 323 GLY A O 1
ATOM 2608 N N . SER A 1 324 ? 12.648 -5.234 -17.656 1 89.25 324 SER A N 1
ATOM 2609 C CA . SER A 1 324 ? 13.258 -4.25 -18.547 1 89.25 324 SER A CA 1
ATOM 2610 C C . SER A 1 324 ? 12.695 -2.857 -18.297 1 89.25 324 SER A C 1
ATOM 2612 O O . SER A 1 324 ? 13.438 -1.873 -18.281 1 89.25 324 SER A O 1
ATOM 2614 N N . ALA A 1 325 ? 11.477 -2.771 -18.094 1 86.19 325 ALA A N 1
ATOM 2615 C CA . ALA A 1 325 ? 10.836 -1.489 -17.797 1 86.19 325 ALA A CA 1
ATOM 2616 C C . ALA A 1 325 ? 11.344 -0.919 -16.484 1 86.19 325 ALA A C 1
ATOM 2618 O O . ALA A 1 325 ? 11.617 0.28 -16.375 1 86.19 325 ALA A O 1
ATOM 2619 N N . SER A 1 326 ? 11.422 -1.784 -15.516 1 91 326 SER A N 1
ATOM 2620 C CA . SER A 1 326 ? 11.93 -1.368 -14.219 1 91 326 SER A CA 1
ATOM 2621 C C . SER A 1 326 ? 13.383 -0.922 -14.312 1 91 326 SER A C 1
ATOM 2623 O O . SER A 1 326 ? 13.781 0.052 -13.672 1 91 326 SER A O 1
ATOM 2625 N N . MET A 1 327 ? 14.102 -1.597 -15.133 1 92.69 327 MET A N 1
ATOM 2626 C CA . MET A 1 327 ? 15.508 -1.237 -15.312 1 92.69 327 MET A CA 1
ATOM 2627 C C . MET A 1 327 ? 15.641 0.131 -15.977 1 92.69 327 MET A C 1
ATOM 2629 O O . MET A 1 327 ? 16.547 0.898 -15.656 1 92.69 327 MET A O 1
ATOM 2633 N N . GLU A 1 328 ? 14.789 0.344 -16.828 1 91.12 328 GLU A N 1
ATOM 2634 C CA . GLU A 1 328 ? 14.797 1.646 -17.5 1 91.12 328 GLU A CA 1
ATOM 2635 C C . GLU A 1 328 ? 14.594 2.775 -16.484 1 91.12 328 GLU A C 1
ATOM 2637 O O . GLU A 1 328 ? 15.289 3.793 -16.547 1 91.12 328 GLU A O 1
ATOM 2642 N N . ARG A 1 329 ? 13.711 2.574 -15.594 1 91.44 329 ARG A N 1
ATOM 2643 C CA . ARG A 1 329 ? 13.438 3.584 -14.578 1 91.44 329 ARG A CA 1
ATOM 2644 C C . ARG A 1 329 ? 14.617 3.736 -13.625 1 91.44 329 ARG A C 1
ATOM 2646 O O . ARG A 1 329 ? 14.992 4.855 -13.258 1 91.44 329 ARG A O 1
ATOM 2653 N N . ILE A 1 330 ? 15.188 2.684 -13.289 1 94.19 330 ILE A N 1
ATOM 2654 C CA . ILE A 1 330 ? 16.344 2.711 -12.398 1 94.19 330 ILE A CA 1
ATOM 2655 C C . ILE A 1 330 ? 17.531 3.383 -13.109 1 94.19 330 ILE A C 1
ATOM 2657 O O . ILE A 1 330 ? 18.266 4.145 -12.492 1 94.19 330 ILE A O 1
ATOM 2661 N N . ASN A 1 331 ? 17.672 3.088 -14.414 1 93.75 331 ASN A N 1
ATOM 2662 C CA . ASN A 1 331 ? 18.734 3.709 -15.188 1 93.75 331 ASN A CA 1
ATOM 2663 C C . ASN A 1 331 ? 18.594 5.227 -15.219 1 93.75 331 ASN A C 1
ATOM 2665 O O . ASN A 1 331 ? 19.594 5.949 -15.211 1 93.75 331 ASN A O 1
ATOM 2669 N N . LEU A 1 332 ? 17.391 5.656 -15.195 1 92.81 332 LEU A N 1
ATOM 2670 C CA . LEU A 1 332 ? 17.156 7.098 -15.172 1 92.81 332 LEU A CA 1
ATOM 2671 C C . LEU A 1 332 ? 17.672 7.707 -13.867 1 92.81 332 LEU A C 1
ATOM 2673 O O . LEU A 1 332 ? 18.25 8.797 -13.875 1 92.81 332 LEU A O 1
ATOM 2677 N N . ILE A 1 333 ? 17.484 7.012 -12.812 1 93.94 333 ILE A N 1
ATOM 2678 C CA . ILE A 1 333 ? 17.969 7.477 -11.516 1 93.94 333 ILE A CA 1
ATOM 2679 C C . ILE A 1 333 ? 19.5 7.449 -11.492 1 93.94 333 ILE A C 1
ATOM 2681 O O . ILE A 1 333 ? 20.125 8.414 -11.062 1 93.94 333 ILE A O 1
ATOM 2685 N N . LEU A 1 334 ? 20.109 6.422 -11.992 1 93.75 334 LEU A N 1
ATOM 2686 C CA . LEU A 1 334 ? 21.547 6.227 -11.938 1 93.75 334 LEU A CA 1
ATOM 2687 C C . LEU A 1 334 ? 22.266 7.184 -12.891 1 93.75 334 LEU A C 1
ATOM 2689 O O . LEU A 1 334 ? 23.438 7.504 -12.688 1 93.75 334 LEU A O 1
ATOM 2693 N N . LYS A 1 335 ? 21.531 7.637 -13.875 1 92.5 335 LYS A N 1
ATOM 2694 C CA . LYS A 1 335 ? 22.125 8.562 -14.836 1 92.5 335 LYS A CA 1
ATOM 2695 C C . LYS A 1 335 ? 22.094 10 -14.312 1 92.5 335 LYS A C 1
ATOM 2697 O O . LYS A 1 335 ? 22.844 10.852 -14.766 1 92.5 335 LYS A O 1
ATOM 2702 N N . GLU A 1 336 ? 21.219 10.156 -13.312 1 92.5 336 GLU A N 1
ATOM 2703 C CA . GLU A 1 336 ? 21.141 11.484 -12.734 1 92.5 336 GLU A CA 1
ATOM 2704 C C . GLU A 1 336 ? 22.438 11.875 -12.047 1 92.5 336 GLU A C 1
ATOM 2706 O O . GLU A 1 336 ? 23.047 11.062 -11.336 1 92.5 336 GLU A O 1
ATOM 2711 N N . GLU A 1 337 ? 22.938 13.031 -12.414 1 91.69 337 GLU A N 1
ATOM 2712 C CA . GLU A 1 337 ? 24.172 13.508 -11.797 1 91.69 337 GLU A CA 1
ATOM 2713 C C . GLU A 1 337 ? 23.875 14.555 -10.727 1 91.69 337 GLU A C 1
ATOM 2715 O O . GLU A 1 337 ? 22.953 15.352 -10.859 1 91.69 337 GLU A O 1
ATOM 2720 N N . ALA A 1 338 ? 24.703 14.445 -9.68 1 91.38 338 ALA A N 1
ATOM 2721 C CA . ALA A 1 338 ? 24.578 15.43 -8.609 1 91.38 338 ALA A CA 1
ATOM 2722 C C . ALA A 1 338 ? 24.922 16.828 -9.117 1 91.38 338 ALA A C 1
ATOM 2724 O O . ALA A 1 338 ? 25.891 17.016 -9.844 1 91.38 338 ALA A O 1
ATOM 2725 N N . GLU A 1 339 ? 24.078 17.766 -8.82 1 88.81 339 GLU A N 1
ATOM 2726 C CA . GLU A 1 339 ? 24.297 19.156 -9.195 1 88.81 339 GLU A CA 1
ATOM 2727 C C . GLU A 1 339 ? 25.375 19.797 -8.312 1 88.81 339 GLU A C 1
ATOM 2729 O O . GLU A 1 339 ? 26.156 20.625 -8.781 1 88.81 339 GLU A O 1
ATOM 2734 N N . ILE A 1 340 ? 25.422 19.391 -7.137 1 90.81 340 ILE A N 1
ATOM 2735 C CA . ILE A 1 340 ? 26.344 19.953 -6.156 1 90.81 340 ILE A CA 1
ATOM 2736 C C . ILE A 1 340 ? 27.484 18.969 -5.914 1 90.81 340 ILE A C 1
ATOM 2738 O O . ILE A 1 340 ? 27.297 17.891 -5.352 1 90.81 340 ILE A O 1
ATOM 2742 N N . LYS A 1 341 ? 28.703 19.344 -6.395 1 89 341 LYS A N 1
ATOM 2743 C CA . LYS A 1 341 ? 29.906 18.547 -6.227 1 89 341 LYS A CA 1
ATOM 2744 C C . LYS A 1 341 ? 31.125 19.422 -5.941 1 89 341 LYS A C 1
ATOM 2746 O O . LYS A 1 341 ? 31.125 20.609 -6.297 1 89 341 LYS A O 1
ATOM 2751 N N . ASP A 1 342 ? 31.969 18.781 -5.234 1 91.44 342 ASP A N 1
ATOM 2752 C CA . ASP A 1 342 ? 33.219 19.484 -4.969 1 91.44 342 ASP A CA 1
ATOM 2753 C C . ASP A 1 342 ? 34 19.719 -6.258 1 91.44 342 ASP A C 1
ATOM 2755 O O . ASP A 1 342 ? 34.062 18.844 -7.125 1 91.44 342 ASP A O 1
ATOM 2759 N N . SER A 1 343 ? 34.469 20.906 -6.402 1 87.12 343 SER A N 1
ATOM 2760 C CA . SER A 1 343 ? 35.375 21.156 -7.5 1 87.12 343 SER A CA 1
ATOM 2761 C C . SER A 1 343 ? 36.719 20.453 -7.277 1 87.12 343 SER A C 1
ATOM 2763 O O . SER A 1 343 ? 37.062 20.078 -6.148 1 87.12 343 SER A O 1
ATOM 2765 N N . SER A 1 344 ? 37.406 20.125 -8.375 1 87.75 344 SER A N 1
ATOM 2766 C CA . SER A 1 344 ? 38.719 19.453 -8.281 1 87.75 344 SER A CA 1
ATOM 2767 C C . SER A 1 344 ? 39.719 20.281 -7.469 1 87.75 344 SER A C 1
ATOM 2769 O O . SER A 1 344 ? 40.625 19.719 -6.855 1 87.75 344 SER A O 1
ATOM 2771 N N . PHE A 1 345 ? 39.375 21.531 -7.398 1 88.06 345 PHE A N 1
ATOM 2772 C CA . PHE A 1 345 ? 40.312 22.422 -6.691 1 88.06 345 PHE A CA 1
ATOM 2773 C C . PHE A 1 345 ? 39.688 22.938 -5.398 1 88.06 345 PHE A C 1
ATOM 2775 O O . PHE A 1 345 ? 40.094 23.969 -4.875 1 88.06 345 PHE A O 1
ATOM 2782 N N . ALA A 1 346 ? 38.75 22.172 -4.887 1 90.31 346 ALA A N 1
ATOM 2783 C CA . ALA A 1 346 ? 38.094 22.625 -3.666 1 90.31 346 ALA A CA 1
ATOM 2784 C C . ALA A 1 346 ? 39.062 22.656 -2.49 1 90.31 346 ALA A C 1
ATOM 2786 O O . ALA A 1 346 ? 39.906 21.766 -2.355 1 90.31 346 ALA A O 1
ATOM 2787 N N . LYS A 1 347 ? 38.969 23.719 -1.723 1 93.38 347 LYS A N 1
ATOM 2788 C CA . LYS A 1 347 ? 39.844 23.906 -0.558 1 93.38 347 LYS A CA 1
ATOM 2789 C C . LYS A 1 347 ? 39.062 23.734 0.739 1 93.38 347 LYS A C 1
ATOM 2791 O O . LYS A 1 347 ? 37.812 23.875 0.75 1 93.38 347 LYS A O 1
ATOM 2796 N N . GLU A 1 348 ? 39.781 23.328 1.754 1 94.19 348 GLU A N 1
ATOM 2797 C CA . GLU A 1 348 ? 39.156 23.219 3.068 1 94.19 348 GLU A CA 1
ATOM 2798 C C . GLU A 1 348 ? 38.906 24.594 3.684 1 94.19 348 GLU A C 1
ATOM 2800 O O . GLU A 1 348 ? 39.719 25.5 3.535 1 94.19 348 GLU A O 1
ATOM 2805 N N . LEU A 1 349 ? 37.812 24.688 4.238 1 91.5 349 LEU A N 1
ATOM 2806 C CA . LEU A 1 349 ? 37.5 25.953 4.883 1 91.5 349 LEU A CA 1
ATOM 2807 C C . LEU A 1 349 ? 38.281 26.125 6.18 1 91.5 349 LEU A C 1
ATOM 2809 O O . LEU A 1 349 ? 38.156 25.281 7.086 1 91.5 349 LEU A O 1
ATOM 2813 N N . GLU A 1 350 ? 39.094 27.109 6.184 1 86.94 350 GLU A N 1
ATOM 2814 C CA . GLU A 1 350 ? 39.812 27.469 7.41 1 86.94 350 GLU A CA 1
ATOM 2815 C C . GLU A 1 350 ? 38.906 28.281 8.336 1 86.94 350 GLU A C 1
ATOM 2817 O O . GLU A 1 350 ? 37.75 28.562 8.023 1 86.94 350 GLU A O 1
ATOM 2822 N N . ASP A 1 351 ? 39.375 28.531 9.516 1 88 351 ASP A N 1
ATOM 2823 C CA . ASP A 1 351 ? 38.656 29.375 10.461 1 88 351 ASP A CA 1
ATOM 2824 C C . ASP A 1 351 ? 38.344 30.734 9.859 1 88 351 ASP A C 1
ATOM 2826 O O . ASP A 1 351 ? 39.219 31.359 9.25 1 88 351 ASP A O 1
ATOM 2830 N N . ILE A 1 352 ? 37.156 31.078 9.914 1 89.12 352 ILE A N 1
ATOM 2831 C CA . ILE A 1 352 ? 36.719 32.375 9.398 1 89.12 352 ILE A CA 1
ATOM 2832 C C . ILE A 1 352 ? 37.375 33.5 10.195 1 89.12 352 ILE A C 1
ATOM 2834 O O . ILE A 1 352 ? 37.312 33.5 11.43 1 89.12 352 ILE A O 1
ATOM 2838 N N . LYS A 1 353 ? 37.906 34.469 9.523 1 90.12 353 LYS A N 1
ATOM 2839 C CA . LYS A 1 353 ? 38.656 35.531 10.203 1 90.12 353 LYS A CA 1
ATOM 2840 C C . LYS A 1 353 ? 37.875 36.844 10.188 1 90.12 353 LYS A C 1
ATOM 2842 O O . LYS A 1 353 ? 37.969 37.656 11.117 1 90.12 353 LYS A O 1
ATOM 2847 N N . GLU A 1 354 ? 37.125 37 9.164 1 91.69 354 GLU A N 1
ATOM 2848 C CA . GLU A 1 354 ? 36.531 38.312 9.016 1 91.69 354 GLU A CA 1
ATOM 2849 C C . GLU A 1 354 ? 35 38.219 9 1 91.69 354 GLU A C 1
ATOM 2851 O O . GLU A 1 354 ? 34.344 38.562 9.977 1 91.69 354 GLU A O 1
ATOM 2856 N N . ALA A 1 355 ? 34.5 37.75 7.816 1 95.62 355 ALA A N 1
ATOM 2857 C CA . ALA A 1 355 ? 33.031 37.781 7.711 1 95.62 355 ALA A CA 1
ATOM 2858 C C . ALA A 1 355 ? 32.531 36.875 6.602 1 95.62 355 ALA A C 1
ATOM 2860 O O . ALA A 1 355 ? 33.344 36.406 5.773 1 95.62 355 ALA A O 1
ATOM 2861 N N . ILE A 1 356 ? 31.281 36.5 6.668 1 97 356 ILE A N 1
ATOM 2862 C CA . ILE A 1 356 ? 30.547 35.875 5.574 1 97 356 ILE A CA 1
ATOM 2863 C C . ILE A 1 356 ? 29.797 36.969 4.781 1 97 356 ILE A C 1
ATOM 2865 O O . ILE A 1 356 ? 29.078 37.781 5.355 1 97 356 ILE A O 1
ATOM 2869 N N . VAL A 1 357 ? 29.953 36.938 3.459 1 97.44 357 VAL A N 1
ATOM 2870 C CA . VAL A 1 357 ? 29.391 38.031 2.666 1 97.44 357 VAL A CA 1
ATOM 2871 C C . VAL A 1 357 ? 28.547 37.469 1.538 1 97.44 357 VAL A C 1
ATOM 2873 O O . VAL A 1 357 ? 29.016 36.656 0.741 1 97.44 357 VAL A O 1
ATOM 2876 N N . PHE A 1 358 ? 27.312 37.781 1.575 1 97.44 358 PHE A N 1
ATOM 2877 C CA . PHE A 1 358 ? 26.453 37.594 0.407 1 97.44 358 PHE A CA 1
ATOM 2878 C C . PHE A 1 358 ? 26.609 38.781 -0.564 1 97.44 358 PHE A C 1
ATOM 2880 O O . PHE A 1 358 ? 26.422 39.938 -0.186 1 97.44 358 PHE A O 1
ATOM 2887 N N . ASP A 1 359 ? 26.969 38.469 -1.769 1 97 359 ASP A N 1
ATOM 2888 C CA . ASP A 1 359 ? 27.188 39.5 -2.764 1 97 359 ASP A CA 1
ATOM 2889 C C . ASP A 1 359 ? 26.203 39.375 -3.918 1 97 359 ASP A C 1
ATOM 2891 O O . ASP A 1 359 ? 26.438 38.656 -4.879 1 97 359 ASP A O 1
ATOM 2895 N N . SER A 1 360 ? 25.094 40.219 -3.881 1 96.44 360 SER A N 1
ATOM 2896 C CA . SER A 1 360 ? 24.094 40.312 -4.934 1 96.44 360 SER A CA 1
ATOM 2897 C C . SER A 1 360 ? 23.578 38.969 -5.379 1 96.44 360 SER A C 1
ATOM 2899 O O . SER A 1 360 ? 23.594 38.656 -6.57 1 96.44 360 SER A O 1
ATOM 2901 N N . VAL A 1 361 ? 23.188 38.219 -4.414 1 96.69 361 VAL A N 1
ATOM 2902 C CA . VAL A 1 361 ? 22.766 36.844 -4.652 1 96.69 361 VAL A CA 1
ATOM 2903 C C . VAL A 1 361 ? 21.312 36.812 -5.117 1 96.69 361 VAL A C 1
ATOM 2905 O O . VAL A 1 361 ? 20.438 37.438 -4.488 1 96.69 361 VAL A O 1
ATOM 2908 N N . THR A 1 362 ? 21.016 36.188 -6.266 1 96.19 362 THR A N 1
ATOM 2909 C CA . THR A 1 362 ? 19.672 35.875 -6.746 1 96.19 362 THR A CA 1
ATOM 2910 C C . THR A 1 362 ? 19.484 34.375 -6.934 1 96.19 362 THR A C 1
ATOM 2912 O O . THR A 1 362 ? 20.281 33.719 -7.609 1 96.19 362 THR A O 1
ATOM 2915 N N . PHE A 1 363 ? 18.484 33.844 -6.277 1 95.25 363 PHE A N 1
ATOM 2916 C CA . PHE A 1 363 ? 18.297 32.406 -6.312 1 95.25 363 PHE A CA 1
ATOM 2917 C C . PHE A 1 363 ? 16.812 32.062 -6.48 1 95.25 363 PHE A C 1
ATOM 2919 O O . PHE A 1 363 ? 15.961 32.625 -5.812 1 95.25 363 PHE A O 1
ATOM 2926 N N . THR A 1 364 ? 16.562 31.125 -7.391 1 93.12 364 THR A N 1
ATOM 2927 C CA . THR A 1 364 ? 15.234 30.594 -7.629 1 93.12 364 THR A CA 1
ATOM 2928 C C . THR A 1 364 ? 15.234 29.078 -7.508 1 93.12 364 THR A C 1
ATOM 2930 O O . THR A 1 364 ? 16.062 28.406 -8.125 1 93.12 364 THR A O 1
ATOM 2933 N N . TYR A 1 365 ? 14.383 28.578 -6.629 1 88.69 365 TYR A N 1
ATOM 2934 C CA . TYR A 1 365 ? 14.258 27.141 -6.516 1 88.69 365 TYR A CA 1
ATOM 2935 C C . TYR A 1 365 ? 13.805 26.531 -7.836 1 88.69 365 TYR A C 1
ATOM 2937 O O . TYR A 1 365 ? 13.055 27.141 -8.594 1 88.69 365 TYR A O 1
ATOM 2945 N N . PRO A 1 366 ? 14.195 25.312 -8.109 1 82.38 366 PRO A N 1
ATOM 2946 C CA . PRO A 1 366 ? 13.844 24.688 -9.383 1 82.38 366 PRO A CA 1
ATOM 2947 C C . PRO A 1 366 ? 12.336 24.516 -9.562 1 82.38 366 PRO A C 1
ATOM 2949 O O . PRO A 1 366 ? 11.836 24.531 -10.688 1 82.38 366 PRO A O 1
ATOM 2952 N N . THR A 1 367 ? 11.625 24.391 -8.492 1 76.75 367 THR A N 1
ATOM 2953 C CA . THR A 1 367 ? 10.195 24.125 -8.578 1 76.75 367 THR A CA 1
ATOM 2954 C C . THR A 1 367 ? 9.406 25.438 -8.516 1 76.75 367 THR A C 1
ATOM 2956 O O . THR A 1 367 ? 8.172 25.422 -8.555 1 76.75 367 THR A O 1
ATOM 2959 N N . SER A 1 368 ? 10.156 26.547 -8.414 1 79.56 368 SER A N 1
ATOM 2960 C CA . SER A 1 368 ? 9.477 27.844 -8.281 1 79.56 368 SER A CA 1
ATOM 2961 C C . SER A 1 368 ? 9.75 28.734 -9.492 1 79.56 368 SER A C 1
ATOM 2963 O O . SER A 1 368 ? 10.758 28.562 -10.172 1 79.56 368 SER A O 1
ATOM 2965 N N . GLN A 1 369 ? 8.812 29.609 -9.836 1 80.31 369 GLN A N 1
ATOM 2966 C CA . GLN A 1 369 ? 8.977 30.578 -10.93 1 80.31 369 GLN A CA 1
ATOM 2967 C C . GLN A 1 369 ? 9.5 31.906 -10.406 1 80.31 369 GLN A C 1
ATOM 2969 O O . GLN A 1 369 ? 10.031 32.719 -11.172 1 80.31 369 GLN A O 1
ATOM 2974 N N . TYR A 1 370 ? 9.375 32.062 -9.133 1 85.31 370 TYR A N 1
ATOM 2975 C CA . TYR A 1 370 ? 9.789 33.344 -8.531 1 85.31 370 TYR A CA 1
ATOM 2976 C C . TYR A 1 370 ? 11.055 33.156 -7.703 1 85.31 370 TYR A C 1
ATOM 2978 O O . TYR A 1 370 ? 11.258 32.125 -7.078 1 85.31 370 TYR A O 1
ATOM 2986 N N . PRO A 1 371 ? 11.836 34.219 -7.762 1 91.81 371 PRO A N 1
ATOM 2987 C CA . PRO A 1 371 ? 13.062 34.125 -6.969 1 91.81 371 PRO A CA 1
ATOM 2988 C C . PRO A 1 371 ? 12.797 34.125 -5.465 1 91.81 371 PRO A C 1
ATOM 2990 O O . PRO A 1 371 ? 11.93 34.875 -4.996 1 91.81 371 PRO A O 1
ATOM 2993 N N . ALA A 1 372 ? 13.453 33.25 -4.781 1 93.31 372 ALA A N 1
ATOM 2994 C CA . ALA A 1 372 ? 13.375 33.219 -3.324 1 93.31 372 ALA A CA 1
ATOM 2995 C C . ALA A 1 372 ? 14.219 34.344 -2.709 1 93.31 372 ALA A C 1
ATOM 2997 O O . ALA A 1 372 ? 13.906 34.844 -1.62 1 93.31 372 ALA A O 1
ATOM 2998 N N . LEU A 1 373 ? 15.328 34.688 -3.346 1 95.38 373 LEU A N 1
ATOM 2999 C CA . LEU A 1 373 ? 16.172 35.844 -3.031 1 95.38 373 LEU A CA 1
ATOM 3000 C C . LEU A 1 373 ? 16.5 36.625 -4.289 1 95.38 373 LEU A C 1
ATOM 3002 O O . LEU A 1 373 ? 16.781 36.062 -5.34 1 95.38 373 LEU A O 1
ATOM 3006 N N . LYS A 1 374 ? 16.391 37.938 -4.184 1 95.56 374 LYS A N 1
ATOM 3007 C CA . LYS A 1 374 ? 16.656 38.844 -5.316 1 95.56 374 LYS A CA 1
ATOM 3008 C C . LYS A 1 374 ? 17.703 39.875 -4.953 1 95.56 374 LYS A C 1
ATOM 3010 O O . LYS A 1 374 ? 17.453 40.719 -4.094 1 95.56 374 LYS A O 1
ATOM 3015 N N . ASN A 1 375 ? 18.812 39.875 -5.664 1 95.12 375 ASN A N 1
ATOM 3016 C CA . ASN A 1 375 ? 19.906 40.812 -5.434 1 95.12 375 ASN A CA 1
ATOM 3017 C C . ASN A 1 375 ? 20.203 40.969 -3.947 1 95.12 375 ASN A C 1
ATOM 3019 O O . ASN A 1 375 ? 20.25 42.094 -3.445 1 95.12 375 ASN A O 1
ATOM 3023 N N . PHE A 1 376 ? 20.297 39.906 -3.285 1 96.19 376 PHE A N 1
ATOM 3024 C CA . PHE A 1 376 ? 20.453 39.875 -1.837 1 96.19 376 PHE A CA 1
ATOM 3025 C C . PHE A 1 376 ? 21.906 40.062 -1.437 1 96.19 376 PHE A C 1
ATOM 3027 O O . PHE A 1 376 ? 22.797 39.312 -1.851 1 96.19 376 PHE A O 1
ATOM 3034 N N . SER A 1 377 ? 22.172 41.125 -0.707 1 97.06 377 SER A N 1
ATOM 3035 C CA . SER A 1 377 ? 23.516 41.438 -0.199 1 97.06 377 SER A CA 1
ATOM 3036 C C . SER A 1 377 ? 23.5 41.594 1.316 1 97.06 377 SER A C 1
ATOM 3038 O O . SER A 1 377 ? 22.672 42.344 1.858 1 97.06 377 SER A O 1
ATOM 3040 N N . LEU A 1 378 ? 24.375 40.844 1.988 1 96.56 378 LEU A N 1
ATOM 3041 C CA . LEU A 1 378 ? 24.438 40.875 3.445 1 96.56 378 LEU A CA 1
ATOM 3042 C C . LEU A 1 378 ? 25.844 40.531 3.939 1 96.56 378 LEU A C 1
ATOM 3044 O O . LEU A 1 378 ? 26.484 39.625 3.41 1 96.56 378 LEU A O 1
ATOM 3048 N N . LYS A 1 379 ? 26.312 41.312 4.867 1 96.44 379 LYS A N 1
ATOM 3049 C CA . LYS A 1 379 ? 27.578 41.031 5.52 1 96.44 379 LYS A CA 1
ATOM 3050 C C . LYS A 1 379 ? 27.375 40.531 6.953 1 96.44 379 LYS A C 1
ATOM 3052 O O . LYS A 1 379 ? 26.719 41.219 7.75 1 96.44 379 LYS A O 1
ATOM 3057 N N . ILE A 1 380 ? 27.922 39.406 7.273 1 96.62 380 ILE A N 1
ATOM 3058 C CA . ILE A 1 380 ? 27.812 38.812 8.609 1 96.62 380 ILE A CA 1
ATOM 3059 C C . ILE A 1 380 ? 29.203 38.719 9.242 1 96.62 380 ILE A C 1
ATOM 3061 O O . ILE A 1 380 ? 29.953 37.781 8.992 1 96.62 380 ILE A O 1
ATOM 3065 N N . PRO A 1 381 ? 29.469 39.656 10.109 1 95.06 381 PRO A N 1
ATOM 3066 C CA . PRO A 1 381 ? 30.797 39.656 10.742 1 95.06 381 PRO A CA 1
ATOM 3067 C C . PRO A 1 381 ? 31.016 38.438 11.641 1 95.06 381 PRO A C 1
ATOM 3069 O O . PRO A 1 381 ? 30.062 37.938 12.266 1 95.06 381 PRO A O 1
ATOM 3072 N N . LYS A 1 382 ? 32.281 38.031 11.727 1 94.62 382 LYS A N 1
ATOM 3073 C CA . LYS A 1 382 ? 32.625 36.906 12.586 1 94.62 382 LYS A CA 1
ATOM 3074 C C . LYS A 1 382 ? 32.219 37.156 14.031 1 94.62 382 LYS A C 1
ATOM 3076 O O . LYS A 1 382 ? 32.438 38.281 14.547 1 94.62 382 LYS A O 1
ATOM 3081 N N . GLY A 1 383 ? 31.562 36.188 14.648 1 91.19 383 GLY A N 1
ATOM 3082 C CA . GLY A 1 383 ? 31.234 36.281 16.062 1 91.19 383 GLY A CA 1
ATOM 3083 C C . GLY A 1 383 ? 29.969 37.062 16.328 1 91.19 383 GLY A C 1
ATOM 3084 O O . GLY A 1 383 ? 29.562 37.25 17.484 1 91.19 383 GLY A O 1
ATOM 3085 N N . SER A 1 384 ? 29.344 37.531 15.305 1 92.5 384 SER A N 1
ATOM 3086 C CA . SER A 1 384 ? 28.141 38.344 15.469 1 92.5 384 SER A CA 1
ATOM 3087 C C . SER A 1 384 ? 26.891 37.469 15.367 1 92.5 384 SER A C 1
ATOM 3089 O O . SER A 1 384 ? 26.938 36.344 14.844 1 92.5 384 SER A O 1
ATOM 3091 N N . SER A 1 385 ? 25.859 37.969 15.938 1 93.69 385 SER A N 1
ATOM 3092 C CA . SER A 1 385 ? 24.547 37.344 15.828 1 93.69 385 SER A CA 1
ATOM 3093 C C . SER A 1 385 ? 23.625 38.156 14.922 1 93.69 385 SER A C 1
ATOM 3095 O O . SER A 1 385 ? 23.391 39.344 15.148 1 93.69 385 SER A O 1
ATOM 3097 N N . VAL A 1 386 ? 23.156 37.469 13.867 1 95.56 386 VAL A N 1
ATOM 3098 C CA . VAL A 1 386 ? 22.266 38.125 12.922 1 95.56 386 VAL A CA 1
ATOM 3099 C C . VAL A 1 386 ? 20.891 37.5 12.984 1 95.56 386 VAL A C 1
ATOM 3101 O O . VAL A 1 386 ? 20.734 36.281 12.891 1 95.56 386 VAL A O 1
ATOM 3104 N N . GLY A 1 387 ? 19.875 38.312 13.211 1 96.31 387 GLY A N 1
ATOM 3105 C CA . GLY A 1 387 ? 18.484 37.875 13.195 1 96.31 387 GLY A CA 1
ATOM 3106 C C . GLY A 1 387 ? 17.797 38.156 11.867 1 96.31 387 GLY A C 1
ATOM 3107 O O . GLY A 1 387 ? 18.016 39.188 11.242 1 96.31 387 GLY A O 1
ATOM 3108 N N . VAL A 1 388 ? 17.078 37.188 11.43 1 96.19 388 VAL A N 1
ATOM 3109 C CA . VAL A 1 388 ? 16.328 37.312 10.18 1 96.19 388 VAL A CA 1
ATOM 3110 C C . VAL A 1 388 ? 14.836 37.156 10.453 1 96.19 388 VAL A C 1
ATOM 3112 O O . VAL A 1 388 ? 14.406 36.188 11.047 1 96.19 388 VAL A O 1
ATOM 3115 N N . ILE A 1 389 ? 14.055 38.125 10.078 1 94.5 389 ILE A N 1
ATOM 3116 C CA . ILE A 1 389 ? 12.602 38.094 10.234 1 94.5 389 ILE A CA 1
ATOM 3117 C C . ILE A 1 389 ? 11.93 38.562 8.953 1 94.5 389 ILE A C 1
ATOM 3119 O O . ILE A 1 389 ? 12.547 39.25 8.125 1 94.5 389 ILE A O 1
ATOM 3123 N N . GLY A 1 390 ? 10.797 38.094 8.727 1 89.75 390 GLY A N 1
ATOM 3124 C CA . GLY A 1 390 ? 10.047 38.438 7.531 1 89.75 390 GLY A CA 1
ATOM 3125 C C . GLY A 1 390 ? 8.773 37.656 7.371 1 89.75 390 GLY A C 1
ATOM 3126 O O . GLY A 1 390 ? 8.484 36.75 8.18 1 89.75 390 GLY A O 1
ATOM 3127 N N . ARG A 1 391 ? 8.078 37.938 6.383 1 83.25 391 ARG A N 1
ATOM 3128 C CA . ARG A 1 391 ? 6.832 37.25 6.105 1 83.25 391 ARG A CA 1
ATOM 3129 C C . ARG A 1 391 ? 7.105 35.812 5.605 1 83.25 391 ARG A C 1
ATOM 3131 O O . ARG A 1 391 ? 8.234 35.5 5.223 1 83.25 391 ARG A O 1
ATOM 3138 N N . THR A 1 392 ? 6.152 35.031 5.738 1 78.5 392 THR A N 1
ATOM 3139 C CA . THR A 1 392 ? 6.285 33.688 5.23 1 78.5 392 THR A CA 1
ATOM 3140 C C . THR A 1 392 ? 6.562 33.688 3.73 1 78.5 392 THR A C 1
ATOM 3142 O O . THR A 1 392 ? 5.91 34.406 2.977 1 78.5 392 THR A O 1
ATOM 3145 N N . GLY A 1 393 ? 7.531 33 3.342 1 78.62 393 GLY A N 1
ATOM 3146 C CA . GLY A 1 393 ? 7.863 32.906 1.93 1 78.62 393 GLY A CA 1
ATOM 3147 C C . GLY A 1 393 ? 8.805 34 1.474 1 78.62 393 GLY A C 1
ATOM 3148 O O . GLY A 1 393 ? 9.047 34.156 0.276 1 78.62 393 GLY A O 1
ATOM 3149 N N . SER A 1 394 ? 9.273 34.75 2.408 1 85.31 394 SER A N 1
ATOM 3150 C CA . SER A 1 394 ? 10.109 35.875 2.051 1 85.31 394 SER A CA 1
ATOM 3151 C C . SER A 1 394 ? 11.539 35.469 1.741 1 85.31 394 SER A C 1
ATOM 3153 O O . SER A 1 394 ? 12.359 36.281 1.323 1 85.31 394 SER A O 1
ATOM 3155 N N . GLY A 1 395 ? 11.867 34.188 1.946 1 89.12 395 GLY A N 1
ATOM 3156 C CA . GLY A 1 395 ? 13.18 33.719 1.577 1 89.12 395 GLY A CA 1
ATOM 3157 C C . GLY A 1 395 ? 14.094 33.469 2.77 1 89.12 395 GLY A C 1
ATOM 3158 O O . GLY A 1 395 ? 15.289 33.25 2.607 1 89.12 395 GLY A O 1
ATOM 3159 N N . LYS A 1 396 ? 13.586 33.531 3.92 1 91.75 396 LYS A N 1
ATOM 3160 C CA . LYS A 1 396 ? 14.375 33.406 5.145 1 91.75 396 LYS A CA 1
ATOM 3161 C C . LYS A 1 396 ? 15.141 32.094 5.184 1 91.75 396 LYS A C 1
ATOM 3163 O O . LYS A 1 396 ? 16.359 32.094 5.363 1 91.75 396 LYS A O 1
ATOM 3168 N N . THR A 1 397 ? 14.453 30.984 4.926 1 92.12 397 THR A N 1
ATOM 3169 C CA . THR A 1 397 ? 15.039 29.641 5 1 92.12 397 THR A CA 1
ATOM 3170 C C . THR A 1 397 ? 16.062 29.438 3.893 1 92.12 397 THR A C 1
ATOM 3172 O O . THR A 1 397 ? 17.016 28.672 4.051 1 92.12 397 THR A O 1
ATOM 3175 N N . THR A 1 398 ? 15.93 30.172 2.799 1 94.38 398 THR A N 1
ATOM 3176 C CA . THR A 1 398 ? 16.828 30.062 1.652 1 94.38 398 THR A CA 1
ATOM 3177 C C . THR A 1 398 ? 18.234 30.484 2.033 1 94.38 398 THR A C 1
ATOM 3179 O O . THR A 1 398 ? 19.219 29.938 1.519 1 94.38 398 THR A O 1
ATOM 3182 N N . ILE A 1 399 ? 18.297 31.438 2.955 1 95.75 399 ILE A N 1
ATOM 3183 C CA . ILE A 1 399 ? 19.609 31.906 3.414 1 95.75 399 ILE A CA 1
ATOM 3184 C C . ILE A 1 399 ? 20.391 30.75 4.02 1 95.75 399 ILE A C 1
ATOM 3186 O O . ILE A 1 399 ? 21.562 30.531 3.674 1 95.75 399 ILE A O 1
ATOM 3190 N N . ALA A 1 400 ? 19.719 29.969 4.848 1 95.12 400 ALA A N 1
ATOM 3191 C CA . ALA A 1 400 ? 20.344 28.828 5.488 1 95.12 400 ALA A CA 1
ATOM 3192 C C . ALA A 1 400 ? 20.734 27.766 4.457 1 95.12 400 ALA A C 1
ATOM 3194 O O . ALA A 1 400 ? 21.828 27.219 4.508 1 95.12 400 ALA A O 1
ATOM 3195 N N . HIS A 1 401 ? 19.922 27.547 3.49 1 95 401 HIS A N 1
ATOM 3196 C CA . HIS A 1 401 ? 20.141 26.516 2.484 1 95 401 HIS A CA 1
ATOM 3197 C C . HIS A 1 401 ? 21.344 26.844 1.608 1 95 401 HIS A C 1
ATOM 3199 O O . HIS A 1 401 ? 22.125 25.953 1.244 1 95 401 HIS A O 1
ATOM 3205 N N . LEU A 1 402 ? 21.453 28.078 1.319 1 95.5 402 LEU A N 1
ATOM 3206 C CA . LEU A 1 402 ? 22.547 28.5 0.453 1 95.5 402 LEU A CA 1
ATOM 3207 C C . LEU A 1 402 ? 23.875 28.484 1.206 1 95.5 402 LEU A C 1
ATOM 3209 O O . LEU A 1 402 ? 24.922 28.172 0.631 1 95.5 402 LEU A O 1
ATOM 3213 N N . LEU A 1 403 ? 23.812 28.844 2.475 1 96 403 LEU A N 1
ATOM 3214 C CA . LEU A 1 403 ? 25.016 28.844 3.281 1 96 403 LEU A CA 1
ATOM 3215 C C . LEU A 1 403 ? 25.578 27.422 3.428 1 96 403 LEU A C 1
ATOM 3217 O O . LEU A 1 403 ? 26.781 27.234 3.529 1 96 403 LEU A O 1
ATOM 3221 N N . LEU A 1 404 ? 24.641 26.453 3.418 1 95.94 404 LEU A N 1
ATOM 3222 C CA . LEU A 1 404 ? 25.031 25.062 3.52 1 95.94 404 LEU A CA 1
ATOM 3223 C C . LEU A 1 404 ? 25.312 24.469 2.141 1 95.94 404 LEU A C 1
ATOM 3225 O O . LEU A 1 404 ? 25.641 23.281 2.023 1 95.94 404 LEU A O 1
ATOM 3229 N N . ARG A 1 405 ? 25.141 25.25 1.164 1 95.44 405 ARG A N 1
ATOM 3230 C CA . ARG A 1 405 ? 25.281 24.859 -0.231 1 95.44 405 ARG A CA 1
ATOM 3231 C C . ARG A 1 405 ? 24.453 23.609 -0.529 1 95.44 405 ARG A C 1
ATOM 3233 O O . ARG A 1 405 ? 24.969 22.641 -1.083 1 95.44 405 ARG A O 1
ATOM 3240 N N . LEU A 1 406 ? 23.25 23.641 -0.02 1 93.81 406 LEU A N 1
ATOM 3241 C CA . LEU A 1 406 ? 22.297 22.594 -0.356 1 93.81 406 LEU A CA 1
ATOM 3242 C C . LEU A 1 406 ? 21.734 22.797 -1.758 1 93.81 406 LEU A C 1
ATOM 3244 O O . LEU A 1 406 ? 21.156 21.875 -2.342 1 93.81 406 LEU A O 1
ATOM 3248 N N . TYR A 1 407 ? 21.875 24.047 -2.207 1 92.56 407 TYR A N 1
ATOM 3249 C CA . TYR A 1 407 ? 21.531 24.438 -3.57 1 92.56 407 TYR A CA 1
ATOM 3250 C C . TYR A 1 407 ? 22.656 25.25 -4.203 1 92.56 407 TYR A C 1
ATOM 3252 O O . TYR A 1 407 ? 23.406 25.922 -3.504 1 92.56 407 TYR A O 1
ATOM 3260 N N . GLU A 1 408 ? 22.734 25.156 -5.492 1 91.56 408 GLU A N 1
ATOM 3261 C CA . GLU A 1 408 ? 23.75 25.922 -6.199 1 91.56 408 GLU A CA 1
ATOM 3262 C C . GLU A 1 408 ? 23.25 27.312 -6.57 1 91.56 408 GLU A C 1
ATOM 3264 O O . GLU A 1 408 ? 22.109 27.469 -6.984 1 91.56 408 GLU A O 1
ATOM 3269 N N . LEU A 1 409 ? 24.156 28.188 -6.387 1 91.44 409 LEU A N 1
ATOM 3270 C CA . LEU A 1 409 ? 23.828 29.562 -6.707 1 91.44 409 LEU A CA 1
ATOM 3271 C C . LEU A 1 409 ? 23.781 29.781 -8.219 1 91.44 409 LEU A C 1
ATOM 3273 O O . LEU A 1 409 ? 24.609 29.234 -8.953 1 91.44 409 LEU A O 1
ATOM 3277 N N . SER A 1 410 ? 22.828 30.531 -8.688 1 85.94 410 SER A N 1
ATOM 3278 C CA . SER A 1 410 ? 22.688 30.859 -10.102 1 85.94 410 SER A CA 1
ATOM 3279 C C . SER A 1 410 ? 23.359 32.188 -10.43 1 85.94 410 SER A C 1
ATOM 3281 O O . SER A 1 410 ? 24.047 32.312 -11.445 1 85.94 410 SER A O 1
ATOM 3283 N N . GLU A 1 411 ? 23.062 33.156 -9.609 1 93.38 411 GLU A N 1
ATOM 3284 C CA . GLU A 1 411 ? 23.609 34.5 -9.781 1 93.38 411 GLU A CA 1
ATOM 3285 C C . GLU A 1 411 ? 24.156 35.062 -8.469 1 93.38 411 GLU A C 1
ATOM 3287 O O . GLU A 1 411 ? 23.594 34.844 -7.406 1 93.38 411 GLU A O 1
ATOM 3292 N N . GLY A 1 412 ? 25.266 35.719 -8.57 1 94.94 412 GLY A N 1
ATOM 3293 C CA . GLY A 1 412 ? 25.922 36.25 -7.383 1 94.94 412 GLY A CA 1
ATOM 3294 C C . GLY A 1 412 ? 26.891 35.281 -6.746 1 94.94 412 GLY A C 1
ATOM 3295 O O . GLY A 1 412 ? 27.266 34.281 -7.363 1 94.94 412 GLY A O 1
ATOM 3296 N N . ASN A 1 413 ? 27.391 35.719 -5.566 1 96.25 413 ASN A N 1
ATOM 3297 C CA . ASN A 1 413 ? 28.344 34.844 -4.875 1 96.25 413 ASN A CA 1
ATOM 3298 C C . ASN A 1 413 ? 28.234 35 -3.361 1 96.25 413 ASN A C 1
ATOM 3300 O O . ASN A 1 413 ? 27.734 36 -2.863 1 96.25 413 ASN A O 1
ATOM 3304 N N . ILE A 1 414 ? 28.625 33.969 -2.689 1 97.06 414 ILE A N 1
ATOM 3305 C CA . ILE A 1 414 ? 28.797 33.969 -1.24 1 97.06 414 ILE A CA 1
ATOM 3306 C C . ILE A 1 414 ? 30.266 33.75 -0.887 1 97.06 414 ILE A C 1
ATOM 3308 O O . ILE A 1 414 ? 30.891 32.812 -1.395 1 97.06 414 ILE A O 1
ATOM 3312 N N . TYR A 1 415 ? 30.719 34.656 -0.036 1 96.62 415 TYR A N 1
ATOM 3313 C CA . TYR A 1 415 ? 32.125 34.562 0.315 1 96.62 415 TYR A CA 1
ATOM 3314 C C . TYR A 1 415 ? 32.312 34.281 1.801 1 96.62 415 TYR A C 1
ATOM 3316 O O . TYR A 1 415 ? 31.594 34.812 2.637 1 96.62 415 TYR A O 1
ATOM 3324 N N . PHE A 1 416 ? 33.156 33.344 2.082 1 96.38 416 PHE A N 1
ATOM 3325 C CA . PHE A 1 416 ? 33.719 33.188 3.414 1 96.38 416 PHE A CA 1
ATOM 3326 C C . PHE A 1 416 ? 35.094 33.844 3.486 1 96.38 416 PHE A C 1
ATOM 3328 O O . PHE A 1 416 ? 36.094 33.25 3.021 1 96.38 416 PHE A O 1
ATOM 3335 N N . ASP A 1 417 ? 35.062 34.938 4.102 1 94.06 417 ASP A N 1
ATOM 3336 C CA . ASP A 1 417 ? 36.219 35.812 3.963 1 94.06 417 ASP A CA 1
ATOM 3337 C C . ASP A 1 417 ? 36.5 36.094 2.494 1 94.06 417 ASP A C 1
ATOM 3339 O O . ASP A 1 417 ? 35.688 36.688 1.787 1 94.06 417 ASP A O 1
ATOM 3343 N N . ASP A 1 418 ? 37.594 35.594 1.931 1 90.81 418 ASP A N 1
ATOM 3344 C CA . ASP A 1 418 ? 37.938 35.906 0.545 1 90.81 418 ASP A CA 1
ATOM 3345 C C . ASP A 1 418 ? 37.719 34.688 -0.36 1 90.81 418 ASP A C 1
ATOM 3347 O O . ASP A 1 418 ? 37.938 34.75 -1.57 1 90.81 418 ASP A O 1
ATOM 3351 N N . MET A 1 419 ? 37.156 33.719 0.181 1 94.06 419 MET A N 1
ATOM 3352 C CA . MET A 1 419 ? 37 32.5 -0.596 1 94.06 419 MET A CA 1
ATOM 3353 C C . MET A 1 419 ? 35.531 32.312 -1.029 1 94.06 419 MET A C 1
ATOM 3355 O O . MET A 1 419 ? 34.625 32.281 -0.192 1 94.06 419 MET A O 1
ATOM 3359 N N . PRO A 1 420 ? 35.344 32.094 -2.336 1 94.56 420 PRO A N 1
ATOM 3360 C CA . PRO A 1 420 ? 33.969 31.812 -2.779 1 94.56 420 PRO A CA 1
ATOM 3361 C C . PRO A 1 420 ? 33.469 30.438 -2.303 1 94.56 420 PRO A C 1
ATOM 3363 O O . PRO A 1 420 ? 34.25 29.484 -2.26 1 94.56 420 PRO A O 1
ATOM 3366 N N . ILE A 1 421 ? 32.219 30.375 -1.975 1 95.44 421 ILE A N 1
ATOM 3367 C CA . ILE A 1 421 ? 31.625 29.188 -1.38 1 95.44 421 ILE A CA 1
ATOM 3368 C C . ILE A 1 421 ? 31.797 28 -2.33 1 95.44 421 ILE A C 1
ATOM 3370 O O . ILE A 1 421 ? 31.938 26.859 -1.89 1 95.44 421 ILE A O 1
ATOM 3374 N N . LYS A 1 422 ? 31.844 28.203 -3.668 1 93.5 422 LYS A N 1
ATOM 3375 C CA . LYS A 1 422 ? 31.953 27.156 -4.676 1 93.5 422 LYS A CA 1
ATOM 3376 C C . LYS A 1 422 ? 33.312 26.484 -4.625 1 93.5 422 LYS A C 1
ATOM 3378 O O . LYS A 1 422 ? 33.469 25.359 -5.098 1 93.5 422 LYS A O 1
ATOM 3383 N N . GLU A 1 423 ? 34.25 27.188 -4.004 1 94.06 423 GLU A N 1
ATOM 3384 C CA . GLU A 1 423 ? 35.625 26.672 -3.953 1 94.06 423 GLU A CA 1
ATOM 3385 C C . GLU A 1 423 ? 35.906 26 -2.613 1 94.06 423 GLU A C 1
ATOM 3387 O O . GLU A 1 423 ? 37 25.484 -2.395 1 94.06 423 GLU A O 1
ATOM 3392 N N . ILE A 1 424 ? 34.969 25.922 -1.784 1 95.31 424 ILE A N 1
ATOM 3393 C CA . ILE A 1 424 ? 35.125 25.281 -0.482 1 95.31 424 ILE A CA 1
ATOM 3394 C C . ILE A 1 424 ? 34.594 23.859 -0.544 1 95.31 424 ILE A C 1
ATOM 3396 O O . ILE A 1 424 ? 33.562 23.594 -1.153 1 95.31 424 ILE A O 1
ATOM 3400 N N . SER A 1 425 ? 35.375 23.031 0.032 1 95.62 425 SER A N 1
ATOM 3401 C CA . SER A 1 425 ? 34.906 21.656 0.09 1 95.62 425 SER A CA 1
ATOM 3402 C C . SER A 1 425 ? 33.625 21.531 0.92 1 95.62 425 SER A C 1
ATOM 3404 O O . SER A 1 425 ? 33.5 22.156 1.979 1 95.62 425 SER A O 1
ATOM 3406 N N . LEU A 1 426 ? 32.719 20.703 0.471 1 94.56 426 LEU A N 1
ATOM 3407 C CA . LEU A 1 426 ? 31.406 20.547 1.124 1 94.56 426 LEU A CA 1
ATOM 3408 C C . LEU A 1 426 ? 31.578 20 2.541 1 94.56 426 LEU A C 1
ATOM 3410 O O . LEU A 1 426 ? 30.891 20.453 3.465 1 94.56 426 LEU A O 1
ATOM 3414 N N . LYS A 1 427 ? 32.438 19.078 2.688 1 93.44 427 LYS A N 1
ATOM 3415 C CA . LYS A 1 427 ? 32.656 18.484 3.996 1 93.44 427 LYS A CA 1
ATOM 3416 C C . LYS A 1 427 ? 33.125 19.516 5.008 1 93.44 427 LYS A C 1
ATOM 3418 O O . LYS A 1 427 ? 32.562 19.641 6.098 1 93.44 427 LYS A O 1
ATOM 3423 N N . SER A 1 428 ? 34.125 20.266 4.605 1 94.25 428 SER A N 1
ATOM 3424 C CA . SER A 1 428 ? 34.656 21.266 5.516 1 94.25 428 SER A CA 1
ATOM 3425 C C . SER A 1 428 ? 33.656 22.375 5.805 1 94.25 428 SER A C 1
ATOM 3427 O O . SER A 1 428 ? 33.594 22.875 6.93 1 94.25 428 SER A O 1
ATOM 3429 N N . LEU A 1 429 ? 32.938 22.719 4.824 1 95.25 429 LEU A N 1
ATOM 3430 C CA . LEU A 1 429 ? 31.906 23.766 4.969 1 95.25 429 LEU A CA 1
ATOM 3431 C C . LEU A 1 429 ? 30.828 23.328 5.957 1 95.25 429 LEU A C 1
ATOM 3433 O O . LEU A 1 429 ? 30.547 24.047 6.922 1 95.25 429 LEU A O 1
ATOM 3437 N N . ARG A 1 430 ? 30.344 22.188 5.766 1 94.94 430 ARG A N 1
ATOM 3438 C CA . ARG A 1 430 ? 29.188 21.719 6.523 1 94.94 430 ARG A CA 1
ATOM 3439 C C . ARG A 1 430 ? 29.609 21.25 7.918 1 94.94 430 ARG A C 1
ATOM 3441 O O . ARG A 1 430 ? 28.812 21.297 8.859 1 94.94 430 ARG A O 1
ATOM 3448 N N . GLU A 1 431 ? 30.828 20.891 8.047 1 92.31 431 GLU A N 1
ATOM 3449 C CA . GLU A 1 431 ? 31.328 20.531 9.367 1 92.31 431 GLU A CA 1
ATOM 3450 C C . GLU A 1 431 ? 31.438 21.75 10.266 1 92.31 431 GLU A C 1
ATOM 3452 O O . GLU A 1 431 ? 31.297 21.656 11.484 1 92.31 431 GLU A O 1
ATOM 3457 N N . LYS A 1 432 ? 31.625 22.844 9.688 1 93.31 432 LYS A N 1
ATOM 3458 C CA . LYS A 1 432 ? 31.812 24.062 10.453 1 93.31 432 LYS A CA 1
ATOM 3459 C C . LYS A 1 432 ? 30.484 24.75 10.742 1 93.31 432 LYS A C 1
ATOM 3461 O O . LYS A 1 432 ? 30.422 25.703 11.516 1 93.31 432 LYS A O 1
ATOM 3466 N N . ILE A 1 433 ? 29.516 24.203 10.18 1 94.81 433 ILE A N 1
ATOM 3467 C CA . ILE A 1 433 ? 28.203 24.828 10.328 1 94.81 433 ILE A CA 1
ATOM 3468 C C . ILE A 1 433 ? 27.266 23.906 11.094 1 94.81 433 ILE A C 1
ATOM 3470 O O . ILE A 1 433 ? 27.125 22.734 10.742 1 94.81 433 ILE A O 1
ATOM 3474 N N . GLY A 1 434 ? 26.75 24.328 12.211 1 93.88 434 GLY A N 1
ATOM 3475 C CA . GLY A 1 434 ? 25.625 23.688 12.867 1 93.88 434 GLY A CA 1
ATOM 3476 C C . GLY A 1 434 ? 24.281 24.203 12.383 1 93.88 434 GLY A C 1
ATOM 3477 O O . GLY A 1 434 ? 24.062 25.406 12.312 1 93.88 434 GLY A O 1
ATOM 3478 N N . PHE A 1 435 ? 23.406 23.281 11.977 1 94.12 435 PHE A N 1
ATOM 3479 C CA . PHE A 1 435 ? 22.156 23.703 11.328 1 94.12 435 PHE A CA 1
ATOM 3480 C C . PHE A 1 435 ? 20.953 23.047 12 1 94.12 435 PHE A C 1
ATOM 3482 O O . PHE A 1 435 ? 20.953 21.844 12.234 1 94.12 435 PHE A O 1
ATOM 3489 N N . VAL A 1 436 ? 20.031 23.844 12.383 1 93.94 436 VAL A N 1
ATOM 3490 C CA . VAL A 1 436 ? 18.734 23.375 12.844 1 93.94 436 VAL A CA 1
ATOM 3491 C C . VAL A 1 436 ? 17.656 23.75 11.828 1 93.94 436 VAL A C 1
ATOM 3493 O O . VAL A 1 436 ? 17.359 24.922 11.633 1 93.94 436 VAL A O 1
ATOM 3496 N N . ASP A 1 437 ? 17.094 22.719 11.242 1 90.38 437 ASP A N 1
ATOM 3497 C CA . ASP A 1 437 ? 16.094 22.922 10.195 1 90.38 437 ASP A CA 1
ATOM 3498 C C . ASP A 1 437 ? 14.727 23.25 10.797 1 90.38 437 ASP A C 1
ATOM 3500 O O . ASP A 1 437 ? 14.453 22.906 11.945 1 90.38 437 ASP A O 1
ATOM 3504 N N . GLN A 1 438 ? 13.945 23.859 9.961 1 86.88 438 GLN A N 1
ATOM 3505 C CA . GLN A 1 438 ? 12.602 24.266 10.367 1 86.88 438 GLN A CA 1
ATOM 3506 C C . GLN A 1 438 ? 11.742 23.047 10.719 1 86.88 438 GLN A C 1
ATOM 3508 O O . GLN A 1 438 ? 10.945 23.094 11.656 1 86.88 438 GLN A O 1
ATOM 3513 N N . ASP A 1 439 ? 11.93 21.922 10.047 1 85.19 439 ASP A N 1
ATOM 3514 C CA . ASP A 1 439 ? 11.102 20.734 10.242 1 85.19 439 ASP A CA 1
ATOM 3515 C C . ASP A 1 439 ? 11.586 19.922 11.445 1 85.19 439 ASP A C 1
ATOM 3517 O O . ASP A 1 439 ? 10.852 19.078 11.969 1 85.19 439 ASP A O 1
ATOM 3521 N N . SER A 1 440 ? 12.695 20.172 11.977 1 88 440 SER A N 1
ATOM 3522 C CA . SER A 1 440 ? 13.297 19.469 13.102 1 88 440 SER A CA 1
ATOM 3523 C C . SER A 1 440 ? 13.172 17.969 12.945 1 88 440 SER A C 1
ATOM 3525 O O . SER A 1 440 ? 12.688 17.266 13.844 1 88 440 SER A O 1
ATOM 3527 N N . PHE A 1 441 ? 13.648 17.5 11.922 1 89.19 441 PHE A N 1
ATOM 3528 C CA . PHE A 1 441 ? 13.562 16.078 11.594 1 89.19 441 PHE A CA 1
ATOM 3529 C C . PHE A 1 441 ? 14.438 15.258 12.531 1 89.19 441 PHE A C 1
ATOM 3531 O O . PHE A 1 441 ? 15.578 15.625 12.805 1 89.19 441 PHE A O 1
ATOM 3538 N N . LEU A 1 442 ? 13.852 14.164 13.031 1 89.88 442 LEU A N 1
ATOM 3539 C CA . LEU A 1 442 ? 14.602 13.227 13.867 1 89.88 442 LEU A CA 1
ATOM 3540 C C . LEU A 1 442 ? 14.562 11.82 13.273 1 89.88 442 LEU A C 1
ATOM 3542 O O . LEU A 1 442 ? 13.547 11.398 12.719 1 89.88 442 LEU A O 1
ATOM 3546 N N . PHE A 1 443 ? 15.633 11.172 13.375 1 90.19 443 PHE A N 1
ATOM 3547 C CA . PHE A 1 443 ? 15.734 9.797 12.898 1 90.19 443 PHE A CA 1
ATOM 3548 C C . PHE A 1 443 ? 15.125 8.828 13.906 1 90.19 443 PHE A C 1
ATOM 3550 O O . PHE A 1 443 ? 15.016 9.148 15.094 1 90.19 443 PHE A O 1
ATOM 3557 N N . SER A 1 444 ? 14.734 7.656 13.398 1 87.81 444 SER A N 1
ATOM 3558 C CA . SER A 1 444 ? 14.133 6.645 14.258 1 87.81 444 SER A CA 1
ATOM 3559 C C . SER A 1 444 ? 15.195 5.879 15.039 1 87.81 444 SER A C 1
ATOM 3561 O O . SER A 1 444 ? 15.438 4.699 14.789 1 87.81 444 SER A O 1
ATOM 3563 N N . THR A 1 445 ? 15.703 6.484 15.945 1 89.12 445 THR A N 1
ATOM 3564 C CA . THR A 1 445 ? 16.734 5.938 16.828 1 89.12 445 THR A CA 1
ATOM 3565 C C . THR A 1 445 ? 16.625 6.566 18.219 1 89.12 445 THR A C 1
ATOM 3567 O O . THR A 1 445 ? 15.633 7.199 18.547 1 89.12 445 THR A O 1
ATOM 3570 N N . THR A 1 446 ? 17.641 6.379 18.984 1 91.62 446 THR A N 1
ATOM 3571 C CA . THR A 1 446 ? 17.609 6.898 20.344 1 91.62 446 THR A CA 1
ATOM 3572 C C . THR A 1 446 ? 17.828 8.406 20.359 1 91.62 446 THR A C 1
ATOM 3574 O O . THR A 1 446 ? 18.344 8.969 19.391 1 91.62 446 THR A O 1
ATOM 3577 N N . ILE A 1 447 ? 17.406 9.047 21.438 1 93.5 447 ILE A N 1
ATOM 3578 C CA . ILE A 1 447 ? 17.609 10.484 21.609 1 93.5 447 ILE A CA 1
ATOM 3579 C C . ILE A 1 447 ? 19.109 10.797 21.594 1 93.5 447 ILE A C 1
ATOM 3581 O O . ILE A 1 447 ? 19.547 11.766 20.953 1 93.5 447 ILE A O 1
ATOM 3585 N N . ALA A 1 448 ? 19.875 9.938 22.219 1 93.62 448 ALA A N 1
ATOM 3586 C CA . ALA A 1 448 ? 21.328 10.109 22.266 1 93.62 448 ALA A CA 1
ATOM 3587 C C . ALA A 1 448 ? 21.922 10.078 20.859 1 93.62 448 ALA A C 1
ATOM 3589 O O . ALA A 1 448 ? 22.766 10.914 20.516 1 93.62 448 ALA A O 1
ATOM 3590 N N . GLU A 1 449 ? 21.516 9.203 20.094 1 91.75 449 GLU A N 1
ATOM 3591 C CA . GLU A 1 449 ? 22.031 9.062 18.734 1 91.75 449 GLU A CA 1
ATOM 3592 C C . GLU A 1 449 ? 21.578 10.227 17.859 1 91.75 449 GLU A C 1
ATOM 3594 O O . GLU A 1 449 ? 22.312 10.641 16.953 1 91.75 449 GLU A O 1
ATOM 3599 N N . ASN A 1 450 ? 20.391 10.68 18.078 1 93.75 450 ASN A N 1
ATOM 3600 C CA . ASN A 1 450 ? 19.906 11.852 17.344 1 93.75 450 ASN A CA 1
ATOM 3601 C C . ASN A 1 450 ? 20.75 13.086 17.672 1 93.75 450 ASN A C 1
ATOM 3603 O O . ASN A 1 450 ? 21.094 13.852 16.766 1 93.75 450 ASN A O 1
ATOM 3607 N N . ILE A 1 451 ? 21.047 13.219 18.922 1 94.62 451 ILE A N 1
ATOM 3608 C CA . ILE A 1 451 ? 21.844 14.359 19.344 1 94.62 451 ILE A CA 1
ATOM 3609 C C . ILE A 1 451 ? 23.281 14.195 18.828 1 94.62 451 ILE A C 1
ATOM 3611 O O . ILE A 1 451 ? 23.891 15.156 18.359 1 94.62 451 ILE A O 1
ATOM 3615 N N . GLY A 1 452 ? 23.75 13.039 18.906 1 93.12 452 GLY A N 1
ATOM 3616 C CA . GLY A 1 452 ? 25.125 12.773 18.484 1 93.12 452 GLY A CA 1
ATOM 3617 C C . GLY A 1 452 ? 25.266 12.555 16.984 1 93.12 452 GLY A C 1
ATOM 3618 O O . GLY A 1 452 ? 26.328 12.148 16.516 1 93.12 452 GLY A O 1
ATOM 3619 N N . PHE A 1 453 ? 24.25 12.852 16.312 1 90.88 453 PHE A N 1
ATOM 3620 C CA . PHE A 1 453 ? 24.25 12.617 14.867 1 90.88 453 PHE A CA 1
ATOM 3621 C C . PHE A 1 453 ? 25.297 13.477 14.18 1 90.88 453 PHE A C 1
ATOM 3623 O O . PHE A 1 453 ? 25.297 14.703 14.32 1 90.88 453 PHE A O 1
ATOM 3630 N N . GLY A 1 454 ? 26.234 12.945 13.461 1 84.75 454 GLY A N 1
ATOM 3631 C CA . GLY A 1 454 ? 27.234 13.688 12.711 1 84.75 454 GLY A CA 1
ATOM 3632 C C . GLY A 1 454 ? 28.578 13.727 13.391 1 84.75 454 GLY A C 1
ATOM 3633 O O . GLY A 1 454 ? 29.547 14.266 12.836 1 84.75 454 GLY A O 1
ATOM 3634 N N . ILE A 1 455 ? 28.578 13.258 14.625 1 87.94 455 ILE A N 1
ATOM 3635 C CA . ILE A 1 455 ? 29.844 13.211 15.336 1 87.94 455 ILE A CA 1
ATOM 3636 C C . ILE A 1 455 ? 30.25 11.758 15.555 1 87.94 455 ILE A C 1
ATOM 3638 O O . ILE A 1 455 ? 29.406 10.906 15.852 1 87.94 455 ILE A O 1
ATOM 3642 N N . ASP A 1 456 ? 31.438 11.445 15.281 1 81.31 456 ASP A N 1
ATOM 3643 C CA . ASP A 1 456 ? 31.938 10.07 15.336 1 81.31 456 ASP A CA 1
ATOM 3644 C C . ASP A 1 456 ? 31.953 9.555 16.781 1 81.31 456 ASP A C 1
ATOM 3646 O O . ASP A 1 456 ? 31.562 8.414 17.031 1 81.31 456 ASP A O 1
ATOM 3650 N N . ASN A 1 457 ? 32.438 10.445 17.688 1 85.94 457 ASN A N 1
ATOM 3651 C CA . ASN A 1 457 ? 32.531 10.039 19.078 1 85.94 457 ASN A CA 1
ATOM 3652 C C . ASN A 1 457 ? 31.984 11.117 20.016 1 85.94 457 ASN A C 1
ATOM 3654 O O . ASN A 1 457 ? 32.25 12.305 19.828 1 85.94 457 ASN A O 1
ATOM 3658 N N . TYR A 1 458 ? 31.062 10.68 20.766 1 88.75 458 TYR A N 1
ATOM 3659 C CA . TYR A 1 458 ? 30.547 11.586 21.781 1 88.75 458 TYR A CA 1
ATOM 3660 C C . TYR A 1 458 ? 30.422 10.883 23.141 1 88.75 458 TYR A C 1
ATOM 3662 O O . TYR A 1 458 ? 30.219 9.664 23.188 1 88.75 458 TYR A O 1
ATOM 3670 N N . SER A 1 459 ? 30.641 11.625 24.188 1 91.88 459 SER A N 1
ATOM 3671 C CA . SER A 1 459 ? 30.438 11.125 25.531 1 91.88 459 SER A CA 1
ATOM 3672 C C . SER A 1 459 ? 29.047 11.477 26.047 1 91.88 459 SER A C 1
ATOM 3674 O O . SER A 1 459 ? 28.406 12.383 25.531 1 91.88 459 SER A O 1
ATOM 3676 N N . ILE A 1 460 ? 28.656 10.742 26.969 1 92.12 460 ILE A N 1
ATOM 3677 C CA . ILE A 1 460 ? 27.344 10.992 27.578 1 92.12 460 ILE A CA 1
ATOM 3678 C C . ILE A 1 460 ? 27.344 12.367 28.25 1 92.12 460 ILE A C 1
ATOM 3680 O O . ILE A 1 460 ? 26.312 13.047 28.266 1 92.12 460 ILE A O 1
ATOM 3684 N N . GLU A 1 461 ? 28.469 12.703 28.656 1 93.38 461 GLU A N 1
ATOM 3685 C CA . GLU A 1 461 ? 28.594 14.016 29.281 1 93.38 461 GLU A CA 1
ATOM 3686 C C . GLU A 1 461 ? 28.391 15.141 28.266 1 93.38 461 GLU A C 1
ATOM 3688 O O . GLU A 1 461 ? 27.766 16.156 28.578 1 93.38 461 GLU A O 1
ATOM 3693 N N . ASP A 1 462 ? 28.891 14.969 27.125 1 94.25 462 ASP A N 1
ATOM 3694 C CA . ASP A 1 462 ? 28.688 15.945 26.047 1 94.25 462 ASP A CA 1
ATOM 3695 C C . ASP A 1 462 ? 27.203 16.078 25.703 1 94.25 462 ASP A C 1
ATOM 3697 O O . ASP A 1 462 ? 26.703 17.203 25.516 1 94.25 462 ASP A O 1
ATOM 3701 N N . ILE A 1 463 ? 26.562 14.969 25.656 1 95.56 463 ILE A N 1
ATOM 3702 C CA . ILE A 1 463 ? 25.156 14.93 25.312 1 95.56 463 ILE A CA 1
ATOM 3703 C C . ILE A 1 463 ? 24.344 15.641 26.391 1 95.56 463 ILE A C 1
ATOM 3705 O O . ILE A 1 463 ? 23.438 16.422 26.094 1 95.56 463 ILE A O 1
ATOM 3709 N N . ARG A 1 464 ? 24.672 15.375 27.609 1 95.56 464 ARG A N 1
ATOM 3710 C CA . ARG A 1 464 ? 23.969 16 28.719 1 95.56 464 ARG A CA 1
ATOM 3711 C C . ARG A 1 464 ? 24.188 17.516 28.719 1 95.56 464 ARG A C 1
ATOM 3713 O O . ARG A 1 464 ? 23.25 18.281 28.969 1 95.56 464 ARG A O 1
ATOM 3720 N N . HIS A 1 465 ? 25.375 17.875 28.422 1 94.62 465 HIS A N 1
ATOM 3721 C CA . HIS A 1 465 ? 25.719 19.281 28.422 1 94.62 465 HIS A CA 1
ATOM 3722 C C . HIS A 1 465 ? 24.906 20.062 27.391 1 94.62 465 HIS A C 1
ATOM 3724 O O . HIS A 1 465 ? 24.266 21.062 27.734 1 94.62 465 HIS A O 1
ATOM 3730 N N . VAL A 1 466 ? 24.938 19.594 26.172 1 95.31 466 VAL A N 1
ATOM 3731 C CA . VAL A 1 466 ? 24.25 20.312 25.094 1 95.31 466 VAL A CA 1
ATOM 3732 C C . VAL A 1 466 ? 22.734 20.219 25.312 1 95.31 466 VAL A C 1
ATOM 3734 O O . VAL A 1 466 ? 21.984 21.125 24.922 1 95.31 466 VAL A O 1
ATOM 3737 N N . SER A 1 467 ? 22.266 19.141 25.922 1 95.94 467 SER A N 1
ATOM 3738 C CA . SER A 1 467 ? 20.844 19 26.219 1 95.94 467 SER A CA 1
ATOM 3739 C C . SER A 1 467 ? 20.391 20.016 27.25 1 95.94 467 SER A C 1
ATOM 3741 O O . SER A 1 467 ? 19.25 20.5 27.203 1 95.94 467 SER A O 1
ATOM 3743 N N . LYS A 1 468 ? 21.25 20.266 28.156 1 94.5 468 LYS A N 1
ATOM 3744 C CA . LYS A 1 468 ? 20.953 21.281 29.172 1 94.5 468 LYS A CA 1
ATOM 3745 C C . LYS A 1 468 ? 20.844 22.672 28.531 1 94.5 468 LYS A C 1
ATOM 3747 O O . LYS A 1 468 ? 19.938 23.438 28.859 1 94.5 468 LYS A O 1
ATOM 3752 N N . ILE A 1 469 ? 21.734 22.906 27.641 1 92.81 469 ILE A N 1
ATOM 3753 C CA . ILE A 1 469 ? 21.719 24.203 26.953 1 92.81 469 ILE A CA 1
ATOM 3754 C C . ILE A 1 469 ? 20.422 24.344 26.156 1 92.81 469 ILE A C 1
ATOM 3756 O O . ILE A 1 469 ? 19.797 25.406 26.141 1 92.81 469 ILE A O 1
ATOM 3760 N N . ALA A 1 470 ? 20.016 23.25 25.531 1 94.38 470 ALA A N 1
ATOM 3761 C CA . ALA A 1 470 ? 18.812 23.266 24.688 1 94.38 470 ALA A CA 1
ATOM 3762 C C . ALA A 1 470 ? 17.547 23.156 25.531 1 94.38 470 ALA A C 1
ATOM 3764 O O . ALA A 1 470 ? 16.438 23.125 25 1 94.38 470 ALA A O 1
ATOM 3765 N N . GLY A 1 471 ? 17.672 23.031 26.828 1 92 471 GLY A N 1
ATOM 3766 C CA . GLY A 1 471 ? 16.516 22.922 27.719 1 92 471 GLY A CA 1
ATOM 3767 C C . GLY A 1 471 ? 15.789 21.594 27.578 1 92 471 GLY A C 1
ATOM 3768 O O . GLY A 1 471 ? 14.562 21.531 27.703 1 92 471 GLY A O 1
ATOM 3769 N N . LEU A 1 472 ? 16.484 20.578 27.281 1 92.75 472 LEU A N 1
ATOM 3770 C CA . LEU A 1 472 ? 15.875 19.281 26.984 1 92.75 472 LEU A CA 1
ATOM 3771 C C . LEU A 1 472 ? 16.203 18.266 28.078 1 92.75 472 LEU A C 1
ATOM 3773 O O . LEU A 1 472 ? 15.477 17.281 28.25 1 92.75 472 LEU A O 1
ATOM 3777 N N . HIS A 1 473 ? 17.188 18.484 28.859 1 93.31 473 HIS A N 1
ATOM 3778 C CA . HIS A 1 473 ? 17.766 17.516 29.797 1 93.31 473 HIS A CA 1
ATOM 3779 C C . HIS A 1 473 ? 16.719 17.031 30.797 1 93.31 473 HIS A C 1
ATOM 3781 O O . HIS A 1 473 ? 16.562 15.828 31.016 1 93.31 473 HIS A O 1
ATOM 3787 N N . GLU A 1 474 ? 16 17.922 31.344 1 90.75 474 GLU A N 1
ATOM 3788 C CA . GLU A 1 474 ? 15.023 17.562 32.344 1 90.75 474 GLU A CA 1
ATOM 3789 C C . GLU A 1 474 ? 13.898 16.719 31.766 1 90.75 474 GLU A C 1
ATOM 3791 O O . GLU A 1 474 ? 13.391 15.805 32.406 1 90.75 474 GLU A O 1
ATOM 3796 N N . ASP A 1 475 ? 13.469 17.062 30.562 1 90.69 475 ASP A N 1
ATOM 3797 C CA . ASP A 1 475 ? 12.422 16.297 29.891 1 90.69 475 ASP A CA 1
ATOM 3798 C C . ASP A 1 475 ? 12.875 14.859 29.656 1 90.69 475 ASP A C 1
ATOM 3800 O O . ASP A 1 475 ? 12.086 13.922 29.781 1 90.69 475 ASP A O 1
ATOM 3804 N N . ILE A 1 476 ? 14.133 14.68 29.297 1 92.12 476 ILE A N 1
ATOM 3805 C CA . ILE A 1 476 ? 14.672 13.375 28.953 1 92.12 476 ILE A CA 1
ATOM 3806 C C . ILE A 1 476 ? 14.742 12.492 30.188 1 92.12 476 ILE A C 1
ATOM 3808 O O . ILE A 1 476 ? 14.523 11.281 30.109 1 92.12 476 ILE A O 1
ATOM 3812 N N . LEU A 1 477 ? 15.07 13.141 31.266 1 89.94 477 LEU A N 1
ATOM 3813 C CA . LEU A 1 477 ? 15.18 12.406 32.531 1 89.94 477 LEU A CA 1
ATOM 3814 C C . LEU A 1 477 ? 13.828 11.828 32.938 1 89.94 477 LEU A C 1
ATOM 3816 O O . LEU A 1 477 ? 13.766 10.828 33.656 1 89.94 477 LEU A O 1
ATOM 3820 N N . ASP A 1 478 ? 12.805 12.383 32.406 1 87.44 478 ASP A N 1
ATOM 3821 C CA . ASP A 1 478 ? 11.453 11.938 32.75 1 87.44 478 ASP A CA 1
ATOM 3822 C C . ASP A 1 478 ? 11.062 10.711 31.922 1 87.44 478 ASP A C 1
ATOM 3824 O O . ASP A 1 478 ? 10.109 10.008 32.25 1 87.44 478 ASP A O 1
ATOM 3828 N N . PHE A 1 479 ? 11.797 10.492 30.891 1 89.5 479 PHE A N 1
ATOM 3829 C CA . PHE A 1 479 ? 11.516 9.305 30.094 1 89.5 479 PHE A CA 1
ATOM 3830 C C . PHE A 1 479 ? 12.07 8.055 30.766 1 89.5 479 PHE A C 1
ATOM 3832 O O . PHE A 1 479 ? 13.148 8.086 31.359 1 89.5 479 PHE A O 1
ATOM 3839 N N . PRO A 1 480 ? 11.461 6.957 30.641 1 86.5 480 PRO A N 1
ATOM 3840 C CA . PRO A 1 480 ? 11.906 5.73 31.297 1 86.5 480 PRO A CA 1
ATOM 3841 C C . PRO A 1 480 ? 13.312 5.301 30.875 1 86.5 480 PRO A C 1
ATOM 3843 O O . PRO A 1 480 ? 14.102 4.84 31.688 1 86.5 480 PRO A O 1
ATOM 3846 N N . LYS A 1 481 ? 13.633 5.48 29.672 1 91.75 481 LYS A N 1
ATOM 3847 C CA . LYS A 1 481 ? 14.938 5.055 29.172 1 91.75 481 LYS A CA 1
ATOM 3848 C C . LYS A 1 481 ? 15.859 6.25 28.953 1 91.75 481 LYS A C 1
ATOM 3850 O O . LYS A 1 481 ? 16.922 6.117 28.344 1 91.75 481 LYS A O 1
ATOM 3855 N N . GLN A 1 482 ? 15.359 7.379 29.359 1 93.38 482 GLN A N 1
ATOM 3856 C CA . GLN A 1 482 ? 16.141 8.609 29.297 1 93.38 482 GLN A CA 1
ATOM 3857 C C . GLN A 1 482 ? 16.734 8.82 27.906 1 93.38 482 GLN A C 1
ATOM 3859 O O . GLN A 1 482 ? 16.016 8.812 26.906 1 93.38 482 GLN A O 1
ATOM 3864 N N . TYR A 1 483 ? 18.062 8.828 27.844 1 93.19 483 TYR A N 1
ATOM 3865 C CA . TYR A 1 483 ? 18.703 9.156 26.578 1 93.19 483 TYR A CA 1
ATOM 3866 C C . TYR A 1 483 ? 18.641 7.969 25.625 1 93.19 483 TYR A C 1
ATOM 3868 O O . TYR A 1 483 ? 18.859 8.125 24.422 1 93.19 483 TYR A O 1
ATOM 3876 N N . GLU A 1 484 ? 18.328 6.855 26.078 1 91.75 484 GLU A N 1
ATOM 3877 C CA . GLU A 1 484 ? 18.234 5.66 25.25 1 91.75 484 GLU A CA 1
ATOM 3878 C C . GLU A 1 484 ? 16.812 5.453 24.719 1 91.75 484 GLU A C 1
ATOM 3880 O O . GLU A 1 484 ? 16.531 4.48 24.016 1 91.75 484 GLU A O 1
ATOM 3885 N N . THR A 1 485 ? 16.031 6.41 25.016 1 90.5 485 THR A N 1
ATOM 3886 C CA . THR A 1 485 ? 14.648 6.328 24.547 1 90.5 485 THR A CA 1
ATOM 3887 C C . THR A 1 485 ? 14.586 6.391 23.016 1 90.5 485 THR A C 1
ATOM 3889 O O . THR A 1 485 ? 15.211 7.262 22.406 1 90.5 485 THR A O 1
ATOM 3892 N N . LEU A 1 486 ? 13.891 5.5 22.422 1 88.62 486 LEU A N 1
ATOM 3893 C CA . LEU A 1 486 ? 13.719 5.457 20.984 1 88.62 486 LEU A CA 1
ATOM 3894 C C . LEU A 1 486 ? 12.664 6.465 20.531 1 88.62 486 LEU A C 1
ATOM 3896 O O . LEU A 1 486 ? 11.625 6.617 21.172 1 88.62 486 LEU A O 1
ATOM 3900 N N . VAL A 1 487 ? 12.977 7.18 19.453 1 85.62 487 VAL A N 1
ATOM 3901 C CA . VAL A 1 487 ? 12.031 8.148 18.906 1 85.62 487 VAL A CA 1
ATOM 3902 C C . VAL A 1 487 ? 11.625 7.738 17.484 1 85.62 487 VAL A C 1
ATOM 3904 O O . VAL A 1 487 ? 12.32 6.941 16.844 1 85.62 487 VAL A O 1
ATOM 3907 N N . GLY A 1 488 ? 10.461 8.242 16.984 1 71.62 488 GLY A N 1
ATOM 3908 C CA . GLY A 1 488 ? 10 7.973 15.625 1 71.62 488 GLY A CA 1
ATOM 3909 C C . GLY A 1 488 ? 8.953 6.879 15.562 1 71.62 488 GLY A C 1
ATOM 3910 O O . GLY A 1 488 ? 8.172 6.703 16.5 1 71.62 488 GLY A O 1
ATOM 3911 N N . GLU A 1 489 ? 8.883 6.305 14.453 1 59.75 489 GLU A N 1
ATOM 3912 C CA . GLU A 1 489 ? 7.816 5.344 14.188 1 59.75 489 GLU A CA 1
ATOM 3913 C C . GLU A 1 489 ? 7.863 4.18 15.172 1 59.75 489 GLU A C 1
ATOM 3915 O O . GLU A 1 489 ? 6.82 3.646 15.555 1 59.75 489 GLU A O 1
ATOM 3920 N N . LYS A 1 490 ? 9.086 3.881 15.641 1 57.97 490 LYS A N 1
ATOM 3921 C CA . LYS A 1 490 ? 9.25 2.729 16.516 1 57.97 490 LYS A CA 1
ATOM 3922 C C . LYS A 1 490 ? 9.32 3.16 17.984 1 57.97 490 LYS A C 1
ATOM 3924 O O . LYS A 1 490 ? 9.484 2.326 18.875 1 57.97 490 LYS A O 1
ATOM 3929 N N . GLY A 1 491 ? 9.305 4.461 18.172 1 61.47 491 GLY A N 1
ATOM 3930 C CA . GLY A 1 491 ? 9.453 4.961 19.531 1 61.47 491 GLY A CA 1
ATOM 3931 C C . GLY A 1 491 ? 8.359 5.926 19.922 1 61.47 491 GLY A C 1
ATOM 3932 O O . GLY A 1 491 ? 7.215 5.793 19.484 1 61.47 491 GLY A O 1
ATOM 3933 N N . ILE A 1 492 ? 8.758 6.664 20.859 1 61.34 492 ILE A N 1
ATOM 3934 C CA . ILE A 1 492 ? 7.785 7.641 21.344 1 61.34 492 ILE A CA 1
ATOM 3935 C C . ILE A 1 492 ? 7.738 8.836 20.391 1 61.34 492 ILE A C 1
ATOM 3937 O O . ILE A 1 492 ? 8.688 9.078 19.641 1 61.34 492 ILE A O 1
ATOM 3941 N N . THR A 1 493 ? 6.613 9.398 20.422 1 69.25 493 THR A N 1
ATOM 3942 C CA . THR A 1 493 ? 6.469 10.641 19.688 1 69.25 493 THR A CA 1
ATOM 3943 C C . THR A 1 493 ? 6.812 11.844 20.562 1 69.25 493 THR A C 1
ATOM 3945 O O . THR A 1 493 ? 6.207 12.039 21.625 1 69.25 493 THR A O 1
ATOM 3948 N N . LEU A 1 494 ? 7.898 12.484 20.266 1 79.75 494 LEU A N 1
ATOM 3949 C CA . LEU A 1 494 ? 8.258 13.711 20.969 1 79.75 494 LEU A CA 1
ATOM 3950 C C . LEU A 1 494 ? 7.316 14.844 20.594 1 79.75 494 LEU A C 1
ATOM 3952 O O . LEU A 1 494 ? 6.777 14.875 19.484 1 79.75 494 LEU A O 1
ATOM 3956 N N . SER A 1 495 ? 7.105 15.672 21.594 1 78.5 495 SER A N 1
ATOM 3957 C CA . SER A 1 495 ? 6.344 16.875 21.266 1 78.5 495 SER A CA 1
ATOM 3958 C C . SER A 1 495 ? 7.098 17.766 20.297 1 78.5 495 SER A C 1
ATOM 3960 O O . SER A 1 495 ? 8.289 17.562 20.047 1 78.5 495 SER A O 1
ATOM 3962 N N . GLY A 1 496 ? 6.379 18.688 19.656 1 81 496 GLY A N 1
ATOM 3963 C CA . GLY A 1 496 ? 7.016 19.609 18.734 1 81 496 GLY A CA 1
ATOM 3964 C C . GLY A 1 496 ? 8.188 20.359 19.344 1 81 496 GLY A C 1
ATOM 3965 O O . GLY A 1 496 ? 9.25 20.484 18.734 1 81 496 GLY A O 1
ATOM 3966 N N . GLY A 1 497 ? 7.996 20.812 20.562 1 87.62 497 GLY A N 1
ATOM 3967 C CA . GLY A 1 497 ? 9.047 21.516 21.266 1 87.62 497 GLY A CA 1
ATOM 3968 C C . GLY A 1 497 ? 10.242 20.641 21.609 1 87.62 497 GLY A C 1
ATOM 3969 O O . GLY A 1 497 ? 11.391 21.078 21.5 1 87.62 497 GLY A O 1
ATOM 3970 N N . GLN A 1 498 ? 9.969 19.453 22.016 1 89.12 498 GLN A N 1
ATOM 3971 C CA . GLN A 1 498 ? 11.039 18.516 22.328 1 89.12 498 GLN A CA 1
ATOM 3972 C C . GLN A 1 498 ? 11.859 18.172 21.094 1 89.12 498 GLN A C 1
ATOM 3974 O O . GLN A 1 498 ? 13.078 18.047 21.156 1 89.12 498 GLN A O 1
ATOM 3979 N N . ARG A 1 499 ? 11.203 18.047 19.984 1 91.12 499 ARG A N 1
ATOM 3980 C CA . ARG A 1 499 ? 11.875 17.766 18.719 1 91.12 499 ARG A CA 1
ATOM 3981 C C . ARG A 1 499 ? 12.805 18.906 18.312 1 91.12 499 ARG A C 1
ATOM 3983 O O . ARG A 1 499 ? 13.93 18.656 17.891 1 91.12 499 ARG A O 1
ATOM 3990 N N . GLN A 1 500 ? 12.289 20.094 18.453 1 92.31 500 GLN A N 1
ATOM 3991 C CA . GLN A 1 500 ? 13.086 21.266 18.125 1 92.31 500 GLN A CA 1
ATOM 3992 C C . GLN A 1 500 ? 14.305 21.375 19.031 1 92.31 500 GLN A C 1
ATOM 3994 O O . GLN A 1 500 ? 15.422 21.609 18.562 1 92.31 500 GLN A O 1
ATOM 3999 N N . ARG A 1 501 ? 14.078 21.141 20.297 1 94.38 501 ARG A N 1
ATOM 4000 C CA . ARG A 1 501 ? 15.164 21.266 21.266 1 94.38 501 ARG A CA 1
ATOM 4001 C C . ARG A 1 501 ? 16.188 20.156 21.062 1 94.38 501 ARG A C 1
ATOM 4003 O O . ARG A 1 501 ? 17.391 20.375 21.266 1 94.38 501 ARG A O 1
ATOM 4010 N N . THR A 1 502 ? 15.734 18.984 20.656 1 94.31 502 THR A N 1
ATOM 4011 C CA . THR A 1 502 ? 16.656 17.906 20.312 1 94.31 502 THR A CA 1
ATOM 4012 C C . THR A 1 502 ? 17.516 18.297 19.109 1 94.31 502 THR A C 1
ATOM 4014 O O . THR A 1 502 ? 18.719 18.016 19.078 1 94.31 502 THR A O 1
ATOM 4017 N N . SER A 1 503 ? 16.891 18.891 18.141 1 94.56 503 SER A N 1
ATOM 4018 C CA . SER A 1 503 ? 17.609 19.344 16.953 1 94.56 503 SER A CA 1
ATOM 4019 C C . SER A 1 503 ? 18.641 20.422 17.297 1 94.56 503 SER A C 1
ATOM 4021 O O . SER A 1 503 ? 19.719 20.469 16.688 1 94.56 503 SER A O 1
ATOM 4023 N N . ILE A 1 504 ? 18.25 21.25 18.234 1 94.88 504 ILE A N 1
ATOM 4024 C CA . ILE A 1 504 ? 19.188 22.281 18.688 1 94.88 504 ILE A CA 1
ATOM 4025 C C . ILE A 1 504 ? 20.391 21.625 19.359 1 94.88 504 ILE A C 1
ATOM 4027 O O . ILE A 1 504 ? 21.531 22 19.078 1 94.88 504 ILE A O 1
ATOM 4031 N N . ALA A 1 505 ? 20.094 20.688 20.234 1 95.12 505 ALA A N 1
ATOM 4032 C CA . ALA A 1 505 ? 21.172 19.969 20.891 1 95.12 505 ALA A CA 1
ATOM 4033 C C . ALA A 1 505 ? 22.094 19.297 19.875 1 95.12 505 ALA A C 1
ATOM 4035 O O . ALA A 1 505 ? 23.312 19.312 20.047 1 95.12 505 ALA A O 1
ATOM 4036 N N . ARG A 1 506 ? 21.531 18.766 18.859 1 95.06 506 ARG A N 1
ATOM 4037 C CA . ARG A 1 506 ? 22.297 18.125 17.797 1 95.06 506 ARG A CA 1
ATOM 4038 C C . ARG A 1 506 ? 23.234 19.109 17.125 1 95.06 506 ARG A C 1
ATOM 4040 O O . ARG A 1 506 ? 24.391 18.781 16.828 1 95.06 506 ARG A O 1
ATOM 4047 N N . ALA A 1 507 ? 22.781 20.25 16.859 1 94.38 507 ALA A N 1
ATOM 4048 C CA . ALA A 1 507 ? 23.594 21.281 16.219 1 94.38 507 ALA A CA 1
ATOM 4049 C C . ALA A 1 507 ? 24.719 21.75 17.125 1 94.38 507 ALA A C 1
ATOM 4051 O O . ALA A 1 507 ? 25.828 22.031 16.656 1 94.38 507 ALA A O 1
ATOM 4052 N N . LEU A 1 508 ? 24.5 21.734 18.406 1 93.81 508 LEU A N 1
ATOM 4053 C CA . LEU A 1 508 ? 25.438 22.312 19.375 1 93.81 508 LEU A CA 1
ATOM 4054 C C . LEU A 1 508 ? 26.578 21.328 19.672 1 93.81 508 LEU A C 1
ATOM 4056 O O . LEU A 1 508 ? 27.703 21.75 19.938 1 93.81 508 LEU A O 1
ATOM 4060 N N . ILE A 1 509 ? 26.234 20.109 19.672 1 93.75 509 ILE A N 1
ATOM 4061 C CA . ILE A 1 509 ? 27.234 19.109 20.078 1 93.75 509 ILE A CA 1
ATOM 4062 C C . ILE A 1 509 ? 28.406 19.141 19.109 1 93.75 509 ILE A C 1
ATOM 4064 O O . ILE A 1 509 ? 29.531 18.781 19.469 1 93.75 509 ILE A O 1
ATOM 4068 N N . LYS A 1 510 ? 28.172 19.562 17.953 1 90.38 510 LYS A N 1
ATOM 4069 C CA . LYS A 1 510 ? 29.203 19.672 16.922 1 90.38 510 LYS A CA 1
ATOM 4070 C C . LYS A 1 510 ? 30.188 20.781 17.25 1 90.38 510 LYS A C 1
ATOM 4072 O O . LYS A 1 510 ? 31.312 20.797 16.734 1 90.38 510 LYS A O 1
ATOM 4077 N N . ASN A 1 511 ? 29.812 21.641 18.109 1 88.88 511 ASN A N 1
ATOM 4078 C CA . ASN A 1 511 ? 30.609 22.812 18.422 1 88.88 511 ASN A CA 1
ATOM 4079 C C . ASN A 1 511 ? 31.016 23.578 17.156 1 88.88 511 ASN A C 1
ATOM 4081 O O . ASN A 1 511 ? 32.219 23.797 16.922 1 88.88 511 ASN A O 1
ATOM 4085 N N . PRO A 1 512 ? 30.062 24.031 16.359 1 92.25 512 PRO A N 1
ATOM 4086 C CA . PRO A 1 512 ? 30.312 24.672 15.078 1 92.25 512 PRO A CA 1
ATOM 4087 C C . PRO A 1 512 ? 30.812 26.109 15.219 1 92.25 512 PRO A C 1
ATOM 4089 O O . PRO A 1 512 ? 30.578 26.734 16.266 1 92.25 512 PRO A O 1
ATOM 4092 N N . ASP A 1 513 ? 31.453 26.609 14.164 1 92.81 513 ASP A N 1
ATOM 4093 C CA . ASP A 1 513 ? 31.859 28.016 14.109 1 92.81 513 ASP A CA 1
ATOM 4094 C C . ASP A 1 513 ? 30.672 28.922 13.781 1 92.81 513 ASP A C 1
ATOM 4096 O O . ASP A 1 513 ? 30.641 30.078 14.195 1 92.81 513 ASP A O 1
ATOM 4100 N N . ILE A 1 514 ? 29.859 28.312 13.023 1 94.88 514 ILE A N 1
ATOM 4101 C CA . ILE A 1 514 ? 28.672 29.031 12.594 1 94.88 514 ILE A CA 1
ATOM 4102 C C . ILE A 1 514 ? 27.406 28.25 12.992 1 94.88 514 ILE A C 1
ATOM 4104 O O . ILE A 1 514 ? 27.312 27.062 12.727 1 94.88 514 ILE A O 1
ATOM 4108 N N . LEU A 1 515 ? 26.516 28.875 13.672 1 95.06 515 LEU A N 1
ATOM 4109 C CA . LEU A 1 515 ? 25.266 28.25 14.094 1 95.06 515 LEU A CA 1
ATOM 4110 C C . LEU A 1 515 ? 24.078 28.891 13.391 1 95.06 515 LEU A C 1
ATOM 4112 O O . LEU A 1 515 ? 23.906 30.109 13.438 1 95.06 515 LEU A O 1
ATOM 4116 N N . ILE A 1 516 ? 23.344 28.078 12.688 1 96.06 516 ILE A N 1
ATOM 4117 C CA . ILE A 1 516 ? 22.156 28.562 12 1 96.06 516 ILE A CA 1
ATOM 4118 C C . ILE A 1 516 ? 20.906 27.938 12.633 1 96.06 516 ILE A C 1
ATOM 4120 O O . ILE A 1 516 ? 20.75 26.719 12.641 1 96.06 516 ILE A O 1
ATOM 4124 N N . LEU A 1 517 ? 20.047 28.734 13.148 1 95 517 LEU A N 1
ATOM 4125 C CA . LEU A 1 517 ? 18.781 28.328 13.766 1 95 517 LEU A CA 1
ATOM 4126 C C . LEU A 1 517 ? 17.594 28.781 12.93 1 95 517 LEU A C 1
ATOM 4128 O O . LEU A 1 517 ? 17.234 29.953 12.953 1 95 517 LEU A O 1
ATOM 4132 N N . ASP A 1 518 ? 16.984 27.875 12.258 1 94.12 518 ASP A N 1
ATOM 4133 C CA . ASP A 1 518 ? 15.875 28.203 11.359 1 94.12 518 ASP A CA 1
ATOM 4134 C C . ASP A 1 518 ? 14.531 27.859 12 1 94.12 518 ASP A C 1
ATOM 4136 O O . ASP A 1 518 ? 14.039 26.734 11.875 1 94.12 518 ASP A O 1
ATOM 4140 N N . ASP A 1 519 ? 13.906 28.812 12.578 1 90.12 519 ASP A N 1
ATOM 4141 C CA . ASP A 1 519 ? 12.594 28.734 13.203 1 90.12 519 ASP A CA 1
ATOM 4142 C C . ASP A 1 519 ? 12.508 27.531 14.141 1 90.12 519 ASP A C 1
ATOM 4144 O O . ASP A 1 519 ? 11.539 26.766 14.094 1 90.12 519 ASP A O 1
ATOM 4148 N N . CYS A 1 520 ? 13.453 27.422 14.969 1 87.5 520 CYS A N 1
ATOM 4149 C CA . CYS A 1 520 ? 13.57 26.188 15.75 1 87.5 520 CYS A CA 1
ATOM 4150 C C . CYS A 1 520 ? 13.055 26.391 17.172 1 87.5 520 CYS A C 1
ATOM 4152 O O . CYS A 1 520 ? 13.32 25.578 18.047 1 87.5 520 CYS A O 1
ATOM 4154 N N . LEU A 1 521 ? 12.414 27.531 17.406 1 87 521 LEU A N 1
ATOM 4155 C CA . LEU A 1 521 ? 11.867 27.781 18.734 1 87 521 LEU A CA 1
ATOM 4156 C C . LEU A 1 521 ? 10.383 28.109 18.672 1 87 521 LEU A C 1
ATOM 4158 O O . LEU A 1 521 ? 9.805 28.594 19.641 1 87 521 LEU A O 1
ATOM 4162 N N . SER A 1 522 ? 9.844 27.844 17.531 1 80.62 522 SER A N 1
ATOM 4163 C CA . SER A 1 522 ? 8.453 28.234 17.297 1 80.62 522 SER A CA 1
ATOM 4164 C C . SER A 1 522 ? 7.496 27.406 18.141 1 80.62 522 SER A C 1
ATOM 4166 O O . SER A 1 522 ? 6.41 27.875 18.5 1 80.62 522 SER A O 1
ATOM 4168 N N . ALA A 1 523 ? 7.879 26.188 18.5 1 77.38 523 ALA A N 1
ATOM 4169 C CA . ALA A 1 523 ? 6.996 25.312 19.266 1 77.38 523 ALA A CA 1
ATOM 4170 C C . ALA A 1 523 ? 7.402 25.266 20.734 1 77.38 523 ALA A C 1
ATOM 4172 O O . ALA A 1 523 ? 6.953 24.406 21.484 1 77.38 523 ALA A O 1
ATOM 4173 N N . VAL A 1 524 ? 8.195 26.172 21.141 1 79.25 524 VAL A N 1
ATOM 4174 C CA . VAL A 1 524 ? 8.68 26.25 22.516 1 79.25 524 VAL A CA 1
ATOM 4175 C C . VAL A 1 524 ? 8.008 27.422 23.234 1 79.25 524 VAL A C 1
ATOM 4177 O O . VAL A 1 524 ? 7.777 28.484 22.641 1 79.25 524 VAL A O 1
ATOM 4180 N N . ASP A 1 525 ? 7.66 27.203 24.422 1 75.31 525 ASP A N 1
ATOM 4181 C CA . ASP A 1 525 ? 7.035 28.266 25.188 1 75.31 525 ASP A CA 1
ATOM 4182 C C . ASP A 1 525 ? 8.023 29.391 25.469 1 75.31 525 ASP A C 1
ATOM 4184 O O . ASP A 1 525 ? 9.234 29.188 25.453 1 75.31 525 ASP A O 1
ATOM 4188 N N . THR A 1 526 ? 7.512 30.562 25.781 1 73.94 526 THR A N 1
ATOM 4189 C CA . THR A 1 526 ? 8.273 31.812 25.875 1 73.94 526 THR A CA 1
ATOM 4190 C C . THR A 1 526 ? 9.32 31.719 26.984 1 73.94 526 THR A C 1
ATOM 4192 O O . THR A 1 526 ? 10.461 32.156 26.797 1 73.94 526 THR A O 1
ATOM 4195 N N . ASN A 1 527 ? 8.938 31.125 28.031 1 76 527 ASN A N 1
ATOM 4196 C CA . ASN A 1 527 ? 9.883 31.031 29.141 1 76 527 ASN A CA 1
ATOM 4197 C C . ASN A 1 527 ? 11.055 30.125 28.797 1 76 527 ASN A C 1
ATOM 4199 O O . ASN A 1 527 ? 12.211 30.469 29.062 1 76 527 ASN A O 1
ATOM 4203 N N . THR A 1 528 ? 10.711 29.047 28.297 1 84.25 528 THR A N 1
ATOM 4204 C CA . THR A 1 528 ? 11.75 28.109 27.891 1 84.25 528 THR A CA 1
ATOM 4205 C C . THR A 1 528 ? 12.609 28.688 26.781 1 84.25 528 THR A C 1
ATOM 4207 O O . THR A 1 528 ? 13.82 28.469 26.734 1 84.25 528 THR A O 1
ATOM 4210 N N . GLU A 1 529 ? 11.898 29.344 25.891 1 87.12 529 GLU A N 1
ATOM 4211 C CA . GLU A 1 529 ? 12.609 30 24.797 1 87.12 529 GLU A CA 1
ATOM 4212 C C . GLU A 1 529 ? 13.672 30.969 25.344 1 87.12 529 GLU A C 1
ATOM 4214 O O . GLU A 1 529 ? 14.812 30.953 24.859 1 87.12 529 GLU A O 1
ATOM 4219 N N . GLU A 1 530 ? 13.344 31.766 26.297 1 82.62 530 GLU A N 1
ATOM 4220 C CA . GLU A 1 530 ? 14.266 32.75 26.875 1 82.62 530 GLU A CA 1
ATOM 4221 C C . GLU A 1 530 ? 15.453 32.062 27.547 1 82.62 530 GLU A C 1
ATOM 4223 O O . GLU A 1 530 ? 16.594 32.531 27.438 1 82.62 530 GLU A O 1
ATOM 4228 N N . LYS A 1 531 ? 15.148 31 28.203 1 85.94 531 LYS A N 1
ATOM 4229 C CA . LYS A 1 531 ? 16.203 30.234 28.859 1 85.94 531 LYS A CA 1
ATOM 4230 C C . LYS A 1 531 ? 17.203 29.688 27.844 1 85.94 531 LYS A C 1
ATOM 4232 O O . LYS A 1 531 ? 18.406 29.719 28.062 1 85.94 531 LYS A O 1
ATOM 4237 N N . ILE A 1 532 ? 16.688 29.156 26.797 1 90.88 532 ILE A N 1
ATOM 4238 C CA . ILE A 1 532 ? 17.516 28.578 25.75 1 90.88 532 ILE A CA 1
ATOM 4239 C C . ILE A 1 532 ? 18.375 29.656 25.094 1 90.88 532 ILE A C 1
ATOM 4241 O O . ILE A 1 532 ? 19.562 29.469 24.875 1 90.88 532 ILE A O 1
ATOM 4245 N N . LEU A 1 533 ? 17.719 30.766 24.828 1 88.12 533 LEU A N 1
ATOM 4246 C CA . LEU A 1 533 ? 18.438 31.859 24.172 1 88.12 533 LEU A CA 1
ATOM 4247 C C . LEU A 1 533 ? 19.531 32.406 25.078 1 88.12 533 LEU A C 1
ATOM 4249 O O . LEU A 1 533 ? 20.625 32.75 24.609 1 88.12 533 LEU A O 1
ATOM 4253 N N . GLU A 1 534 ? 19.25 32.5 26.328 1 86.44 534 GLU A N 1
ATOM 4254 C CA . GLU A 1 534 ? 20.25 32.938 27.281 1 86.44 534 GLU A CA 1
ATOM 4255 C C . GLU A 1 534 ? 21.422 31.969 27.359 1 86.44 534 GLU A C 1
ATOM 4257 O O . GLU A 1 534 ? 22.578 32.375 27.406 1 86.44 534 GLU A O 1
ATOM 4262 N N . ALA A 1 535 ? 21.062 30.766 27.438 1 88.5 535 ALA A N 1
ATOM 4263 C CA . ALA A 1 535 ? 22.094 29.734 27.484 1 88.5 535 ALA A CA 1
ATOM 4264 C C . ALA A 1 535 ? 22.938 29.75 26.219 1 88.5 535 ALA A C 1
ATOM 4266 O O . ALA A 1 535 ? 24.156 29.578 26.281 1 88.5 535 ALA A O 1
ATOM 4267 N N . LEU A 1 536 ? 22.312 29.906 25.109 1 88.12 536 LEU A N 1
ATOM 4268 C CA . LEU A 1 536 ? 23.016 29.969 23.844 1 88.12 536 LEU A CA 1
ATOM 4269 C C . LEU A 1 536 ? 23.953 31.156 23.797 1 88.12 536 LEU A C 1
ATOM 4271 O O . LEU A 1 536 ? 25.062 31.062 23.281 1 88.12 536 LEU A O 1
ATOM 4275 N N . LYS A 1 537 ? 23.5 32.25 24.312 1 84.44 537 LYS A N 1
ATOM 4276 C CA . LYS A 1 537 ? 24.312 33.469 24.328 1 84.44 537 LYS A CA 1
ATOM 4277 C C . LYS A 1 537 ? 25.578 33.25 25.172 1 84.44 537 LYS A C 1
ATOM 4279 O O . LYS A 1 537 ? 26.656 33.719 24.797 1 84.44 537 LYS A O 1
ATOM 4284 N N . THR A 1 538 ? 25.375 32.594 26.219 1 83.25 538 THR A N 1
ATOM 4285 C CA . THR A 1 538 ? 26.484 32.375 27.125 1 83.25 538 THR A CA 1
ATOM 4286 C C . THR A 1 538 ? 27.484 31.375 26.516 1 83.25 538 THR A C 1
ATOM 4288 O O . THR A 1 538 ? 28.688 31.578 26.625 1 83.25 538 THR A O 1
ATOM 4291 N N . GLU A 1 539 ? 26.938 30.359 25.906 1 79.12 539 GLU A N 1
ATOM 4292 C CA . GLU A 1 539 ? 27.781 29.281 25.375 1 79.12 539 GLU A CA 1
ATOM 4293 C C . GLU A 1 539 ? 28.391 29.688 24.031 1 79.12 539 GLU A C 1
ATOM 4295 O O . GLU A 1 539 ? 29.453 29.188 23.656 1 79.12 539 GLU A O 1
ATOM 4300 N N . THR A 1 540 ? 27.734 30.5 23.391 1 69.75 540 THR A N 1
ATOM 4301 C CA . THR A 1 540 ? 28.156 30.812 22.031 1 69.75 540 THR A CA 1
ATOM 4302 C C . THR A 1 540 ? 28.797 32.188 21.969 1 69.75 540 THR A C 1
ATOM 4304 O O . THR A 1 540 ? 28.719 32.875 20.953 1 69.75 540 THR A O 1
ATOM 4307 N N . GLN A 1 541 ? 29.453 32.406 23.125 1 74.56 541 GLN A N 1
ATOM 4308 C CA . GLN A 1 541 ? 30.156 33.688 23.109 1 74.56 541 GLN A CA 1
ATOM 4309 C C . GLN A 1 541 ? 31.219 33.719 22.031 1 74.56 541 GLN A C 1
ATOM 4311 O O . GLN A 1 541 ? 32.031 32.781 21.922 1 74.56 541 GLN A O 1
ATOM 4316 N N . ASN A 1 542 ? 31.125 34.406 20.953 1 79.25 542 ASN A N 1
ATOM 4317 C CA . ASN A 1 542 ? 32.094 34.656 19.891 1 79.25 542 ASN A CA 1
ATOM 4318 C C . ASN A 1 542 ? 31.781 33.781 18.656 1 79.25 542 ASN A C 1
ATOM 4320 O O . ASN A 1 542 ? 32.625 33.625 17.781 1 79.25 542 ASN A O 1
ATOM 4324 N N . ARG A 1 543 ? 30.641 33.062 18.688 1 89.56 543 ARG A N 1
ATOM 4325 C CA . ARG A 1 543 ? 30.234 32.281 17.531 1 89.56 543 ARG A CA 1
ATOM 4326 C C . ARG A 1 543 ? 29.328 33.062 16.625 1 89.56 543 ARG A C 1
ATOM 4328 O O . ARG A 1 543 ? 28.5 33.844 17.094 1 89.56 543 ARG A O 1
ATOM 4335 N N . THR A 1 544 ? 29.594 32.875 15.375 1 94.19 544 THR A N 1
ATOM 4336 C CA . THR A 1 544 ? 28.688 33.5 14.414 1 94.19 544 THR A CA 1
ATOM 4337 C C . THR A 1 544 ? 27.344 32.781 14.398 1 94.19 544 THR A C 1
ATOM 4339 O O . THR A 1 544 ? 27.266 31.578 14.188 1 94.19 544 THR A O 1
ATOM 4342 N N . THR A 1 545 ? 26.297 33.5 14.703 1 94.44 545 THR A N 1
ATOM 4343 C CA . THR A 1 545 ? 24.984 32.875 14.828 1 94.44 545 THR A CA 1
ATOM 4344 C C . THR A 1 545 ? 23.969 33.594 13.922 1 94.44 545 THR A C 1
ATOM 4346 O O . THR A 1 545 ? 23.906 34.812 13.891 1 94.44 545 THR A O 1
ATOM 4349 N N . ILE A 1 546 ? 23.297 32.781 13.148 1 95.5 546 ILE A N 1
ATOM 4350 C CA . ILE A 1 546 ? 22.188 33.281 12.336 1 95.5 546 ILE A CA 1
ATOM 4351 C C . ILE A 1 546 ? 20.875 32.688 12.859 1 95.5 546 ILE A C 1
ATOM 4353 O O . ILE A 1 546 ? 20.688 31.484 12.891 1 95.5 546 ILE A O 1
ATOM 4357 N N . ILE A 1 547 ? 19.969 33.562 13.258 1 95.19 547 ILE A N 1
ATOM 4358 C CA . ILE A 1 547 ? 18.703 33.125 13.828 1 95.19 547 ILE A CA 1
ATOM 4359 C C . ILE A 1 547 ? 17.547 33.594 12.953 1 95.19 547 ILE A C 1
ATOM 4361 O O . ILE A 1 547 ? 17.328 34.781 12.789 1 95.19 547 ILE A O 1
ATOM 4365 N N . ILE A 1 548 ? 16.953 32.656 12.359 1 94.81 548 ILE A N 1
ATOM 4366 C CA . ILE A 1 548 ? 15.734 32.938 11.594 1 94.81 548 ILE A CA 1
ATOM 4367 C C . ILE A 1 548 ? 14.508 32.656 12.469 1 94.81 548 ILE A C 1
ATOM 4369 O O . ILE A 1 548 ? 14.336 31.547 12.984 1 94.81 548 ILE A O 1
ATOM 4373 N N . ALA A 1 549 ? 13.695 33.594 12.719 1 91.06 549 ALA A N 1
ATOM 4374 C CA . ALA A 1 549 ? 12.539 33.438 13.594 1 91.06 549 ALA A CA 1
ATOM 4375 C C . ALA A 1 549 ? 11.367 34.281 13.133 1 91.06 549 ALA A C 1
ATOM 4377 O O . ALA A 1 549 ? 11.547 35.219 12.328 1 91.06 549 ALA A O 1
ATOM 4378 N N . HIS A 1 550 ? 10.297 33.969 13.625 1 84.94 550 HIS A N 1
ATOM 4379 C CA . HIS A 1 550 ? 9.102 34.781 13.398 1 84.94 550 HIS A CA 1
ATOM 4380 C C . HIS A 1 550 ? 8.789 35.656 14.602 1 84.94 550 HIS A C 1
ATOM 4382 O O . HIS A 1 550 ? 8.023 36.625 14.492 1 84.94 550 HIS A O 1
ATOM 4388 N N . ARG A 1 551 ? 9.375 35.375 15.688 1 83.75 551 ARG A N 1
ATOM 4389 C CA . ARG A 1 551 ? 9.117 36.094 16.922 1 83.75 551 ARG A CA 1
ATOM 4390 C C . ARG A 1 551 ? 10.227 37.125 17.203 1 83.75 551 ARG A C 1
ATOM 4392 O O . ARG A 1 551 ? 11.414 36.781 17.156 1 83.75 551 ARG A O 1
ATOM 4399 N N . ILE A 1 552 ? 9.836 38.281 17.547 1 88.06 552 ILE A N 1
ATOM 4400 C CA . ILE A 1 552 ? 10.773 39.375 17.812 1 88.06 552 ILE A CA 1
ATOM 4401 C C . ILE A 1 552 ? 11.539 39.094 19.109 1 88.06 552 ILE A C 1
ATOM 4403 O O . ILE A 1 552 ? 12.719 39.438 19.219 1 88.06 552 ILE A O 1
ATOM 4407 N N . SER A 1 553 ? 10.875 38.469 20.031 1 82.88 553 SER A N 1
ATOM 4408 C CA . SER A 1 553 ? 11.5 38.156 21.312 1 82.88 553 SER A CA 1
ATOM 4409 C C . SER A 1 553 ? 12.758 37.312 21.125 1 82.88 553 SER A C 1
ATOM 4411 O O . SER A 1 553 ? 13.719 37.438 21.891 1 82.88 553 SER A O 1
ATOM 4413 N N . THR A 1 554 ? 12.797 36.594 20.094 1 87.62 554 THR A N 1
ATOM 4414 C CA . THR A 1 554 ? 13.922 35.688 19.797 1 87.62 554 THR A CA 1
ATOM 4415 C C . THR A 1 554 ? 15.07 36.469 19.172 1 87.62 554 THR A C 1
ATOM 4417 O O . THR A 1 554 ? 16.234 36.094 19.297 1 87.62 554 THR A O 1
ATOM 4420 N N . LEU A 1 555 ? 14.758 37.594 18.609 1 92.19 555 LEU A N 1
ATOM 4421 C CA . LEU A 1 555 ? 15.742 38.281 17.781 1 92.19 555 LEU A CA 1
ATOM 4422 C C . LEU A 1 555 ? 16.219 39.562 18.469 1 92.19 555 LEU A C 1
ATOM 4424 O O . LEU A 1 555 ? 17.234 40.156 18.062 1 92.19 555 LEU A O 1
ATOM 4428 N N . LYS A 1 556 ? 15.555 40.031 19.531 1 89.06 556 LYS A N 1
ATOM 4429 C CA . LYS A 1 556 ? 15.766 41.344 20.141 1 89.06 556 LYS A CA 1
ATOM 4430 C C . LYS A 1 556 ? 17.219 41.5 20.594 1 89.06 556 LYS A C 1
ATOM 4432 O O . LYS A 1 556 ? 17.719 42.625 20.625 1 89.06 556 LYS A O 1
ATOM 4437 N N . HIS A 1 557 ? 17.938 40.438 20.844 1 86.25 557 HIS A N 1
ATOM 4438 C CA . HIS A 1 557 ? 19.281 40.562 21.406 1 86.25 557 HIS A CA 1
ATOM 4439 C C . HIS A 1 557 ? 20.344 40.344 20.312 1 86.25 557 HIS A C 1
ATOM 4441 O O . HIS A 1 557 ? 21.531 40.344 20.609 1 86.25 557 HIS A O 1
ATOM 4447 N N . CYS A 1 558 ? 19.984 40.188 19.125 1 92.81 558 CYS A N 1
ATOM 4448 C CA . CYS A 1 558 ? 20.938 40.031 18.031 1 92.81 558 CYS A CA 1
ATOM 4449 C C . CYS A 1 558 ? 21.672 41.344 17.75 1 92.81 558 CYS A C 1
ATOM 4451 O O . CYS A 1 558 ? 21.125 42.438 17.969 1 92.81 558 CYS A O 1
ATOM 4453 N N . ASN A 1 559 ? 22.906 41.188 17.25 1 93.19 559 ASN A N 1
ATOM 4454 C CA . ASN A 1 559 ? 23.703 42.344 16.906 1 93.19 559 ASN A CA 1
ATOM 4455 C C . ASN A 1 559 ? 23.109 43.125 15.727 1 93.19 559 ASN A C 1
ATOM 4457 O O . ASN A 1 559 ? 23.172 44.344 15.688 1 93.19 559 ASN A O 1
ATOM 4461 N N . LYS A 1 560 ? 22.641 42.375 14.828 1 95.38 560 LYS A N 1
ATOM 4462 C CA . LYS A 1 560 ? 22 42.906 13.633 1 95.38 560 LYS A CA 1
ATOM 4463 C C . LYS A 1 560 ? 20.75 42.125 13.258 1 95.38 560 LYS A C 1
ATOM 4465 O O . LYS A 1 560 ? 20.75 40.875 13.359 1 95.38 560 LYS A O 1
ATOM 4470 N N . ILE A 1 561 ? 19.703 42.844 12.906 1 97 561 ILE A N 1
ATOM 4471 C CA . ILE A 1 561 ? 18.469 42.188 12.469 1 97 561 ILE A CA 1
ATOM 4472 C C . ILE A 1 561 ? 18.125 42.656 11.055 1 97 561 ILE A C 1
ATOM 4474 O O . ILE A 1 561 ? 18.219 43.844 10.742 1 97 561 ILE A O 1
ATOM 4478 N N . ILE A 1 562 ? 17.781 41.719 10.234 1 96.88 562 ILE A N 1
ATOM 4479 C CA . ILE A 1 562 ? 17.359 42.062 8.883 1 96.88 562 ILE A CA 1
ATOM 4480 C C . ILE A 1 562 ? 15.898 41.656 8.688 1 96.88 562 ILE A C 1
ATOM 4482 O O . ILE A 1 562 ? 15.461 40.625 9.195 1 96.88 562 ILE A O 1
ATOM 4486 N N . VAL A 1 563 ? 15.156 42.5 7.996 1 96.62 563 VAL A N 1
ATOM 4487 C CA . VAL A 1 563 ? 13.758 42.25 7.676 1 96.62 563 VAL A CA 1
ATOM 4488 C C . VAL A 1 563 ? 13.617 41.938 6.184 1 96.62 563 VAL A C 1
ATOM 4490 O O . VAL A 1 563 ? 13.992 42.781 5.344 1 96.62 563 VAL A O 1
ATOM 4493 N N . LEU A 1 564 ? 13.094 40.75 5.953 1 94.5 564 LEU A N 1
ATOM 4494 C CA . LEU A 1 564 ? 12.93 40.312 4.57 1 94.5 564 LEU A CA 1
ATOM 4495 C C . LEU A 1 564 ? 11.477 40.438 4.137 1 94.5 564 LEU A C 1
ATOM 4497 O O . LEU A 1 564 ? 10.57 40.094 4.902 1 94.5 564 LEU A O 1
ATOM 4501 N N . ASP A 1 565 ? 11.297 40.938 2.977 1 92.5 565 ASP A N 1
ATOM 4502 C CA . ASP A 1 565 ? 10 41 2.316 1 92.5 565 ASP A CA 1
ATOM 4503 C C . ASP A 1 565 ? 10.141 40.844 0.804 1 92.5 565 ASP A C 1
ATOM 4505 O O . ASP A 1 565 ? 11 41.5 0.189 1 92.5 565 ASP A O 1
ATOM 4509 N N . ASN A 1 566 ? 9.367 40.031 0.254 1 90 566 ASN A N 1
ATOM 4510 C CA . ASN A 1 566 ? 9.367 39.781 -1.187 1 90 566 ASN A CA 1
ATOM 4511 C C . ASN A 1 566 ? 10.773 39.531 -1.713 1 90 566 ASN A C 1
ATOM 4513 O O . ASN A 1 566 ? 11.211 40.156 -2.664 1 90 566 ASN A O 1
ATOM 4517 N N . ALA A 1 567 ? 11.594 38.844 -1.035 1 91.94 567 ALA A N 1
ATOM 4518 C CA . ALA A 1 567 ? 12.875 38.281 -1.458 1 91.94 567 ALA A CA 1
ATOM 4519 C C . ALA A 1 567 ? 13.992 39.344 -1.357 1 91.94 567 ALA A C 1
ATOM 4521 O O . ALA A 1 567 ? 15.094 39.125 -1.867 1 91.94 567 ALA A O 1
ATOM 4522 N N . THR A 1 568 ? 13.656 40.5 -0.713 1 94.38 568 THR A N 1
ATOM 4523 C CA . THR A 1 568 ? 14.656 41.531 -0.569 1 94.38 568 THR A CA 1
ATOM 4524 C C . THR A 1 568 ? 14.711 42.031 0.874 1 94.38 568 THR A C 1
ATOM 4526 O O . THR A 1 568 ? 13.758 41.875 1.635 1 94.38 568 THR A O 1
ATOM 4529 N N . ILE A 1 569 ? 15.859 42.625 1.218 1 95.5 569 ILE A N 1
ATOM 4530 C CA . ILE A 1 569 ? 15.992 43.25 2.529 1 95.5 569 ILE A CA 1
ATOM 4531 C C . ILE A 1 569 ? 15.359 44.625 2.508 1 95.5 569 ILE A C 1
ATOM 4533 O O . ILE A 1 569 ? 15.75 45.469 1.715 1 95.5 569 ILE A O 1
ATOM 4537 N N . ILE A 1 570 ? 14.461 44.906 3.385 1 94.5 570 ILE A N 1
ATOM 4538 C CA . ILE A 1 570 ? 13.758 46.188 3.385 1 94.5 570 ILE A CA 1
ATOM 4539 C C . ILE A 1 570 ? 14.25 47.031 4.547 1 94.5 570 ILE A C 1
ATOM 4541 O O . ILE A 1 570 ? 14.141 48.281 4.508 1 94.5 570 ILE A O 1
ATOM 4545 N N . GLU A 1 571 ? 14.547 46.344 5.66 1 95.56 571 GLU A N 1
ATOM 4546 C CA . GLU A 1 571 ? 15.07 47.031 6.836 1 95.56 571 GLU A CA 1
ATOM 4547 C C . GLU A 1 571 ? 16.25 46.281 7.43 1 95.56 571 GLU A C 1
ATOM 4549 O O . GLU A 1 571 ? 16.312 45.062 7.355 1 95.56 571 GLU A O 1
ATOM 4554 N N . GLU A 1 572 ? 17.266 47.031 7.969 1 95.88 572 GLU A N 1
ATOM 4555 C CA . GLU A 1 572 ? 18.391 46.438 8.68 1 95.88 572 GLU A CA 1
ATOM 4556 C C . GLU A 1 572 ? 18.859 47.312 9.828 1 95.88 572 GLU A C 1
ATOM 4558 O O . GLU A 1 572 ? 18.859 48.562 9.703 1 95.88 572 GLU A O 1
ATOM 4563 N N . GLY A 1 573 ? 19.188 46.75 10.938 1 95.38 573 GLY A N 1
ATOM 4564 C CA . GLY A 1 573 ? 19.656 47.469 12.094 1 95.38 573 GLY A CA 1
ATOM 4565 C C . GLY A 1 573 ? 19.5 46.719 13.398 1 95.38 573 GLY A C 1
ATOM 4566 O O . GLY A 1 573 ? 19.297 45.5 13.391 1 95.38 573 GLY A O 1
ATOM 4567 N N . THR A 1 574 ? 19.719 47.344 14.484 1 95.12 574 THR A N 1
ATOM 4568 C CA . THR A 1 574 ? 19.516 46.781 15.805 1 95.12 574 THR A CA 1
ATOM 4569 C C . THR A 1 574 ? 18.031 46.844 16.188 1 95.12 574 THR A C 1
ATOM 4571 O O . THR A 1 574 ? 17.234 47.5 15.531 1 95.12 574 THR A O 1
ATOM 4574 N N . HIS A 1 575 ? 17.75 46.156 17.25 1 94.38 575 HIS A N 1
ATOM 4575 C CA . HIS A 1 575 ? 16.375 46.125 17.75 1 94.38 575 HIS A CA 1
ATOM 4576 C C . HIS A 1 575 ? 15.867 47.562 18 1 94.38 575 HIS A C 1
ATOM 4578 O O . HIS A 1 575 ? 14.789 47.938 17.516 1 94.38 575 HIS A O 1
ATOM 4584 N N . GLN A 1 576 ? 16.703 48.375 18.609 1 93.25 576 GLN A N 1
ATOM 4585 C CA . GLN A 1 576 ? 16.312 49.719 18.969 1 93.25 576 GLN A CA 1
ATOM 4586 C C . GLN A 1 576 ? 16.188 50.625 17.734 1 93.25 576 GLN A C 1
ATOM 4588 O O . GLN A 1 576 ? 15.227 51.375 17.609 1 93.25 576 GLN A O 1
ATOM 4593 N N . GLU A 1 577 ? 17.109 50.469 16.844 1 94.69 577 GLU A N 1
ATOM 4594 C CA . GLU A 1 577 ? 17.094 51.25 15.609 1 94.69 577 GLU A CA 1
ATOM 4595 C C . GLU A 1 577 ? 15.883 50.938 14.75 1 94.69 577 GLU A C 1
ATOM 4597 O O . GLU A 1 577 ? 15.266 51.844 14.18 1 94.69 577 GLU A O 1
ATOM 4602 N N . LEU A 1 578 ? 15.57 49.688 14.734 1 94.56 578 LEU A N 1
ATOM 4603 C CA . LEU A 1 578 ? 14.469 49.25 13.883 1 94.56 578 LEU A CA 1
ATOM 4604 C C . LEU A 1 578 ? 13.133 49.688 14.469 1 94.56 578 LEU A C 1
ATOM 4606 O O . LEU A 1 578 ? 12.172 49.938 13.734 1 94.56 578 LEU A O 1
ATOM 4610 N N . LEU A 1 579 ? 13.062 49.75 15.781 1 92.75 579 LEU A N 1
ATOM 4611 C CA . LEU A 1 579 ? 11.844 50.25 16.422 1 92.75 579 LEU A CA 1
ATOM 4612 C C . LEU A 1 579 ? 11.648 51.719 16.156 1 92.75 579 LEU A C 1
ATOM 4614 O O . LEU A 1 579 ? 10.516 52.188 16 1 92.75 579 LEU A O 1
ATOM 4618 N N . GLU A 1 580 ? 12.75 52.438 16.078 1 92 580 GLU A N 1
ATOM 4619 C CA . GLU A 1 580 ? 12.688 53.875 15.852 1 92 580 GLU A CA 1
ATOM 4620 C C . GLU A 1 580 ? 12.32 54.188 14.406 1 92 580 GLU A C 1
ATOM 4622 O O . GLU A 1 580 ? 11.688 55.219 14.125 1 92 580 GLU A O 1
ATOM 4627 N N . ASN A 1 581 ? 12.656 53.344 13.539 1 92 581 ASN A N 1
ATOM 4628 C CA . ASN A 1 581 ? 12.398 53.562 12.109 1 92 581 ASN A CA 1
ATOM 4629 C C . ASN A 1 581 ? 10.922 53.375 11.773 1 92 581 ASN A C 1
ATOM 4631 O O . ASN A 1 581 ? 10.461 53.812 10.727 1 92 581 ASN A O 1
ATOM 4635 N N . LYS A 1 582 ? 10.086 52.688 12.602 1 88.44 582 LYS A N 1
ATOM 4636 C CA . LYS A 1 582 ? 8.648 52.438 12.469 1 88.44 582 LYS A CA 1
ATOM 4637 C C . LYS A 1 582 ? 8.305 51.812 11.125 1 88.44 582 LYS A C 1
ATOM 4639 O O . LYS A 1 582 ? 7.414 52.281 10.422 1 88.44 582 LYS A O 1
ATOM 4644 N N . GLY A 1 583 ? 9.094 50.906 10.672 1 90.88 583 GLY A N 1
ATOM 4645 C CA . GLY A 1 583 ? 8.828 50.156 9.453 1 90.88 583 GLY A CA 1
ATOM 4646 C C . GLY A 1 583 ? 8.148 48.844 9.703 1 90.88 583 GLY A C 1
ATOM 4647 O O . GLY A 1 583 ? 7.297 48.719 10.594 1 90.88 583 GLY A O 1
ATOM 4648 N N . LEU A 1 584 ? 8.43 47.844 8.859 1 90 584 LEU A N 1
ATOM 4649 C CA . LEU A 1 584 ? 7.797 46.531 8.945 1 90 584 LEU A CA 1
ATOM 4650 C C . LEU A 1 584 ? 8.148 45.844 10.258 1 90 584 LEU A C 1
ATOM 4652 O O . LEU A 1 584 ? 7.309 45.156 10.844 1 90 584 LEU A O 1
ATOM 4656 N N . TYR A 1 585 ? 9.32 46.031 10.727 1 92.81 585 TYR A N 1
ATOM 4657 C CA . TYR A 1 585 ? 9.758 45.438 11.992 1 92.81 585 TYR A CA 1
ATOM 4658 C C . TYR A 1 585 ? 8.906 45.969 13.148 1 92.81 585 TYR A C 1
ATOM 4660 O O . TYR A 1 585 ? 8.523 45.188 14.031 1 92.81 585 TYR A O 1
ATOM 4668 N N . TYR A 1 586 ? 8.773 47.219 13.117 1 90.38 586 TYR A N 1
ATOM 4669 C CA . TYR A 1 586 ? 7.938 47.844 14.133 1 90.38 586 TYR A CA 1
ATOM 4670 C C . TYR A 1 586 ? 6.523 47.281 14.109 1 90.38 586 TYR A C 1
ATOM 4672 O O . TYR A 1 586 ? 5.93 47.031 15.156 1 90.38 586 TYR A O 1
ATOM 4680 N N . ASP A 1 587 ? 6.074 47.062 12.914 1 85.81 587 ASP A N 1
ATOM 4681 C CA . ASP A 1 587 ? 4.742 46.469 12.766 1 85.81 587 ASP A CA 1
ATOM 4682 C C . ASP A 1 587 ? 4.68 45.062 13.398 1 85.81 587 ASP A C 1
ATOM 4684 O O . ASP A 1 587 ? 3.699 44.75 14.062 1 85.81 587 ASP A O 1
ATOM 4688 N N . PHE A 1 588 ? 5.719 44.281 13.125 1 86.88 588 PHE A N 1
ATOM 4689 C CA . PHE A 1 588 ? 5.789 42.969 13.719 1 86.88 588 PHE A CA 1
ATOM 4690 C C . PHE A 1 588 ? 5.789 43.062 15.242 1 86.88 588 PHE A C 1
ATOM 4692 O O . PHE A 1 588 ? 5.102 42.281 15.914 1 86.88 588 PHE A O 1
ATOM 4699 N N . TYR A 1 589 ? 6.594 43.938 15.789 1 85.12 589 TYR A N 1
ATOM 4700 C CA . TYR A 1 589 ? 6.773 44.125 17.234 1 85.12 589 TYR A CA 1
ATOM 4701 C C . TYR A 1 589 ? 5.461 44.5 17.906 1 85.12 589 TYR A C 1
ATOM 4703 O O . TYR A 1 589 ? 5.09 43.906 18.922 1 85.12 589 TYR A O 1
ATOM 4711 N N . GLU A 1 590 ? 4.848 45.375 17.328 1 79.69 590 GLU A N 1
ATOM 4712 C CA . GLU A 1 590 ? 3.578 45.844 17.891 1 79.69 590 GLU A CA 1
ATOM 4713 C C . GLU A 1 590 ? 2.537 44.719 17.875 1 79.69 590 GLU A C 1
ATOM 4715 O O . GLU A 1 590 ? 1.783 44.562 18.844 1 79.69 590 GLU A O 1
ATOM 4720 N N . LYS A 1 591 ? 2.623 44.094 16.812 1 74.12 591 LYS A N 1
ATOM 4721 C CA . LYS A 1 591 ? 1.677 43 16.688 1 74.12 591 LYS A CA 1
ATOM 4722 C C . LYS A 1 591 ? 1.935 41.938 17.75 1 74.12 591 LYS A C 1
ATOM 4724 O O . LYS A 1 591 ? 0.994 41.406 18.344 1 74.12 591 LYS A O 1
ATOM 4729 N N . GLN A 1 592 ? 3.127 41.625 17.984 1 77.75 592 GLN A N 1
ATOM 4730 C CA . GLN A 1 592 ? 3.498 40.562 18.938 1 77.75 592 GLN A CA 1
ATOM 4731 C C . GLN A 1 592 ? 3.291 41 20.375 1 77.75 592 GLN A C 1
ATOM 4733 O O . GLN A 1 592 ? 2.945 40.219 21.25 1 77.75 592 GLN A O 1
ATOM 4738 N N . LEU A 1 593 ? 3.723 42.25 20.688 1 69.75 593 LEU A N 1
ATOM 4739 C CA . LEU A 1 593 ? 3.455 42.812 22.016 1 69.75 593 LEU A CA 1
ATOM 4740 C C . LEU A 1 593 ? 1.971 42.719 22.344 1 69.75 593 LEU A C 1
ATOM 4742 O O . LEU A 1 593 ? 1.606 42.375 23.484 1 69.75 593 LEU A O 1
ATOM 4746 N N . LEU A 1 594 ? 1.365 42.938 21.312 1 57.94 594 LEU A N 1
ATOM 4747 C CA . LEU A 1 594 ? -0.081 42.875 21.5 1 57.94 594 LEU A CA 1
ATOM 4748 C C . LEU A 1 594 ? -0.532 41.438 21.766 1 57.94 594 LEU A C 1
ATOM 4750 O O . LEU A 1 594 ? -1.375 41.219 22.625 1 57.94 594 LEU A O 1
ATOM 4754 N N . GLU A 1 595 ? 0.115 40.594 21.062 1 61.88 595 GLU A N 1
ATOM 4755 C CA . GLU A 1 595 ? -0.204 39.188 21.234 1 61.88 595 GLU A CA 1
ATOM 4756 C C . GLU A 1 595 ? 0.187 38.719 22.641 1 61.88 595 GLU A C 1
ATOM 4758 O O . GLU A 1 595 ? -0.541 37.938 23.25 1 61.88 595 GLU A O 1
ATOM 4763 N N . GLU A 1 596 ? 1.415 39.031 23.109 1 60.69 596 GLU A N 1
ATOM 4764 C CA . GLU A 1 596 ? 1.9 38.656 24.438 1 60.69 596 GLU A CA 1
ATOM 4765 C C . GLU A 1 596 ? 0.989 39.188 25.531 1 60.69 596 GLU A C 1
ATOM 4767 O O . GLU A 1 596 ? 0.744 38.531 26.531 1 60.69 596 GLU A O 1
ATOM 4772 N N . LYS A 1 597 ? 0.67 40.375 25.406 1 54.16 597 LYS A N 1
ATOM 4773 C CA . LYS A 1 597 ? -0.217 40.969 26.391 1 54.16 597 LYS A CA 1
ATOM 4774 C C . LYS A 1 597 ? -1.557 40.25 26.453 1 54.16 597 LYS A C 1
ATOM 4776 O O . LYS A 1 597 ? -2.113 40.062 27.547 1 54.16 597 LYS A O 1
ATOM 4781 N N . ILE A 1 598 ? -1.748 39.781 25.281 1 48.34 598 ILE A N 1
ATOM 4782 C CA . ILE A 1 598 ? -2.998 39.031 25.203 1 48.34 598 ILE A CA 1
ATOM 4783 C C . ILE A 1 598 ? -2.838 37.688 25.906 1 48.34 598 ILE A C 1
ATOM 4785 O O . ILE A 1 598 ? -3.736 37.219 26.625 1 48.34 598 ILE A O 1
ATOM 4789 N N . ASN A 1 599 ? -1.625 37.031 25.703 1 50.38 599 ASN A N 1
ATOM 4790 C CA . ASN A 1 599 ? -1.381 35.719 26.297 1 50.38 599 ASN A CA 1
ATOM 4791 C C . ASN A 1 599 ? -1.127 35.812 27.797 1 50.38 599 ASN A C 1
ATOM 4793 O O . ASN A 1 599 ? -1.38 34.875 28.531 1 50.38 599 ASN A O 1
ATOM 4797 N N . MET A 1 600 ? -0.311 36.75 28.391 1 43.16 600 MET A N 1
ATOM 4798 C CA . MET A 1 600 ? -0.053 36.938 29.812 1 43.16 600 MET A CA 1
ATOM 4799 C C . MET A 1 600 ? -1.329 37.344 30.547 1 43.16 600 MET A C 1
ATOM 4801 O O . MET A 1 600 ? -1.451 37.094 31.75 1 43.16 600 MET A O 1
ATOM 4805 N N . GLU A 1 601 ? -2.225 37.906 29.906 1 39.31 601 GLU A N 1
ATOM 4806 C CA . GLU A 1 601 ? -3.463 38.219 30.609 1 39.31 601 GLU A CA 1
ATOM 4807 C C . GLU A 1 601 ? -4.473 37.094 30.516 1 39.31 601 GLU A C 1
ATOM 4809 O O . GLU A 1 601 ? -4.652 36.5 29.438 1 39.31 601 GLU A O 1
ATOM 4814 N N . MET B 1 1 ? 7.035 -21.703 -11.594 1 26.09 1 MET B N 1
ATOM 4815 C CA . MET B 1 1 ? 5.648 -21.25 -11.695 1 26.09 1 MET B CA 1
ATOM 4816 C C . MET B 1 1 ? 5.004 -21.172 -10.312 1 26.09 1 MET B C 1
ATOM 4818 O O . MET B 1 1 ? 4.254 -20.234 -10.031 1 26.09 1 MET B O 1
ATOM 4822 N N . LEU B 1 2 ? 5.469 -22.25 -9.562 1 29.19 2 LEU B N 1
ATOM 4823 C CA . LEU B 1 2 ? 5.035 -22.562 -8.203 1 29.19 2 LEU B CA 1
ATOM 4824 C C . LEU B 1 2 ? 5.559 -21.531 -7.215 1 29.19 2 LEU B C 1
ATOM 4826 O O . LEU B 1 2 ? 4.953 -21.312 -6.16 1 29.19 2 LEU B O 1
ATOM 4830 N N . CYS B 1 3 ? 6.711 -20.984 -7.668 1 32.12 3 CYS B N 1
ATOM 4831 C CA . CYS B 1 3 ? 7.5 -20.297 -6.648 1 32.12 3 CYS B CA 1
ATOM 4832 C C . CYS B 1 3 ? 6.887 -18.953 -6.293 1 32.12 3 CYS B C 1
ATOM 4834 O O . CYS B 1 3 ? 6.996 -18.5 -5.152 1 32.12 3 CYS B O 1
ATOM 4836 N N . ILE B 1 4 ? 6.562 -18.234 -7.262 1 33.62 4 ILE B N 1
ATOM 4837 C CA . ILE B 1 4 ? 6.148 -16.859 -7.012 1 33.62 4 ILE B CA 1
ATOM 4838 C C . ILE B 1 4 ? 4.867 -16.844 -6.184 1 33.62 4 ILE B C 1
ATOM 4840 O O . ILE B 1 4 ? 4.652 -15.945 -5.371 1 33.62 4 ILE B O 1
ATOM 4844 N N . GLU B 1 5 ? 3.926 -17.859 -6.418 1 35.19 5 GLU B N 1
ATOM 4845 C CA . GLU B 1 5 ? 2.67 -18.109 -5.723 1 35.19 5 GLU B CA 1
ATOM 4846 C C . GLU B 1 5 ? 2.9 -18.312 -4.227 1 35.19 5 GLU B C 1
ATOM 4848 O O . GLU B 1 5 ? 2.07 -17.938 -3.404 1 35.19 5 GLU B O 1
ATOM 4853 N N . TYR B 1 6 ? 3.949 -18.891 -3.992 1 34.44 6 TYR B N 1
ATOM 4854 C CA . TYR B 1 6 ? 4.277 -19.391 -2.656 1 34.44 6 TYR B CA 1
ATOM 4855 C C . TYR B 1 6 ? 4.535 -18.219 -1.701 1 34.44 6 TYR B C 1
ATOM 4857 O O . TYR B 1 6 ? 4.266 -18.328 -0.502 1 34.44 6 TYR B O 1
ATOM 4865 N N . ASN B 1 7 ? 5.16 -17.312 -2.254 1 35.66 7 ASN B N 1
ATOM 4866 C CA . ASN B 1 7 ? 5.488 -16.266 -1.304 1 35.66 7 ASN B CA 1
ATOM 4867 C C . ASN B 1 7 ? 4.234 -15.688 -0.648 1 35.66 7 ASN B C 1
ATOM 4869 O O . ASN B 1 7 ? 4.242 -15.375 0.544 1 35.66 7 ASN B O 1
ATOM 4873 N N . GLU B 1 8 ? 3.303 -15.43 -1.447 1 37.38 8 GLU B N 1
ATOM 4874 C CA . GLU B 1 8 ? 2.027 -15.023 -0.862 1 37.38 8 GLU B CA 1
ATOM 4875 C C . GLU B 1 8 ? 1.426 -16.141 -0.024 1 37.38 8 GLU B C 1
ATOM 4877 O O . GLU B 1 8 ? 0.743 -15.891 0.97 1 37.38 8 GLU B O 1
ATOM 4882 N N . CYS B 1 9 ? 1.597 -17.391 -0.355 1 36.5 9 CYS B N 1
ATOM 4883 C CA . CYS B 1 9 ? 1.082 -18.594 0.314 1 36.5 9 CYS B CA 1
ATOM 4884 C C . CYS B 1 9 ? 1.675 -18.719 1.711 1 36.5 9 CYS B C 1
ATOM 4886 O O . CYS B 1 9 ? 0.979 -19.125 2.648 1 36.5 9 CYS B O 1
ATOM 4888 N N . ILE B 1 10 ? 2.947 -18.578 1.851 1 38.19 10 ILE B N 1
ATOM 4889 C CA . ILE B 1 10 ? 3.643 -18.875 3.098 1 38.19 10 ILE B CA 1
ATOM 4890 C C . ILE B 1 10 ? 3.301 -17.812 4.145 1 38.19 10 ILE B C 1
ATOM 4892 O O . ILE B 1 10 ? 3.461 -18.047 5.348 1 38.19 10 ILE B O 1
ATOM 4896 N N . GLN B 1 11 ? 3.129 -16.703 3.738 1 37.72 11 GLN B N 1
ATOM 4897 C CA . GLN B 1 11 ? 2.928 -15.734 4.805 1 37.72 11 GLN B CA 1
ATOM 4898 C C . GLN B 1 11 ? 1.929 -16.25 5.836 1 37.72 11 GLN B C 1
ATOM 4900 O O . GLN B 1 11 ? 2.012 -15.891 7.016 1 37.72 11 GLN B O 1
ATOM 4905 N N . LEU B 1 12 ? 0.782 -16.922 5.461 1 38.19 12 LEU B N 1
ATOM 4906 C CA . LEU B 1 12 ? -0.46 -17 6.223 1 38.19 12 LEU B CA 1
ATOM 4907 C C . LEU B 1 12 ? -0.539 -18.312 7.004 1 38.19 12 LEU B C 1
ATOM 4909 O O . LEU B 1 12 ? -1.594 -18.656 7.539 1 38.19 12 LEU B O 1
ATOM 4913 N N . ILE B 1 13 ? 0.476 -19.109 7.055 1 36.44 13 ILE B N 1
ATOM 4914 C CA . ILE B 1 13 ? 0.273 -20.422 7.645 1 36.44 13 ILE B CA 1
ATOM 4915 C C . ILE B 1 13 ? -0.005 -20.281 9.141 1 36.44 13 ILE B C 1
ATOM 4917 O O . ILE B 1 13 ? -0.535 -21.203 9.766 1 36.44 13 ILE B O 1
ATOM 4921 N N . ASP B 1 14 ? 0.483 -19.469 9.703 1 35.03 14 ASP B N 1
ATOM 4922 C CA . ASP B 1 14 ? 0.343 -19.641 11.148 1 35.03 14 ASP B CA 1
ATOM 4923 C C . ASP B 1 14 ? -1.106 -19.453 11.586 1 35.03 14 ASP B C 1
ATOM 4925 O O . ASP B 1 14 ? -1.376 -19.219 12.766 1 35.03 14 ASP B O 1
ATOM 4929 N N . ILE B 1 15 ? -2.035 -19.344 10.656 1 37.84 15 ILE B N 1
ATOM 4930 C CA . ILE B 1 15 ? -3.291 -19.109 11.359 1 37.84 15 ILE B CA 1
ATOM 4931 C C . ILE B 1 15 ? -3.928 -20.438 11.742 1 37.84 15 ILE B C 1
ATOM 4933 O O . ILE B 1 15 ? -4.098 -21.328 10.898 1 37.84 15 ILE B O 1
ATOM 4937 N N . GLU B 1 16 ? -3.828 -20.859 12.906 1 41.53 16 GLU B N 1
ATOM 4938 C CA . GLU B 1 16 ? -4.59 -21.953 13.508 1 41.53 16 GLU B CA 1
ATOM 4939 C C . GLU B 1 16 ? -5.941 -22.125 12.828 1 41.53 16 GLU B C 1
ATOM 4941 O O . GLU B 1 16 ? -6.605 -21.141 12.492 1 41.53 16 GLU B O 1
ATOM 4946 N N . VAL B 1 17 ? -6.098 -23.219 12.094 1 41.59 17 VAL B N 1
ATOM 4947 C CA . VAL B 1 17 ? -7.398 -23.594 11.555 1 41.59 17 VAL B CA 1
ATOM 4948 C C . VAL B 1 17 ? -8.508 -23.109 12.484 1 41.59 17 VAL B C 1
ATOM 4950 O O . VAL B 1 17 ? -8.711 -23.656 13.562 1 41.59 17 VAL B O 1
ATOM 4953 N N . LYS B 1 18 ? -8.766 -21.938 12.461 1 52.69 18 LYS B N 1
ATOM 4954 C CA . LYS B 1 18 ? -9.844 -21.391 13.281 1 52.69 18 LYS B CA 1
ATOM 4955 C C . LYS B 1 18 ? -11.203 -21.859 12.789 1 52.69 18 LYS B C 1
ATOM 4957 O O . LYS B 1 18 ? -11.344 -22.281 11.641 1 52.69 18 LYS B O 1
ATOM 4962 N N . ASP B 1 19 ? -12.367 -21.766 13.555 1 60.56 19 ASP B N 1
ATOM 4963 C CA . ASP B 1 19 ? -13.758 -22.203 13.688 1 60.56 19 ASP B CA 1
ATOM 4964 C C . ASP B 1 19 ? -14.555 -21.859 12.43 1 60.56 19 ASP B C 1
ATOM 4966 O O . ASP B 1 19 ? -14.695 -20.688 12.078 1 60.56 19 ASP B O 1
ATOM 4970 N N . MET B 1 20 ? -14.789 -22.797 11.492 1 67.31 20 MET B N 1
ATOM 4971 C CA . MET B 1 20 ? -15.703 -22.688 10.359 1 67.31 20 MET B CA 1
ATOM 4972 C C . MET B 1 20 ? -17.016 -22.062 10.781 1 67.31 20 MET B C 1
ATOM 4974 O O . MET B 1 20 ? -17.859 -21.75 9.938 1 67.31 20 MET B O 1
ATOM 4978 N N . SER B 1 21 ? -17.094 -21.844 11.945 1 75.88 21 SER B N 1
ATOM 4979 C CA . SER B 1 21 ? -18.328 -21.25 12.477 1 75.88 21 SER B CA 1
ATOM 4980 C C . SER B 1 21 ? -18.438 -19.781 12.109 1 75.88 21 SER B C 1
ATOM 4982 O O . SER B 1 21 ? -19.531 -19.219 12.086 1 75.88 21 SER B O 1
ATOM 4984 N N . ASN B 1 22 ? -17.297 -19.312 11.57 1 82.25 22 ASN B N 1
ATOM 4985 C CA . ASN B 1 22 ? -17.266 -17.891 11.227 1 82.25 22 ASN B CA 1
ATOM 4986 C C . ASN B 1 22 ? -18.062 -17.625 9.945 1 82.25 22 ASN B C 1
ATOM 4988 O O . ASN B 1 22 ? -18.516 -16.5 9.719 1 82.25 22 ASN B O 1
ATOM 4992 N N . PHE B 1 23 ? -18.328 -18.688 9.203 1 87.56 23 PHE B N 1
ATOM 4993 C CA . PHE B 1 23 ? -18.984 -18.484 7.918 1 87.56 23 PHE B CA 1
ATOM 4994 C C . PHE B 1 23 ? -20.5 -18.547 8.062 1 87.56 23 PHE B C 1
ATOM 4996 O O . PHE B 1 23 ? -21.219 -18.453 7.07 1 87.56 23 PHE B O 1
ATOM 5003 N N . LYS B 1 24 ? -21.016 -18.656 9.227 1 86.5 24 LYS B N 1
ATOM 5004 C CA . LYS B 1 24 ? -22.453 -18.766 9.484 1 86.5 24 LYS B CA 1
ATOM 5005 C C . LYS B 1 24 ? -23.188 -17.5 9.062 1 86.5 24 LYS B C 1
ATOM 5007 O O . LYS B 1 24 ? -24.359 -17.562 8.688 1 86.5 24 LYS B O 1
ATOM 5012 N N . THR B 1 25 ? -22.469 -16.422 9.039 1 88.19 25 THR B N 1
ATOM 5013 C CA . THR B 1 25 ? -23.047 -15.148 8.633 1 88.19 25 THR B CA 1
ATOM 5014 C C . THR B 1 25 ? -23.406 -15.164 7.152 1 88.19 25 THR B C 1
ATOM 5016 O O . THR B 1 25 ? -24.297 -14.414 6.719 1 88.19 25 THR B O 1
ATOM 5019 N N . LEU B 1 26 ? -22.812 -16.062 6.434 1 91.25 26 LEU B N 1
ATOM 5020 C CA . LEU B 1 26 ? -23.031 -16.125 4.992 1 91.25 26 LEU B CA 1
ATOM 5021 C C . LEU B 1 26 ? -24.047 -17.203 4.641 1 91.25 26 LEU B C 1
ATOM 5023 O O . LEU B 1 26 ? -24.25 -17.516 3.463 1 91.25 26 LEU B O 1
ATOM 5027 N N . LYS B 1 27 ? -24.719 -17.781 5.617 1 90.06 27 LYS B N 1
ATOM 5028 C CA . LYS B 1 27 ? -25.641 -18.891 5.418 1 90.06 27 LYS B CA 1
ATOM 5029 C C . LYS B 1 27 ? -26.781 -18.5 4.488 1 90.06 27 LYS B C 1
ATOM 5031 O O . LYS B 1 27 ? -27.156 -19.281 3.609 1 90.06 27 LYS B O 1
ATOM 5036 N N . GLN B 1 28 ? -27.281 -17.297 4.668 1 89.25 28 GLN B N 1
ATOM 5037 C CA . GLN B 1 28 ? -28.391 -16.828 3.846 1 89.25 28 GLN B CA 1
ATOM 5038 C C . GLN B 1 28 ? -27.984 -16.719 2.381 1 89.25 28 GLN B C 1
ATOM 5040 O O . GLN B 1 28 ? -28.766 -17.062 1.484 1 89.25 28 GLN B O 1
ATOM 5045 N N . PHE B 1 29 ? -26.828 -16.297 2.131 1 91.38 29 PHE B N 1
ATOM 5046 C CA . PHE B 1 29 ? -26.344 -16.156 0.766 1 91.38 29 PHE B CA 1
ATOM 5047 C C . PHE B 1 29 ? -26.172 -17.531 0.12 1 91.38 29 PHE B C 1
ATOM 5049 O O . PHE B 1 29 ? -26.531 -17.719 -1.043 1 91.38 29 PHE B O 1
ATOM 5056 N N . PHE B 1 30 ? -25.672 -18.484 0.877 1 91.12 30 PHE B N 1
ATOM 5057 C CA . PHE B 1 30 ? -25.406 -19.812 0.34 1 91.12 30 PHE B CA 1
ATOM 5058 C C . PHE B 1 30 ? -26.719 -20.547 0.049 1 91.12 30 PHE B C 1
ATOM 5060 O O . PHE B 1 30 ? -26.797 -21.312 -0.909 1 91.12 30 PHE B O 1
ATOM 5067 N N . ILE B 1 31 ? -27.703 -20.25 0.877 1 91.88 31 ILE B N 1
ATOM 5068 C CA . ILE B 1 31 ? -29.016 -20.844 0.645 1 91.88 31 ILE B CA 1
ATOM 5069 C C . ILE B 1 31 ? -29.625 -20.281 -0.629 1 91.88 31 ILE B C 1
ATOM 5071 O O . ILE B 1 31 ? -30.203 -21.016 -1.437 1 91.88 31 ILE B O 1
ATOM 5075 N N . LYS B 1 32 ? -29.406 -19 -0.875 1 92 32 LYS B N 1
ATOM 5076 C CA . LYS B 1 32 ? -29.953 -18.344 -2.061 1 92 32 LYS B CA 1
ATOM 5077 C C . LYS B 1 32 ? -29.219 -18.797 -3.322 1 92 32 LYS B C 1
ATOM 5079 O O . LYS B 1 32 ? -29.828 -18.906 -4.387 1 92 32 LYS B O 1
ATOM 5084 N N . ASN B 1 33 ? -27.953 -19.047 -3.197 1 93.06 33 ASN B N 1
ATOM 5085 C CA . ASN B 1 33 ? -27.141 -19.438 -4.352 1 93.06 33 ASN B CA 1
ATOM 5086 C C . ASN B 1 33 ? -26.75 -20.922 -4.289 1 93.06 33 ASN B C 1
ATOM 5088 O O . ASN B 1 33 ? -25.703 -21.312 -4.789 1 93.06 33 ASN B O 1
ATOM 5092 N N . LYS B 1 34 ? -27.547 -21.719 -3.59 1 92.88 34 LYS B N 1
ATOM 5093 C CA . LYS B 1 34 ? -27.234 -23.125 -3.383 1 92.88 34 LYS B CA 1
ATOM 5094 C C . LYS B 1 34 ? -27.156 -23.875 -4.711 1 92.88 34 LYS B C 1
ATOM 5096 O O . LYS B 1 34 ? -26.312 -24.766 -4.891 1 92.88 34 LYS B O 1
ATOM 5101 N N . TRP B 1 35 ? -28.031 -23.453 -5.68 1 93.38 35 TRP B N 1
ATOM 5102 C CA . TRP B 1 35 ? -28.078 -24.172 -6.953 1 93.38 35 TRP B CA 1
ATOM 5103 C C . TRP B 1 35 ? -26.812 -23.891 -7.777 1 93.38 35 TRP B C 1
ATOM 5105 O O . TRP B 1 35 ? -26.312 -24.781 -8.477 1 93.38 35 TRP B O 1
ATOM 5115 N N . SER B 1 36 ? -26.297 -22.688 -7.719 1 94.75 36 SER B N 1
ATOM 5116 C CA . SER B 1 36 ? -25.078 -22.375 -8.445 1 94.75 36 SER B CA 1
ATOM 5117 C C . SER B 1 36 ? -23.906 -23.203 -7.934 1 94.75 36 SER B C 1
ATOM 5119 O O . SER B 1 36 ? -23.156 -23.766 -8.727 1 94.75 36 SER B O 1
ATOM 5121 N N . TYR B 1 37 ? -23.812 -23.312 -6.617 1 94.25 37 TYR B N 1
ATOM 5122 C CA . TYR B 1 37 ? -22.719 -24.078 -6.039 1 94.25 37 TYR B CA 1
ATOM 5123 C C . TYR B 1 37 ? -22.938 -25.578 -6.25 1 94.25 37 TYR B C 1
ATOM 5125 O O . TYR B 1 37 ? -22 -26.297 -6.586 1 94.25 37 TYR B O 1
ATOM 5133 N N . LEU B 1 38 ? -24.156 -26.031 -6.129 1 94.94 38 LEU B N 1
ATOM 5134 C CA . LEU B 1 38 ? -24.438 -27.453 -6.289 1 94.94 38 LEU B CA 1
ATOM 5135 C C . LEU B 1 38 ? -24.203 -27.906 -7.727 1 94.94 38 LEU B C 1
ATOM 5137 O O . LEU B 1 38 ? -23.531 -28.906 -7.965 1 94.94 38 LEU B O 1
ATOM 5141 N N . PHE B 1 39 ? -24.719 -27.094 -8.641 1 95.19 39 PHE B N 1
ATOM 5142 C CA . PHE B 1 39 ? -24.516 -27.422 -10.047 1 95.19 39 PHE B CA 1
ATOM 5143 C C . PHE B 1 39 ? -23.062 -27.234 -10.438 1 95.19 39 PHE B C 1
ATOM 5145 O O . PHE B 1 39 ? -22.516 -27.984 -11.25 1 95.19 39 PHE B O 1
ATOM 5152 N N . GLY B 1 40 ? -22.5 -26.203 -9.867 1 95.06 40 GLY B N 1
ATOM 5153 C CA . GLY B 1 40 ? -21.078 -26.016 -10.141 1 95.06 40 GLY B CA 1
ATOM 5154 C C . GLY B 1 40 ? -20.234 -27.188 -9.688 1 95.06 40 GLY B C 1
ATOM 5155 O O . GLY B 1 40 ? -19.391 -27.688 -10.453 1 95.06 40 GLY B O 1
ATOM 5156 N N . ILE B 1 41 ? -20.469 -27.641 -8.516 1 94.94 41 ILE B N 1
ATOM 5157 C CA . ILE B 1 41 ? -19.734 -28.781 -7.969 1 94.94 41 ILE B CA 1
ATOM 5158 C C . ILE B 1 41 ? -20.062 -30.031 -8.773 1 94.94 41 ILE B C 1
ATOM 5160 O O . ILE B 1 41 ? -19.172 -30.844 -9.055 1 94.94 41 ILE B O 1
ATOM 5164 N N . PHE B 1 42 ? -21.266 -30.141 -9.195 1 95.19 42 PHE B N 1
ATOM 5165 C CA . PHE B 1 42 ? -21.688 -31.281 -10 1 95.19 42 PHE B CA 1
ATOM 5166 C C . PHE B 1 42 ? -20.906 -31.328 -11.312 1 95.19 42 PHE B C 1
ATOM 5168 O O . PHE B 1 42 ? -20.375 -32.375 -11.688 1 95.19 42 PHE B O 1
ATOM 5175 N N . PHE B 1 43 ? -20.875 -30.172 -11.969 1 94.69 43 PHE B N 1
ATOM 5176 C CA . PHE B 1 43 ? -20.156 -30.125 -13.234 1 94.69 43 PHE B CA 1
ATOM 5177 C C . PHE B 1 43 ? -18.656 -30.328 -13.008 1 94.69 43 PHE B C 1
ATOM 5179 O O . PHE B 1 43 ? -17.984 -30.922 -13.852 1 94.69 43 PHE B O 1
ATOM 5186 N N . LEU B 1 44 ? -18.234 -29.859 -11.898 1 92.62 44 LEU B N 1
ATOM 5187 C CA . LEU B 1 44 ? -16.828 -30.078 -11.539 1 92.62 44 LEU B CA 1
ATOM 5188 C C . LEU B 1 44 ? -16.547 -31.562 -11.344 1 92.62 44 LEU B C 1
ATOM 5190 O O . LEU B 1 44 ? -15.516 -32.062 -11.789 1 92.62 44 LEU B O 1
ATOM 5194 N N . LEU B 1 45 ? -17.438 -32.25 -10.727 1 93.69 45 LEU B N 1
ATOM 5195 C CA . LEU B 1 45 ? -17.297 -33.688 -10.523 1 93.69 45 LEU B CA 1
ATOM 5196 C C . LEU B 1 45 ? -17.344 -34.438 -11.859 1 93.69 45 LEU B C 1
ATOM 5198 O O . LEU B 1 45 ? -16.625 -35.438 -12.047 1 93.69 45 LEU B O 1
ATOM 5202 N N . LEU B 1 46 ? -18.156 -33.938 -12.758 1 92.88 46 LEU B N 1
ATOM 5203 C CA . LEU B 1 46 ? -18.203 -34.531 -14.086 1 92.88 46 LEU B CA 1
ATOM 5204 C C . LEU B 1 46 ? -16.891 -34.344 -14.82 1 92.88 46 LEU B C 1
ATOM 5206 O O . LEU B 1 46 ? -16.453 -35.25 -15.539 1 92.88 46 LEU B O 1
ATOM 5210 N N . VAL B 1 47 ? -16.328 -33.219 -14.648 1 90.25 47 VAL B N 1
ATOM 5211 C CA . VAL B 1 47 ? -15.016 -32.969 -15.25 1 90.25 47 VAL B CA 1
ATOM 5212 C C . VAL B 1 47 ? -14 -33.969 -14.688 1 90.25 47 VAL B C 1
ATOM 5214 O O . VAL B 1 47 ? -13.234 -34.562 -15.438 1 90.25 47 VAL B O 1
ATOM 5217 N N . ASP B 1 48 ? -14.023 -34.125 -13.359 1 88.19 48 ASP B N 1
ATOM 5218 C CA . ASP B 1 48 ? -13.102 -35.062 -12.703 1 88.19 48 ASP B CA 1
ATOM 5219 C C . ASP B 1 48 ? -13.32 -36.5 -13.172 1 88.19 48 ASP B C 1
ATOM 5221 O O . ASP B 1 48 ? -12.367 -37.219 -13.391 1 88.19 48 ASP B O 1
ATOM 5225 N N . LEU B 1 49 ? -14.539 -36.812 -13.375 1 88.81 49 LEU B N 1
ATOM 5226 C CA . LEU B 1 49 ? -14.883 -38.156 -13.828 1 88.81 49 LEU B CA 1
ATOM 5227 C C . LEU B 1 49 ? -14.414 -38.406 -15.258 1 88.81 49 LEU B C 1
ATOM 5229 O O . LEU B 1 49 ? -13.898 -39.469 -15.586 1 88.81 49 LEU B O 1
ATOM 5233 N N . LEU B 1 50 ? -14.648 -37.375 -16.078 1 87.94 50 LEU B N 1
ATOM 5234 C CA . LEU B 1 50 ? -14.234 -37.5 -17.469 1 87.94 50 LEU B CA 1
ATOM 5235 C C . LEU B 1 50 ? -12.719 -37.594 -17.578 1 87.94 50 LEU B C 1
ATOM 5237 O O . LEU B 1 50 ? -12.211 -38.312 -18.453 1 87.94 50 LEU B O 1
ATOM 5241 N N . GLN B 1 51 ? -12.055 -36.969 -16.766 1 83.81 51 GLN B N 1
ATOM 5242 C CA . GLN B 1 51 ? -10.594 -37.031 -16.766 1 83.81 51 GLN B CA 1
ATOM 5243 C C . GLN B 1 51 ? -10.102 -38.406 -16.422 1 83.81 51 GLN B C 1
ATOM 5245 O O . GLN B 1 51 ? -9.039 -38.844 -16.891 1 83.81 51 GLN B O 1
ATOM 5250 N N . LEU B 1 52 ? -10.867 -39.188 -15.648 1 85.88 52 LEU B N 1
ATOM 5251 C CA . LEU B 1 52 ? -10.492 -40.531 -15.234 1 85.88 52 LEU B CA 1
ATOM 5252 C C . LEU B 1 52 ? -10.703 -41.531 -16.375 1 85.88 52 LEU B C 1
ATOM 5254 O O . LEU B 1 52 ? -10.188 -42.625 -16.328 1 85.88 52 LEU B O 1
ATOM 5258 N N . PHE B 1 53 ? -11.367 -41.031 -17.406 1 85.5 53 PHE B N 1
ATOM 5259 C CA . PHE B 1 53 ? -11.633 -41.906 -18.531 1 85.5 53 PHE B CA 1
ATOM 5260 C C . PHE B 1 53 ? -10.445 -41.938 -19.484 1 85.5 53 PHE B C 1
ATOM 5262 O O . PHE B 1 53 ? -10.289 -42.875 -20.281 1 85.5 53 PHE B O 1
ATOM 5269 N N . ILE B 1 54 ? -9.617 -40.938 -19.328 1 78.69 54 ILE B N 1
ATOM 5270 C CA . ILE B 1 54 ? -8.477 -40.844 -20.234 1 78.69 54 ILE B CA 1
ATOM 5271 C C . ILE B 1 54 ? -7.543 -42.062 -20.031 1 78.69 54 ILE B C 1
ATOM 5273 O O . ILE B 1 54 ? -7.211 -42.75 -20.969 1 78.69 54 ILE B O 1
ATOM 5277 N N . PRO B 1 55 ? -7.184 -42.406 -18.781 1 77.62 55 PRO B N 1
ATOM 5278 C CA . PRO B 1 55 ? -6.355 -43.594 -18.562 1 77.62 55 PRO B CA 1
ATOM 5279 C C . PRO B 1 55 ? -7.035 -44.875 -19.016 1 77.62 55 PRO B C 1
ATOM 5281 O O . PRO B 1 55 ? -6.367 -45.812 -19.469 1 77.62 55 PRO B O 1
ATOM 5284 N N . GLU B 1 56 ? -8.344 -44.906 -18.969 1 82.88 56 GLU B N 1
ATOM 5285 C CA . GLU B 1 56 ? -9.078 -46.094 -19.391 1 82.88 56 GLU B CA 1
ATOM 5286 C C . GLU B 1 56 ? -9 -46.281 -20.906 1 82.88 56 GLU B C 1
ATOM 5288 O O . GLU B 1 56 ? -8.914 -47.406 -21.406 1 82.88 56 GLU B O 1
ATOM 5293 N N . VAL B 1 57 ? -9.078 -45.188 -21.578 1 80.69 57 VAL B N 1
ATOM 5294 C CA . VAL B 1 57 ? -8.938 -45.219 -23.031 1 80.69 57 VAL B CA 1
ATOM 5295 C C . VAL B 1 57 ? -7.531 -45.719 -23.391 1 80.69 57 VAL B C 1
ATOM 5297 O O . VAL B 1 57 ? -7.363 -46.562 -24.281 1 80.69 57 VAL B O 1
ATOM 5300 N N . LEU B 1 58 ? -6.559 -45.219 -22.672 1 75.75 58 LEU B N 1
ATOM 5301 C CA . LEU B 1 58 ? -5.18 -45.625 -22.906 1 75.75 58 LEU B CA 1
ATOM 5302 C C . LEU B 1 58 ? -4.988 -47.094 -22.578 1 75.75 58 LEU B C 1
ATOM 5304 O O . LEU B 1 58 ? -4.246 -47.781 -23.281 1 75.75 58 LEU B O 1
ATOM 5308 N N . ARG B 1 59 ? -5.66 -47.531 -21.562 1 80 59 ARG B N 1
ATOM 5309 C CA . ARG B 1 59 ? -5.641 -48.969 -21.188 1 80 59 ARG B CA 1
ATOM 5310 C C . ARG B 1 59 ? -6.148 -49.812 -22.328 1 80 59 ARG B C 1
ATOM 5312 O O . ARG B 1 59 ? -5.48 -50.781 -22.734 1 80 59 ARG B O 1
ATOM 5319 N N . SER B 1 60 ? -7.242 -49.438 -22.875 1 81.44 60 SER B N 1
ATOM 5320 C CA . SER B 1 60 ? -7.883 -50.25 -23.922 1 81.44 60 SER B CA 1
ATOM 5321 C C . SER B 1 60 ? -7.047 -50.25 -25.203 1 81.44 60 SER B C 1
ATOM 5323 O O . SER B 1 60 ? -6.906 -51.312 -25.844 1 81.44 60 SER B O 1
ATOM 5325 N N . ILE B 1 61 ? -6.484 -49.125 -25.453 1 76.81 61 ILE B N 1
ATOM 5326 C CA . ILE B 1 61 ? -5.652 -49.031 -26.641 1 76.81 61 ILE B CA 1
ATOM 5327 C C . ILE B 1 61 ? -4.414 -49.906 -26.484 1 76.81 61 ILE B C 1
ATOM 5329 O O . ILE B 1 61 ? -4.051 -50.656 -27.391 1 76.81 61 ILE B O 1
ATOM 5333 N N . THR B 1 62 ? -3.82 -49.906 -25.344 1 73.62 62 THR B N 1
ATOM 5334 C CA . THR B 1 62 ? -2.586 -50.625 -25.078 1 73.62 62 THR B CA 1
ATOM 5335 C C . THR B 1 62 ? -2.838 -52.125 -25.062 1 73.62 62 THR B C 1
ATOM 5337 O O . THR B 1 62 ? -2.037 -52.906 -25.578 1 73.62 62 THR B O 1
ATOM 5340 N N . ASN B 1 63 ? -3.941 -52.5 -24.469 1 77 63 ASN B N 1
ATOM 5341 C CA . ASN B 1 63 ? -4.262 -53.938 -24.438 1 77 63 ASN B CA 1
ATOM 5342 C C . ASN B 1 63 ? -4.508 -54.469 -25.828 1 77 63 ASN B C 1
ATOM 5344 O O . ASN B 1 63 ? -4.035 -55.562 -26.172 1 77 63 ASN B O 1
ATOM 5348 N N . LYS B 1 64 ? -5.176 -53.688 -26.625 1 77.75 64 LYS B N 1
ATOM 5349 C CA . LYS B 1 64 ? -5.453 -54.125 -27.984 1 77.75 64 LYS B CA 1
ATOM 5350 C C . LYS B 1 64 ? -4.184 -54.156 -28.828 1 77.75 64 LYS B C 1
ATOM 5352 O O . LYS B 1 64 ? -4.027 -55 -29.719 1 77.75 64 LYS B O 1
ATOM 5357 N N . LEU B 1 65 ? -3.389 -53.219 -28.578 1 71.69 65 LEU B N 1
ATOM 5358 C CA . LEU B 1 65 ? -2.109 -53.188 -29.281 1 71.69 65 LEU B CA 1
ATOM 5359 C C . LEU B 1 65 ? -1.252 -54.406 -28.922 1 71.69 65 LEU B C 1
ATOM 5361 O O . LEU B 1 65 ? -0.583 -54.969 -29.781 1 71.69 65 LEU B O 1
ATOM 5365 N N . GLN B 1 66 ? -1.272 -54.719 -27.656 1 70.5 66 GLN B N 1
ATOM 5366 C CA . GLN B 1 66 ? -0.496 -55.875 -27.172 1 70.5 66 GLN B CA 1
ATOM 5367 C C . GLN B 1 66 ? -0.983 -57.156 -27.797 1 70.5 66 GLN B C 1
ATOM 5369 O O . GLN B 1 66 ? -0.181 -58.062 -28.109 1 70.5 66 GLN B O 1
ATOM 5374 N N . GLU B 1 67 ? -2.244 -57.188 -27.953 1 73.62 67 GLU B N 1
ATOM 5375 C CA . GLU B 1 67 ? -2.826 -58.406 -28.516 1 73.62 67 GLU B CA 1
ATOM 5376 C C . GLU B 1 67 ? -2.803 -58.375 -30.031 1 73.62 67 GLU B C 1
ATOM 5378 O O . GLU B 1 67 ? -3.248 -59.312 -30.688 1 73.62 67 GLU B O 1
ATOM 5383 N N . ASN B 1 68 ? -2.164 -57.312 -30.688 1 70.31 68 ASN B N 1
ATOM 5384 C CA . ASN B 1 68 ? -2.084 -57.125 -32.125 1 70.31 68 ASN B CA 1
ATOM 5385 C C . ASN B 1 68 ? -3.469 -57.094 -32.781 1 70.31 68 ASN B C 1
ATOM 5387 O O . ASN B 1 68 ? -3.664 -57.625 -33.875 1 70.31 68 ASN B O 1
ATOM 5391 N N . LEU B 1 69 ? -4.379 -56.719 -31.984 1 73.5 69 LEU B N 1
ATOM 5392 C CA . LEU B 1 69 ? -5.758 -56.688 -32.469 1 73.5 69 LEU B CA 1
ATOM 5393 C C . LEU B 1 69 ? -6.172 -55.25 -32.812 1 73.5 69 LEU B C 1
ATOM 5395 O O . LEU B 1 69 ? -7.328 -55.031 -33.156 1 73.5 69 LEU B O 1
ATOM 5399 N N . LEU B 1 70 ? -5.242 -54.406 -32.781 1 74.44 70 LEU B N 1
ATOM 5400 C CA . LEU B 1 70 ? -5.586 -53 -33.031 1 74.44 70 LEU B CA 1
ATOM 5401 C C . LEU B 1 70 ? -5.77 -52.75 -34.531 1 74.44 70 LEU B C 1
ATOM 5403 O O . LEU B 1 70 ? -4.859 -53 -35.312 1 74.44 70 LEU B O 1
ATOM 5407 N N . GLU B 1 71 ? -7.055 -52.5 -34.938 1 77.69 71 GLU B N 1
ATOM 5408 C CA . GLU B 1 71 ? -7.387 -52.188 -36.344 1 77.69 71 GLU B CA 1
ATOM 5409 C C . GLU B 1 71 ? -7.512 -50.656 -36.531 1 77.69 71 GLU B C 1
ATOM 5411 O O . GLU B 1 71 ? -7.578 -49.906 -35.562 1 77.69 71 GLU B O 1
ATOM 5416 N N . GLY B 1 72 ? -7.344 -50.25 -37.812 1 75.06 72 GLY B N 1
ATOM 5417 C CA . GLY B 1 72 ? -7.496 -48.844 -38.156 1 75.06 72 GLY B CA 1
ATOM 5418 C C . GLY B 1 72 ? -8.789 -48.25 -37.625 1 75.06 72 GLY B C 1
ATOM 5419 O O . GLY B 1 72 ? -8.797 -47.094 -37.156 1 75.06 72 GLY B O 1
ATOM 5420 N N . SER B 1 73 ? -9.766 -49.062 -37.656 1 81.25 73 SER B N 1
ATOM 5421 C CA . SER B 1 73 ? -11.062 -48.594 -37.188 1 81.25 73 SER B CA 1
ATOM 5422 C C . SER B 1 73 ? -11.055 -48.375 -35.688 1 81.25 73 SER B C 1
ATOM 5424 O O . SER B 1 73 ? -11.711 -47.469 -35.188 1 81.25 73 SER B O 1
ATOM 5426 N N . ASP B 1 74 ? -10.25 -49.156 -34.938 1 82.75 74 ASP B N 1
ATOM 5427 C CA . ASP B 1 74 ? -10.133 -49.031 -33.469 1 82.75 74 ASP B CA 1
ATOM 5428 C C . ASP B 1 74 ? -9.375 -47.75 -33.125 1 82.75 74 ASP B C 1
ATOM 5430 O O . ASP B 1 74 ? -9.742 -47.062 -32.156 1 82.75 74 ASP B O 1
ATOM 5434 N N . VAL B 1 75 ? -8.469 -47.5 -33.938 1 79.19 75 VAL B N 1
ATOM 5435 C CA . VAL B 1 75 ? -7.66 -46.312 -33.688 1 79.19 75 VAL B CA 1
ATOM 5436 C C . VAL B 1 75 ? -8.516 -45.062 -33.844 1 79.19 75 VAL B C 1
ATOM 5438 O O . VAL B 1 75 ? -8.438 -44.125 -33.031 1 79.19 75 VAL B O 1
ATOM 5441 N N . LEU B 1 76 ? -9.281 -45.031 -34.875 1 80.44 76 LEU B N 1
ATOM 5442 C CA . LEU B 1 76 ? -10.164 -43.875 -35.125 1 80.44 76 LEU B CA 1
ATOM 5443 C C . LEU B 1 76 ? -11.203 -43.75 -34.031 1 80.44 76 LEU B C 1
ATOM 5445 O O . LEU B 1 76 ? -11.547 -42.656 -33.594 1 80.44 76 LEU B O 1
ATOM 5449 N N . ARG B 1 77 ? -11.664 -44.844 -33.5 1 84.06 77 ARG B N 1
ATOM 5450 C CA . ARG B 1 77 ? -12.656 -44.844 -32.438 1 84.06 77 ARG B CA 1
ATOM 5451 C C . ARG B 1 77 ? -12.078 -44.281 -31.156 1 84.06 77 ARG B C 1
ATOM 5453 O O . ARG B 1 77 ? -12.711 -43.469 -30.484 1 84.06 77 ARG B O 1
ATOM 5460 N N . TYR B 1 78 ? -10.945 -44.656 -30.797 1 82.19 78 TYR B N 1
ATOM 5461 C CA . TYR B 1 78 ? -10.328 -44.188 -29.562 1 82.19 78 TYR B CA 1
ATOM 5462 C C . TYR B 1 78 ? -9.945 -42.719 -29.688 1 82.19 78 TYR B C 1
ATOM 5464 O O . TYR B 1 78 ? -10.039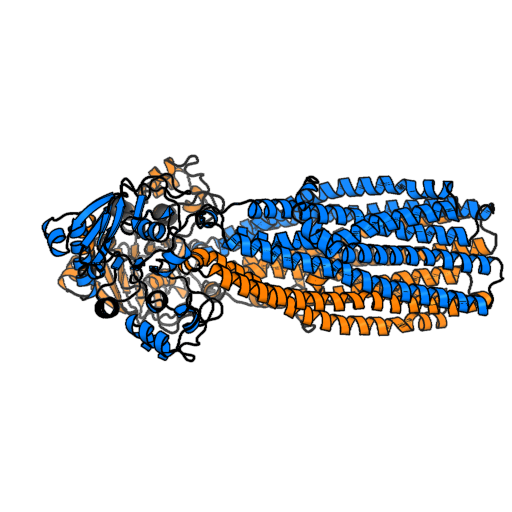 -41.969 -28.703 1 82.19 78 TYR B O 1
ATOM 5472 N N . ALA B 1 79 ? -9.5 -42.344 -30.875 1 80.44 79 ALA B N 1
ATOM 5473 C CA . ALA B 1 79 ? -9.211 -40.906 -31.109 1 80.44 79 ALA B CA 1
ATOM 5474 C C . ALA B 1 79 ? -10.461 -40.062 -30.922 1 80.44 79 ALA B C 1
ATOM 5476 O O . ALA B 1 79 ? -10.398 -39 -30.312 1 80.44 79 ALA B O 1
ATOM 5477 N N . LEU B 1 80 ? -11.516 -40.594 -31.406 1 83.38 80 LEU B N 1
ATOM 5478 C CA . LEU B 1 80 ? -12.781 -39.875 -31.266 1 83.38 80 LEU B CA 1
ATOM 5479 C C . LEU B 1 80 ? -13.211 -39.812 -29.812 1 83.38 80 LEU B C 1
ATOM 5481 O O . LEU B 1 80 ? -13.773 -38.781 -29.375 1 83.38 80 LEU B O 1
ATOM 5485 N N . TYR B 1 81 ? -12.914 -40.875 -29.062 1 86.25 81 TYR B N 1
ATOM 5486 C CA . TYR B 1 81 ? -13.242 -40.844 -27.641 1 86.25 81 TYR B CA 1
ATOM 5487 C C . TYR B 1 81 ? -12.461 -39.781 -26.906 1 86.25 81 TYR B C 1
ATOM 5489 O O . TYR B 1 81 ? -13.016 -39.062 -26.078 1 86.25 81 TYR B O 1
ATOM 5497 N N . ILE B 1 82 ? -11.25 -39.656 -27.219 1 83.12 82 ILE B N 1
ATOM 5498 C CA . ILE B 1 82 ? -10.406 -38.656 -26.547 1 83.12 82 ILE B CA 1
ATOM 5499 C C . ILE B 1 82 ? -10.867 -37.25 -26.875 1 83.12 82 ILE B C 1
ATOM 5501 O O . ILE B 1 82 ? -10.938 -36.406 -26 1 83.12 82 ILE B O 1
ATOM 5505 N N . ILE B 1 83 ? -11.219 -37.031 -28.141 1 84.19 83 ILE B N 1
ATOM 5506 C CA . ILE B 1 83 ? -11.703 -35.719 -28.562 1 84.19 83 ILE B CA 1
ATOM 5507 C C . ILE B 1 83 ? -13.008 -35.375 -27.844 1 84.19 83 ILE B C 1
ATOM 5509 O O . ILE B 1 83 ? -13.188 -34.25 -27.359 1 84.19 83 ILE B O 1
ATOM 5513 N N . LEU B 1 84 ? -13.844 -36.375 -27.812 1 87.81 84 LEU B N 1
ATOM 5514 C CA . LEU B 1 84 ? -15.133 -36.156 -27.172 1 87.81 84 LEU B CA 1
ATOM 5515 C C . LEU B 1 84 ? -14.961 -35.906 -25.672 1 87.81 84 LEU B C 1
ATOM 5517 O O . LEU B 1 84 ? -15.656 -35.062 -25.109 1 87.81 84 LEU B O 1
ATOM 5521 N N . ILE B 1 85 ? -14.07 -36.625 -25.031 1 87.62 85 ILE B N 1
ATOM 5522 C CA . ILE B 1 85 ? -13.781 -36.406 -23.625 1 87.62 85 ILE B CA 1
ATOM 5523 C C . ILE B 1 85 ? -13.195 -35 -23.406 1 87.62 85 ILE B C 1
ATOM 5525 O O . ILE B 1 85 ? -13.586 -34.281 -22.484 1 87.62 85 ILE B O 1
ATOM 5529 N N . GLY B 1 86 ? -12.312 -34.625 -24.328 1 84.12 86 GLY B N 1
ATOM 5530 C CA . GLY B 1 86 ? -11.734 -33.312 -24.25 1 84.12 86 GLY B CA 1
ATOM 5531 C C . GLY B 1 86 ? -12.758 -32.188 -24.375 1 84.12 86 GLY B C 1
ATOM 5532 O O . GLY B 1 86 ? -12.742 -31.234 -23.609 1 84.12 86 GLY B O 1
ATOM 5533 N N . ILE B 1 87 ? -13.57 -32.344 -25.312 1 87.25 87 ILE B N 1
ATOM 5534 C CA . ILE B 1 87 ? -14.625 -31.359 -25.516 1 87.25 87 ILE B CA 1
ATOM 5535 C C . ILE B 1 87 ? -15.562 -31.328 -24.312 1 87.25 87 ILE B C 1
ATOM 5537 O O . ILE B 1 87 ? -15.984 -30.25 -23.875 1 87.25 87 ILE B O 1
ATOM 5541 N N . GLY B 1 88 ? -15.875 -32.531 -23.875 1 89.38 88 GLY B N 1
ATOM 5542 C CA . GLY B 1 88 ? -16.703 -32.594 -22.672 1 89.38 88 GLY B CA 1
ATOM 5543 C C . GLY B 1 88 ? -16.078 -31.922 -21.469 1 89.38 88 GLY B C 1
ATOM 5544 O O . GLY B 1 88 ? -16.75 -31.172 -20.75 1 89.38 88 GLY B O 1
ATOM 5545 N N . ILE B 1 89 ? -14.852 -32.125 -21.297 1 88.94 89 ILE B N 1
ATOM 5546 C CA . ILE B 1 89 ? -14.125 -31.531 -20.188 1 88.94 89 ILE B CA 1
ATOM 5547 C C . ILE B 1 89 ? -14.133 -30 -20.328 1 88.94 89 ILE B C 1
ATOM 5549 O O . ILE B 1 89 ? -14.422 -29.281 -19.375 1 88.94 89 ILE B O 1
ATOM 5553 N N . ALA B 1 90 ? -13.875 -29.547 -21.547 1 87.06 90 ALA B N 1
ATOM 5554 C CA . ALA B 1 90 ? -13.859 -28.109 -21.797 1 87.06 90 ALA B CA 1
ATOM 5555 C C . ALA B 1 90 ? -15.219 -27.484 -21.516 1 87.06 90 ALA B C 1
ATOM 5557 O O . ALA B 1 90 ? -15.305 -26.422 -20.891 1 87.06 90 ALA B O 1
ATOM 5558 N N . PHE B 1 91 ? -16.141 -28.156 -21.906 1 90 91 PHE B N 1
ATOM 5559 C CA . PHE B 1 91 ? -17.5 -27.656 -21.75 1 90 91 PHE B CA 1
ATOM 5560 C C . PHE B 1 91 ? -17.906 -27.594 -20.281 1 90 91 PHE B C 1
ATOM 5562 O O . PHE B 1 91 ? -18.375 -26.562 -19.797 1 90 91 PHE B O 1
ATOM 5569 N N . PHE B 1 92 ? -17.734 -28.672 -19.578 1 92.31 92 PHE B N 1
ATOM 5570 C CA . PHE B 1 92 ? -18.141 -28.719 -18.188 1 92.31 92 PHE B CA 1
ATOM 5571 C C . PHE B 1 92 ? -17.25 -27.828 -17.328 1 92.31 92 PHE B C 1
ATOM 5573 O O . PHE B 1 92 ? -17.688 -27.312 -16.297 1 92.31 92 PHE B O 1
ATOM 5580 N N . ARG B 1 93 ? -16.062 -27.672 -17.766 1 89.12 93 ARG B N 1
ATOM 5581 C CA . ARG B 1 93 ? -15.18 -26.734 -17.062 1 89.12 93 ARG B CA 1
ATOM 5582 C C . ARG B 1 93 ? -15.68 -25.312 -17.188 1 89.12 93 ARG B C 1
ATOM 5584 O O . ARG B 1 93 ? -15.602 -24.531 -16.234 1 89.12 93 ARG B O 1
ATOM 5591 N N . PHE B 1 94 ? -16.094 -25.016 -18.328 1 89 94 PHE B N 1
ATOM 5592 C CA . PHE B 1 94 ? -16.656 -23.688 -18.547 1 89 94 PHE B CA 1
ATOM 5593 C C . PHE B 1 94 ? -17.875 -23.469 -17.656 1 89 94 PHE B C 1
ATOM 5595 O O . PHE B 1 94 ? -18.016 -22.406 -17.031 1 89 94 PHE B O 1
ATOM 5602 N N . LEU B 1 95 ? -18.609 -24.438 -17.578 1 92.62 95 LEU B N 1
ATOM 5603 C CA . LEU B 1 95 ? -19.859 -24.328 -16.844 1 92.62 95 LEU B CA 1
ATOM 5604 C C . LEU B 1 95 ? -19.594 -24.172 -15.352 1 92.62 95 LEU B C 1
ATOM 5606 O O . LEU B 1 95 ? -20.203 -23.328 -14.695 1 92.62 95 LEU B O 1
ATOM 5610 N N . TRP B 1 96 ? -18.766 -25.016 -14.828 1 93.25 96 TRP B N 1
ATOM 5611 C CA . TRP B 1 96 ? -18.562 -24.891 -13.383 1 93.25 96 TRP B CA 1
ATOM 5612 C C . TRP B 1 96 ? -17.906 -23.562 -13.031 1 93.25 96 TRP B C 1
ATOM 5614 O O . TRP B 1 96 ? -18.156 -23 -11.969 1 93.25 96 TRP B O 1
ATOM 5624 N N . ARG B 1 97 ? -17.047 -23.109 -13.922 1 90.06 97 ARG B N 1
ATOM 5625 C CA . ARG B 1 97 ? -16.375 -21.828 -13.656 1 90.06 97 ARG B CA 1
ATOM 5626 C C . ARG B 1 97 ? -17.375 -20.688 -13.578 1 90.06 97 ARG B C 1
ATOM 5628 O O . ARG B 1 97 ? -17.297 -19.844 -12.695 1 90.06 97 ARG B O 1
ATOM 5635 N N . MET B 1 98 ? -18.312 -20.719 -14.523 1 90.94 98 MET B N 1
ATOM 5636 C CA . MET B 1 98 ? -19.312 -19.656 -14.539 1 90.94 98 MET B CA 1
ATOM 5637 C C . MET B 1 98 ? -20.203 -19.734 -13.297 1 90.94 98 MET B C 1
ATOM 5639 O O . MET B 1 98 ? -20.625 -18.703 -12.773 1 90.94 98 MET B O 1
ATOM 5643 N N . LEU B 1 99 ? -20.344 -20.875 -12.891 1 94.31 99 LEU B N 1
ATOM 5644 C CA . LEU B 1 99 ? -21.266 -21.047 -11.781 1 94.31 99 LEU B CA 1
ATOM 5645 C C . LEU B 1 99 ? -20.578 -20.797 -10.445 1 94.31 99 LEU B C 1
ATOM 5647 O O . LEU B 1 99 ? -21.047 -19.984 -9.648 1 94.31 99 LEU B O 1
ATOM 5651 N N . ILE B 1 100 ? -19.422 -21.422 -10.219 1 94.44 100 ILE B N 1
ATOM 5652 C CA . ILE B 1 100 ? -18.766 -21.312 -8.93 1 94.44 100 ILE B CA 1
ATOM 5653 C C . ILE B 1 100 ? -18.062 -19.953 -8.812 1 94.44 100 ILE B C 1
ATOM 5655 O O . ILE B 1 100 ? -18.234 -19.234 -7.836 1 94.44 100 ILE B O 1
ATOM 5659 N N . ILE B 1 101 ? -17.281 -19.609 -9.805 1 93.12 101 ILE B N 1
ATOM 5660 C CA . ILE B 1 101 ? -16.578 -18.328 -9.789 1 93.12 101 ILE B CA 1
ATOM 5661 C C . ILE B 1 101 ? -17.594 -17.188 -9.852 1 93.12 101 ILE B C 1
ATOM 5663 O O . ILE B 1 101 ? -17.422 -16.156 -9.18 1 93.12 101 ILE B O 1
ATOM 5667 N N . GLY B 1 102 ? -18.594 -17.375 -10.664 1 92.75 102 GLY B N 1
ATOM 5668 C CA . GLY B 1 102 ? -19.656 -16.391 -10.703 1 92.75 102 GLY B CA 1
ATOM 5669 C C . GLY B 1 102 ? -20.328 -16.188 -9.359 1 92.75 102 GLY B C 1
ATOM 5670 O O . GLY B 1 102 ? -20.562 -15.047 -8.938 1 92.75 102 GLY B O 1
ATOM 5671 N N . ALA B 1 103 ? -20.594 -17.266 -8.75 1 94.25 103 ALA B N 1
ATOM 5672 C CA . ALA B 1 103 ? -21.219 -17.188 -7.434 1 94.25 103 ALA B CA 1
ATOM 5673 C C . ALA B 1 103 ? -20.297 -16.531 -6.418 1 94.25 103 ALA B C 1
ATOM 5675 O O . ALA B 1 103 ? -20.75 -15.781 -5.543 1 94.25 103 ALA B O 1
ATOM 5676 N N . SER B 1 104 ? -19.016 -16.844 -6.48 1 95.06 104 SER B N 1
ATOM 5677 C CA . SER B 1 104 ? -18.047 -16.234 -5.562 1 95.06 104 SER B CA 1
ATOM 5678 C C . SER B 1 104 ? -17.953 -14.734 -5.777 1 95.06 104 SER B C 1
ATOM 5680 O O . SER B 1 104 ? -17.781 -13.969 -4.824 1 95.06 104 SER B O 1
ATOM 5682 N N . ARG B 1 105 ? -18.109 -14.336 -7.027 1 93.56 105 ARG B N 1
ATOM 5683 C CA . ARG B 1 105 ? -18.094 -12.906 -7.328 1 93.56 105 ARG B CA 1
ATOM 5684 C C . ARG B 1 105 ? -19.359 -12.234 -6.801 1 93.56 105 ARG B C 1
ATOM 5686 O O . ARG B 1 105 ? -19.312 -11.094 -6.336 1 93.56 105 ARG B O 1
ATOM 5693 N N . GLU B 1 106 ? -20.375 -12.93 -6.93 1 94.56 106 GLU B N 1
ATOM 5694 C CA . GLU B 1 106 ? -21.609 -12.414 -6.363 1 94.56 106 GLU B CA 1
ATOM 5695 C C . GLU B 1 106 ? -21.516 -12.281 -4.844 1 94.56 106 GLU B C 1
ATOM 5697 O O . GLU B 1 106 ? -22.062 -11.344 -4.258 1 94.56 106 GLU B O 1
ATOM 5702 N N . LEU B 1 107 ? -20.875 -13.234 -4.305 1 95.12 107 LEU B N 1
ATOM 5703 C CA . LEU B 1 107 ? -20.641 -13.164 -2.865 1 95.12 107 LEU B CA 1
ATOM 5704 C C . LEU B 1 107 ? -19.844 -11.922 -2.5 1 95.12 107 LEU B C 1
ATOM 5706 O O . LEU B 1 107 ? -20.156 -11.234 -1.529 1 95.12 107 LEU B O 1
ATOM 5710 N N . GLU B 1 108 ? -18.797 -11.711 -3.201 1 95.06 108 GLU B N 1
ATOM 5711 C CA . GLU B 1 108 ? -17.953 -10.523 -3.004 1 95.06 108 GLU B CA 1
ATOM 5712 C C . GLU B 1 108 ? -18.781 -9.242 -3.117 1 95.06 108 GLU B C 1
ATOM 5714 O O . GLU B 1 108 ? -18.641 -8.328 -2.309 1 95.06 108 GLU B O 1
ATOM 5719 N N . TYR B 1 109 ? -19.641 -9.219 -4.09 1 94.5 109 TYR B N 1
ATOM 5720 C CA . TYR B 1 109 ? -20.547 -8.094 -4.332 1 94.5 109 TYR B CA 1
ATOM 5721 C C . TYR B 1 109 ? -21.484 -7.891 -3.15 1 94.5 109 TYR B C 1
ATOM 5723 O O . TYR B 1 109 ? -21.594 -6.781 -2.627 1 94.5 109 TYR B O 1
ATOM 5731 N N . HIS B 1 110 ? -22.078 -8.883 -2.742 1 93.94 110 HIS B N 1
ATOM 5732 C CA . HIS B 1 110 ? -23.062 -8.828 -1.656 1 93.94 110 HIS B CA 1
ATOM 5733 C C . HIS B 1 110 ? -22.391 -8.453 -0.338 1 93.94 110 HIS B C 1
ATOM 5735 O O . HIS B 1 110 ? -22.906 -7.617 0.409 1 93.94 110 HIS B O 1
ATOM 5741 N N . LEU B 1 111 ? -21.297 -9.102 -0.123 1 94.31 111 LEU B N 1
ATOM 5742 C CA . LEU B 1 111 ? -20.594 -8.867 1.142 1 94.31 111 LEU B CA 1
ATOM 5743 C C . LEU B 1 111 ? -20.062 -7.441 1.219 1 94.31 111 LEU B C 1
ATOM 5745 O O . LEU B 1 111 ? -20.125 -6.809 2.275 1 94.31 111 LEU B O 1
ATOM 5749 N N . ARG B 1 112 ? -19.516 -6.969 0.174 1 94.94 112 ARG B N 1
ATOM 5750 C CA . ARG B 1 112 ? -19.016 -5.602 0.136 1 94.94 112 ARG B CA 1
ATOM 5751 C C . ARG B 1 112 ? -20.125 -4.594 0.38 1 94.94 112 ARG B C 1
ATOM 5753 O O . ARG B 1 112 ? -19.953 -3.637 1.138 1 94.94 112 ARG B O 1
ATOM 5760 N N . ASN B 1 113 ? -21.25 -4.816 -0.288 1 94.56 113 ASN B N 1
ATOM 5761 C CA . ASN B 1 113 ? -22.406 -3.953 -0.082 1 94.56 113 ASN B CA 1
ATOM 5762 C C . ASN B 1 113 ? -22.891 -3.99 1.367 1 94.56 113 ASN B C 1
ATOM 5764 O O . ASN B 1 113 ? -23.188 -2.949 1.956 1 94.56 113 ASN B O 1
ATOM 5768 N N . LYS B 1 114 ? -22.906 -5.148 1.885 1 93.88 114 LYS B N 1
ATOM 5769 C CA . LYS B 1 114 ? -23.391 -5.336 3.25 1 93.88 114 LYS B CA 1
ATOM 5770 C C . LYS B 1 114 ? -22.469 -4.648 4.258 1 93.88 114 LYS B C 1
ATOM 5772 O O . LYS B 1 114 ? -22.938 -3.951 5.156 1 93.88 114 LYS B O 1
ATOM 5777 N N . VAL B 1 115 ? -21.156 -4.859 4.082 1 95.19 115 VAL B N 1
ATOM 5778 C CA . VAL B 1 115 ? -20.188 -4.301 5.02 1 95.19 115 VAL B CA 1
ATOM 5779 C C . VAL B 1 115 ? -20.172 -2.777 4.902 1 95.19 115 VAL B C 1
ATOM 5781 O O . VAL B 1 115 ? -20.188 -2.07 5.91 1 95.19 115 VAL B O 1
ATOM 5784 N N . PHE B 1 116 ? -20.219 -2.295 3.688 1 94.12 116 PHE B N 1
ATOM 5785 C CA . PHE B 1 116 ? -20.203 -0.853 3.471 1 94.12 116 PHE B CA 1
ATOM 5786 C C . PHE B 1 116 ? -21.469 -0.201 4.027 1 94.12 116 PHE B C 1
ATOM 5788 O O . PHE B 1 116 ? -21.391 0.827 4.703 1 94.12 116 PHE B O 1
ATOM 5795 N N . SER B 1 117 ? -22.547 -0.716 3.713 1 93.88 117 SER B N 1
ATOM 5796 C CA . SER B 1 117 ? -23.812 -0.181 4.203 1 93.88 117 SER B CA 1
ATOM 5797 C C . SER B 1 117 ? -23.875 -0.191 5.727 1 93.88 117 SER B C 1
ATOM 5799 O O . SER B 1 117 ? -24.328 0.775 6.344 1 93.88 117 SER B O 1
ATOM 5801 N N . HIS B 1 118 ? -23.422 -1.285 6.242 1 94.12 118 HIS B N 1
ATOM 5802 C CA . HIS B 1 118 ? -23.422 -1.398 7.695 1 94.12 118 HIS B CA 1
ATOM 5803 C C . HIS B 1 118 ? -22.484 -0.363 8.328 1 94.12 118 HIS B C 1
ATOM 5805 O O . HIS B 1 118 ? -22.828 0.242 9.344 1 94.12 118 HIS B O 1
ATOM 5811 N N . LEU B 1 119 ? -21.344 -0.155 7.75 1 94.38 119 LEU B N 1
ATOM 5812 C CA . LEU B 1 119 ? -20.391 0.828 8.25 1 94.38 119 LEU B CA 1
ATOM 5813 C C . LEU B 1 119 ? -21.016 2.219 8.289 1 94.38 119 LEU B C 1
ATOM 5815 O O . LEU B 1 119 ? -20.812 2.969 9.242 1 94.38 119 LEU B O 1
ATOM 5819 N N . LEU B 1 120 ? -21.812 2.562 7.309 1 92.56 120 LEU B N 1
ATOM 5820 C CA . LEU B 1 120 ? -22.422 3.891 7.23 1 92.56 120 LEU B CA 1
ATOM 5821 C C . LEU B 1 120 ? -23.516 4.055 8.273 1 92.56 120 LEU B C 1
ATOM 5823 O O . LEU B 1 120 ? -23.906 5.18 8.586 1 92.56 120 LEU B O 1
ATOM 5827 N N . THR B 1 121 ? -23.984 2.953 8.859 1 91.25 121 THR B N 1
ATOM 5828 C CA . THR B 1 121 ? -25.016 3.029 9.875 1 91.25 121 THR B CA 1
ATOM 5829 C C . THR B 1 121 ? -24.406 3.166 11.266 1 91.25 121 THR B C 1
ATOM 5831 O O . THR B 1 121 ? -25.094 3.535 12.219 1 91.25 121 THR B O 1
ATOM 5834 N N . LEU B 1 122 ? -23.141 2.889 11.352 1 92.62 122 LEU B N 1
ATOM 5835 C CA . LEU B 1 122 ? -22.5 2.914 12.656 1 92.62 122 LEU B CA 1
ATOM 5836 C C . LEU B 1 122 ? -22.297 4.348 13.133 1 92.62 122 LEU B C 1
ATOM 5838 O O . LEU B 1 122 ? -22.344 5.285 12.336 1 92.62 122 LEU B O 1
ATOM 5842 N N . SER B 1 123 ? -22.141 4.469 14.445 1 92 123 SER B N 1
ATOM 5843 C CA . SER B 1 123 ? -22.016 5.781 15.07 1 92 123 SER B CA 1
ATOM 5844 C C . SER B 1 123 ? -20.625 6.367 14.867 1 92 123 SER B C 1
ATOM 5846 O O . SER B 1 123 ? -19.672 5.637 14.594 1 92 123 SER B O 1
ATOM 5848 N N . THR B 1 124 ? -20.547 7.633 14.977 1 89.5 124 THR B N 1
ATOM 5849 C CA . THR B 1 124 ? -19.297 8.359 14.766 1 89.5 124 THR B CA 1
ATOM 5850 C C . THR B 1 124 ? -18.234 7.902 15.75 1 89.5 124 THR B C 1
ATOM 5852 O O . THR B 1 124 ? -17.031 7.941 15.445 1 89.5 124 THR B O 1
ATOM 5855 N N . SER B 1 125 ? -18.656 7.445 16.891 1 88.75 125 SER B N 1
ATOM 5856 C CA . SER B 1 125 ? -17.719 6.965 17.906 1 88.75 125 SER B CA 1
ATOM 5857 C C . SER B 1 125 ? -16.891 5.789 17.375 1 88.75 125 SER B C 1
ATOM 5859 O O . SER B 1 125 ? -15.734 5.613 17.766 1 88.75 125 SER B O 1
ATOM 5861 N N . TYR B 1 126 ? -17.516 5.09 16.516 1 90.06 126 TYR B N 1
ATOM 5862 C CA . TYR B 1 126 ? -16.828 3.938 15.945 1 90.06 126 TYR B CA 1
ATOM 5863 C C . TYR B 1 126 ? -15.625 4.379 15.109 1 90.06 126 TYR B C 1
ATOM 5865 O O . TYR B 1 126 ? -14.562 3.752 15.164 1 90.06 126 TYR B O 1
ATOM 5873 N N . TYR B 1 127 ? -15.734 5.418 14.367 1 88.56 127 TYR B N 1
ATOM 5874 C CA . TYR B 1 127 ? -14.703 5.902 13.461 1 88.56 127 TYR B CA 1
ATOM 5875 C C . TYR B 1 127 ? -13.586 6.609 14.227 1 88.56 127 TYR B C 1
ATOM 5877 O O . TYR B 1 127 ? -12.492 6.816 13.695 1 88.56 127 TYR B O 1
ATOM 5885 N N . GLN B 1 128 ? -13.891 7.016 15.398 1 81.5 128 GLN B N 1
ATOM 5886 C CA . GLN B 1 128 ? -12.859 7.578 16.266 1 81.5 128 GLN B CA 1
ATOM 5887 C C . GLN B 1 128 ? -11.961 6.48 16.828 1 81.5 128 GLN B C 1
ATOM 5889 O O . GLN B 1 128 ? -10.766 6.707 17.062 1 81.5 128 GLN B O 1
ATOM 5894 N N . ARG B 1 129 ? -12.578 5.281 17.047 1 83.25 129 ARG B N 1
ATOM 5895 C CA . ARG B 1 129 ? -11.867 4.156 17.641 1 83.25 129 ARG B CA 1
ATOM 5896 C C . ARG B 1 129 ? -11.094 3.375 16.578 1 83.25 129 ARG B C 1
ATOM 5898 O O . ARG B 1 129 ? -10.109 2.703 16.891 1 83.25 129 ARG B O 1
ATOM 5905 N N . HIS B 1 130 ? -11.539 3.52 15.352 1 86.62 130 HIS B N 1
ATOM 5906 C CA . HIS B 1 130 ? -10.93 2.738 14.289 1 86.62 130 HIS B CA 1
ATOM 5907 C C . HIS B 1 130 ? -10.352 3.645 13.203 1 86.62 130 HIS B C 1
ATOM 5909 O O . HIS B 1 130 ? -11.039 4.547 12.719 1 86.62 130 HIS B O 1
ATOM 5915 N N . LYS B 1 131 ? -9.188 3.328 12.75 1 84.31 131 LYS B N 1
ATOM 5916 C CA . LYS B 1 131 ? -8.531 4.113 11.703 1 84.31 131 LYS B CA 1
ATOM 5917 C C . LYS B 1 131 ? -9.109 3.793 10.328 1 84.31 131 LYS B C 1
ATOM 5919 O O . LYS B 1 131 ? -9.484 2.648 10.062 1 84.31 131 LYS B O 1
ATOM 5924 N N . THR B 1 132 ? -9.133 4.793 9.523 1 85.62 132 THR B N 1
ATOM 5925 C CA . THR B 1 132 ? -9.68 4.656 8.18 1 85.62 132 THR B CA 1
ATOM 5926 C C . THR B 1 132 ? -8.93 3.586 7.395 1 85.62 132 THR B C 1
ATOM 5928 O O . THR B 1 132 ? -9.539 2.791 6.676 1 85.62 132 THR B O 1
ATOM 5931 N N . GLY B 1 133 ? -7.652 3.541 7.566 1 78.5 133 GLY B N 1
ATOM 5932 C CA . GLY B 1 133 ? -6.855 2.539 6.879 1 78.5 133 GLY B CA 1
ATOM 5933 C C . GLY B 1 133 ? -7.254 1.117 7.227 1 78.5 133 GLY B C 1
ATOM 5934 O O . GLY B 1 133 ? -7.305 0.25 6.352 1 78.5 133 GLY B O 1
ATOM 5935 N N . ASP B 1 134 ? -7.492 0.888 8.43 1 83.56 134 ASP B N 1
ATOM 5936 C CA . ASP B 1 134 ? -7.898 -0.437 8.891 1 83.56 134 ASP B CA 1
ATOM 5937 C C . ASP B 1 134 ? -9.25 -0.835 8.297 1 83.56 134 ASP B C 1
ATOM 5939 O O . ASP B 1 134 ? -9.422 -1.972 7.852 1 83.56 134 ASP B O 1
ATOM 5943 N N . LEU B 1 135 ? -10.094 0.089 8.328 1 90.56 135 LEU B N 1
ATOM 5944 C CA . LEU B 1 135 ? -11.422 -0.185 7.785 1 90.56 135 LEU B CA 1
ATOM 5945 C C . LEU B 1 135 ? -11.352 -0.445 6.285 1 90.56 135 LEU B C 1
ATOM 5947 O O . LEU B 1 135 ? -12.07 -1.305 5.766 1 90.56 135 LEU B O 1
ATOM 5951 N N . MET B 1 136 ? -10.445 0.275 5.645 1 89.56 136 MET B N 1
ATOM 5952 C CA . MET B 1 136 ? -10.242 0.065 4.215 1 89.56 136 MET B CA 1
ATOM 5953 C C . MET B 1 136 ? -9.758 -1.354 3.938 1 89.56 136 MET B C 1
ATOM 5955 O O . MET B 1 136 ? -10.227 -2 2.996 1 89.56 136 MET B O 1
ATOM 5959 N N . ALA B 1 137 ? -8.898 -1.878 4.766 1 85.31 137 ALA B N 1
ATOM 5960 C CA . ALA B 1 137 ? -8.352 -3.225 4.602 1 85.31 137 ALA B CA 1
ATOM 5961 C C . ALA B 1 137 ? -9.453 -4.277 4.711 1 85.31 137 ALA B C 1
ATOM 5963 O O . ALA B 1 137 ? -9.43 -5.281 3.998 1 85.31 137 ALA B O 1
ATOM 5964 N N . HIS B 1 138 ? -10.359 -4.07 5.527 1 89.56 138 HIS B N 1
ATOM 5965 C CA . HIS B 1 138 ? -11.445 -5.023 5.719 1 89.56 138 HIS B CA 1
ATOM 5966 C C . HIS B 1 138 ? -12.391 -5.027 4.523 1 89.56 138 HIS B C 1
ATOM 5968 O O . HIS B 1 138 ? -12.836 -6.09 4.078 1 89.56 138 HIS B O 1
ATOM 5974 N N . VAL B 1 139 ? -12.578 -3.861 3.957 1 92.06 139 VAL B N 1
ATOM 5975 C CA . VAL B 1 139 ? -13.539 -3.73 2.867 1 92.06 139 VAL B CA 1
ATOM 5976 C C . VAL B 1 139 ? -12.906 -4.203 1.561 1 92.06 139 VAL B C 1
ATOM 5978 O O . VAL B 1 139 ? -13.617 -4.562 0.615 1 92.06 139 VAL B O 1
ATOM 5981 N N . THR B 1 140 ? -11.625 -4.273 1.543 1 89.44 140 THR B N 1
ATOM 5982 C CA . THR B 1 140 ? -10.961 -4.641 0.295 1 89.44 140 THR B CA 1
ATOM 5983 C C . THR B 1 140 ? -10.312 -6.016 0.408 1 89.44 140 THR B C 1
ATOM 5985 O O . THR B 1 140 ? -10.906 -7.023 0.014 1 89.44 140 THR B O 1
ATOM 5988 N N . ASN B 1 141 ? -9.312 -6.102 1.309 1 83.94 141 ASN B N 1
ATOM 5989 C CA . ASN B 1 141 ? -8.484 -7.297 1.38 1 83.94 141 ASN B CA 1
ATOM 5990 C C . ASN B 1 141 ? -9.242 -8.469 2 1 83.94 141 ASN B C 1
ATOM 5992 O O . ASN B 1 141 ? -9.164 -9.594 1.507 1 83.94 141 ASN B O 1
ATOM 5996 N N . ASP B 1 142 ? -9.883 -8.234 2.998 1 89.62 142 ASP B N 1
ATOM 5997 C CA . ASP B 1 142 ? -10.578 -9.312 3.689 1 89.62 142 ASP B CA 1
ATOM 5998 C C . ASP B 1 142 ? -11.695 -9.891 2.822 1 89.62 142 ASP B C 1
ATOM 6000 O O . ASP B 1 142 ? -11.867 -11.109 2.748 1 89.62 142 ASP B O 1
ATOM 6004 N N . ILE B 1 143 ? -12.398 -9.031 2.17 1 94.31 143 ILE B N 1
ATOM 6005 C CA . ILE B 1 143 ? -13.492 -9.492 1.315 1 94.31 143 ILE B CA 1
ATOM 6006 C C . ILE B 1 143 ? -12.922 -10.312 0.154 1 94.31 143 ILE B C 1
ATOM 6008 O O . ILE B 1 143 ? -13.5 -11.328 -0.239 1 94.31 143 ILE B O 1
ATOM 6012 N N . HIS B 1 144 ? -11.828 -9.898 -0.319 1 90.62 144 HIS B N 1
ATOM 6013 C CA . HIS B 1 144 ? -11.156 -10.648 -1.375 1 90.62 144 HIS B CA 1
ATOM 6014 C C . HIS B 1 144 ? -10.758 -12.039 -0.896 1 90.62 144 HIS B C 1
ATOM 6016 O O . HIS B 1 144 ? -10.914 -13.023 -1.625 1 90.62 144 HIS B O 1
ATOM 6022 N N . ALA B 1 145 ? -10.234 -12.07 0.29 1 89.19 145 ALA B N 1
ATOM 6023 C CA . ALA B 1 145 ? -9.82 -13.352 0.856 1 89.19 145 ALA B CA 1
ATOM 6024 C C . ALA B 1 145 ? -11.016 -14.289 1.008 1 89.19 145 ALA B C 1
ATOM 6026 O O . ALA B 1 145 ? -10.906 -15.492 0.742 1 89.19 145 ALA B O 1
ATOM 6027 N N . ILE B 1 146 ? -12.07 -13.789 1.398 1 93.31 146 ILE B N 1
ATOM 6028 C CA . ILE B 1 146 ? -13.281 -14.594 1.566 1 93.31 146 ILE B CA 1
ATOM 6029 C C . ILE B 1 146 ? -13.766 -15.086 0.206 1 93.31 146 ILE B C 1
ATOM 6031 O O . ILE B 1 146 ? -14.148 -16.25 0.06 1 93.31 146 ILE B O 1
ATOM 6035 N N . ARG B 1 147 ? -13.734 -14.188 -0.771 1 93.81 147 ARG B N 1
ATOM 6036 C CA . ARG B 1 147 ? -14.102 -14.57 -2.129 1 93.81 147 ARG B CA 1
ATOM 6037 C C . ARG B 1 147 ? -13.211 -15.688 -2.648 1 93.81 147 ARG B C 1
ATOM 6039 O O . ARG B 1 147 ? -13.688 -16.625 -3.279 1 93.81 147 ARG B O 1
ATOM 6046 N N . MET B 1 148 ? -11.977 -15.656 -2.379 1 91.69 148 MET B N 1
ATOM 6047 C CA . MET B 1 148 ? -11.031 -16.688 -2.812 1 91.69 148 MET B CA 1
ATOM 6048 C C . MET B 1 148 ? -11.344 -18.031 -2.16 1 91.69 148 MET B C 1
ATOM 6050 O O . MET B 1 148 ? -11.219 -19.078 -2.797 1 91.69 148 MET B O 1
ATOM 6054 N N . ALA B 1 149 ? -11.766 -17.984 -0.931 1 90.38 149 ALA B N 1
ATOM 6055 C CA . ALA B 1 149 ? -12.102 -19.203 -0.207 1 90.38 149 ALA B CA 1
ATOM 6056 C C . ALA B 1 149 ? -13.32 -19.891 -0.816 1 90.38 149 ALA B C 1
ATOM 6058 O O . ALA B 1 149 ? -13.367 -21.109 -0.924 1 90.38 149 ALA B O 1
ATOM 6059 N N . PHE B 1 150 ? -14.242 -19.125 -1.315 1 93.19 150 PHE B N 1
ATOM 6060 C CA . PHE B 1 150 ? -15.508 -19.703 -1.738 1 93.19 150 PHE B CA 1
ATOM 6061 C C . PHE B 1 150 ? -15.602 -19.75 -3.258 1 93.19 150 PHE B C 1
ATOM 6063 O O . PHE B 1 150 ? -16.672 -20.016 -3.812 1 93.19 150 PHE B O 1
ATOM 6070 N N . GLY B 1 151 ? -14.633 -19.344 -3.857 1 93.06 151 GLY B N 1
ATOM 6071 C CA . GLY B 1 151 ? -14.469 -19.547 -5.289 1 93.06 151 GLY B CA 1
ATOM 6072 C C . GLY B 1 151 ? -13.398 -20.562 -5.637 1 93.06 151 GLY B C 1
ATOM 6073 O O . GLY B 1 151 ? -13.664 -21.766 -5.664 1 93.06 151 GLY B O 1
ATOM 6074 N N . PRO B 1 152 ? -12.172 -20.047 -5.82 1 88.31 152 PRO B N 1
ATOM 6075 C CA . PRO B 1 152 ? -11.078 -20.969 -6.086 1 88.31 152 PRO B CA 1
ATOM 6076 C C . PRO B 1 152 ? -10.875 -21.984 -4.961 1 88.31 152 PRO B C 1
ATOM 6078 O O . PRO B 1 152 ? -10.484 -23.125 -5.219 1 88.31 152 PRO B O 1
ATOM 6081 N N . GLY B 1 153 ? -11.156 -21.609 -3.766 1 86.94 153 GLY B N 1
ATOM 6082 C CA . GLY B 1 153 ? -11.016 -22.516 -2.637 1 86.94 153 GLY B CA 1
ATOM 6083 C C . GLY B 1 153 ? -11.945 -23.719 -2.715 1 86.94 153 GLY B C 1
ATOM 6084 O O . GLY B 1 153 ? -11.523 -24.859 -2.477 1 86.94 153 GLY B O 1
ATOM 6085 N N . ILE B 1 154 ? -13.133 -23.5 -3.068 1 90.25 154 ILE B N 1
ATOM 6086 C CA . ILE B 1 154 ? -14.109 -24.562 -3.197 1 90.25 154 ILE B CA 1
ATOM 6087 C C . ILE B 1 154 ? -13.719 -25.5 -4.344 1 90.25 154 ILE B C 1
ATOM 6089 O O . ILE B 1 154 ? -13.836 -26.719 -4.227 1 90.25 154 ILE B O 1
ATOM 6093 N N . VAL B 1 155 ? -13.289 -24.906 -5.371 1 89.12 155 VAL B N 1
ATOM 6094 C CA . VAL B 1 155 ? -12.875 -25.688 -6.527 1 89.12 155 VAL B CA 1
ATOM 6095 C C . VAL B 1 155 ? -11.688 -26.578 -6.148 1 89.12 155 VAL B C 1
ATOM 6097 O O . VAL B 1 155 ? -11.703 -27.797 -6.402 1 89.12 155 VAL B O 1
ATOM 6100 N N . ALA B 1 156 ? -10.711 -25.984 -5.566 1 85 156 ALA B N 1
ATOM 6101 C CA . ALA B 1 156 ? -9.508 -26.703 -5.188 1 85 156 ALA B CA 1
ATOM 6102 C C . ALA B 1 156 ? -9.82 -27.812 -4.18 1 85 156 ALA B C 1
ATOM 6104 O O . ALA B 1 156 ? -9.266 -28.906 -4.254 1 85 156 ALA B O 1
ATOM 6105 N N . MET B 1 157 ? -10.656 -27.547 -3.283 1 86.06 157 MET B N 1
ATOM 6106 C CA . MET B 1 157 ? -11.047 -28.531 -2.27 1 86.06 157 MET B CA 1
ATOM 6107 C C . MET B 1 157 ? -11.766 -29.719 -2.904 1 86.06 157 MET B C 1
ATOM 6109 O O . MET B 1 157 ? -11.469 -30.875 -2.584 1 86.06 157 MET B O 1
ATOM 6113 N N . THR B 1 158 ? -12.688 -29.438 -3.754 1 88.31 158 THR B N 1
ATOM 6114 C CA . THR B 1 158 ? -13.438 -30.484 -4.434 1 88.31 158 THR B CA 1
ATOM 6115 C C . THR B 1 158 ? -12.508 -31.359 -5.27 1 88.31 158 THR B C 1
ATOM 6117 O O . THR B 1 158 ? -12.586 -32.594 -5.219 1 88.31 158 THR B O 1
ATOM 6120 N N . ASP B 1 159 ? -11.609 -30.688 -5.992 1 83.69 159 ASP B N 1
ATOM 6121 C CA . ASP B 1 159 ? -10.664 -31.422 -6.816 1 83.69 159 ASP B CA 1
ATOM 6122 C C . ASP B 1 159 ? -9.742 -32.281 -5.957 1 83.69 159 ASP B C 1
ATOM 6124 O O . ASP B 1 159 ? -9.492 -33.438 -6.281 1 83.69 159 ASP B O 1
ATOM 6128 N N . ALA B 1 160 ? -9.305 -31.719 -4.91 1 81.19 160 ALA B N 1
ATOM 6129 C CA . ALA B 1 160 ? -8.359 -32.406 -4.035 1 81.19 160 ALA B CA 1
ATOM 6130 C C . ALA B 1 160 ? -9 -33.625 -3.379 1 81.19 160 ALA B C 1
ATOM 6132 O O . ALA B 1 160 ? -8.367 -34.656 -3.24 1 81.19 160 ALA B O 1
ATOM 6133 N N . ILE B 1 161 ? -10.188 -33.531 -3.096 1 85 161 ILE B N 1
ATOM 6134 C CA . ILE B 1 161 ? -10.852 -34.625 -2.377 1 85 161 ILE B CA 1
ATOM 6135 C C . ILE B 1 161 ? -11.398 -35.625 -3.373 1 85 161 ILE B C 1
ATOM 6137 O O . ILE B 1 161 ? -11.047 -36.812 -3.316 1 85 161 ILE B O 1
ATOM 6141 N N . PHE B 1 162 ? -12.125 -35.219 -4.285 1 86.31 162 PHE B N 1
ATOM 6142 C CA . PHE B 1 162 ? -12.852 -36.125 -5.16 1 86.31 162 PHE B CA 1
ATOM 6143 C C . PHE B 1 162 ? -11.914 -36.781 -6.164 1 86.31 162 PHE B C 1
ATOM 6145 O O . PHE B 1 162 ? -11.977 -38 -6.379 1 86.31 162 PHE B O 1
ATOM 6152 N N . LEU B 1 163 ? -11.078 -35.969 -6.82 1 84.56 163 LEU B N 1
ATOM 6153 C CA . LEU B 1 163 ? -10.195 -36.531 -7.832 1 84.56 163 LEU B CA 1
ATOM 6154 C C . LEU B 1 163 ? -9.242 -37.531 -7.215 1 84.56 163 LEU B C 1
ATOM 6156 O O . LEU B 1 163 ? -8.992 -38.594 -7.801 1 84.56 163 LEU B O 1
ATOM 6160 N N . ASN B 1 164 ? -8.727 -37.25 -6.086 1 83.88 164 ASN B N 1
ATOM 6161 C CA . ASN B 1 164 ? -7.801 -38.156 -5.422 1 83.88 164 ASN B CA 1
ATOM 6162 C C . ASN B 1 164 ? -8.484 -39.438 -4.992 1 83.88 164 ASN B C 1
ATOM 6164 O O . ASN B 1 164 ? -7.984 -40.531 -5.262 1 83.88 164 ASN B O 1
ATOM 6168 N N . ILE B 1 165 ? -9.625 -39.312 -4.438 1 87.69 165 ILE B N 1
ATOM 6169 C CA . ILE B 1 165 ? -10.352 -40.5 -3.977 1 87.69 165 ILE B CA 1
ATOM 6170 C C . ILE B 1 165 ? -10.773 -41.344 -5.172 1 87.69 165 ILE B C 1
ATOM 6172 O O . ILE B 1 165 ? -10.609 -42.562 -5.16 1 87.69 165 ILE B O 1
ATOM 6176 N N . ALA B 1 166 ? -11.281 -40.656 -6.172 1 88.12 166 ALA B N 1
ATOM 6177 C CA . ALA B 1 166 ? -11.719 -41.375 -7.367 1 88.12 166 ALA B CA 1
ATOM 6178 C C . ALA B 1 166 ? -10.547 -42.094 -8.047 1 88.12 166 ALA B C 1
ATOM 6180 O O . ALA B 1 166 ? -10.688 -43.219 -8.516 1 88.12 166 ALA B O 1
ATOM 6181 N N . ALA B 1 167 ? -9.438 -41.406 -8.133 1 87.06 167 ALA B N 1
ATOM 6182 C CA . ALA B 1 167 ? -8.25 -42 -8.75 1 87.06 167 ALA B CA 1
ATOM 6183 C C . ALA B 1 167 ? -7.785 -43.219 -7.957 1 87.06 167 ALA B C 1
ATOM 6185 O O . ALA B 1 167 ? -7.434 -44.25 -8.539 1 87.06 167 ALA B O 1
ATOM 6186 N N . ILE B 1 168 ? -7.832 -43.219 -6.68 1 89.19 168 ILE B N 1
ATOM 6187 C CA . ILE B 1 168 ? -7.422 -44.312 -5.82 1 89.19 168 ILE B CA 1
ATOM 6188 C C . ILE B 1 168 ? -8.375 -45.5 -6 1 89.19 168 ILE B C 1
ATOM 6190 O O . ILE B 1 168 ? -7.938 -46.625 -6.121 1 89.19 168 ILE B O 1
ATOM 6194 N N . ILE B 1 169 ? -9.656 -45.188 -6.086 1 90.31 169 ILE B N 1
ATOM 6195 C CA . ILE B 1 169 ? -10.664 -46.219 -6.254 1 90.31 169 ILE B CA 1
ATOM 6196 C C . ILE B 1 169 ? -10.492 -46.906 -7.613 1 90.31 169 ILE B C 1
ATOM 6198 O O . ILE B 1 169 ? -10.531 -48.125 -7.715 1 90.31 169 ILE B O 1
ATOM 6202 N N . MET B 1 170 ? -10.242 -46.062 -8.602 1 87.94 170 MET B N 1
ATOM 6203 C CA . MET B 1 170 ? -10.07 -46.594 -9.945 1 87.94 170 MET B CA 1
ATOM 6204 C C . MET B 1 170 ? -8.82 -47.469 -10.023 1 87.94 170 MET B C 1
ATOM 6206 O O . MET B 1 170 ? -8.836 -48.531 -10.648 1 87.94 170 MET B O 1
ATOM 6210 N N . MET B 1 171 ? -7.77 -47.062 -9.383 1 89.88 171 MET B N 1
ATOM 6211 C CA . MET B 1 171 ? -6.531 -47.844 -9.367 1 89.88 171 MET B CA 1
ATOM 6212 C C . MET B 1 171 ? -6.734 -49.188 -8.664 1 89.88 171 MET B C 1
ATOM 6214 O O . MET B 1 171 ? -6.324 -50.219 -9.18 1 89.88 171 MET B O 1
ATOM 6218 N N . ALA B 1 172 ? -7.41 -49.125 -7.566 1 90.62 172 ALA B N 1
ATOM 6219 C CA . ALA B 1 172 ? -7.617 -50.344 -6.773 1 90.62 172 ALA B CA 1
ATOM 6220 C C . ALA B 1 172 ? -8.625 -51.281 -7.445 1 90.62 172 ALA B C 1
ATOM 6222 O O . ALA B 1 172 ? -8.445 -52.5 -7.449 1 90.62 172 ALA B O 1
ATOM 6223 N N . ALA B 1 173 ? -9.641 -50.75 -8.078 1 88.5 173 ALA B N 1
ATOM 6224 C CA . ALA B 1 173 ? -10.742 -51.531 -8.617 1 88.5 173 ALA B CA 1
ATOM 6225 C C . ALA B 1 173 ? -10.391 -52.094 -9.992 1 88.5 173 ALA B C 1
ATOM 6227 O O . ALA B 1 173 ? -10.836 -53.156 -10.367 1 88.5 173 ALA B O 1
ATOM 6228 N N . THR B 1 174 ? -9.633 -51.344 -10.75 1 84 174 THR B N 1
ATOM 6229 C CA . THR B 1 174 ? -9.43 -51.75 -12.133 1 84 174 THR B CA 1
ATOM 6230 C C . THR B 1 174 ? -8.102 -52.469 -12.289 1 84 174 THR B C 1
ATOM 6232 O O . THR B 1 174 ? -7.887 -53.188 -13.273 1 84 174 THR B O 1
ATOM 6235 N N . THR B 1 175 ? -7.215 -52.25 -11.477 1 87.38 175 THR B N 1
ATOM 6236 C CA . THR B 1 175 ? -5.914 -52.906 -11.648 1 87.38 175 THR B CA 1
ATOM 6237 C C . THR B 1 175 ? -5.648 -53.906 -10.523 1 87.38 175 THR B C 1
ATOM 6239 O O . THR B 1 175 ? -5.988 -55.062 -10.633 1 87.38 175 THR B O 1
ATOM 6242 N N . ASP B 1 176 ? -5.07 -53.406 -9.375 1 90.69 176 ASP B N 1
ATOM 6243 C CA . ASP B 1 176 ? -4.707 -54.281 -8.266 1 90.69 176 ASP B CA 1
ATOM 6244 C C . ASP B 1 176 ? -4.633 -53.531 -6.949 1 90.69 176 ASP B C 1
ATOM 6246 O O . ASP B 1 176 ? -4.039 -52.438 -6.887 1 90.69 176 ASP B O 1
ATOM 6250 N N . LEU B 1 177 ? -5.266 -54.125 -5.973 1 90.56 177 LEU B N 1
ATOM 6251 C CA . LEU B 1 177 ? -5.332 -53.5 -4.656 1 90.56 177 LEU B CA 1
ATOM 6252 C C . LEU B 1 177 ? -3.957 -53.469 -3.996 1 90.56 177 LEU B C 1
ATOM 6254 O O . LEU B 1 177 ? -3.586 -52.469 -3.361 1 90.56 177 LEU B O 1
ATOM 6258 N N . GLN B 1 178 ? -3.232 -54.531 -4.09 1 91.94 178 GLN B N 1
ATOM 6259 C CA . GLN B 1 178 ? -1.915 -54.625 -3.465 1 91.94 178 GLN B CA 1
ATOM 6260 C C . GLN B 1 178 ? -0.942 -53.625 -4.102 1 91.94 178 GLN B C 1
ATOM 6262 O O . GLN B 1 178 ? -0.166 -52.969 -3.402 1 91.94 178 GLN B O 1
ATOM 6267 N N . LEU B 1 179 ? -1.059 -53.469 -5.414 1 92.44 179 LEU B N 1
ATOM 6268 C CA . LEU B 1 179 ? -0.223 -52.5 -6.125 1 92.44 179 LEU B CA 1
ATOM 6269 C C . LEU B 1 179 ? -0.568 -51.062 -5.715 1 92.44 179 LEU B C 1
ATOM 6271 O O . LEU B 1 179 ? 0.323 -50.219 -5.559 1 92.44 179 LEU B O 1
ATOM 6275 N N . THR B 1 180 ? -1.823 -50.875 -5.574 1 92.81 180 THR B N 1
ATOM 6276 C CA . THR B 1 180 ? -2.285 -49.531 -5.195 1 92.81 180 THR B CA 1
ATOM 6277 C C . THR B 1 180 ? -1.772 -49.156 -3.811 1 92.81 180 THR B C 1
ATOM 6279 O O . THR B 1 180 ? -1.244 -48.062 -3.617 1 92.81 180 THR B O 1
ATOM 6282 N N . VAL B 1 181 ? -1.867 -50 -2.873 1 92 181 VAL B N 1
ATOM 6283 C CA . VAL B 1 181 ? -1.432 -49.719 -1.505 1 92 181 VAL B CA 1
ATOM 6284 C C . VAL B 1 181 ? 0.077 -49.5 -1.479 1 92 181 VAL B C 1
ATOM 6286 O O . VAL B 1 181 ? 0.559 -48.562 -0.822 1 92 181 VAL B O 1
ATOM 6289 N N . LEU B 1 182 ? 0.792 -50.25 -2.215 1 90.94 182 LEU B N 1
ATOM 6290 C CA . LEU B 1 182 ? 2.246 -50.156 -2.232 1 90.94 182 LEU B CA 1
ATOM 6291 C C . LEU B 1 182 ? 2.688 -48.875 -2.902 1 90.94 182 LEU B C 1
ATOM 6293 O O . LEU B 1 182 ? 3.629 -48.219 -2.443 1 90.94 182 LEU B O 1
ATOM 6297 N N . ALA B 1 183 ? 1.98 -48.562 -3.986 1 90.12 183 ALA B N 1
ATOM 6298 C CA . ALA B 1 183 ? 2.334 -47.344 -4.727 1 90.12 183 ALA B CA 1
ATOM 6299 C C . ALA B 1 183 ? 2.002 -46.094 -3.918 1 90.12 183 ALA B C 1
ATOM 6301 O O . ALA B 1 183 ? 2.611 -45.031 -4.117 1 90.12 183 ALA B O 1
ATOM 6302 N N . LEU B 1 184 ? 1.081 -46.156 -2.996 1 90.19 184 LEU B N 1
ATOM 6303 C CA . LEU B 1 184 ? 0.632 -45 -2.236 1 90.19 184 LEU B CA 1
ATOM 6304 C C . LEU B 1 184 ? 1.401 -44.875 -0.925 1 90.19 184 LEU B C 1
ATOM 6306 O O . LEU B 1 184 ? 1.249 -43.906 -0.2 1 90.19 184 LEU B O 1
ATOM 6310 N N . LEU B 1 185 ? 2.289 -45.688 -0.657 1 88.88 185 LEU B N 1
ATOM 6311 C CA . LEU B 1 185 ? 3.037 -45.688 0.595 1 88.88 185 LEU B CA 1
ATOM 6312 C C . LEU B 1 185 ? 3.865 -44.438 0.761 1 88.88 185 LEU B C 1
ATOM 6314 O O . LEU B 1 185 ? 3.947 -43.875 1.859 1 88.88 185 LEU B O 1
ATOM 6318 N N . PRO B 1 186 ? 4.461 -43.875 -0.323 1 88.06 186 PRO B N 1
ATOM 6319 C CA . PRO B 1 186 ? 5.246 -42.656 -0.163 1 88.06 186 PRO B CA 1
ATOM 6320 C C . PRO B 1 186 ? 4.371 -41.406 0.059 1 88.06 186 PRO B C 1
ATOM 6322 O O . PRO B 1 186 ? 4.871 -40.375 0.493 1 88.06 186 PRO B O 1
ATOM 6325 N N . MET B 1 187 ? 3.115 -41.531 -0.173 1 83.44 187 MET B N 1
ATOM 6326 C CA . MET B 1 187 ? 2.234 -40.344 -0.172 1 83.44 187 MET B CA 1
ATOM 6327 C C . MET B 1 187 ? 2.059 -39.812 1.239 1 83.44 187 MET B C 1
ATOM 6329 O O . MET B 1 187 ? 2.129 -38.594 1.452 1 83.44 187 MET B O 1
ATOM 6333 N N . PRO B 1 188 ? 1.821 -40.625 2.227 1 82.38 188 PRO B N 1
ATOM 6334 C CA . PRO B 1 188 ? 1.758 -40.094 3.582 1 82.38 188 PRO B CA 1
ATOM 6335 C C . PRO B 1 188 ? 3.049 -39.375 3.994 1 82.38 188 PRO B C 1
ATOM 6337 O O . PRO B 1 188 ? 3.01 -38.375 4.723 1 82.38 188 PRO B O 1
ATOM 6340 N N . LEU B 1 189 ? 4.16 -39.875 3.518 1 84.12 189 LEU B N 1
ATOM 6341 C CA . LEU B 1 189 ? 5.441 -39.219 3.793 1 84.12 189 LEU B CA 1
ATOM 6342 C C . LEU B 1 189 ? 5.543 -37.875 3.086 1 84.12 189 LEU B C 1
ATOM 6344 O O . LEU B 1 189 ? 6.137 -36.938 3.615 1 84.12 189 LEU B O 1
ATOM 6348 N N . LEU B 1 190 ? 4.934 -37.875 1.957 1 82.62 190 LEU B N 1
ATOM 6349 C CA . LEU B 1 190 ? 4.902 -36.625 1.201 1 82.62 190 LEU B CA 1
ATOM 6350 C C . LEU B 1 190 ? 4.082 -35.562 1.931 1 82.62 190 LEU B C 1
ATOM 6352 O O . LEU B 1 190 ? 4.5 -34.406 2.031 1 82.62 190 LEU B O 1
ATOM 6356 N N . ILE B 1 191 ? 3.002 -35.969 2.441 1 78.56 191 ILE B N 1
ATOM 6357 C CA . ILE B 1 191 ? 2.127 -35.031 3.164 1 78.56 191 ILE B CA 1
ATOM 6358 C C . ILE B 1 191 ? 2.834 -34.531 4.418 1 78.56 191 ILE B C 1
ATOM 6360 O O . ILE B 1 191 ? 2.777 -33.344 4.734 1 78.56 191 ILE B O 1
ATOM 6364 N N . LEU B 1 192 ? 3.508 -35.375 5.066 1 81.5 192 LEU B N 1
ATOM 6365 C CA . LEU B 1 192 ? 4.242 -35.031 6.273 1 81.5 192 LEU B CA 1
ATOM 6366 C C . LEU B 1 192 ? 5.379 -34.062 5.953 1 81.5 192 LEU B C 1
ATOM 6368 O O . LEU B 1 192 ? 5.574 -33.062 6.664 1 81.5 192 LEU B O 1
ATOM 6372 N N . ALA B 1 193 ? 6.102 -34.312 4.875 1 81.31 193 ALA B N 1
ATOM 6373 C CA . ALA B 1 193 ? 7.191 -33.438 4.445 1 81.31 193 ALA B CA 1
ATOM 6374 C C . ALA B 1 193 ? 6.664 -32.062 4.066 1 81.31 193 ALA B C 1
ATOM 6376 O O . ALA B 1 193 ? 7.25 -31.031 4.434 1 81.31 193 ALA B O 1
ATOM 6377 N N . MET B 1 194 ? 5.586 -32.062 3.469 1 76.06 194 MET B N 1
ATOM 6378 C CA . MET B 1 194 ? 4.996 -30.812 3.018 1 76.06 194 MET B CA 1
ATOM 6379 C C . MET B 1 194 ? 4.555 -29.953 4.203 1 76.06 194 MET B C 1
ATOM 6381 O O . MET B 1 194 ? 4.773 -28.75 4.219 1 76.06 194 MET B O 1
ATOM 6385 N N . THR B 1 195 ? 3.988 -30.609 5.238 1 75.5 195 THR B N 1
ATOM 6386 C CA . THR B 1 195 ? 3.504 -29.859 6.395 1 75.5 195 THR B CA 1
ATOM 6387 C C . THR B 1 195 ? 4.672 -29.344 7.227 1 75.5 195 THR B C 1
ATOM 6389 O O . THR B 1 195 ? 4.641 -28.203 7.703 1 75.5 195 THR B O 1
ATOM 6392 N N . ARG B 1 196 ? 5.676 -30.109 7.391 1 81.5 196 ARG B N 1
ATOM 6393 C CA . ARG B 1 196 ? 6.832 -29.703 8.188 1 81.5 196 ARG B CA 1
ATOM 6394 C C . ARG B 1 196 ? 7.617 -28.609 7.488 1 81.5 196 ARG B C 1
ATOM 6396 O O . ARG B 1 196 ? 7.98 -27.609 8.109 1 81.5 196 ARG B O 1
ATOM 6403 N N . PHE B 1 197 ? 7.859 -28.766 6.203 1 81.56 197 PHE B N 1
ATOM 6404 C CA . PHE B 1 197 ? 8.586 -27.766 5.438 1 81.56 197 PHE B CA 1
ATOM 6405 C C . PHE B 1 197 ? 7.75 -26.484 5.281 1 81.56 197 PHE B C 1
ATOM 6407 O O . PHE B 1 197 ? 8.297 -25.391 5.254 1 81.56 197 PHE B O 1
ATOM 6414 N N . GLY B 1 198 ? 6.5 -26.719 5.199 1 75.44 198 GLY B N 1
ATOM 6415 C CA . GLY B 1 198 ? 5.617 -25.562 5.137 1 75.44 198 GLY B CA 1
ATOM 6416 C C . GLY B 1 198 ? 5.738 -24.656 6.34 1 75.44 198 GLY B C 1
ATOM 6417 O O . GLY B 1 198 ? 5.805 -23.438 6.195 1 75.44 198 GLY B O 1
ATOM 6418 N N . LYS B 1 199 ? 5.836 -25.203 7.492 1 80.44 199 LYS B N 1
ATOM 6419 C CA . LYS B 1 199 ? 5.988 -24.422 8.719 1 80.44 199 LYS B CA 1
ATOM 6420 C C . LYS B 1 199 ? 7.34 -23.719 8.766 1 80.44 199 LYS B C 1
ATOM 6422 O O . LYS B 1 199 ? 7.43 -22.562 9.172 1 80.44 199 LYS B O 1
ATOM 6427 N N . LEU B 1 200 ? 8.352 -24.453 8.328 1 84.81 200 LEU B N 1
ATOM 6428 C CA . LEU B 1 200 ? 9.688 -23.891 8.328 1 84.81 200 LEU B CA 1
ATOM 6429 C C . LEU B 1 200 ? 9.789 -22.734 7.336 1 84.81 200 LEU B C 1
ATOM 6431 O O . LEU B 1 200 ? 10.422 -21.719 7.625 1 84.81 200 LEU B O 1
ATOM 6435 N N . ILE B 1 201 ? 9.234 -22.906 6.25 1 83.44 201 ILE B N 1
ATOM 6436 C CA . ILE B 1 201 ? 9.219 -21.859 5.223 1 83.44 201 ILE B CA 1
ATOM 6437 C C . ILE B 1 201 ? 8.492 -20.625 5.75 1 83.44 201 ILE B C 1
ATOM 6439 O O . ILE B 1 201 ? 8.945 -19.5 5.543 1 83.44 201 ILE B O 1
ATOM 6443 N N . HIS B 1 202 ? 7.523 -20.906 6.535 1 77.56 202 HIS B N 1
ATOM 6444 C CA . HIS B 1 202 ? 6.754 -19.797 7.098 1 77.56 202 HIS B CA 1
ATOM 6445 C C . HIS B 1 202 ? 7.602 -18.969 8.055 1 77.56 202 HIS B C 1
ATOM 6447 O O . HIS B 1 202 ? 7.57 -17.734 8.008 1 77.56 202 HIS B O 1
ATOM 6453 N N . ILE B 1 203 ? 8.297 -19.547 8.828 1 85.25 203 ILE B N 1
ATOM 6454 C CA . ILE B 1 203 ? 9.141 -18.875 9.812 1 85.25 203 ILE B CA 1
ATOM 6455 C C . ILE B 1 203 ? 10.219 -18.062 9.094 1 85.25 203 ILE B C 1
ATOM 6457 O O . ILE B 1 203 ? 10.438 -16.891 9.422 1 85.25 203 ILE B O 1
ATOM 6461 N N . ARG B 1 204 ? 10.867 -18.688 8.141 1 87.44 204 ARG B N 1
ATOM 6462 C CA . ARG B 1 204 ? 11.945 -18 7.43 1 87.44 204 ARG B CA 1
ATOM 6463 C C . ARG B 1 204 ? 11.391 -16.859 6.578 1 87.44 204 ARG B C 1
ATOM 6465 O O . ARG B 1 204 ? 12.055 -15.836 6.398 1 87.44 204 ARG B O 1
ATOM 6472 N N . PHE B 1 205 ? 10.273 -17.047 6.152 1 82.19 205 PHE B N 1
ATOM 6473 C CA . PHE B 1 205 ? 9.625 -16 5.371 1 82.19 205 PHE B CA 1
ATOM 6474 C C . PHE B 1 205 ? 9.328 -14.781 6.242 1 82.19 205 PHE B C 1
ATOM 6476 O O . PHE B 1 205 ? 9.555 -13.648 5.828 1 82.19 205 PHE B O 1
ATOM 6483 N N . ARG B 1 206 ? 8.852 -15.062 7.395 1 83.12 206 ARG B N 1
ATOM 6484 C CA . ARG B 1 206 ? 8.555 -13.984 8.336 1 83.12 206 ARG B CA 1
ATOM 6485 C C . ARG B 1 206 ? 9.812 -13.188 8.664 1 83.12 206 ARG B C 1
ATOM 6487 O O . ARG B 1 206 ? 9.781 -11.961 8.719 1 83.12 206 ARG B O 1
ATOM 6494 N N . THR B 1 207 ? 10.836 -13.859 8.781 1 90.5 207 THR B N 1
ATOM 6495 C CA . THR B 1 207 ? 12.086 -13.188 9.109 1 90.5 207 THR B CA 1
ATOM 6496 C C . THR B 1 207 ? 12.586 -12.359 7.926 1 90.5 207 THR B C 1
ATOM 6498 O O . THR B 1 207 ? 13.133 -11.273 8.109 1 90.5 207 THR B O 1
ATOM 6501 N N . ALA B 1 208 ? 12.469 -12.859 6.727 1 90.06 208 ALA B N 1
ATOM 6502 C CA . ALA B 1 208 ? 12.844 -12.117 5.527 1 90.06 208 ALA B CA 1
ATOM 6503 C C . ALA B 1 208 ? 11.969 -10.883 5.352 1 90.06 208 ALA B C 1
ATOM 6505 O O . ALA B 1 208 ? 12.453 -9.82 4.945 1 90.06 208 ALA B O 1
ATOM 6506 N N . GLN B 1 209 ? 10.75 -11.008 5.719 1 85.44 209 GLN B N 1
ATOM 6507 C CA . GLN B 1 209 ? 9.812 -9.891 5.621 1 85.44 209 GLN B CA 1
ATOM 6508 C C . GLN B 1 209 ? 10.156 -8.797 6.621 1 85.44 209 GLN B C 1
ATOM 6510 O O . GLN B 1 209 ? 10.055 -7.609 6.312 1 85.44 209 GLN B O 1
ATOM 6515 N N . GLU B 1 210 ? 10.492 -9.203 7.77 1 89.12 210 GLU B N 1
ATOM 6516 C CA . GLU B 1 210 ? 10.914 -8.242 8.789 1 89.12 210 GLU B CA 1
ATOM 6517 C C . GLU B 1 210 ? 12.164 -7.484 8.352 1 89.12 210 GLU B C 1
ATOM 6519 O O . GLU B 1 210 ? 12.25 -6.266 8.523 1 89.12 210 GLU B O 1
ATOM 6524 N N . ALA B 1 211 ? 13.078 -8.227 7.805 1 92.12 211 ALA B N 1
ATOM 6525 C CA . ALA B 1 211 ? 14.289 -7.594 7.297 1 92.12 211 ALA B CA 1
ATOM 6526 C C . ALA B 1 211 ? 13.969 -6.625 6.156 1 92.12 211 ALA B C 1
ATOM 6528 O O . ALA B 1 211 ? 14.562 -5.551 6.062 1 92.12 211 ALA B O 1
ATOM 6529 N N . PHE B 1 212 ? 13.07 -6.949 5.383 1 89.19 212 PHE B N 1
ATOM 6530 C CA . PHE B 1 212 ? 12.648 -6.098 4.277 1 89.19 212 PHE B CA 1
ATOM 6531 C C . PHE B 1 212 ? 11.953 -4.84 4.801 1 89.19 212 PHE B C 1
ATOM 6533 O O . PHE B 1 212 ? 12.172 -3.744 4.277 1 89.19 212 PHE B O 1
ATOM 6540 N N . ALA B 1 213 ? 11.219 -5.02 5.766 1 85.56 213 ALA B N 1
ATOM 6541 C CA . ALA B 1 213 ? 10.555 -3.885 6.402 1 85.56 213 ALA B CA 1
ATOM 6542 C C . ALA B 1 213 ? 11.57 -2.902 6.973 1 85.56 213 ALA B C 1
ATOM 6544 O O . ALA B 1 213 ? 11.391 -1.687 6.875 1 85.56 213 ALA B O 1
ATOM 6545 N N . ASN B 1 214 ? 12.539 -3.418 7.508 1 90 214 ASN B N 1
ATOM 6546 C CA . ASN B 1 214 ? 13.594 -2.58 8.062 1 90 214 ASN B CA 1
ATOM 6547 C C . ASN B 1 214 ? 14.281 -1.748 6.984 1 90 214 ASN B C 1
ATOM 6549 O O . ASN B 1 214 ? 14.586 -0.575 7.203 1 90 214 ASN B O 1
ATOM 6553 N N . ILE B 1 215 ? 14.508 -2.363 5.883 1 91.88 215 ILE B N 1
ATOM 6554 C CA . ILE B 1 215 ? 15.156 -1.675 4.77 1 91.88 215 ILE B CA 1
ATOM 6555 C C . ILE B 1 215 ? 14.219 -0.597 4.223 1 91.88 215 ILE B C 1
ATOM 6557 O O . ILE B 1 215 ? 14.664 0.508 3.896 1 91.88 215 ILE B O 1
ATOM 6561 N N . THR B 1 216 ? 13.031 -0.921 4.121 1 89.12 216 THR B N 1
ATOM 6562 C CA . THR B 1 216 ? 12.039 0.027 3.619 1 89.12 216 THR B CA 1
ATOM 6563 C C . THR B 1 216 ? 11.906 1.22 4.562 1 89.12 216 THR B C 1
ATOM 6565 O O . THR B 1 216 ? 11.836 2.367 4.113 1 89.12 216 THR B O 1
ATOM 6568 N N . ASP B 1 217 ? 11.938 0.94 5.801 1 88 217 ASP B N 1
ATOM 6569 C CA . ASP B 1 217 ? 11.875 1.994 6.809 1 88 217 ASP B CA 1
ATOM 6570 C C . ASP B 1 217 ? 13.094 2.906 6.723 1 88 217 ASP B C 1
ATOM 6572 O O . ASP B 1 217 ? 12.969 4.133 6.773 1 88 217 ASP B O 1
ATOM 6576 N N . LYS B 1 218 ? 14.203 2.303 6.668 1 91.06 218 LYS B N 1
ATOM 6577 C CA . LYS B 1 218 ? 15.461 3.053 6.586 1 91.06 218 LYS B CA 1
ATOM 6578 C C . LYS B 1 218 ? 15.492 3.926 5.332 1 91.06 218 LYS B C 1
ATOM 6580 O O . LYS B 1 218 ? 15.914 5.082 5.391 1 91.06 218 LYS B O 1
ATOM 6585 N N . THR B 1 219 ? 15.094 3.357 4.266 1 92.31 219 THR B N 1
ATOM 6586 C CA . THR B 1 219 ? 15.07 4.098 3.01 1 92.31 219 THR B CA 1
ATOM 6587 C C . THR B 1 219 ? 14.125 5.293 3.098 1 92.31 219 THR B C 1
ATOM 6589 O O . THR B 1 219 ? 14.484 6.406 2.707 1 92.31 219 THR B O 1
ATOM 6592 N N . GLN B 1 220 ? 13.008 5.082 3.582 1 90.12 220 GLN B N 1
ATOM 6593 C CA . GLN B 1 220 ? 12.016 6.148 3.711 1 90.12 220 GLN B CA 1
ATOM 6594 C C . GLN B 1 220 ? 12.516 7.258 4.633 1 90.12 220 GLN B C 1
ATOM 6596 O O . GLN B 1 220 ? 12.375 8.445 4.324 1 90.12 220 GLN B O 1
ATOM 6601 N N . GLU B 1 221 ? 13.086 6.91 5.699 1 89.88 221 GLU B N 1
ATOM 6602 C CA . GLU B 1 221 ? 13.633 7.859 6.664 1 89.88 221 GLU B CA 1
ATOM 6603 C C . GLU B 1 221 ? 14.758 8.68 6.047 1 89.88 221 GLU B C 1
ATOM 6605 O O . GLU B 1 221 ? 14.812 9.898 6.227 1 89.88 221 GLU B O 1
ATOM 6610 N N . ASN B 1 222 ? 15.648 8.008 5.379 1 93 222 ASN B N 1
ATOM 6611 C CA . ASN B 1 222 ? 16.797 8.695 4.781 1 93 222 ASN B CA 1
ATOM 6612 C C . ASN B 1 222 ? 16.359 9.648 3.672 1 93 222 ASN B C 1
ATOM 6614 O O . ASN B 1 222 ? 16.938 10.719 3.506 1 93 222 ASN B O 1
ATOM 6618 N N . LEU B 1 223 ? 15.352 9.258 3 1 91.31 223 LEU B N 1
ATOM 6619 C CA . LEU B 1 223 ? 14.852 10.117 1.935 1 91.31 223 LEU B CA 1
ATOM 6620 C C . LEU B 1 223 ? 14.148 11.344 2.512 1 91.31 223 LEU B C 1
ATOM 6622 O O . LEU B 1 223 ? 14.312 12.453 2.012 1 91.31 223 LEU B O 1
ATOM 6626 N N . THR B 1 224 ? 13.445 11.141 3.555 1 87.5 224 THR B N 1
ATOM 6627 C CA . THR B 1 224 ? 12.75 12.242 4.211 1 87.5 224 THR B CA 1
ATOM 6628 C C . THR B 1 224 ? 13.742 13.164 4.918 1 87.5 224 THR B C 1
ATOM 6630 O O . THR B 1 224 ? 13.562 14.383 4.93 1 87.5 224 THR B O 1
ATOM 6633 N N . GLY B 1 225 ? 14.766 12.594 5.512 1 90.19 225 GLY B N 1
ATOM 6634 C CA . GLY B 1 225 ? 15.758 13.352 6.262 1 90.19 225 GLY B CA 1
ATOM 6635 C C . GLY B 1 225 ? 17 13.664 5.453 1 90.19 225 GLY B C 1
ATOM 6636 O O . GLY B 1 225 ? 18.078 13.906 6.02 1 90.19 225 GLY B O 1
ATOM 6637 N N . VAL B 1 226 ? 16.922 13.688 4.176 1 91.62 226 VAL B N 1
ATOM 6638 C CA . VAL B 1 226 ? 18.094 13.789 3.314 1 91.62 226 VAL B CA 1
ATOM 6639 C C . VAL B 1 226 ? 18.812 15.125 3.57 1 91.62 226 VAL B C 1
ATOM 6641 O O . VAL B 1 226 ? 20.031 15.195 3.523 1 91.62 226 VAL B O 1
ATOM 6644 N N . ARG B 1 227 ? 18.078 16.203 3.863 1 89.94 227 ARG B N 1
ATOM 6645 C CA . ARG B 1 227 ? 18.672 17.516 4.129 1 89.94 227 ARG B CA 1
ATOM 6646 C C . ARG B 1 227 ? 19.547 17.484 5.367 1 89.94 227 ARG B C 1
ATOM 6648 O O . ARG B 1 227 ? 20.641 18.078 5.375 1 89.94 227 ARG B O 1
ATOM 6655 N N . VAL B 1 228 ? 19.078 16.797 6.344 1 91.25 228 VAL B N 1
ATOM 6656 C CA . VAL B 1 228 ? 19.828 16.672 7.586 1 91.25 228 VAL B CA 1
ATOM 6657 C C . VAL B 1 228 ? 21.062 15.82 7.359 1 91.25 228 VAL B C 1
ATOM 6659 O O . VAL B 1 228 ? 22.156 16.141 7.844 1 91.25 228 VAL B O 1
ATOM 6662 N N . ILE B 1 229 ? 20.938 14.812 6.605 1 93.44 229 ILE B N 1
ATOM 6663 C CA . ILE B 1 229 ? 22.047 13.914 6.32 1 93.44 229 ILE B CA 1
ATOM 6664 C C . ILE B 1 229 ? 23.156 14.68 5.605 1 93.44 229 ILE B C 1
ATOM 6666 O O . ILE B 1 229 ? 24.344 14.539 5.945 1 93.44 229 ILE B O 1
ATOM 6670 N N . LYS B 1 230 ? 22.797 15.539 4.723 1 91.81 230 LYS B N 1
ATOM 6671 C CA . LYS B 1 230 ? 23.766 16.312 3.965 1 91.81 230 LYS B CA 1
ATOM 6672 C C . LYS B 1 230 ? 24.375 17.422 4.82 1 91.81 230 LYS B C 1
ATOM 6674 O O . LYS B 1 230 ? 25.578 17.656 4.773 1 91.81 230 LYS B O 1
ATOM 6679 N N . ALA B 1 231 ? 23.5 18.062 5.551 1 91.44 231 ALA B N 1
ATOM 6680 C CA . ALA B 1 231 ? 23.953 19.156 6.398 1 91.44 231 ALA B CA 1
ATOM 6681 C C . ALA B 1 231 ? 24.969 18.672 7.426 1 91.44 231 ALA B C 1
ATOM 6683 O O . ALA B 1 231 ? 25.875 19.422 7.82 1 91.44 231 ALA B O 1
ATOM 6684 N N . TYR B 1 232 ? 24.891 17.375 7.742 1 92.44 232 TYR B N 1
ATOM 6685 C CA . TYR B 1 232 ? 25.75 16.844 8.789 1 92.44 232 TYR B CA 1
ATOM 6686 C C . TYR B 1 232 ? 26.797 15.891 8.203 1 92.44 232 TYR B C 1
ATOM 6688 O O . TYR B 1 232 ? 27.484 15.18 8.938 1 92.44 232 TYR B O 1
ATOM 6696 N N . VAL B 1 233 ? 26.906 15.797 6.93 1 90.88 233 VAL B N 1
ATOM 6697 C CA . VAL B 1 233 ? 27.922 15.039 6.199 1 90.88 233 VAL B CA 1
ATOM 6698 C C . VAL B 1 233 ? 27.906 13.578 6.652 1 90.88 233 VAL B C 1
ATOM 6700 O O . VAL B 1 233 ? 28.938 13.023 7.027 1 90.88 233 VAL B O 1
ATOM 6703 N N . GLN B 1 234 ? 26.672 13.008 6.688 1 91.19 234 GLN B N 1
ATOM 6704 C CA . GLN B 1 234 ? 26.531 11.648 7.188 1 91.19 234 GLN B CA 1
ATOM 6705 C C . GLN B 1 234 ? 26.141 10.688 6.066 1 91.19 234 GLN B C 1
ATOM 6707 O O . GLN B 1 234 ? 25.594 9.609 6.324 1 91.19 234 GLN B O 1
ATOM 6712 N N . GLU B 1 235 ? 26.375 11.031 4.84 1 92.44 235 GLU B N 1
ATOM 6713 C CA . GLU B 1 235 ? 26 10.188 3.711 1 92.44 235 GLU B CA 1
ATOM 6714 C C . GLU B 1 235 ? 26.688 8.828 3.777 1 92.44 235 GLU B C 1
ATOM 6716 O O . GLU B 1 235 ? 26.031 7.789 3.691 1 92.44 235 GLU B O 1
ATOM 6721 N N . GLU B 1 236 ? 27.984 8.812 4.027 1 92.38 236 GLU B N 1
ATOM 6722 C CA . GLU B 1 236 ? 28.75 7.57 4.039 1 92.38 236 GLU B CA 1
ATOM 6723 C C . GLU B 1 236 ? 28.328 6.676 5.203 1 92.38 236 GLU B C 1
ATOM 6725 O O . GLU B 1 236 ? 28.234 5.457 5.051 1 92.38 236 GLU B O 1
ATOM 6730 N N . ALA B 1 237 ? 28.094 7.316 6.332 1 91.94 237 ALA B N 1
ATOM 6731 C CA . ALA B 1 237 ? 27.672 6.547 7.496 1 91.94 237 ALA B CA 1
ATOM 6732 C C . ALA B 1 237 ? 26.328 5.879 7.242 1 91.94 237 ALA B C 1
ATOM 6734 O O . ALA B 1 237 ? 26.125 4.719 7.605 1 91.94 237 ALA B O 1
ATOM 6735 N N . GLU B 1 238 ? 25.422 6.637 6.68 1 93.38 238 GLU B N 1
ATOM 6736 C CA . GLU B 1 238 ? 24.094 6.102 6.383 1 93.38 238 GLU B CA 1
ATOM 6737 C C . GLU B 1 238 ? 24.156 5.023 5.309 1 93.38 238 GLU B C 1
ATOM 6739 O O . GLU B 1 238 ? 23.406 4.039 5.363 1 93.38 238 GLU B O 1
ATOM 6744 N N . ILE B 1 239 ? 25.062 5.172 4.352 1 94.69 239 ILE B N 1
ATOM 6745 C CA . ILE B 1 239 ? 25.25 4.176 3.303 1 94.69 239 ILE B CA 1
ATOM 6746 C C . ILE B 1 239 ? 25.766 2.875 3.914 1 94.69 239 ILE B C 1
ATOM 6748 O O . ILE B 1 239 ? 25.266 1.793 3.598 1 94.69 239 ILE B O 1
ATOM 6752 N N . GLN B 1 240 ? 26.688 2.984 4.848 1 93.88 240 GLN B N 1
ATOM 6753 C CA . GLN B 1 240 ? 27.25 1.796 5.484 1 93.88 240 GLN B CA 1
ATOM 6754 C C . GLN B 1 240 ? 26.203 1.09 6.344 1 93.88 240 GLN B C 1
ATOM 6756 O O . GLN B 1 240 ? 26.141 -0.141 6.371 1 93.88 240 GLN B O 1
ATOM 6761 N N . SER B 1 241 ? 25.438 1.886 7.023 1 93.12 241 SER B N 1
ATOM 6762 C CA . SER B 1 241 ? 24.359 1.311 7.824 1 93.12 241 SER B CA 1
ATOM 6763 C C . SER B 1 241 ? 23.344 0.577 6.945 1 93.12 241 SER B C 1
ATOM 6765 O O . SER B 1 241 ? 22.844 -0.479 7.328 1 93.12 241 SER B O 1
ATOM 6767 N N . PHE B 1 242 ? 23.125 1.148 5.773 1 94.19 242 PHE B N 1
ATOM 6768 C CA . PHE B 1 242 ? 22.203 0.526 4.816 1 94.19 242 PHE B CA 1
ATOM 6769 C C . PHE B 1 242 ? 22.797 -0.783 4.293 1 94.19 242 PHE B C 1
ATOM 6771 O O . PHE B 1 242 ? 22.062 -1.772 4.148 1 94.19 242 PHE B O 1
ATOM 6778 N N . TYR B 1 243 ? 24.047 -0.782 4.016 1 94.81 243 TYR B N 1
ATOM 6779 C CA . TYR B 1 243 ? 24.719 -1.983 3.523 1 94.81 243 TYR B CA 1
ATOM 6780 C C . TYR B 1 243 ? 24.562 -3.135 4.508 1 94.81 243 TYR B C 1
ATOM 6782 O O . TYR B 1 243 ? 24.312 -4.273 4.109 1 94.81 243 TYR B O 1
ATOM 6790 N N . LYS B 1 244 ? 24.672 -2.777 5.742 1 95.12 244 LYS B N 1
ATOM 6791 C CA . LYS B 1 244 ? 24.562 -3.807 6.773 1 95.12 244 LYS B CA 1
ATOM 6792 C C . LYS B 1 244 ? 23.156 -4.387 6.816 1 95.12 244 LYS B C 1
ATOM 6794 O O . LYS B 1 244 ? 22.984 -5.605 6.906 1 95.12 244 LYS B O 1
ATOM 6799 N N . LYS B 1 245 ? 22.156 -3.555 6.738 1 94.62 245 LYS B N 1
ATOM 6800 C CA . LYS B 1 245 ? 20.781 -4.008 6.766 1 94.62 245 LYS B CA 1
ATOM 6801 C C . LYS B 1 245 ? 20.438 -4.793 5.504 1 94.62 245 LYS B C 1
ATOM 6803 O O . LYS B 1 245 ? 19.703 -5.785 5.562 1 94.62 245 LYS B O 1
ATOM 6808 N N . ASN B 1 246 ? 20.922 -4.277 4.395 1 95.31 246 ASN B N 1
ATOM 6809 C CA . ASN B 1 246 ? 20.688 -4.973 3.133 1 95.31 246 ASN B CA 1
ATOM 6810 C C . ASN B 1 246 ? 21.375 -6.336 3.109 1 95.31 246 ASN B C 1
ATOM 6812 O O . ASN B 1 246 ? 20.875 -7.273 2.48 1 95.31 246 ASN B O 1
ATOM 6816 N N . GLN B 1 247 ? 22.531 -6.441 3.752 1 95.75 247 GLN B N 1
ATOM 6817 C CA . GLN B 1 247 ? 23.219 -7.723 3.875 1 95.75 247 GLN B CA 1
ATOM 6818 C C . GLN B 1 247 ? 22.391 -8.711 4.699 1 95.75 247 GLN B C 1
ATOM 6820 O O . GLN B 1 247 ? 22.328 -9.898 4.371 1 95.75 247 GLN B O 1
ATOM 6825 N N . GLU B 1 248 ? 21.812 -8.219 5.711 1 95.88 248 GLU B N 1
ATOM 6826 C CA . GLU B 1 248 ? 20.953 -9.07 6.516 1 95.88 248 GLU B CA 1
ATOM 6827 C C . GLU B 1 248 ? 19.766 -9.594 5.699 1 95.88 248 GLU B C 1
ATOM 6829 O O . GLU B 1 248 ? 19.406 -10.766 5.789 1 95.88 248 GLU B O 1
ATOM 6834 N N . LEU B 1 249 ? 19.172 -8.711 4.949 1 94.56 249 LEU B N 1
ATOM 6835 C CA . LEU B 1 249 ? 18.078 -9.125 4.074 1 94.56 249 LEU B CA 1
ATOM 6836 C C . LEU B 1 249 ? 18.531 -10.195 3.09 1 94.56 249 LEU B C 1
ATOM 6838 O O . LEU B 1 249 ? 17.828 -11.172 2.859 1 94.56 249 LEU B O 1
ATOM 6842 N N . PHE B 1 250 ? 19.703 -9.977 2.543 1 94.62 250 PHE B N 1
ATOM 6843 C CA . PHE B 1 250 ? 20.266 -10.945 1.615 1 94.62 250 PHE B CA 1
ATOM 6844 C C . PHE B 1 250 ? 20.422 -12.305 2.277 1 94.62 250 PHE B C 1
ATOM 6846 O O . PHE B 1 250 ? 20.031 -13.328 1.707 1 94.62 250 PHE B O 1
ATOM 6853 N N . GLU B 1 251 ? 20.906 -12.359 3.432 1 95.81 251 GLU B N 1
ATOM 6854 C CA . GLU B 1 251 ? 21.141 -13.609 4.148 1 95.81 251 GLU B CA 1
ATOM 6855 C C . GLU B 1 251 ? 19.828 -14.32 4.461 1 95.81 251 GLU B C 1
ATOM 6857 O O . GLU B 1 251 ? 19.719 -15.539 4.309 1 95.81 251 GLU B O 1
ATOM 6862 N N . ARG B 1 252 ? 18.859 -13.57 4.914 1 93.5 252 ARG B N 1
ATOM 6863 C CA . ARG B 1 252 ? 17.562 -14.164 5.211 1 93.5 252 ARG B CA 1
ATOM 6864 C C . ARG B 1 252 ? 16.922 -14.719 3.945 1 93.5 252 ARG B C 1
ATOM 6866 O O . ARG B 1 252 ? 16.312 -15.789 3.973 1 93.5 252 ARG B O 1
ATOM 6873 N N . ASN B 1 253 ? 17.047 -14.016 2.861 1 91.5 253 ASN B N 1
ATOM 6874 C CA . ASN B 1 253 ? 16.516 -14.484 1.586 1 91.5 253 ASN B CA 1
ATOM 6875 C C . ASN B 1 253 ? 17.219 -15.742 1.108 1 91.5 253 ASN B C 1
ATOM 6877 O O . ASN B 1 253 ? 16.594 -16.641 0.536 1 91.5 253 ASN B O 1
ATOM 6881 N N . MET B 1 254 ? 18.5 -15.734 1.347 1 91.88 254 MET B N 1
ATOM 6882 C CA . MET B 1 254 ? 19.281 -16.906 0.939 1 91.88 254 MET B CA 1
ATOM 6883 C C . MET B 1 254 ? 18.891 -18.125 1.764 1 91.88 254 MET B C 1
ATOM 6885 O O . MET B 1 254 ? 18.844 -19.25 1.243 1 91.88 254 MET B O 1
ATOM 6889 N N . GLU B 1 255 ? 18.578 -17.938 3 1 92.81 255 GLU B N 1
ATOM 6890 C CA . GLU B 1 255 ? 18.094 -19.031 3.834 1 92.81 255 GLU B CA 1
ATOM 6891 C C . GLU B 1 255 ? 16.781 -19.578 3.307 1 92.81 255 GLU B C 1
ATOM 6893 O O . GLU B 1 255 ? 16.562 -20.797 3.301 1 92.81 255 GLU B O 1
ATOM 6898 N N . LEU B 1 256 ? 15.992 -18.703 2.914 1 87.12 256 LEU B N 1
ATOM 6899 C CA . LEU B 1 256 ? 14.719 -19.109 2.332 1 87.12 256 LEU B CA 1
ATOM 6900 C C . LEU B 1 256 ? 14.922 -19.844 1.013 1 87.12 256 LEU B C 1
ATOM 6902 O O . LEU B 1 256 ? 14.281 -20.859 0.757 1 87.12 256 LEU B O 1
ATOM 6906 N N . ALA B 1 257 ? 15.844 -19.297 0.241 1 85.5 257 ALA B N 1
ATOM 6907 C CA . ALA B 1 257 ? 16.141 -19.906 -1.055 1 85.5 257 ALA B CA 1
ATOM 6908 C C . ALA B 1 257 ? 16.672 -21.328 -0.885 1 85.5 257 ALA B C 1
ATOM 6910 O O . ALA B 1 257 ? 16.312 -22.219 -1.645 1 85.5 257 ALA B O 1
ATOM 6911 N N . LYS B 1 258 ? 17.469 -21.562 0.066 1 89.06 258 LYS B N 1
ATOM 6912 C CA . LYS B 1 258 ? 18.016 -22.875 0.355 1 89.06 258 LYS B CA 1
ATOM 6913 C C . LYS B 1 258 ? 16.906 -23.859 0.737 1 89.06 258 LYS B C 1
ATOM 6915 O O . LYS B 1 258 ? 16.922 -25.016 0.317 1 89.06 258 LYS B O 1
ATOM 6920 N N . LEU B 1 259 ? 16.016 -23.359 1.521 1 85.69 259 LEU B N 1
ATOM 6921 C CA . LEU B 1 259 ? 14.898 -24.203 1.937 1 85.69 259 LEU B CA 1
ATOM 6922 C C . LEU B 1 259 ? 14.039 -24.609 0.74 1 85.69 259 LEU B C 1
ATOM 6924 O O . LEU B 1 259 ? 13.656 -25.766 0.598 1 85.69 259 LEU B O 1
ATOM 6928 N N . PHE B 1 260 ? 13.797 -23.703 -0.153 1 80.44 260 PHE B N 1
ATOM 6929 C CA . PHE B 1 260 ? 13.031 -23.984 -1.358 1 80.44 260 PHE B CA 1
ATOM 6930 C C . PHE B 1 260 ? 13.797 -24.922 -2.285 1 80.44 260 PHE B C 1
ATOM 6932 O O . PHE B 1 260 ? 13.203 -25.734 -2.986 1 80.44 260 PHE B O 1
ATOM 6939 N N . GLY B 1 261 ? 15.094 -24.75 -2.279 1 80.56 261 GLY B N 1
ATOM 6940 C CA . GLY B 1 261 ? 15.945 -25.609 -3.088 1 80.56 261 GLY B CA 1
ATOM 6941 C C . GLY B 1 261 ? 15.844 -27.078 -2.705 1 80.56 261 GLY B C 1
ATOM 6942 O O . GLY B 1 261 ? 16 -27.953 -3.555 1 80.56 261 GLY B O 1
ATOM 6943 N N . PHE B 1 262 ? 15.375 -27.25 -1.445 1 83.88 262 PHE B N 1
ATOM 6944 C CA . PHE B 1 262 ? 15.266 -28.609 -0.96 1 83.88 262 PHE B CA 1
ATOM 6945 C C . PHE B 1 262 ? 13.828 -29.109 -1.05 1 83.88 262 PHE B C 1
ATOM 6947 O O . PHE B 1 262 ? 13.586 -30.312 -1.168 1 83.88 262 PHE B O 1
ATOM 6954 N N . PHE B 1 263 ? 12.93 -28.312 -1.002 1 80.5 263 PHE B N 1
ATOM 6955 C CA . PHE B 1 263 ? 11.523 -28.688 -0.876 1 80.5 263 PHE B CA 1
ATOM 6956 C C . PHE B 1 263 ? 11.031 -29.375 -2.139 1 80.5 263 PHE B C 1
ATOM 6958 O O . PHE B 1 263 ? 10.539 -30.516 -2.078 1 80.5 263 PHE B O 1
ATOM 6965 N N . HIS B 1 264 ? 11.234 -28.797 -3.338 1 75.88 264 HIS B N 1
ATOM 6966 C CA . HIS B 1 264 ? 10.672 -29.344 -4.574 1 75.88 264 HIS B CA 1
ATOM 6967 C C . HIS B 1 264 ? 11.359 -30.656 -4.961 1 75.88 264 HIS B C 1
ATOM 6969 O O . HIS B 1 264 ? 10.688 -31.641 -5.281 1 75.88 264 HIS B O 1
ATOM 6975 N N . PRO B 1 265 ? 12.695 -30.688 -4.754 1 76.94 265 PRO B N 1
ATOM 6976 C CA . PRO B 1 265 ? 13.352 -31.969 -5.047 1 76.94 265 PRO B CA 1
ATOM 6977 C C . PRO B 1 265 ? 12.883 -33.094 -4.133 1 76.94 265 PRO B C 1
ATOM 6979 O O . PRO B 1 265 ? 12.758 -34.25 -4.574 1 76.94 265 PRO B O 1
ATOM 6982 N N . LEU B 1 266 ? 12.586 -32.719 -2.928 1 80.62 266 LEU B N 1
ATOM 6983 C CA . LEU B 1 266 ? 12.117 -33.719 -2.002 1 80.62 266 LEU B CA 1
ATOM 6984 C C . LEU B 1 266 ? 10.719 -34.219 -2.391 1 80.62 266 LEU B C 1
ATOM 6986 O O . LEU B 1 266 ? 10.445 -35.406 -2.357 1 80.62 266 LEU B O 1
ATOM 6990 N N . VAL B 1 267 ? 9.883 -33.375 -2.764 1 76.69 267 VAL B N 1
ATOM 6991 C CA . VAL B 1 267 ? 8.531 -33.75 -3.191 1 76.69 267 VAL B CA 1
ATOM 6992 C C . VAL B 1 267 ? 8.602 -34.594 -4.453 1 76.69 267 VAL B C 1
ATOM 6994 O O . VAL B 1 267 ? 7.934 -35.625 -4.543 1 76.69 267 VAL B O 1
ATOM 6997 N N . HIS B 1 268 ? 9.383 -34.188 -5.371 1 73.75 268 HIS B N 1
ATOM 6998 C CA . HIS B 1 268 ? 9.539 -34.938 -6.609 1 73.75 268 HIS B CA 1
ATOM 6999 C C . HIS B 1 268 ? 10.148 -36.312 -6.348 1 73.75 268 HIS B C 1
ATOM 7001 O O . HIS B 1 268 ? 9.766 -37.312 -6.977 1 73.75 268 HIS B O 1
ATOM 7007 N N . PHE B 1 269 ? 11.062 -36.375 -5.414 1 79.56 269 PHE B N 1
ATOM 7008 C CA . PHE B 1 269 ? 11.711 -37.625 -5.059 1 79.56 269 PHE B CA 1
ATOM 7009 C C . PHE B 1 269 ? 10.703 -38.625 -4.492 1 79.56 269 PHE B C 1
ATOM 7011 O O . PHE B 1 269 ? 10.641 -39.781 -4.934 1 79.56 269 PHE B O 1
ATOM 7018 N N . LEU B 1 270 ? 9.938 -38.156 -3.604 1 82.06 270 LEU B N 1
ATOM 7019 C CA . LEU B 1 270 ? 8.945 -39.031 -2.98 1 82.06 270 LEU B CA 1
ATOM 7020 C C . LEU B 1 270 ? 7.895 -39.469 -3.992 1 82.06 270 LEU B C 1
ATOM 7022 O O . LEU B 1 270 ? 7.434 -40.625 -3.955 1 82.06 270 LEU B O 1
ATOM 7026 N N . SER B 1 271 ? 7.551 -38.594 -4.895 1 79.44 271 SER B N 1
ATOM 7027 C CA . SER B 1 271 ? 6.613 -38.969 -5.953 1 79.44 271 SER B CA 1
ATOM 7028 C C . SER B 1 271 ? 7.219 -39.969 -6.902 1 79.44 271 SER B C 1
ATOM 7030 O O . SER B 1 271 ? 6.539 -40.906 -7.34 1 79.44 271 SER B O 1
ATOM 7032 N N . SER B 1 272 ? 8.516 -39.781 -7.176 1 78.06 272 SER B N 1
ATOM 7033 C CA . SER B 1 272 ? 9.203 -40.719 -8.062 1 78.06 272 SER B CA 1
ATOM 7034 C C . SER B 1 272 ? 9.305 -42.094 -7.441 1 78.06 272 SER B C 1
ATOM 7036 O O . SER B 1 272 ? 9.273 -43.094 -8.148 1 78.06 272 SER B O 1
ATOM 7038 N N . LEU B 1 273 ? 9.383 -42.062 -6.199 1 84.06 273 LEU B N 1
ATOM 7039 C CA . LEU B 1 273 ? 9.422 -43.344 -5.496 1 84.06 273 LEU B CA 1
ATOM 7040 C C . LEU B 1 273 ? 8.133 -44.125 -5.73 1 84.06 273 LEU B C 1
ATOM 7042 O O . LEU B 1 273 ? 8.156 -45.344 -5.883 1 84.06 273 LEU B O 1
ATOM 7046 N N . SER B 1 274 ? 7.051 -43.438 -5.781 1 86.62 274 SER B N 1
ATOM 7047 C CA . SER B 1 274 ? 5.777 -44.094 -6.066 1 86.62 274 SER B CA 1
ATOM 7048 C C . SER B 1 274 ? 5.77 -44.719 -7.457 1 86.62 274 SER B C 1
ATOM 7050 O O . SER B 1 274 ? 5.266 -45.812 -7.648 1 86.62 274 SER B O 1
ATOM 7052 N N . PHE B 1 275 ? 6.328 -44.062 -8.367 1 81.44 275 PHE B N 1
ATOM 7053 C CA . PHE B 1 275 ? 6.391 -44.562 -9.742 1 81.44 275 PHE B CA 1
ATOM 7054 C C . PHE B 1 275 ? 7.32 -45.75 -9.844 1 81.44 275 PHE B C 1
ATOM 7056 O O . PHE B 1 275 ? 7.043 -46.719 -10.578 1 81.44 275 PHE B O 1
ATOM 7063 N N . VAL B 1 276 ? 8.414 -45.688 -9.086 1 82.94 276 VAL B N 1
ATOM 7064 C CA . VAL B 1 276 ? 9.375 -46.781 -9.078 1 82.94 276 VAL B CA 1
ATOM 7065 C C . VAL B 1 276 ? 8.703 -48.062 -8.531 1 82.94 276 VAL B C 1
ATOM 7067 O O . VAL B 1 276 ? 8.867 -49.156 -9.086 1 82.94 276 VAL B O 1
ATOM 7070 N N . ILE B 1 277 ? 8 -47.844 -7.5 1 87.75 277 ILE B N 1
ATOM 7071 C CA . ILE B 1 277 ? 7.289 -48.969 -6.902 1 87.75 277 ILE B CA 1
ATOM 7072 C C . ILE B 1 277 ? 6.273 -49.531 -7.898 1 87.75 277 ILE B C 1
ATOM 7074 O O . ILE B 1 277 ? 6.152 -50.75 -8.062 1 87.75 277 ILE B O 1
ATOM 7078 N N . ALA B 1 278 ? 5.602 -48.656 -8.586 1 85.5 278 ALA B N 1
ATOM 7079 C CA . ALA B 1 278 ? 4.594 -49.062 -9.562 1 85.5 278 ALA B CA 1
ATOM 7080 C C . ALA B 1 278 ? 5.23 -49.844 -10.719 1 85.5 278 ALA B C 1
ATOM 7082 O O . ALA B 1 278 ? 4.668 -50.812 -11.195 1 85.5 278 ALA B O 1
ATOM 7083 N N . ILE B 1 279 ? 6.352 -49.375 -11.109 1 79.31 279 ILE B N 1
ATOM 7084 C CA . ILE B 1 279 ? 7.027 -50 -12.234 1 79.31 279 ILE B CA 1
ATOM 7085 C C . ILE B 1 279 ? 7.586 -51.375 -11.797 1 79.31 279 ILE B C 1
ATOM 7087 O O . ILE B 1 279 ? 7.422 -52.375 -12.492 1 79.31 279 ILE B O 1
ATOM 7091 N N . TRP B 1 280 ? 8.188 -51.375 -10.625 1 82.19 280 TRP B N 1
ATOM 7092 C CA . TRP B 1 280 ? 8.812 -52.625 -10.125 1 82.19 280 TRP B CA 1
ATOM 7093 C C . TRP B 1 280 ? 7.762 -53.688 -9.844 1 82.19 280 TRP B C 1
ATOM 7095 O O . TRP B 1 280 ? 7.793 -54.75 -10.43 1 82.19 280 TRP B O 1
ATOM 7105 N N . TYR B 1 281 ? 6.848 -53.344 -9 1 86.06 281 TYR B N 1
ATOM 7106 C CA . TYR B 1 281 ? 5.828 -54.312 -8.609 1 86.06 281 TYR B CA 1
ATOM 7107 C C . TYR B 1 281 ? 4.793 -54.5 -9.711 1 86.06 281 TYR B C 1
ATOM 7109 O O . TYR B 1 281 ? 4.367 -55.625 -9.992 1 86.06 281 TYR B O 1
ATOM 7117 N N . GLY B 1 282 ? 4.352 -53.438 -10.297 1 83.75 282 GLY B N 1
ATOM 7118 C CA . GLY B 1 282 ? 3.398 -53.531 -11.391 1 83.75 282 GLY B CA 1
ATOM 7119 C C . GLY B 1 282 ? 3.945 -54.25 -12.609 1 83.75 282 GLY B C 1
ATOM 7120 O O . GLY B 1 282 ? 3.238 -55.062 -13.227 1 83.75 282 GLY B O 1
ATOM 7121 N N . GLY B 1 283 ? 5.203 -53.938 -12.953 1 78.5 283 GLY B N 1
ATOM 7122 C CA . GLY B 1 283 ? 5.848 -54.688 -14.031 1 78.5 283 GLY B CA 1
ATOM 7123 C C . GLY B 1 283 ? 5.93 -56.156 -13.773 1 78.5 283 GLY B C 1
ATOM 7124 O O . GLY B 1 283 ? 5.73 -56.969 -14.68 1 78.5 283 GLY B O 1
ATOM 7125 N N . GLY B 1 284 ? 6.246 -56.531 -12.508 1 81.38 284 GLY B N 1
ATOM 7126 C CA . GLY B 1 284 ? 6.254 -57.938 -12.133 1 81.38 284 GLY B CA 1
ATOM 7127 C C . GLY B 1 284 ? 4.902 -58.594 -12.297 1 81.38 284 GLY B C 1
ATOM 7128 O O . GLY B 1 284 ? 4.824 -59.75 -12.758 1 81.38 284 GLY B O 1
ATOM 7129 N N . LEU B 1 285 ? 3.865 -57.906 -11.992 1 86.88 285 LEU B N 1
ATOM 7130 C CA . LEU B 1 285 ? 2.516 -58.438 -12.117 1 86.88 285 LEU B CA 1
ATOM 7131 C C . LEU B 1 285 ? 2.141 -58.656 -13.578 1 86.88 285 LEU B C 1
ATOM 7133 O O . LEU B 1 285 ? 1.398 -59.562 -13.914 1 86.88 285 LEU B O 1
ATOM 7137 N N . VAL B 1 286 ? 2.631 -57.781 -14.438 1 81.69 286 VAL B N 1
ATOM 7138 C CA . VAL B 1 286 ? 2.369 -57.906 -15.867 1 81.69 286 VAL B CA 1
ATOM 7139 C C . VAL B 1 286 ? 3.066 -59.156 -16.422 1 81.69 286 VAL B C 1
ATOM 7141 O O . VAL B 1 286 ? 2.486 -59.906 -17.203 1 81.69 286 VAL B O 1
ATOM 7144 N N . ILE B 1 287 ? 4.328 -59.406 -15.984 1 78.88 287 ILE B N 1
ATOM 7145 C CA . ILE B 1 287 ? 5.117 -60.531 -16.438 1 78.88 287 ILE B CA 1
ATOM 7146 C C . ILE B 1 287 ? 4.457 -61.844 -15.977 1 78.88 287 ILE B C 1
ATOM 7148 O O . ILE B 1 287 ? 4.387 -62.812 -16.734 1 78.88 287 ILE B O 1
ATOM 7152 N N . ASP B 1 288 ? 3.971 -61.75 -14.727 1 83.75 288 ASP B N 1
ATOM 7153 C CA . ASP B 1 288 ? 3.334 -62.969 -14.172 1 83.75 288 ASP B CA 1
ATOM 7154 C C . ASP B 1 288 ? 1.947 -63.156 -14.773 1 83.75 288 ASP B C 1
ATOM 7156 O O . ASP B 1 288 ? 1.35 -64.25 -14.609 1 83.75 288 ASP B O 1
ATOM 7160 N N . GLY B 1 289 ? 1.434 -62.188 -15.523 1 81.94 289 GLY B N 1
ATOM 7161 C CA . GLY B 1 289 ? 0.146 -62.281 -16.188 1 81.94 289 GLY B CA 1
ATOM 7162 C C . GLY B 1 289 ? -1.023 -61.938 -15.289 1 81.94 289 GLY B C 1
ATOM 7163 O O . GLY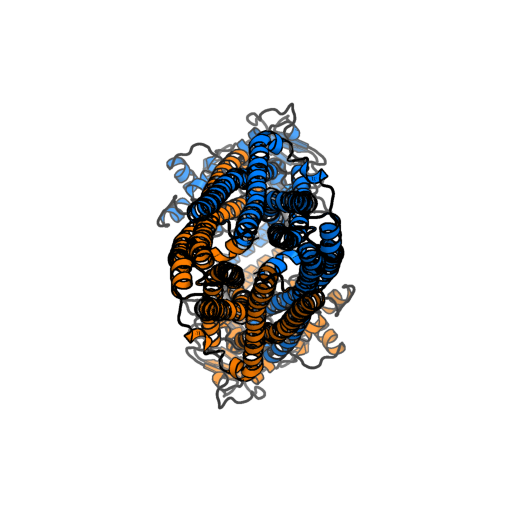 B 1 289 ? -2.18 -62.188 -15.641 1 81.94 289 GLY B O 1
ATOM 7164 N N . ASN B 1 290 ? -0.71 -61.406 -14.141 1 86.56 290 ASN B N 1
ATOM 7165 C CA . ASN B 1 290 ? -1.77 -61.062 -13.203 1 86.56 290 ASN B CA 1
ATOM 7166 C C . ASN B 1 290 ? -2.527 -59.812 -13.641 1 86.56 290 ASN B C 1
ATOM 7168 O O . ASN B 1 290 ? -3.711 -59.656 -13.344 1 86.56 290 ASN B O 1
ATOM 7172 N N . ILE B 1 291 ? -1.785 -58.875 -14.336 1 86.62 291 ILE B N 1
ATOM 7173 C CA . ILE B 1 291 ? -2.418 -57.688 -14.891 1 86.62 291 ILE B CA 1
ATOM 7174 C C . ILE B 1 291 ? -1.966 -57.469 -16.328 1 86.62 291 ILE B C 1
ATOM 7176 O O . ILE B 1 291 ? -0.929 -58 -16.75 1 86.62 291 ILE B O 1
ATOM 7180 N N . SER B 1 292 ? -2.838 -56.812 -17.031 1 83.88 292 SER B N 1
ATOM 7181 C CA . SER B 1 292 ? -2.5 -56.562 -18.422 1 83.88 292 SER B CA 1
ATOM 7182 C C . SER B 1 292 ? -1.584 -55.344 -18.562 1 83.88 292 SER B C 1
ATOM 7184 O O . SER B 1 292 ? -1.408 -54.594 -17.609 1 83.88 292 SER B O 1
ATOM 7186 N N . LEU B 1 293 ? -0.979 -55.25 -19.703 1 76.94 293 LEU B N 1
ATOM 7187 C CA . LEU B 1 293 ? -0.153 -54.062 -19.984 1 76.94 293 LEU B CA 1
ATOM 7188 C C . LEU B 1 293 ? -0.985 -52.781 -19.953 1 76.94 293 LEU B C 1
ATOM 7190 O O . LEU B 1 293 ? -0.509 -51.75 -19.484 1 76.94 293 LEU B O 1
ATOM 7194 N N . GLY B 1 294 ? -2.105 -52.875 -20.453 1 77.94 294 GLY B N 1
ATOM 7195 C CA . GLY B 1 294 ? -3.012 -51.75 -20.375 1 77.94 294 GLY B CA 1
ATOM 7196 C C . GLY B 1 294 ? -3.332 -51.344 -18.938 1 77.94 294 GLY B C 1
ATOM 7197 O O . GLY B 1 294 ? -3.414 -50.125 -18.641 1 77.94 294 GLY B O 1
ATOM 7198 N N . ASP B 1 295 ? -3.484 -52.344 -18.094 1 84.81 295 ASP B N 1
ATOM 7199 C CA . ASP B 1 295 ? -3.717 -52.062 -16.688 1 84.81 295 ASP B CA 1
ATOM 7200 C C . ASP B 1 295 ? -2.553 -51.281 -16.078 1 84.81 295 ASP B C 1
ATOM 7202 O O . ASP B 1 295 ? -2.762 -50.344 -15.281 1 84.81 295 ASP B O 1
ATOM 7206 N N . PHE B 1 296 ? -1.447 -51.688 -16.469 1 80.69 296 PHE B N 1
ATOM 7207 C CA . PHE B 1 296 ? -0.244 -51.031 -15.961 1 80.69 296 PHE B CA 1
ATOM 7208 C C . PHE B 1 296 ? -0.162 -49.594 -16.438 1 80.69 296 PHE B C 1
ATOM 7210 O O . PHE B 1 296 ? 0.141 -48.688 -15.648 1 80.69 296 PHE B O 1
ATOM 7217 N N . VAL B 1 297 ? -0.42 -49.312 -17.703 1 75.88 297 VAL B N 1
ATOM 7218 C CA . VAL B 1 297 ? -0.358 -47.969 -18.266 1 75.88 297 VAL B CA 1
ATOM 7219 C C . VAL B 1 297 ? -1.415 -47.094 -17.625 1 75.88 297 VAL B C 1
ATOM 7221 O O . VAL B 1 297 ? -1.131 -45.938 -17.25 1 75.88 297 VAL B O 1
ATOM 7224 N N . ALA B 1 298 ? -2.5 -47.625 -17.469 1 82.38 298 ALA B N 1
ATOM 7225 C CA . ALA B 1 298 ? -3.564 -46.844 -16.812 1 82.38 298 ALA B CA 1
ATOM 7226 C C . ALA B 1 298 ? -3.197 -46.531 -15.375 1 82.38 298 ALA B C 1
ATOM 7228 O O . ALA B 1 298 ? -3.426 -45.406 -14.906 1 82.38 298 ALA B O 1
ATOM 7229 N N . PHE B 1 299 ? -2.648 -47.5 -14.703 1 86.19 299 PHE B N 1
ATOM 7230 C CA . PHE B 1 299 ? -2.266 -47.344 -13.305 1 86.19 299 PHE B CA 1
AT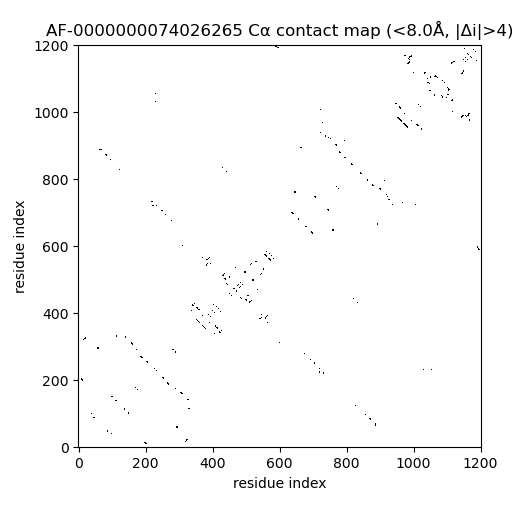OM 7231 C C . PHE B 1 299 ? -1.249 -46.219 -13.148 1 86.19 299 PHE B C 1
ATOM 7233 O O . PHE B 1 299 ? -1.385 -45.375 -12.266 1 86.19 299 PHE B O 1
ATOM 7240 N N . THR B 1 300 ? -0.298 -46.094 -13.961 1 80.25 300 THR B N 1
ATOM 7241 C CA . THR B 1 300 ? 0.745 -45.094 -13.859 1 80.25 300 THR B CA 1
ATOM 7242 C C . THR B 1 300 ? 0.19 -43.719 -14.195 1 80.25 300 THR B C 1
ATOM 7244 O O . THR B 1 300 ? 0.633 -42.688 -13.633 1 80.25 300 THR B O 1
ATOM 7247 N N . THR B 1 301 ? -0.758 -43.656 -15.094 1 78.44 301 THR B N 1
ATOM 7248 C CA . THR B 1 301 ? -1.392 -42.406 -15.43 1 78.44 301 THR B CA 1
ATOM 7249 C C . THR B 1 301 ? -2.219 -41.875 -14.258 1 78.44 301 THR B C 1
ATOM 7251 O O . THR B 1 301 ? -2.205 -40.688 -13.961 1 78.44 301 THR B O 1
ATOM 7254 N N . TYR B 1 302 ? -2.902 -42.812 -13.602 1 85.19 302 TYR B N 1
ATOM 7255 C CA . TYR B 1 302 ? -3.648 -42.438 -12.406 1 85.19 302 TYR B CA 1
ATOM 7256 C C . TYR B 1 302 ? -2.713 -41.938 -11.32 1 85.19 302 TYR B C 1
ATOM 7258 O O . TYR B 1 302 ? -3.029 -40.969 -10.625 1 85.19 302 TYR B O 1
ATOM 7266 N N . LEU B 1 303 ? -1.655 -42.594 -11.219 1 83.69 303 LEU B N 1
ATOM 7267 C CA . LEU B 1 303 ? -0.668 -42.188 -10.227 1 83.69 303 LEU B CA 1
ATOM 7268 C C . LEU B 1 303 ? -0.162 -40.781 -10.508 1 83.69 303 LEU B C 1
ATOM 7270 O O . LEU B 1 303 ? 0.056 -40 -9.578 1 83.69 303 LEU B O 1
ATOM 7274 N N . GLY B 1 304 ? 0.03 -40.406 -11.758 1 77.06 304 GLY B N 1
ATOM 7275 C CA . GLY B 1 304 ? 0.414 -39.062 -12.141 1 77.06 304 GLY B CA 1
ATOM 7276 C C . GLY B 1 304 ? -0.611 -38 -11.75 1 77.06 304 GLY B C 1
ATOM 7277 O O . GLY B 1 304 ? -0.253 -36.938 -11.273 1 77.06 304 GLY B O 1
ATOM 7278 N N . LEU B 1 305 ? -1.795 -38.344 -11.93 1 77.75 305 LEU B N 1
ATOM 7279 C CA . LEU B 1 305 ? -2.881 -37.438 -11.547 1 77.75 305 LEU B CA 1
ATOM 7280 C C . LEU B 1 305 ? -2.895 -37.219 -10.039 1 77.75 305 LEU B C 1
ATOM 7282 O O . LEU B 1 305 ? -3.115 -36.094 -9.586 1 77.75 305 LEU B O 1
ATOM 7286 N N . LEU B 1 306 ? -2.59 -38.281 -9.328 1 80.62 306 LEU B N 1
ATOM 7287 C CA . LEU B 1 306 ? -2.6 -38.188 -7.871 1 80.62 306 LEU B CA 1
ATOM 7288 C C . LEU B 1 306 ? -1.47 -37.312 -7.367 1 80.62 306 LEU B C 1
ATOM 7290 O O . LEU B 1 306 ? -1.67 -36.5 -6.457 1 80.62 306 LEU B O 1
ATOM 7294 N N . VAL B 1 307 ? -0.372 -37.469 -7.922 1 74.88 307 VAL B N 1
ATOM 7295 C CA . VAL B 1 307 ? 0.802 -36.719 -7.488 1 74.88 307 VAL B CA 1
ATOM 7296 C C . VAL B 1 307 ? 0.58 -35.219 -7.734 1 74.88 307 VAL B C 1
ATOM 7298 O O . VAL B 1 307 ? 0.928 -34.406 -6.895 1 74.88 307 VAL B O 1
ATOM 7301 N N . SER B 1 308 ? -0.041 -34.875 -8.797 1 72 308 SER B N 1
ATOM 7302 C CA . SER B 1 308 ? -0.274 -33.469 -9.133 1 72 308 SER B CA 1
ATOM 7303 C C . SER B 1 308 ? -1.327 -32.844 -8.219 1 72 308 SER B C 1
ATOM 7305 O O . SER B 1 308 ? -1.238 -31.672 -7.871 1 72 308 SER B O 1
ATOM 7307 N N . SER B 1 309 ? -2.205 -33.562 -7.781 1 73.31 309 SER B N 1
ATOM 7308 C CA . SER B 1 309 ? -3.332 -33.062 -6.996 1 73.31 309 SER B CA 1
ATOM 7309 C C . SER B 1 309 ? -2.945 -32.875 -5.535 1 73.31 309 SER B C 1
ATOM 7311 O O . SER B 1 309 ? -3.523 -32.031 -4.84 1 73.31 309 SER B O 1
ATOM 7313 N N . ILE B 1 310 ? -2.002 -33.656 -5.094 1 70.75 310 ILE B N 1
ATOM 7314 C CA . ILE B 1 310 ? -1.634 -33.625 -3.682 1 70.75 310 ILE B CA 1
ATOM 7315 C C . ILE B 1 310 ? -1.004 -32.25 -3.369 1 70.75 310 ILE B C 1
ATOM 7317 O O . ILE B 1 310 ? -1.185 -31.719 -2.271 1 70.75 310 ILE B O 1
ATOM 7321 N N . SER B 1 311 ? -0.381 -31.609 -4.324 1 69.06 311 SER B N 1
ATOM 7322 C CA . SER B 1 311 ? 0.241 -30.312 -4.121 1 69.06 311 SER B CA 1
ATOM 7323 C C . SER B 1 311 ? -0.809 -29.234 -3.902 1 69.06 311 SER B C 1
ATOM 7325 O O . SER B 1 311 ? -0.547 -28.234 -3.227 1 69.06 311 SER B O 1
ATOM 7327 N N . ALA B 1 312 ? -1.999 -29.469 -4.344 1 71.19 312 ALA B N 1
ATOM 7328 C CA . ALA B 1 312 ? -3.088 -28.5 -4.242 1 71.19 312 ALA B CA 1
ATOM 7329 C C . ALA B 1 312 ? -3.66 -28.453 -2.828 1 71.19 312 ALA B C 1
ATOM 7331 O O . ALA B 1 312 ? -4.25 -27.453 -2.418 1 71.19 312 ALA B O 1
ATOM 7332 N N . ILE B 1 313 ? -3.414 -29.516 -2.084 1 73 313 ILE B N 1
ATOM 7333 C CA . ILE B 1 313 ? -4.02 -29.609 -0.762 1 73 313 ILE B CA 1
ATOM 7334 C C . ILE B 1 313 ? -3.471 -28.516 0.148 1 73 313 ILE B C 1
ATOM 7336 O O . ILE B 1 313 ? -4.23 -27.859 0.865 1 73 313 ILE B O 1
ATOM 7340 N N . GLY B 1 314 ? -2.199 -28.312 0.147 1 67.12 314 GLY B N 1
ATOM 7341 C CA . GLY B 1 314 ? -1.611 -27.25 0.949 1 67.12 314 GLY B CA 1
ATOM 7342 C C . GLY B 1 314 ? -2.162 -25.875 0.616 1 67.12 314 GLY B C 1
ATOM 7343 O O . GLY B 1 314 ? -2.418 -25.062 1.512 1 67.12 314 GLY B O 1
ATOM 7344 N N . TRP B 1 315 ? -2.457 -25.656 -0.594 1 70.38 315 TRP B N 1
ATOM 7345 C CA . TRP B 1 315 ? -3.002 -24.391 -1.054 1 70.38 315 TRP B CA 1
ATOM 7346 C C . TRP B 1 315 ? -4.418 -24.188 -0.53 1 70.38 315 TRP B C 1
ATOM 7348 O O . TRP B 1 315 ? -4.773 -23.078 -0.092 1 70.38 315 TRP B O 1
ATOM 7358 N N . VAL B 1 316 ? -5.145 -25.234 -0.539 1 76.75 316 VAL B N 1
ATOM 7359 C CA . VAL B 1 316 ? -6.531 -25.172 -0.083 1 76.75 316 VAL B CA 1
ATOM 7360 C C . VAL B 1 316 ? -6.57 -24.797 1.396 1 76.75 316 VAL B C 1
ATOM 7362 O O . VAL B 1 316 ? -7.359 -23.938 1.803 1 76.75 316 VAL B O 1
ATOM 7365 N N . ILE B 1 317 ? -5.727 -25.359 2.096 1 75.12 317 ILE B N 1
ATOM 7366 C CA . ILE B 1 317 ? -5.703 -25.094 3.529 1 75.12 317 ILE B CA 1
ATOM 7367 C C . ILE B 1 317 ? -5.375 -23.625 3.777 1 75.12 317 ILE B C 1
ATOM 7369 O O . ILE B 1 317 ? -6.035 -22.969 4.578 1 75.12 317 ILE B O 1
ATOM 7373 N N . ASN B 1 318 ? -4.574 -23.109 3.049 1 70.88 318 ASN B N 1
ATOM 7374 C CA . ASN B 1 318 ? -4.148 -21.719 3.203 1 70.88 318 ASN B CA 1
ATOM 7375 C C . ASN B 1 318 ? -5.262 -20.75 2.838 1 70.88 318 ASN B C 1
ATOM 7377 O O . ASN B 1 318 ? -5.539 -19.797 3.584 1 70.88 318 ASN B O 1
ATOM 7381 N N . ILE B 1 319 ? -5.895 -20.984 1.769 1 83.31 319 ILE B N 1
ATOM 7382 C CA . ILE B 1 319 ? -6.922 -20.078 1.272 1 83.31 319 ILE B CA 1
ATOM 7383 C C . ILE B 1 319 ? -8.133 -20.109 2.207 1 83.31 319 ILE B C 1
ATOM 7385 O O . ILE B 1 319 ? -8.742 -19.078 2.467 1 83.31 319 ILE B O 1
ATOM 7389 N N . MET B 1 320 ? -8.398 -21.297 2.73 1 82.69 320 MET B N 1
ATOM 7390 C CA . MET B 1 320 ? -9.547 -21.438 3.623 1 82.69 320 MET B CA 1
ATOM 7391 C C . MET B 1 320 ? -9.266 -20.797 4.973 1 82.69 320 MET B C 1
ATOM 7393 O O . MET B 1 320 ? -10.141 -20.156 5.559 1 82.69 320 MET B O 1
ATOM 7397 N N . GLN B 1 321 ? -8.164 -20.938 5.371 1 79.62 321 GLN B N 1
ATOM 7398 C CA . GLN B 1 321 ? -7.797 -20.344 6.652 1 79.62 321 GLN B CA 1
ATOM 7399 C C . GLN B 1 321 ? -7.781 -18.812 6.566 1 79.62 321 GLN B C 1
ATOM 7401 O O . GLN B 1 321 ? -8.281 -18.141 7.465 1 79.62 321 GLN B O 1
ATOM 7406 N N . ARG B 1 322 ? -7.273 -18.359 5.539 1 81.06 322 ARG B N 1
ATOM 7407 C CA . ARG B 1 322 ? -7.266 -16.906 5.332 1 81.06 322 ARG B CA 1
ATOM 7408 C C . ARG B 1 322 ? -8.688 -16.359 5.219 1 81.06 322 ARG B C 1
ATOM 7410 O O . ARG B 1 322 ? -9 -15.305 5.762 1 81.06 322 ARG B O 1
ATOM 7417 N N . GLY B 1 323 ? -9.438 -17.109 4.484 1 88.88 323 GLY B N 1
ATOM 7418 C CA . GLY B 1 323 ? -10.836 -16.719 4.363 1 88.88 323 GLY B CA 1
ATOM 7419 C C . GLY B 1 323 ? -11.57 -16.703 5.688 1 88.88 323 GLY B C 1
ATOM 7420 O O . GLY B 1 323 ? -12.336 -15.789 5.969 1 88.88 323 GLY B O 1
ATOM 7421 N N . SER B 1 324 ? -11.258 -17.672 6.516 1 89.38 324 SER B N 1
ATOM 7422 C CA . SER B 1 324 ? -11.914 -17.766 7.816 1 89.38 324 SER B CA 1
ATOM 7423 C C . SER B 1 324 ? -11.461 -16.656 8.75 1 89.38 324 SER B C 1
ATOM 7425 O O . SER B 1 324 ? -12.273 -16.062 9.469 1 89.38 324 SER B O 1
ATOM 7427 N N . ALA B 1 325 ? -10.266 -16.359 8.75 1 86.31 325 ALA B N 1
ATOM 7428 C CA . ALA B 1 325 ? -9.734 -15.273 9.562 1 86.31 325 ALA B CA 1
ATOM 7429 C C . ALA B 1 325 ? -10.328 -13.938 9.141 1 86.31 325 ALA B C 1
ATOM 7431 O O . ALA B 1 325 ? -10.695 -13.117 9.984 1 86.31 325 ALA B O 1
ATOM 7432 N N . SER B 1 326 ? -10.359 -13.75 7.852 1 91.06 326 SER B N 1
ATOM 7433 C CA . SER B 1 326 ? -10.945 -12.523 7.316 1 91.06 326 SER B CA 1
ATOM 7434 C C . SER B 1 326 ? -12.422 -12.414 7.668 1 91.06 326 SER B C 1
ATOM 7436 O O . SER B 1 326 ? -12.914 -11.336 7.992 1 91.06 326 SER B O 1
ATOM 7438 N N . MET B 1 327 ? -13.062 -13.523 7.652 1 92.81 327 MET B N 1
ATOM 7439 C CA . MET B 1 327 ? -14.477 -13.539 7.992 1 92.81 327 MET B CA 1
ATOM 7440 C C . MET B 1 327 ? -14.688 -13.188 9.461 1 92.81 327 MET B C 1
ATOM 7442 O O . MET B 1 327 ? -15.664 -12.516 9.812 1 92.81 327 MET B O 1
ATOM 7446 N N . GLU B 1 328 ? -13.836 -13.648 10.211 1 91.12 328 GLU B N 1
ATOM 7447 C CA . GLU B 1 328 ? -13.922 -13.336 11.633 1 91.12 328 GLU B CA 1
ATOM 7448 C C . GLU B 1 328 ? -13.836 -11.828 11.867 1 91.12 328 GLU B C 1
ATOM 7450 O O . GLU B 1 328 ? -14.602 -11.273 12.656 1 91.12 328 GLU B O 1
ATOM 7455 N N . ARG B 1 329 ? -12.969 -11.195 11.164 1 91.38 329 ARG B N 1
ATOM 7456 C CA . ARG B 1 329 ? -12.805 -9.75 11.297 1 91.38 329 ARG B CA 1
ATOM 7457 C C . ARG B 1 329 ? -14.031 -9.008 10.766 1 91.38 329 ARG B C 1
ATOM 7459 O O . ARG B 1 329 ? -14.492 -8.047 11.375 1 91.38 329 ARG B O 1
ATOM 7466 N N . ILE B 1 330 ? -14.531 -9.469 9.719 1 94.19 330 ILE B N 1
ATOM 7467 C CA . ILE B 1 330 ? -15.719 -8.859 9.133 1 94.19 330 ILE B CA 1
ATOM 7468 C C . ILE B 1 330 ? -16.906 -9.062 10.062 1 94.19 330 ILE B C 1
ATOM 7470 O O . ILE B 1 330 ? -17.734 -8.156 10.227 1 94.19 330 ILE B O 1
ATOM 7474 N N . ASN B 1 331 ? -16.984 -10.25 10.664 1 93.81 331 ASN B N 1
ATOM 7475 C CA . ASN B 1 331 ? -18.062 -10.531 11.602 1 93.81 331 ASN B CA 1
ATOM 7476 C C . ASN B 1 331 ? -18.031 -9.578 12.789 1 93.81 331 ASN B C 1
ATOM 7478 O O . ASN B 1 331 ? -19.078 -9.188 13.305 1 93.81 331 ASN B O 1
ATOM 7482 N N . LEU B 1 332 ? -16.875 -9.211 13.148 1 92.81 332 LEU B N 1
ATOM 7483 C CA . LEU B 1 332 ? -16.75 -8.25 14.242 1 92.81 332 LEU B CA 1
ATOM 7484 C C . LEU B 1 332 ? -17.344 -6.902 13.867 1 92.81 332 LEU B C 1
ATOM 7486 O O . LEU B 1 332 ? -18 -6.254 14.688 1 92.81 332 LEU B O 1
ATOM 7490 N N . ILE B 1 333 ? -17.141 -6.52 12.664 1 93.94 333 ILE B N 1
ATOM 7491 C CA . ILE B 1 333 ? -17.688 -5.262 12.18 1 93.94 333 ILE B CA 1
ATOM 7492 C C . ILE B 1 333 ? -19.219 -5.371 12.094 1 93.94 333 ILE B C 1
ATOM 7494 O O . ILE B 1 333 ? -19.938 -4.473 12.539 1 93.94 333 ILE B O 1
ATOM 7498 N N . LEU B 1 334 ? -19.734 -6.449 11.594 1 93.75 334 LEU B N 1
ATOM 7499 C CA . LEU B 1 334 ? -21.156 -6.633 11.367 1 93.75 334 LEU B CA 1
ATOM 7500 C C . LEU B 1 334 ? -21.906 -6.809 12.688 1 93.75 334 LEU B C 1
ATOM 7502 O O . LEU B 1 334 ? -23.109 -6.535 12.766 1 93.75 334 LEU B O 1
ATOM 7506 N N . LYS B 1 335 ? -21.188 -7.234 13.688 1 92.44 335 LYS B N 1
ATOM 7507 C CA . LYS B 1 335 ? -21.812 -7.43 14.992 1 92.44 335 LYS B CA 1
ATOM 7508 C C . LYS B 1 335 ? -21.891 -6.113 15.758 1 92.44 335 LYS B C 1
ATOM 7510 O O . LYS B 1 335 ? -22.703 -5.98 16.688 1 92.44 335 LYS B O 1
ATOM 7515 N N . GLU B 1 336 ? -21.078 -5.184 15.281 1 92.56 336 GLU B N 1
ATOM 7516 C CA . GLU B 1 336 ? -21.109 -3.877 15.938 1 92.56 336 GLU B CA 1
ATOM 7517 C C . GLU B 1 336 ? -22.469 -3.205 15.75 1 92.56 336 GLU B C 1
ATOM 7519 O O . GLU B 1 336 ? -23.016 -3.219 14.648 1 92.56 336 GLU B O 1
ATOM 7524 N N . GLU B 1 337 ? -23.031 -2.777 16.844 1 91.75 337 GLU B N 1
ATOM 7525 C CA . GLU B 1 337 ? -24.328 -2.094 16.766 1 91.75 337 GLU B CA 1
ATOM 7526 C C . GLU B 1 337 ? -24.156 -0.583 16.906 1 91.75 337 GLU B C 1
ATOM 7528 O O . GLU B 1 337 ? -23.281 -0.112 17.641 1 91.75 337 GLU B O 1
ATOM 7533 N N . ALA B 1 338 ? -25 0.081 16.125 1 91.5 338 ALA B N 1
ATOM 7534 C CA . ALA B 1 338 ? -25 1.54 16.203 1 91.5 338 ALA B CA 1
ATOM 7535 C C . ALA B 1 338 ? -25.422 2.018 17.594 1 91.5 338 ALA B C 1
ATOM 7537 O O . ALA B 1 338 ? -26.391 1.505 18.156 1 91.5 338 ALA B O 1
ATOM 7538 N N . GLU B 1 339 ? -24.656 2.914 18.141 1 89 339 GLU B N 1
ATOM 7539 C CA . GLU B 1 339 ? -24.984 3.494 19.453 1 89 339 GLU B CA 1
ATOM 7540 C C . GLU B 1 339 ? -26.125 4.496 19.344 1 89 339 GLU B C 1
ATOM 7542 O O . GLU B 1 339 ? -26.953 4.613 20.25 1 89 339 GLU B O 1
ATOM 7547 N N . ILE B 1 340 ? -26.172 5.137 18.266 1 90.94 340 ILE B N 1
ATOM 7548 C CA . ILE B 1 340 ? -27.156 6.184 18.047 1 90.94 340 ILE B CA 1
ATOM 7549 C C . ILE B 1 340 ? -28.25 5.668 17.094 1 90.94 340 ILE B C 1
ATOM 7551 O O . ILE B 1 340 ? -27.984 5.43 15.914 1 90.94 340 ILE B O 1
ATOM 7555 N N . LYS B 1 341 ? -29.453 5.445 17.656 1 89.25 341 LYS B N 1
ATOM 7556 C CA . LYS B 1 341 ? -30.609 4.98 16.891 1 89.25 341 LYS B CA 1
ATOM 7557 C C . LYS B 1 341 ? -31.891 5.676 17.359 1 89.25 341 LYS B C 1
ATOM 7559 O O . LYS B 1 341 ? -31.969 6.16 18.484 1 89.25 341 LYS B O 1
ATOM 7564 N N . ASP B 1 342 ? -32.719 5.742 16.375 1 91.62 342 ASP B N 1
ATOM 7565 C CA . ASP B 1 342 ? -34.031 6.312 16.719 1 91.62 342 ASP B CA 1
ATOM 7566 C C . ASP B 1 342 ? -34.781 5.414 17.688 1 91.62 342 ASP B C 1
ATOM 7568 O O . ASP B 1 342 ? -34.719 4.188 17.578 1 91.62 342 ASP B O 1
ATOM 7572 N N . SER B 1 343 ? -35.312 6.035 18.688 1 87.19 343 SER B N 1
ATOM 7573 C CA . SER B 1 343 ? -36.219 5.289 19.547 1 87.19 343 SER B CA 1
ATOM 7574 C C . SER B 1 343 ? -37.5 4.898 18.812 1 87.19 343 SER B C 1
ATOM 7576 O O . SER B 1 343 ? -37.844 5.496 17.797 1 87.19 343 SER B O 1
ATOM 7578 N N . SER B 1 344 ? -38.125 3.801 19.266 1 87.81 344 SER B N 1
ATOM 7579 C CA . SER B 1 344 ? -39.375 3.338 18.641 1 87.81 344 SER B CA 1
ATOM 7580 C C . SER B 1 344 ? -40.469 4.41 18.703 1 87.81 344 SER B C 1
ATOM 7582 O O . SER B 1 344 ? -41.344 4.453 17.859 1 87.81 344 SER B O 1
ATOM 7584 N N . PHE B 1 345 ? -40.219 5.309 19.641 1 88.12 345 PHE B N 1
ATOM 7585 C CA . PHE B 1 345 ? -41.25 6.344 19.828 1 88.12 345 PHE B CA 1
ATOM 7586 C C . PHE B 1 345 ? -40.688 7.707 19.406 1 88.12 345 PHE B C 1
ATOM 7588 O O . PHE B 1 345 ? -41.219 8.742 19.844 1 88.12 345 PHE B O 1
ATOM 7595 N N . ALA B 1 346 ? -39.75 7.668 18.531 1 90.44 346 ALA B N 1
ATOM 7596 C CA . ALA B 1 346 ? -39.156 8.938 18.109 1 90.44 346 ALA B CA 1
ATOM 7597 C C . ALA B 1 346 ? -40.156 9.789 17.344 1 90.44 346 ALA B C 1
ATOM 7599 O O . ALA B 1 346 ? -40.969 9.266 16.547 1 90.44 346 ALA B O 1
ATOM 7600 N N . LYS B 1 347 ? -40.188 11.078 17.672 1 93.38 347 LYS B N 1
ATOM 7601 C CA . LYS B 1 347 ? -41.094 12.023 17.047 1 93.38 347 LYS B CA 1
ATOM 7602 C C . LYS B 1 347 ? -40.344 12.969 16.109 1 93.38 347 LYS B C 1
ATOM 7604 O O . LYS B 1 347 ? -39.125 13.156 16.25 1 93.38 347 LYS B O 1
ATOM 7609 N N . GLU B 1 348 ? -41.062 13.438 15.117 1 94.25 348 GLU B N 1
ATOM 7610 C CA . GLU B 1 348 ? -40.469 14.43 14.211 1 94.25 348 GLU B CA 1
ATOM 7611 C C . GLU B 1 348 ? -40.344 15.789 14.891 1 94.25 348 GLU B C 1
ATOM 7613 O O . GLU B 1 348 ? -41.25 16.188 15.648 1 94.25 348 GLU B O 1
ATOM 7618 N N . LEU B 1 349 ? -39.312 16.359 14.633 1 91.5 349 LEU B N 1
ATOM 7619 C CA . LEU B 1 349 ? -39.094 17.672 15.211 1 91.5 349 LEU B CA 1
ATOM 7620 C C . LEU B 1 349 ? -39.906 18.734 14.484 1 91.5 349 LEU B C 1
ATOM 7622 O O . LEU B 1 349 ? -39.781 18.906 13.273 1 91.5 349 LEU B O 1
ATOM 7626 N N . GLU B 1 350 ? -40.812 19.297 15.211 1 86.81 350 GLU B N 1
ATOM 7627 C CA . GLU B 1 350 ? -41.594 20.422 14.68 1 86.81 350 GLU B CA 1
ATOM 7628 C C . GLU B 1 350 ? -40.781 21.719 14.75 1 86.81 350 GLU B C 1
ATOM 7630 O O . GLU B 1 350 ? -39.656 21.734 15.203 1 86.81 350 GLU B O 1
ATOM 7635 N N . ASP B 1 351 ? -41.312 22.75 14.188 1 88 351 ASP B N 1
ATOM 7636 C CA . ASP B 1 351 ? -40.688 24.062 14.25 1 88 351 ASP B CA 1
ATOM 7637 C C . ASP B 1 351 ? -40.438 24.484 15.695 1 88 351 ASP B C 1
ATOM 7639 O O . ASP B 1 351 ? -41.344 24.359 16.531 1 88 351 ASP B O 1
ATOM 7643 N N . ILE B 1 352 ? -39.281 24.828 15.953 1 89 352 ILE B N 1
ATOM 7644 C CA . ILE B 1 352 ? -38.938 25.281 17.297 1 89 352 ILE B CA 1
ATOM 7645 C C . ILE B 1 352 ? -39.688 26.562 17.625 1 89 352 ILE B C 1
ATOM 7647 O O . ILE B 1 352 ? -39.688 27.516 16.844 1 89 352 ILE B O 1
ATOM 7651 N N . LYS B 1 353 ? -40.281 26.625 18.781 1 90.12 353 LYS B N 1
ATOM 7652 C CA . LYS B 1 353 ? -41.125 27.766 19.141 1 90.12 353 LYS B CA 1
ATOM 7653 C C . LYS B 1 353 ? -40.438 28.656 20.172 1 90.12 353 LYS B C 1
ATOM 7655 O O . LYS B 1 353 ? -40.656 29.875 20.203 1 90.12 353 LYS B O 1
ATOM 7660 N N . GLU B 1 354 ? -39.688 28.016 20.984 1 91.56 354 GLU B N 1
ATOM 7661 C CA . GLU B 1 354 ? -39.156 28.781 22.109 1 91.56 354 GLU B CA 1
ATOM 7662 C C . GLU B 1 354 ? -37.625 28.812 22.094 1 91.56 354 GLU B C 1
ATOM 7664 O O . GLU B 1 354 ? -37.031 29.828 21.75 1 91.56 354 GLU B O 1
ATOM 7669 N N . ALA B 1 355 ? -37.031 27.656 22.531 1 95.62 355 ALA B N 1
ATOM 7670 C CA . ALA B 1 355 ? -35.594 27.703 22.672 1 95.62 355 ALA B CA 1
ATOM 7671 C C . ALA B 1 355 ? -35 26.297 22.688 1 95.62 355 ALA B C 1
ATOM 7673 O O . ALA B 1 355 ? -35.719 25.312 22.828 1 95.62 355 ALA B O 1
ATOM 7674 N N . ILE B 1 356 ? -33.719 26.203 22.406 1 97 356 ILE B N 1
ATOM 7675 C CA . ILE B 1 356 ? -32.906 25.031 22.656 1 97 356 ILE B CA 1
ATOM 7676 C C . ILE B 1 356 ? -32.219 25.156 24.016 1 97 356 ILE B C 1
ATOM 7678 O O . ILE B 1 356 ? -31.594 26.172 24.312 1 97 356 ILE B O 1
ATOM 7682 N N . VAL B 1 357 ? -32.312 24.125 24.844 1 97.5 357 VAL B N 1
ATOM 7683 C CA . VAL B 1 357 ? -31.812 24.25 26.203 1 97.5 357 VAL B CA 1
ATOM 7684 C C . VAL B 1 357 ? -30.891 23.078 26.516 1 97.5 357 VAL B C 1
ATOM 7686 O O . VAL B 1 357 ? -31.266 21.906 26.391 1 97.5 357 VAL B O 1
ATOM 7689 N N . PHE B 1 358 ? -29.688 23.406 26.797 1 97.44 358 PHE B N 1
ATOM 7690 C CA . PHE B 1 358 ? -28.781 22.453 27.422 1 97.44 358 PHE B CA 1
ATOM 7691 C C . PHE B 1 358 ? -29 22.438 28.938 1 97.44 358 PHE B C 1
ATOM 7693 O O . PHE B 1 358 ? -28.906 23.469 29.594 1 97.44 358 PHE B O 1
ATOM 7700 N N . ASP B 1 359 ? -29.281 21.281 29.453 1 97 359 ASP B N 1
ATOM 7701 C CA . ASP B 1 359 ? -29.547 21.156 30.891 1 97 359 ASP B CA 1
ATOM 7702 C C . ASP B 1 359 ? -28.516 20.266 31.562 1 97 359 ASP B C 1
ATOM 7704 O O . ASP B 1 359 ? -28.672 19.047 31.609 1 97 359 ASP B O 1
ATOM 7708 N N . SER B 1 360 ? -27.469 20.906 32.219 1 96.44 360 SER B N 1
ATOM 7709 C CA . SER B 1 360 ? -26.438 20.25 33.031 1 96.44 360 SER B CA 1
ATOM 7710 C C . SER B 1 360 ? -25.828 19.062 32.281 1 96.44 360 SER B C 1
ATOM 7712 O O . SER B 1 360 ? -25.766 17.953 32.781 1 96.44 360 SER B O 1
ATOM 7714 N N . VAL B 1 361 ? -25.406 19.375 31.094 1 96.69 361 VAL B N 1
ATOM 7715 C CA . VAL B 1 361 ? -24.875 18.344 30.203 1 96.69 361 VAL B CA 1
ATOM 7716 C C . VAL B 1 361 ? -23.406 18.078 30.531 1 96.69 361 VAL B C 1
ATOM 7718 O O . VAL B 1 361 ? -22.609 19.016 30.641 1 96.69 361 VAL B O 1
ATOM 7721 N N . THR B 1 362 ? -23.031 16.812 30.781 1 96.19 362 THR B N 1
ATOM 7722 C CA . THR B 1 362 ? -21.656 16.344 30.906 1 96.19 362 THR B CA 1
ATOM 7723 C C . THR B 1 362 ? -21.359 15.258 29.891 1 96.19 362 THR B C 1
ATOM 7725 O O . THR B 1 362 ? -22.078 14.273 29.797 1 96.19 362 THR B O 1
ATOM 7728 N N . PHE B 1 363 ? -20.344 15.492 29.094 1 95.31 363 PHE B N 1
ATOM 7729 C CA . PHE B 1 363 ? -20.047 14.555 28.016 1 95.31 363 PHE B CA 1
ATOM 7730 C C . PHE B 1 363 ? -18.547 14.32 27.906 1 95.31 363 PHE B C 1
ATOM 7732 O O . PHE B 1 363 ? -17.75 15.258 27.969 1 95.31 363 PHE B O 1
ATOM 7739 N N . THR B 1 364 ? -18.203 13.055 27.797 1 93.25 364 THR B N 1
ATOM 7740 C CA . THR B 1 364 ? -16.828 12.633 27.578 1 93.25 364 THR B CA 1
ATOM 7741 C C . THR B 1 364 ? -16.719 11.758 26.344 1 93.25 364 THR B C 1
ATOM 7743 O O . THR B 1 364 ? -17.469 10.789 26.188 1 93.25 364 THR B O 1
ATOM 7746 N N . TYR B 1 365 ? -15.867 12.18 25.422 1 88.88 365 TYR B N 1
ATOM 7747 C CA . TYR B 1 365 ? -15.633 11.352 24.234 1 88.88 365 TYR B CA 1
ATOM 7748 C C . TYR B 1 365 ? -15.102 9.984 24.625 1 88.88 365 TYR B C 1
ATOM 7750 O O . TYR B 1 365 ? -14.375 9.844 25.609 1 88.88 365 TYR B O 1
ATOM 7758 N N . PRO B 1 366 ? -15.383 8.977 23.859 1 82.69 366 PRO B N 1
ATOM 7759 C CA . PRO B 1 366 ? -14.945 7.621 24.203 1 82.69 366 PRO B CA 1
ATOM 7760 C C . PRO B 1 366 ? -13.422 7.484 24.234 1 82.69 366 PRO B C 1
ATOM 7762 O O . PRO B 1 366 ? -12.891 6.66 24.984 1 82.69 366 PRO B O 1
ATOM 7765 N N . THR B 1 367 ? -12.75 8.266 23.469 1 77.31 367 THR B N 1
ATOM 7766 C CA . THR B 1 367 ? -11.297 8.148 23.375 1 77.31 367 THR B CA 1
ATOM 7767 C C . THR B 1 367 ? -10.609 9.078 24.375 1 77.31 367 THR B C 1
ATOM 7769 O O . THR B 1 367 ? -9.383 9.133 24.422 1 77.31 367 THR B O 1
ATOM 7772 N N . SER B 1 368 ? -11.445 9.812 25.141 1 80 368 SER B N 1
ATOM 7773 C CA . SER B 1 368 ? -10.867 10.773 26.078 1 80 368 SER B CA 1
ATOM 7774 C C . SER B 1 368 ? -11.172 10.383 27.516 1 80 368 SER B C 1
ATOM 7776 O O . SER B 1 368 ? -12.141 9.68 27.781 1 80 368 SER B O 1
ATOM 7778 N N . GLN B 1 369 ? -10.289 10.734 28.469 1 80.75 369 GLN B N 1
ATOM 7779 C CA . GLN B 1 369 ? -10.5 10.5 29.891 1 80.75 369 GLN B CA 1
ATOM 7780 C C . GLN B 1 369 ? -11.125 11.711 30.562 1 80.75 369 GLN B C 1
ATOM 7782 O O . GLN B 1 369 ? -11.695 11.602 31.656 1 80.75 369 GLN B O 1
ATOM 7787 N N . TYR B 1 370 ? -11.055 12.805 29.891 1 85.69 370 TYR B N 1
ATOM 7788 C CA . TYR B 1 370 ? -11.57 14.047 30.469 1 85.69 370 TYR B CA 1
ATOM 7789 C C . TYR B 1 370 ? -12.844 14.484 29.75 1 85.69 370 TYR B C 1
ATOM 7791 O O . TYR B 1 370 ? -12.992 14.289 28.547 1 85.69 370 TYR B O 1
ATOM 7799 N N . PRO B 1 371 ? -13.703 15.055 30.562 1 91.88 371 PRO B N 1
ATOM 7800 C CA . PRO B 1 371 ? -14.945 15.516 29.938 1 91.88 371 PRO B CA 1
ATOM 7801 C C . PRO B 1 371 ? -14.727 16.703 29 1 91.88 371 PRO B C 1
ATOM 7803 O O . PRO B 1 371 ? -13.93 17.594 29.312 1 91.88 371 PRO B O 1
ATOM 7806 N N . ALA B 1 372 ? -15.336 16.625 27.859 1 93.44 372 ALA B N 1
ATOM 7807 C CA . ALA B 1 372 ? -15.305 17.734 26.922 1 93.44 372 ALA B CA 1
ATOM 7808 C C . ALA B 1 372 ? -16.234 18.859 27.344 1 93.44 372 ALA B C 1
ATOM 7810 O O . ALA B 1 372 ? -16 20.031 27.047 1 93.44 372 ALA B O 1
ATOM 7811 N N . LEU B 1 373 ? -17.359 18.516 27.984 1 95.44 373 LEU B N 1
ATOM 7812 C CA . LEU B 1 373 ? -18.281 19.438 28.641 1 95.44 373 LEU B CA 1
ATOM 7813 C C . LEU B 1 373 ? -18.641 18.938 30.047 1 95.44 373 LEU B C 1
ATOM 7815 O O . LEU B 1 373 ? -18.828 17.75 30.25 1 95.44 373 LEU B O 1
ATOM 7819 N N . LYS B 1 374 ? -18.625 19.859 30.984 1 95.62 374 LYS B N 1
ATOM 7820 C CA . LYS B 1 374 ? -18.922 19.531 32.375 1 95.62 374 LYS B CA 1
ATOM 7821 C C . LYS B 1 374 ? -20.047 20.406 32.906 1 95.62 374 LYS B C 1
ATOM 7823 O O . LYS B 1 374 ? -19.891 21.625 33.031 1 95.62 374 LYS B O 1
ATOM 7828 N N . ASN B 1 375 ? -21.125 19.766 33.312 1 95.19 375 ASN B N 1
ATOM 7829 C CA . ASN B 1 375 ? -22.297 20.469 33.844 1 95.19 375 ASN B CA 1
ATOM 7830 C C . ASN B 1 375 ? -22.641 21.703 33.031 1 95.19 375 ASN B C 1
ATOM 7832 O O . ASN B 1 375 ? -22.781 22.797 33.562 1 95.19 375 ASN B O 1
ATOM 7836 N N . PHE B 1 376 ? -22.688 21.531 31.781 1 96.19 376 PHE B N 1
ATOM 7837 C CA . PHE B 1 376 ? -22.891 22.594 30.812 1 96.19 376 PHE B CA 1
ATOM 7838 C C . PHE B 1 376 ? -24.359 22.938 30.672 1 96.19 376 PHE B C 1
ATOM 7840 O O . PHE B 1 376 ? -25.172 22.078 30.312 1 96.19 376 PHE B O 1
ATOM 7847 N N . SER B 1 377 ? -24.734 24.156 31 1 97.12 377 SER B N 1
ATOM 7848 C CA . SER B 1 377 ? -26.109 24.625 30.844 1 97.12 377 SER B CA 1
ATOM 7849 C C . SER B 1 377 ? -26.156 25.906 30.016 1 97.12 377 SER B C 1
ATOM 7851 O O . SER B 1 377 ? -25.406 26.844 30.266 1 97.12 377 SER B O 1
ATOM 7853 N N . LEU B 1 378 ? -27 25.875 28.984 1 96.62 378 LEU B N 1
ATOM 7854 C CA . LEU B 1 378 ? -27.109 27 28.062 1 96.62 378 LEU B CA 1
ATOM 7855 C C . LEU B 1 378 ? -28.5 27.062 27.438 1 96.62 378 LEU B C 1
ATOM 7857 O O . LEU B 1 378 ? -29.062 26.031 27.047 1 96.62 378 LEU B O 1
ATOM 7861 N N . LYS B 1 379 ? -29.062 28.234 27.438 1 96.5 379 LYS B N 1
ATOM 7862 C CA . LYS B 1 379 ? -30.328 28.469 26.75 1 96.5 379 LYS B CA 1
ATOM 7863 C C . LYS B 1 379 ? -30.125 29.281 25.484 1 96.5 379 LYS B C 1
ATOM 7865 O O . LYS B 1 379 ? -29.562 30.375 25.516 1 96.5 379 LYS B O 1
ATOM 7870 N N . ILE B 1 380 ? -30.609 28.766 24.375 1 96.69 380 ILE B N 1
ATOM 7871 C CA . ILE B 1 380 ? -30.5 29.422 23.078 1 96.69 380 ILE B CA 1
ATOM 7872 C C . ILE B 1 380 ? -31.891 29.75 22.547 1 96.69 380 ILE B C 1
ATOM 7874 O O . ILE B 1 380 ? -32.562 28.906 21.953 1 96.69 380 ILE B O 1
ATOM 7878 N N . PRO B 1 381 ? -32.25 31 22.703 1 95.06 381 PRO B N 1
ATOM 7879 C CA . PRO B 1 381 ? -33.594 31.375 22.234 1 95.06 381 PRO B CA 1
ATOM 7880 C C . PRO B 1 381 ? -33.75 31.266 20.719 1 95.06 381 PRO B C 1
ATOM 7882 O O . PRO B 1 381 ? -32.781 31.516 19.984 1 95.06 381 PRO B O 1
ATOM 7885 N N . LYS B 1 382 ? -35 30.984 20.312 1 94.62 382 LYS B N 1
ATOM 7886 C CA . LYS B 1 382 ? -35.281 30.906 18.875 1 94.62 382 LYS B CA 1
ATOM 7887 C C . LYS B 1 382 ? -34.969 32.219 18.172 1 94.62 382 LYS B C 1
ATOM 7889 O O . LYS B 1 382 ? -35.25 33.312 18.703 1 94.62 382 LYS B O 1
ATOM 7894 N N . GLY B 1 383 ? -34.25 32.125 17.047 1 91.25 383 GLY B N 1
ATOM 7895 C CA . GLY B 1 383 ? -33.969 33.281 16.234 1 91.25 383 GLY B CA 1
ATOM 7896 C C . GLY B 1 383 ? -32.781 34.094 16.734 1 91.25 383 GLY B C 1
ATOM 7897 O O . GLY B 1 383 ? -32.406 35.094 16.125 1 91.25 383 GLY B O 1
ATOM 7898 N N . SER B 1 384 ? -32.156 33.625 17.75 1 92.56 384 SER B N 1
ATOM 7899 C CA . SER B 1 384 ? -31.031 34.375 18.312 1 92.56 384 SER B CA 1
ATOM 7900 C C . SER B 1 384 ? -29.703 33.844 17.75 1 92.56 384 SER B C 1
ATOM 7902 O O . SER B 1 384 ? -29.656 32.719 17.234 1 92.56 384 SER B O 1
ATOM 7904 N N . SER B 1 385 ? -28.734 34.656 17.812 1 93.75 385 SER B N 1
ATOM 7905 C CA . SER B 1 385 ? -27.375 34.281 17.453 1 93.75 385 SER B CA 1
ATOM 7906 C C . SER B 1 385 ? -26.484 34.156 18.688 1 93.75 385 SER B C 1
ATOM 7908 O O . SER B 1 385 ? -26.344 35.125 19.453 1 93.75 385 SER B O 1
ATOM 7910 N N . VAL B 1 386 ? -25.938 32.938 18.844 1 95.62 386 VAL B N 1
ATOM 7911 C CA . VAL B 1 386 ? -25.078 32.719 20 1 95.62 386 VAL B CA 1
ATOM 7912 C C . VAL B 1 386 ? -23.641 32.438 19.531 1 95.62 386 VAL B C 1
ATOM 7914 O O . VAL B 1 386 ? -23.406 31.609 18.656 1 95.62 386 VAL B O 1
ATOM 7917 N N . GLY B 1 387 ? -22.703 33.219 20.047 1 96.38 387 GLY B N 1
ATOM 7918 C CA . GLY B 1 387 ? -21.297 33.031 19.766 1 96.38 387 GLY B CA 1
ATOM 7919 C C . GLY B 1 387 ? -20.578 32.219 20.844 1 96.38 387 GLY B C 1
ATOM 7920 O O . GLY B 1 387 ? -20.859 32.375 22.031 1 96.38 387 GLY B O 1
ATOM 7921 N N . VAL B 1 388 ? -19.781 31.328 20.406 1 96.25 388 VAL B N 1
ATOM 7922 C CA . VAL B 1 388 ? -19 30.5 21.328 1 96.25 388 VAL B CA 1
ATOM 7923 C C . VAL B 1 388 ? -17.516 30.734 21.094 1 96.25 388 VAL B C 1
ATOM 7925 O O . VAL B 1 388 ? -17.031 30.594 19.969 1 96.25 388 VAL B O 1
ATOM 7928 N N . ILE B 1 389 ? -16.781 31.109 22.109 1 94.56 389 ILE B N 1
ATOM 7929 C CA . ILE B 1 389 ? -15.336 31.312 22.016 1 94.56 389 ILE B CA 1
ATOM 7930 C C . ILE B 1 389 ? -14.656 30.672 23.234 1 94.56 389 ILE B C 1
ATOM 7932 O O . ILE B 1 389 ? -15.297 30.422 24.25 1 94.56 389 ILE B O 1
ATOM 7936 N N . GLY B 1 390 ? -13.492 30.297 23.047 1 89.94 390 GLY B N 1
ATOM 7937 C CA . GLY B 1 390 ? -12.727 29.656 24.109 1 89.94 390 GLY B CA 1
ATOM 7938 C C . GLY B 1 390 ? -11.391 29.109 23.641 1 89.94 390 GLY B C 1
ATOM 7939 O O . GLY B 1 390 ? -11.07 29.172 22.453 1 89.94 390 GLY B O 1
ATOM 7940 N N . ARG B 1 391 ? -10.688 28.594 24.531 1 83.44 391 ARG B N 1
ATOM 7941 C CA . ARG B 1 391 ? -9.383 28.016 24.203 1 83.44 391 ARG B CA 1
ATOM 7942 C C . ARG B 1 391 ? -9.539 26.719 23.422 1 83.44 391 ARG B C 1
ATOM 7944 O O . ARG B 1 391 ? -10.625 26.141 23.391 1 83.44 391 ARG B O 1
ATOM 7951 N N . THR B 1 392 ? -8.531 26.391 22.766 1 78.5 392 THR B N 1
ATOM 7952 C CA . THR B 1 392 ? -8.547 25.125 22.047 1 78.5 392 THR B CA 1
ATOM 7953 C C . THR B 1 392 ? -8.773 23.953 23 1 78.5 392 THR B C 1
ATOM 7955 O O . THR B 1 392 ? -8.156 23.891 24.062 1 78.5 392 THR B O 1
ATOM 7958 N N . GLY B 1 393 ? -9.672 23.141 22.688 1 78.62 393 GLY B N 1
ATOM 7959 C CA . GLY B 1 393 ? -9.945 21.984 23.516 1 78.62 393 GLY B CA 1
ATOM 7960 C C . GLY B 1 393 ? -10.953 22.266 24.625 1 78.62 393 GLY B C 1
ATOM 7961 O O . GLY B 1 393 ? -11.18 21.422 25.5 1 78.62 393 GLY B O 1
ATOM 7962 N N . SER B 1 394 ? -11.508 23.406 24.562 1 85.69 394 SER B N 1
ATOM 7963 C CA . SER B 1 394 ? -12.406 23.797 25.641 1 85.69 394 SER B CA 1
ATOM 7964 C C . SER B 1 394 ? -13.797 23.188 25.453 1 85.69 394 SER B C 1
ATOM 7966 O O . SER B 1 394 ? -14.656 23.328 26.328 1 85.69 394 SER B O 1
ATOM 7968 N N . GLY B 1 395 ? -14.031 22.516 24.344 1 89.31 395 GLY B N 1
ATOM 7969 C CA . GLY B 1 395 ? -15.297 21.828 24.156 1 89.31 395 GLY B CA 1
ATOM 7970 C C . GLY B 1 395 ? -16.234 22.531 23.188 1 89.31 395 GLY B C 1
ATOM 7971 O O . GLY B 1 395 ? -17.406 22.172 23.078 1 89.31 395 GLY B O 1
ATOM 7972 N N . LYS B 1 396 ? -15.773 23.484 22.516 1 91.88 396 LYS B N 1
ATOM 7973 C CA . LYS B 1 396 ? -16.594 24.297 21.625 1 91.88 396 LYS B CA 1
ATOM 7974 C C . LYS B 1 396 ? -17.266 23.438 20.562 1 91.88 396 LYS B C 1
ATOM 7976 O O . LYS B 1 396 ? -18.484 23.484 20.391 1 91.88 396 LYS B O 1
ATOM 7981 N N . THR B 1 397 ? -16.484 22.578 19.875 1 92.25 397 THR B N 1
ATOM 7982 C CA . THR B 1 397 ? -16.969 21.75 18.781 1 92.25 397 THR B CA 1
ATOM 7983 C C . THR B 1 397 ? -17.938 20.688 19.297 1 92.25 397 THR B C 1
ATOM 7985 O O . THR B 1 397 ? -18.844 20.266 18.562 1 92.25 397 THR B O 1
ATOM 7988 N N . THR B 1 398 ? -17.828 20.312 20.562 1 94.44 398 THR B N 1
ATOM 7989 C CA . THR B 1 398 ? -18.672 19.312 21.172 1 94.44 398 THR B CA 1
ATOM 7990 C C . THR B 1 398 ? -20.125 19.766 21.203 1 94.44 398 THR B C 1
ATOM 7992 O O . THR B 1 398 ? -21.047 18.953 21.078 1 94.44 398 THR B O 1
ATOM 7995 N N . ILE B 1 399 ? -20.297 21.078 21.359 1 95.75 399 ILE B N 1
ATOM 7996 C CA . ILE B 1 399 ? -21.641 21.641 21.375 1 95.75 399 ILE B CA 1
ATOM 7997 C C . ILE B 1 399 ? -22.359 21.297 20.062 1 95.75 399 ILE B C 1
ATOM 7999 O O . ILE B 1 399 ? -23.484 20.812 20.078 1 95.75 399 ILE B O 1
ATOM 8003 N N . ALA B 1 400 ? -21.656 21.5 18.969 1 95.19 400 ALA B N 1
ATOM 8004 C CA . ALA B 1 400 ? -22.219 21.219 17.641 1 95.19 400 ALA B CA 1
ATOM 8005 C C . ALA B 1 400 ? -22.5 19.719 17.484 1 95.19 400 ALA B C 1
ATOM 8007 O O . ALA B 1 400 ? -23.547 19.328 16.984 1 95.19 400 ALA B O 1
ATOM 8008 N N . HIS B 1 401 ? -21.641 18.906 17.953 1 95 401 HIS B N 1
ATOM 8009 C CA . HIS B 1 401 ? -21.75 17.453 17.797 1 95 401 HIS B CA 1
ATOM 8010 C C . HIS B 1 401 ? -22.938 16.906 18.578 1 95 401 HIS B C 1
ATOM 8012 O O . HIS B 1 401 ? -23.641 16 18.094 1 95 401 HIS B O 1
ATOM 8018 N N . LEU B 1 402 ? -23.141 17.469 19.703 1 95.56 402 LEU B N 1
ATOM 8019 C CA . LEU B 1 402 ? -24.219 16.984 20.531 1 95.56 402 LEU B CA 1
ATOM 8020 C C . LEU B 1 402 ? -25.578 17.453 20 1 95.56 402 LEU B C 1
ATOM 8022 O O . LEU B 1 402 ? -26.562 16.734 20.078 1 95.56 402 LEU B O 1
ATOM 8026 N N . LEU B 1 403 ? -25.578 18.656 19.469 1 96.06 403 LEU B N 1
ATOM 8027 C CA . LEU B 1 403 ? -26.812 19.188 18.906 1 96.06 403 LEU B CA 1
ATOM 8028 C C . LEU B 1 403 ? -27.266 18.359 17.703 1 96.06 403 LEU B C 1
ATOM 8030 O O . LEU B 1 403 ? -28.453 18.234 17.438 1 96.06 403 LEU B O 1
ATOM 8034 N N . LEU B 1 404 ? -26.266 17.797 17 1 95.94 404 LEU B N 1
ATOM 8035 C CA . LEU B 1 404 ? -26.547 16.969 15.844 1 95.94 404 LEU B CA 1
ATOM 8036 C C . LEU B 1 404 ? -26.734 15.508 16.25 1 95.94 404 LEU B C 1
ATOM 8038 O O . LEU B 1 404 ? -26.984 14.641 15.414 1 95.94 404 LEU B O 1
ATOM 8042 N N . ARG B 1 405 ? -26.594 15.281 17.5 1 95.5 405 ARG B N 1
ATOM 8043 C CA . ARG B 1 405 ? -26.656 13.938 18.062 1 95.5 405 ARG B CA 1
ATOM 8044 C C . ARG B 1 405 ? -25.734 12.977 17.328 1 95.5 405 ARG B C 1
ATOM 8046 O O . ARG B 1 405 ? -26.156 11.898 16.922 1 95.5 405 ARG B O 1
ATOM 8053 N N . LEU B 1 406 ? -24.547 13.469 17.078 1 93.88 406 LEU B N 1
ATOM 8054 C CA . LEU B 1 406 ? -23.516 12.617 16.531 1 93.88 406 LEU B CA 1
ATOM 8055 C C . LEU B 1 406 ? -22.922 11.711 17.594 1 93.88 406 LEU B C 1
ATOM 8057 O O . LEU B 1 406 ? -22.25 10.719 17.281 1 93.88 406 LEU B O 1
ATOM 8061 N N . TYR B 1 407 ? -23.141 12.148 18.844 1 92.69 407 TYR B N 1
ATOM 8062 C CA . TYR B 1 407 ? -22.781 11.367 20.031 1 92.69 407 TYR B CA 1
ATOM 8063 C C . TYR B 1 407 ? -23.938 11.32 21.016 1 92.69 407 TYR B C 1
ATOM 8065 O O . TYR B 1 407 ? -24.766 12.234 21.062 1 92.69 407 TYR B O 1
ATOM 8073 N N . GLU B 1 408 ? -23.969 10.258 21.766 1 91.62 408 GLU B N 1
ATOM 8074 C CA . GLU B 1 408 ? -25.016 10.125 22.766 1 91.62 408 GLU B CA 1
ATOM 8075 C C . GLU B 1 408 ? -24.609 10.766 24.094 1 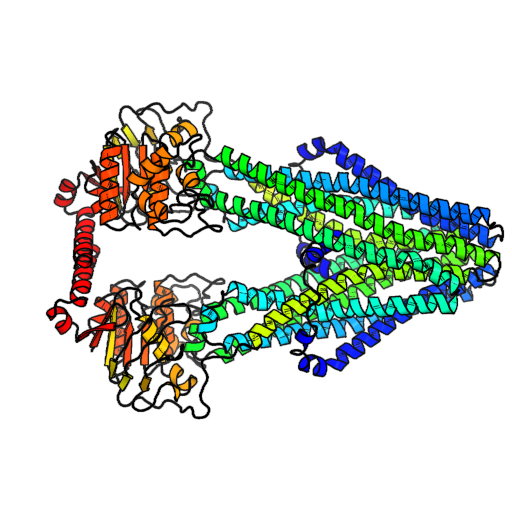91.62 408 GLU B C 1
ATOM 8077 O O . GLU B 1 408 ? -23.453 10.633 24.516 1 91.62 408 GLU B O 1
ATOM 8082 N N . LEU B 1 409 ? -25.578 11.398 24.609 1 91.5 409 LEU B N 1
ATOM 8083 C CA . LEU B 1 409 ? -25.344 12.055 25.891 1 91.5 409 LEU B CA 1
ATOM 8084 C C . LEU B 1 409 ? -25.266 11.039 27.016 1 91.5 409 LEU B C 1
ATOM 8086 O O . LEU B 1 409 ? -26.031 10.07 27.047 1 91.5 409 LEU B O 1
ATOM 8090 N N . SER B 1 410 ? -24.344 11.234 27.922 1 85.94 410 SER B N 1
ATOM 8091 C CA . SER B 1 410 ? -24.188 10.359 29.094 1 85.94 410 SER B CA 1
ATOM 8092 C C . SER B 1 410 ? -24.938 10.914 30.297 1 85.94 410 SER B C 1
ATOM 8094 O O . SER B 1 410 ? -25.609 10.164 31.016 1 85.94 410 SER B O 1
ATOM 8096 N N . GLU B 1 411 ? -24.75 12.18 30.531 1 93.38 411 GLU B N 1
ATOM 8097 C CA . GLU B 1 411 ? -25.391 12.859 31.672 1 93.38 411 GLU B CA 1
ATOM 8098 C C . GLU B 1 411 ? -26.016 14.18 31.234 1 93.38 411 GLU B C 1
ATOM 8100 O O . GLU B 1 411 ? -25.469 14.891 30.391 1 93.38 411 GLU B O 1
ATOM 8105 N N . GLY B 1 412 ? -27.156 14.453 31.766 1 94.88 412 GLY B N 1
ATOM 8106 C CA . GLY B 1 412 ? -27.875 15.656 31.391 1 94.88 412 GLY B CA 1
ATOM 8107 C C . GLY B 1 412 ? -28.797 15.453 30.203 1 94.88 412 GLY B C 1
ATOM 8108 O O . GLY B 1 412 ? -29.094 14.32 29.828 1 94.88 412 GLY B O 1
ATOM 8109 N N . ASN B 1 413 ? -29.359 16.594 29.766 1 96.25 413 ASN B N 1
ATOM 8110 C CA . ASN B 1 413 ? -30.281 16.5 28.625 1 96.25 413 ASN B CA 1
ATOM 8111 C C . ASN B 1 413 ? -30.234 17.766 27.766 1 96.25 413 ASN B C 1
ATOM 8113 O O . ASN B 1 413 ? -29.828 18.828 28.25 1 96.25 413 ASN B O 1
ATOM 8117 N N . ILE B 1 414 ? -30.578 17.594 26.531 1 97.06 414 ILE B N 1
ATOM 8118 C CA . ILE B 1 414 ? -30.797 18.703 25.609 1 97.06 414 ILE B CA 1
ATOM 8119 C C . ILE B 1 414 ? -32.25 18.719 25.156 1 97.06 414 ILE B C 1
ATOM 8121 O O . ILE B 1 414 ? -32.781 17.688 24.734 1 97.06 414 ILE B O 1
ATOM 8125 N N . TYR B 1 415 ? -32.812 19.906 25.281 1 96.62 415 TYR B N 1
ATOM 8126 C CA . TYR B 1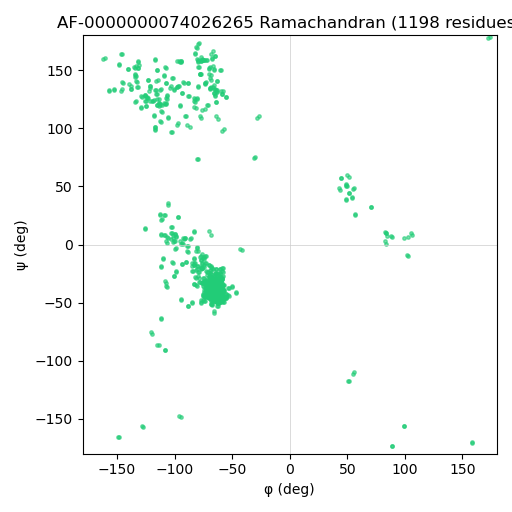 415 ? -34.219 20.031 24.953 1 96.62 415 TYR B CA 1
ATOM 8127 C C . TYR B 1 415 ? -34.406 20.969 23.766 1 96.62 415 TYR B C 1
ATOM 8129 O O . TYR B 1 415 ? -33.75 22.016 23.672 1 96.62 415 TYR B O 1
ATOM 8137 N N . PHE B 1 416 ? -35.188 20.547 22.859 1 96.38 416 PHE B N 1
ATOM 8138 C CA . PHE B 1 416 ? -35.812 21.422 21.859 1 96.38 416 PHE B CA 1
ATOM 8139 C C . PHE B 1 416 ? -37.219 21.781 22.25 1 96.38 416 PHE B C 1
ATOM 8141 O O . PHE B 1 416 ? -38.156 20.984 22.078 1 96.38 416 PHE B O 1
ATOM 8148 N N . ASP B 1 417 ? -37.281 22.984 22.719 1 94.06 417 ASP B N 1
ATOM 8149 C CA . ASP B 1 417 ? -38.5 23.344 23.422 1 94.06 417 ASP B CA 1
ATOM 8150 C C . ASP B 1 417 ? -38.781 22.375 24.578 1 94.06 417 ASP B C 1
ATOM 8152 O O . ASP B 1 417 ? -37.938 22.25 25.5 1 94.06 417 ASP B O 1
ATOM 8156 N N . ASP B 1 418 ? -39.812 21.516 24.5 1 90.88 418 ASP B N 1
ATOM 8157 C CA . ASP B 1 418 ? -40.125 20.625 25.609 1 90.88 418 ASP B CA 1
ATOM 8158 C C . ASP B 1 418 ? -39.781 19.188 25.266 1 90.88 418 ASP B C 1
ATOM 8160 O O . ASP B 1 418 ? -39.969 18.281 26.078 1 90.88 418 ASP B O 1
ATOM 8164 N N . MET B 1 419 ? -39.156 19.031 24.203 1 94.06 419 MET B N 1
ATOM 8165 C CA . MET B 1 419 ? -38.875 17.656 23.766 1 94.06 419 MET B CA 1
ATOM 8166 C C . MET B 1 419 ? -37.406 17.328 23.969 1 94.06 419 MET B C 1
ATOM 8168 O O . MET B 1 419 ? -36.531 18.016 23.438 1 94.06 419 MET B O 1
ATOM 8172 N N . PRO B 1 420 ? -37.156 16.203 24.641 1 94.56 420 PRO B N 1
ATOM 8173 C CA . PRO B 1 420 ? -35.75 15.766 24.75 1 94.56 420 PRO B CA 1
ATOM 8174 C C . PRO B 1 420 ? -35.156 15.305 23.422 1 94.56 420 PRO B C 1
ATOM 8176 O O . PRO B 1 420 ? -35.875 14.672 22.625 1 94.56 420 PRO B O 1
ATOM 8179 N N . ILE B 1 421 ? -33.938 15.609 23.188 1 95.44 421 ILE B N 1
ATOM 8180 C CA . ILE B 1 421 ? -33.281 15.344 21.906 1 95.44 421 ILE B CA 1
ATOM 8181 C C . ILE B 1 421 ? -33.312 13.852 21.594 1 95.44 421 ILE B C 1
ATOM 8183 O O . ILE B 1 421 ? -33.406 13.453 20.438 1 95.44 421 ILE B O 1
ATOM 8187 N N . LYS B 1 422 ? -33.312 12.945 22.609 1 93.5 422 LYS B N 1
ATOM 8188 C CA . LYS B 1 422 ? -33.312 11.5 22.453 1 93.5 422 LYS B CA 1
ATOM 8189 C C . LYS B 1 422 ? -34.656 11.008 21.859 1 93.5 422 LYS B C 1
ATOM 8191 O O . LYS B 1 422 ? -34.719 9.922 21.281 1 93.5 422 LYS B O 1
ATOM 8196 N N . GLU B 1 423 ? -35.656 11.867 21.953 1 94.12 423 GLU B N 1
ATOM 8197 C CA . GLU B 1 423 ? -36.969 11.477 21.484 1 94.12 423 GLU B CA 1
ATOM 8198 C C . GLU B 1 423 ? -37.25 12.062 20.109 1 94.12 423 GLU B C 1
ATOM 8200 O O . GLU B 1 423 ? -38.312 11.836 19.531 1 94.12 423 GLU B O 1
ATOM 8205 N N . ILE B 1 424 ? -36.344 12.719 19.547 1 95.31 424 ILE B N 1
ATOM 8206 C CA . ILE B 1 424 ? -36.5 13.312 18.219 1 95.31 424 ILE B CA 1
ATOM 8207 C C . ILE B 1 424 ? -35.875 12.391 17.172 1 95.31 424 ILE B C 1
ATOM 8209 O O . ILE B 1 424 ? -34.781 11.836 17.406 1 95.31 424 ILE B O 1
ATOM 8213 N N . SER B 1 425 ? -36.594 12.25 16.156 1 95.62 425 SER B N 1
ATOM 8214 C CA . SER B 1 425 ? -36.031 11.453 15.062 1 95.62 425 SER B CA 1
ATOM 8215 C C . SER B 1 425 ? -34.781 12.109 14.492 1 95.62 425 SER B C 1
ATOM 8217 O O . SER B 1 425 ? -34.75 13.32 14.297 1 95.62 425 SER B O 1
ATOM 8219 N N . LEU B 1 426 ? -33.781 11.305 14.164 1 94.62 426 LEU B N 1
ATOM 8220 C CA . LEU B 1 426 ? -32.5 11.797 13.68 1 94.62 426 LEU B CA 1
ATOM 8221 C C . LEU B 1 426 ? -32.688 12.531 12.352 1 94.62 426 LEU B C 1
ATOM 8223 O O . LEU B 1 426 ? -32.062 13.578 12.133 1 94.62 426 LEU B O 1
ATOM 8227 N N . LYS B 1 427 ? -33.469 12 11.523 1 93.5 427 LYS B N 1
ATOM 8228 C CA . LYS B 1 427 ? -33.688 12.609 10.211 1 93.5 427 LYS B CA 1
ATOM 8229 C C . LYS B 1 427 ? -34.25 14.016 10.352 1 93.5 427 LYS B C 1
ATOM 8231 O O . LYS B 1 427 ? -33.75 14.961 9.766 1 93.5 427 LYS B O 1
ATOM 8236 N N . SER B 1 428 ? -35.281 14.109 11.156 1 94.31 428 SER B N 1
ATOM 8237 C CA . SER B 1 428 ? -35.938 15.406 11.32 1 94.31 428 SER B CA 1
ATOM 8238 C C . SER B 1 428 ? -35.031 16.406 12.023 1 94.31 428 SER B C 1
ATOM 8240 O O . SER B 1 428 ? -35.031 17.594 11.688 1 94.31 428 SER B O 1
ATOM 8242 N N . LEU B 1 429 ? -34.281 15.914 12.938 1 95.25 429 LEU B N 1
ATOM 8243 C CA . LEU B 1 429 ? -33.375 16.766 13.68 1 95.25 429 LEU B CA 1
ATOM 8244 C C . LEU B 1 429 ? -32.281 17.328 12.758 1 95.25 429 LEU B C 1
ATOM 8246 O O . LEU B 1 429 ? -32.094 18.547 12.703 1 95.25 429 LEU B O 1
ATOM 8250 N N . ARG B 1 430 ? -31.719 16.484 12.016 1 95 430 ARG B N 1
ATOM 8251 C CA . ARG B 1 430 ? -30.547 16.844 11.211 1 95 430 ARG B CA 1
ATOM 8252 C C . ARG B 1 430 ? -30.984 17.594 9.953 1 95 430 ARG B C 1
ATOM 8254 O O . ARG B 1 430 ? -30.219 18.406 9.422 1 95 430 ARG B O 1
ATOM 8261 N N . GLU B 1 431 ? -32.188 17.391 9.547 1 92.44 431 GLU B N 1
ATOM 8262 C CA . GLU B 1 431 ? -32.688 18.141 8.406 1 92.44 431 GLU B CA 1
ATOM 8263 C C . GLU B 1 431 ? -32.938 19.609 8.773 1 92.44 431 GLU B C 1
ATOM 8265 O O . GLU B 1 431 ? -32.812 20.484 7.914 1 92.44 431 GLU B O 1
ATOM 8270 N N . LYS B 1 432 ? -33.188 19.828 9.961 1 93.31 432 LYS B N 1
ATOM 8271 C CA . LYS B 1 432 ? -33.469 21.188 10.414 1 93.31 432 LYS B CA 1
ATOM 8272 C C . LYS B 1 432 ? -32.219 21.938 10.797 1 93.31 432 LYS B C 1
ATOM 8274 O O . LYS B 1 432 ? -32.25 23.141 11.039 1 93.31 432 LYS B O 1
ATOM 8279 N N . ILE B 1 433 ? -31.172 21.219 10.781 1 94.81 433 ILE B N 1
ATOM 8280 C CA . ILE B 1 433 ? -29.922 21.828 11.211 1 94.81 433 ILE B CA 1
ATOM 8281 C C . ILE B 1 433 ? -28.938 21.891 10.047 1 94.81 433 ILE B C 1
ATOM 8283 O O . ILE B 1 433 ? -28.703 20.891 9.375 1 94.81 433 ILE B O 1
ATOM 8287 N N . GLY B 1 434 ? -28.5 23.062 9.68 1 94 434 GLY B N 1
ATOM 8288 C CA . GLY B 1 434 ? -27.359 23.234 8.805 1 94 434 GLY B CA 1
ATOM 8289 C C . GLY B 1 434 ? -26.031 23.297 9.547 1 94 434 GLY B C 1
ATOM 8290 O O . GLY B 1 434 ? -25.906 24.016 10.539 1 94 434 GLY B O 1
ATOM 8291 N N . PHE B 1 435 ? -25.062 22.469 9.125 1 94.25 435 PHE B N 1
ATOM 8292 C CA . PHE B 1 435 ? -23.844 22.328 9.906 1 94.25 435 PHE B CA 1
ATOM 8293 C C . PHE B 1 435 ? -22.609 22.516 9.023 1 94.25 435 PHE B C 1
ATOM 8295 O O . PHE B 1 435 ? -22.531 21.922 7.938 1 94.25 435 PHE B O 1
ATOM 8302 N N . VAL B 1 436 ? -21.766 23.375 9.445 1 94.06 436 VAL B N 1
ATOM 8303 C CA . VAL B 1 436 ? -20.453 23.531 8.828 1 94.06 436 VAL B CA 1
ATOM 8304 C C . VAL B 1 436 ? -19.375 23.062 9.805 1 94.06 436 VAL B C 1
ATOM 8306 O O . VAL B 1 436 ? -19.156 23.688 10.844 1 94.06 436 VAL B O 1
ATOM 8309 N N . ASP B 1 437 ? -18.719 22 9.398 1 90.5 437 ASP B N 1
ATOM 8310 C CA . ASP B 1 437 ? -17.703 21.406 10.273 1 90.5 437 ASP B CA 1
ATOM 8311 C C . ASP B 1 437 ? -16.375 22.172 10.18 1 90.5 437 ASP B C 1
ATOM 8313 O O . ASP B 1 437 ? -16.125 22.844 9.188 1 90.5 437 ASP B O 1
ATOM 8317 N N . GLN B 1 438 ? -15.609 21.969 11.203 1 87.06 438 GLN B N 1
ATOM 8318 C CA . GLN B 1 438 ? -14.32 22.641 11.305 1 87.06 438 GLN B CA 1
ATOM 8319 C C . GLN B 1 438 ? -13.391 22.203 10.172 1 87.06 438 GLN B C 1
ATOM 8321 O O . GLN B 1 438 ? -12.633 23.016 9.641 1 87.06 438 GLN B O 1
ATOM 8326 N N . ASP B 1 439 ? -13.469 20.953 9.711 1 85.31 439 ASP B N 1
ATOM 8327 C CA . ASP B 1 439 ? -12.562 20.406 8.703 1 85.31 439 ASP B CA 1
ATOM 8328 C C . ASP B 1 439 ? -13.031 20.781 7.297 1 85.31 439 ASP B C 1
ATOM 8330 O O . ASP B 1 439 ? -12.25 20.703 6.344 1 85.31 439 ASP B O 1
ATOM 8334 N N . SER B 1 440 ? -14.164 21.266 7.117 1 88.31 440 SER B N 1
ATOM 8335 C CA . SER B 1 440 ? -14.758 21.641 5.836 1 88.31 440 SER B CA 1
ATOM 8336 C C . SER B 1 440 ? -14.516 20.562 4.785 1 88.31 440 SER B C 1
ATOM 8338 O O . SER B 1 440 ? -14.016 20.859 3.695 1 88.31 440 SER B O 1
ATOM 8340 N N . PHE B 1 441 ? -14.922 19.453 5.074 1 89.19 441 PHE B N 1
ATOM 8341 C CA . PHE B 1 441 ? -14.719 18.312 4.199 1 89.19 441 PHE B CA 1
ATOM 8342 C C . PHE B 1 441 ? -15.562 18.438 2.936 1 89.19 441 PHE B C 1
ATOM 8344 O O . PHE B 1 441 ? -16.734 18.812 3.002 1 89.19 441 PHE B O 1
ATOM 8351 N N . LEU B 1 442 ? -14.914 18.156 1.791 1 90 442 LEU B N 1
ATOM 8352 C CA . LEU B 1 442 ? -15.617 18.156 0.513 1 90 442 LEU B CA 1
ATOM 8353 C C . LEU B 1 442 ? -15.453 16.797 -0.183 1 90 442 LEU B C 1
ATOM 8355 O O . LEU B 1 442 ? -14.391 16.188 -0.113 1 90 442 LEU B O 1
ATOM 8359 N N . PHE B 1 443 ? -16.484 16.391 -0.785 1 90.25 443 PHE B N 1
ATOM 8360 C CA . PHE B 1 443 ? -16.469 15.148 -1.54 1 90.25 443 PHE B CA 1
ATOM 8361 C C . PHE B 1 443 ? -15.82 15.352 -2.904 1 90.25 443 PHE B C 1
ATOM 8363 O O . PHE B 1 443 ? -15.773 16.469 -3.414 1 90.25 443 PHE B O 1
ATOM 8370 N N . SER B 1 444 ? -15.336 14.242 -3.477 1 87.81 444 SER B N 1
ATOM 8371 C CA . SER B 1 444 ? -14.688 14.305 -4.785 1 87.81 444 SER B CA 1
ATOM 8372 C C . SER B 1 444 ? -15.719 14.344 -5.91 1 87.81 444 SER B C 1
ATOM 8374 O O . SER B 1 444 ? -15.852 13.383 -6.668 1 87.81 444 SER B O 1
ATOM 8376 N N . THR B 1 445 ? -16.297 15.383 -6.023 1 89.19 445 THR B N 1
ATOM 8377 C CA . THR B 1 445 ? -17.312 15.648 -7.047 1 89.19 445 THR B CA 1
ATOM 8378 C C . THR B 1 445 ? -17.297 17.125 -7.449 1 89.19 445 THR B C 1
ATOM 8380 O O . THR B 1 445 ? -16.359 17.844 -7.133 1 89.19 445 THR B O 1
ATOM 8383 N N . THR B 1 446 ? -18.328 17.516 -8.125 1 91.56 446 THR B N 1
ATOM 8384 C CA . THR B 1 446 ? -18.375 18.891 -8.602 1 91.56 446 THR B CA 1
ATOM 8385 C C . THR B 1 446 ? -18.703 19.844 -7.453 1 91.56 446 THR B C 1
ATOM 8387 O O . THR B 1 446 ? -19.234 19.422 -6.422 1 91.56 446 THR B O 1
ATOM 8390 N N . ILE B 1 447 ? -18.359 21.109 -7.629 1 93.56 447 ILE B N 1
ATOM 8391 C CA . ILE B 1 447 ? -18.688 22.141 -6.641 1 93.56 447 ILE B CA 1
ATOM 8392 C C . ILE B 1 447 ? -20.188 22.219 -6.441 1 93.56 447 ILE B C 1
ATOM 8394 O O . ILE B 1 447 ? -20.672 22.312 -5.312 1 93.56 447 ILE B O 1
ATOM 8398 N N . ALA B 1 448 ? -20.922 22.094 -7.539 1 93.81 448 ALA B N 1
ATOM 8399 C CA . ALA B 1 448 ? -22.375 22.125 -7.477 1 93.81 448 ALA B CA 1
ATOM 8400 C C . ALA B 1 448 ? -22.922 20.984 -6.625 1 93.81 448 ALA B C 1
ATOM 8402 O O . ALA B 1 448 ? -23.812 21.188 -5.793 1 93.81 448 ALA B O 1
ATOM 8403 N N . GLU B 1 449 ? -22.422 19.875 -6.805 1 91.81 449 GLU B N 1
ATOM 8404 C CA . GLU B 1 449 ? -22.891 18.703 -6.062 1 91.81 449 GLU B CA 1
ATOM 8405 C C . GLU B 1 449 ? -22.5 18.797 -4.59 1 91.81 449 GLU B C 1
ATOM 8407 O O . GLU B 1 449 ? -23.234 18.328 -3.721 1 91.81 449 GLU B O 1
ATOM 8412 N N . ASN B 1 450 ? -21.344 19.359 -4.348 1 93.75 450 ASN B N 1
ATOM 8413 C CA . ASN B 1 450 ? -20.938 19.562 -2.965 1 93.75 450 ASN B CA 1
ATOM 8414 C C . ASN B 1 450 ? -21.875 20.547 -2.246 1 93.75 450 ASN B C 1
ATOM 8416 O O . ASN B 1 450 ? -22.25 20.312 -1.097 1 93.75 450 ASN B O 1
ATOM 8420 N N . ILE B 1 451 ? -22.203 21.578 -2.955 1 94.69 451 ILE B N 1
ATOM 8421 C CA . ILE B 1 451 ? -23.109 22.562 -2.377 1 94.69 451 ILE B CA 1
ATOM 8422 C C . ILE B 1 451 ? -24.5 21.969 -2.223 1 94.69 451 ILE B C 1
ATOM 8424 O O . ILE B 1 451 ? -25.156 22.156 -1.197 1 94.69 451 ILE B O 1
ATOM 8428 N N . GLY B 1 452 ? -24.906 21.25 -3.17 1 93.19 452 GLY B N 1
ATOM 8429 C CA . GLY B 1 452 ? -26.234 20.656 -3.156 1 93.19 452 GLY B CA 1
ATOM 8430 C C . GLY B 1 452 ? -26.297 19.359 -2.375 1 93.19 452 GLY B C 1
ATOM 8431 O O . GLY B 1 452 ? -27.312 18.656 -2.412 1 93.19 452 GLY B O 1
ATOM 8432 N N . PHE B 1 453 ? -25.281 19.094 -1.678 1 90.88 453 PHE B N 1
ATOM 8433 C CA . PHE B 1 453 ? -25.219 17.828 -0.942 1 90.88 453 PHE B CA 1
ATOM 8434 C C . PHE B 1 453 ? -26.312 17.781 0.123 1 90.88 453 PHE B C 1
ATOM 8436 O O . PHE B 1 453 ? -26.391 18.656 0.979 1 90.88 453 PHE B O 1
ATOM 8443 N N . GLY B 1 454 ? -27.188 16.812 0.133 1 84.88 454 GLY B N 1
ATOM 8444 C CA . GLY B 1 454 ? -28.203 16.641 1.152 1 84.88 454 GLY B CA 1
ATOM 8445 C C . GLY B 1 454 ? -29.578 17.094 0.699 1 84.88 454 GLY B C 1
ATOM 8446 O O . GLY B 1 454 ? -30.562 16.938 1.432 1 84.88 454 GLY B O 1
ATOM 8447 N N . ILE B 1 455 ? -29.562 17.734 -0.433 1 88.06 455 ILE B N 1
ATOM 8448 C CA . ILE B 1 455 ? -30.859 18.156 -0.976 1 88.06 455 ILE B CA 1
ATOM 8449 C C . ILE B 1 455 ? -31.172 17.375 -2.244 1 88.06 455 ILE B C 1
ATOM 8451 O O . ILE B 1 455 ? -30.281 17.109 -3.057 1 88.06 455 ILE B O 1
ATOM 8455 N N . ASP B 1 456 ? -32.344 16.891 -2.35 1 81.5 456 ASP B N 1
ATOM 8456 C CA . ASP B 1 456 ? -32.719 16.031 -3.457 1 81.5 456 ASP B CA 1
ATOM 8457 C C . ASP B 1 456 ? -32.75 16.797 -4.773 1 81.5 456 ASP B C 1
ATOM 8459 O O . ASP B 1 456 ? -32.312 16.297 -5.805 1 81.5 456 ASP B O 1
ATOM 8463 N N . ASN B 1 457 ? -33.312 18.031 -4.703 1 86.19 457 ASN B N 1
ATOM 8464 C CA . ASN B 1 457 ? -33.438 18.844 -5.91 1 86.19 457 ASN B CA 1
ATOM 8465 C C . ASN B 1 457 ? -33 20.281 -5.664 1 86.19 457 ASN B C 1
ATOM 8467 O O . ASN B 1 457 ? -33.312 20.875 -4.637 1 86.19 457 ASN B O 1
ATOM 8471 N N . TYR B 1 458 ? -32.062 20.656 -6.445 1 88.88 458 TYR B N 1
ATOM 8472 C CA . TYR B 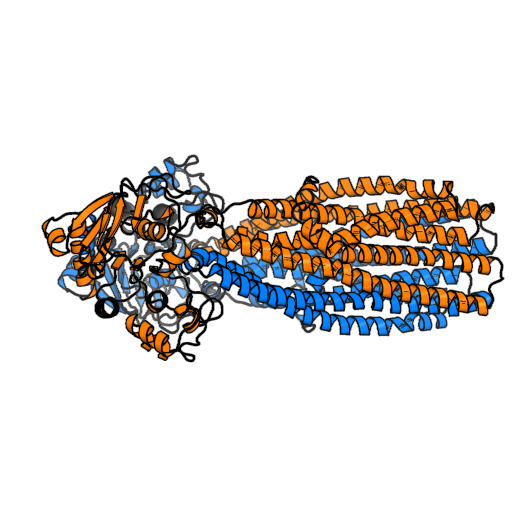1 458 ? -31.641 22.047 -6.379 1 88.88 458 TYR B CA 1
ATOM 8473 C C . TYR B 1 458 ? -31.5 22.641 -7.773 1 88.88 458 TYR B C 1
ATOM 8475 O O . TYR B 1 458 ? -31.219 21.922 -8.742 1 88.88 458 TYR B O 1
ATOM 8483 N N . SER B 1 459 ? -31.812 23.891 -7.879 1 92 459 SER B N 1
ATOM 8484 C CA . SER B 1 459 ? -31.625 24.625 -9.125 1 92 459 SER B CA 1
ATOM 8485 C C . SER B 1 459 ? -30.281 25.359 -9.133 1 92 459 SER B C 1
ATOM 8487 O O . SER B 1 459 ? -29.688 25.578 -8.078 1 92 459 SER B O 1
ATOM 8489 N N . ILE B 1 460 ? -29.875 25.625 -10.266 1 92.25 460 ILE B N 1
ATOM 8490 C CA . ILE B 1 460 ? -28.609 26.359 -10.414 1 92.25 460 ILE B CA 1
ATOM 8491 C C . ILE B 1 460 ? -28.734 27.734 -9.781 1 92.25 460 ILE B C 1
ATOM 8493 O O . ILE B 1 460 ? -27.766 28.266 -9.242 1 92.25 460 ILE B O 1
ATOM 8497 N N . GLU B 1 461 ? -29.875 28.188 -9.812 1 93.44 461 GLU B N 1
ATOM 8498 C CA . GLU B 1 461 ? -30.125 29.484 -9.211 1 93.44 461 GLU B CA 1
ATOM 8499 C C . GLU B 1 461 ? -29.969 29.438 -7.695 1 93.44 461 GLU B C 1
ATOM 8501 O O . GLU B 1 461 ? -29.438 30.359 -7.09 1 93.44 461 GLU B O 1
ATOM 8506 N N . ASP B 1 462 ? -30.422 28.406 -7.117 1 94.25 462 ASP B N 1
ATOM 8507 C CA . ASP B 1 462 ? -30.25 28.219 -5.68 1 94.25 462 ASP B CA 1
ATOM 8508 C C . ASP B 1 462 ? -28.781 28.156 -5.297 1 94.25 462 ASP B C 1
ATOM 8510 O O . ASP B 1 462 ? -28.359 28.75 -4.309 1 94.25 462 ASP B O 1
ATOM 8514 N N . ILE B 1 463 ? -28.062 27.453 -6.109 1 95.56 463 ILE B N 1
ATOM 8515 C CA . ILE B 1 463 ? -26.625 27.281 -5.871 1 95.56 463 ILE B CA 1
ATOM 8516 C C . ILE B 1 463 ? -25.906 28.609 -5.984 1 95.56 463 ILE B C 1
ATOM 8518 O O . ILE B 1 463 ? -25.062 28.938 -5.156 1 95.56 463 ILE B O 1
ATOM 8522 N N . ARG B 1 464 ? -26.266 29.359 -6.969 1 95.56 464 ARG B N 1
ATOM 8523 C CA . ARG B 1 464 ? -25.656 30.656 -7.172 1 95.56 464 ARG B CA 1
ATOM 8524 C C . ARG B 1 464 ? -25.969 31.609 -6.016 1 95.56 464 ARG B C 1
ATOM 8526 O O . ARG B 1 464 ? -25.109 32.344 -5.551 1 95.56 464 ARG B O 1
ATOM 8533 N N . HIS B 1 465 ? -27.172 31.516 -5.594 1 94.69 465 HIS B N 1
ATOM 8534 C CA . HIS B 1 465 ? -27.625 32.406 -4.52 1 94.69 465 HIS B CA 1
ATOM 8535 C C . HIS B 1 465 ? -26.844 32.156 -3.238 1 94.69 465 HIS B C 1
ATOM 8537 O O . HIS B 1 465 ? -26.297 33.094 -2.656 1 94.69 465 HIS B O 1
ATOM 8543 N N . VAL B 1 466 ? -26.797 30.906 -2.812 1 95.38 466 VAL B N 1
ATOM 8544 C CA . VAL B 1 466 ? -26.109 30.594 -1.558 1 95.38 466 VAL B CA 1
ATOM 8545 C C . VAL B 1 466 ? -24.609 30.797 -1.715 1 95.38 466 VAL B C 1
ATOM 8547 O O . VAL B 1 466 ? -23.922 31.156 -0.752 1 95.38 466 VAL B O 1
ATOM 8550 N N . SER B 1 467 ? -24.078 30.625 -2.906 1 96 467 SER B N 1
ATOM 8551 C CA . SER B 1 467 ? -22.672 30.859 -3.16 1 96 467 SER B CA 1
ATOM 8552 C C . SER B 1 467 ? -22.328 32.344 -3.02 1 96 467 SER B C 1
ATOM 8554 O O . SER B 1 467 ? -21.234 32.688 -2.57 1 96 467 SER B O 1
ATOM 8556 N N . LYS B 1 468 ? -23.234 33.125 -3.432 1 94.56 468 LYS B N 1
ATOM 8557 C CA . LYS B 1 468 ? -23.031 34.562 -3.283 1 94.56 468 LYS B CA 1
ATOM 8558 C C . LYS B 1 468 ? -23.016 34.969 -1.812 1 94.56 468 LYS B C 1
ATOM 8560 O O . LYS B 1 468 ? -22.172 35.781 -1.399 1 94.56 468 LYS B O 1
ATOM 8565 N N . ILE B 1 469 ? -23.891 34.375 -1.086 1 92.88 469 ILE B N 1
ATOM 8566 C CA . ILE B 1 469 ? -23.953 34.656 0.342 1 92.88 469 ILE B CA 1
ATOM 8567 C C . ILE B 1 469 ? -22.641 34.219 1.01 1 92.88 469 ILE B C 1
ATOM 8569 O O . ILE B 1 469 ? -22.109 34.938 1.857 1 92.88 469 ILE B O 1
ATOM 8573 N N . ALA B 1 470 ? -22.125 33.094 0.579 1 94.44 470 ALA B N 1
ATOM 8574 C CA . ALA B 1 470 ? -20.906 32.531 1.166 1 94.44 470 ALA B CA 1
ATOM 8575 C C . ALA B 1 470 ? -19.672 33.219 0.583 1 94.44 470 ALA B C 1
ATOM 8577 O O . ALA B 1 470 ? -18.547 32.875 0.945 1 94.44 470 ALA B O 1
ATOM 8578 N N . GLY B 1 471 ? -19.812 34.125 -0.343 1 92.12 471 GLY B N 1
ATOM 8579 C CA . GLY B 1 471 ? -18.688 34.812 -0.954 1 92.12 471 GLY B CA 1
ATOM 8580 C C . GLY B 1 471 ? -17.859 33.906 -1.868 1 92.12 471 GLY B C 1
ATOM 8581 O O . GLY B 1 471 ? -16.641 34.062 -1.945 1 92.12 471 GLY B O 1
ATOM 8582 N N . LEU B 1 472 ? -18.469 33 -2.479 1 92.81 472 LEU B N 1
ATOM 8583 C CA . LEU B 1 472 ? -17.766 32 -3.264 1 92.81 472 LEU B CA 1
ATOM 8584 C C . LEU B 1 472 ? -18.047 32.156 -4.754 1 92.81 472 LEU B C 1
ATOM 8586 O O . LEU B 1 472 ? -17.266 31.719 -5.594 1 92.81 472 LEU B O 1
ATOM 8590 N N . HIS B 1 473 ? -19.078 32.844 -5.125 1 93.38 473 HIS B N 1
ATOM 8591 C CA . HIS B 1 473 ? -19.609 32.906 -6.484 1 93.38 473 HIS B CA 1
ATOM 8592 C C . HIS B 1 473 ? -18.562 33.438 -7.457 1 93.38 473 HIS B C 1
ATOM 8594 O O . HIS B 1 473 ? -18.328 32.844 -8.516 1 93.38 473 HIS B O 1
ATOM 8600 N N . GLU B 1 474 ? -17.938 34.469 -7.102 1 90.75 474 GLU B N 1
ATOM 8601 C CA . GLU B 1 474 ? -16.969 35.094 -7.988 1 90.75 474 GLU B CA 1
ATOM 8602 C C . GLU B 1 474 ? -15.758 34.188 -8.219 1 90.75 474 GLU B C 1
ATOM 8604 O O . GLU B 1 474 ? -15.211 34.125 -9.32 1 90.75 474 GLU B O 1
ATOM 8609 N N . ASP B 1 475 ? -15.32 33.5 -7.168 1 90.56 475 ASP B N 1
ATOM 8610 C CA . ASP B 1 475 ? -14.195 32.594 -7.301 1 90.56 475 ASP B CA 1
ATOM 8611 C C . ASP B 1 475 ? -14.539 31.453 -8.266 1 90.56 475 ASP B C 1
ATOM 8613 O O . ASP B 1 475 ? -13.688 31.016 -9.039 1 90.56 475 ASP B O 1
ATOM 8617 N N . ILE B 1 476 ? -15.758 30.969 -8.219 1 92.19 476 ILE B N 1
ATOM 8618 C CA . ILE B 1 476 ? -16.188 29.828 -9.008 1 92.19 476 ILE B CA 1
ATOM 8619 C C . ILE B 1 476 ? -16.25 30.219 -10.484 1 92.19 476 ILE B C 1
ATOM 8621 O O . ILE B 1 476 ? -15.93 29.391 -11.359 1 92.19 476 ILE B O 1
ATOM 8625 N N . LEU B 1 477 ? -16.656 31.438 -10.688 1 89.94 477 LEU B N 1
ATOM 8626 C CA . LEU B 1 477 ? -16.75 31.922 -12.062 1 89.94 477 LEU B CA 1
ATOM 8627 C C . LEU B 1 477 ? -15.375 31.969 -12.719 1 89.94 477 LEU B C 1
ATOM 8629 O O . LEU B 1 477 ? -15.266 31.891 -13.945 1 89.94 477 LEU B O 1
ATOM 8633 N N . ASP B 1 478 ? -14.367 32 -11.922 1 87.38 478 ASP B N 1
ATOM 8634 C CA . ASP B 1 478 ? -13.008 32.062 -12.438 1 87.38 478 ASP B CA 1
ATOM 8635 C C . ASP B 1 478 ? -12.5 30.688 -12.836 1 87.38 478 ASP B C 1
ATOM 8637 O O . ASP B 1 478 ? -11.508 30.562 -13.555 1 87.38 478 ASP B O 1
ATOM 8641 N N . PHE B 1 479 ? -13.18 29.688 -12.367 1 89.56 479 PHE B N 1
ATOM 8642 C CA . PHE B 1 479 ? -12.789 28.344 -12.766 1 89.56 479 PHE B CA 1
ATOM 8643 C C . PHE B 1 479 ? -13.273 28.031 -14.18 1 89.56 479 PHE B C 1
ATOM 8645 O O . PHE B 1 479 ? -14.375 28.422 -14.562 1 89.56 479 PHE B O 1
ATOM 8652 N N . PRO B 1 480 ? -12.586 27.281 -14.922 1 86.44 480 PRO B N 1
ATOM 8653 C CA . PRO B 1 480 ? -12.969 26.984 -16.312 1 86.44 480 PRO B CA 1
ATOM 8654 C C . PRO B 1 480 ? -14.312 26.266 -16.406 1 86.44 480 PRO B C 1
ATOM 8656 O O . PRO B 1 480 ? -15.102 26.562 -17.312 1 86.44 480 PRO B O 1
ATOM 8659 N N . LYS B 1 481 ? -14.617 25.422 -15.5 1 91.69 481 LYS B N 1
ATOM 8660 C CA . LYS B 1 481 ? -15.875 24.672 -15.562 1 91.69 481 LYS B CA 1
ATOM 8661 C C . LYS B 1 481 ? -16.875 25.203 -14.523 1 91.69 481 LYS B C 1
ATOM 8663 O O . LYS B 1 481 ? -17.891 24.578 -14.273 1 91.69 481 LYS B O 1
ATOM 8668 N N . GLN B 1 482 ? -16.469 26.266 -13.898 1 93.44 482 GLN B N 1
ATOM 8669 C CA . GLN B 1 482 ? -17.328 26.953 -12.938 1 93.44 482 GLN B CA 1
ATOM 8670 C C . GLN B 1 482 ? -17.891 25.969 -11.914 1 93.44 482 GLN B C 1
ATOM 8672 O O . GLN B 1 482 ? -17.141 25.25 -11.258 1 93.44 482 GLN B O 1
ATOM 8677 N N . TYR B 1 483 ? -19.219 25.844 -11.922 1 93.19 483 TYR B N 1
ATOM 8678 C CA . TYR B 1 483 ? -19.828 25.031 -10.875 1 93.19 483 TYR B CA 1
ATOM 8679 C C . TYR B 1 483 ? -19.656 23.547 -11.18 1 93.19 483 TYR B C 1
ATOM 8681 O O . TYR B 1 483 ? -19.844 22.703 -10.305 1 93.19 483 TYR B O 1
ATOM 8689 N N . GLU B 1 484 ? -19.281 23.203 -12.312 1 91.75 484 GLU B N 1
ATOM 8690 C CA . GLU B 1 484 ? -19.078 21.812 -12.703 1 91.75 484 GLU B CA 1
ATOM 8691 C C . GLU B 1 484 ? -17.625 21.391 -12.477 1 91.75 484 GLU B C 1
ATOM 8693 O O . GLU B 1 484 ? -17.25 20.25 -12.773 1 91.75 484 GLU B O 1
ATOM 8698 N N . THR B 1 485 ? -16.922 22.281 -11.898 1 90.5 485 THR B N 1
ATOM 8699 C CA . THR B 1 485 ? -15.516 21.969 -11.609 1 90.5 485 THR B CA 1
ATOM 8700 C C . THR B 1 485 ? -15.414 20.844 -10.586 1 90.5 485 THR B C 1
ATOM 8702 O O . THR B 1 485 ? -16.078 20.875 -9.547 1 90.5 485 THR B O 1
ATOM 8705 N N . LEU B 1 486 ? -14.633 19.859 -10.867 1 88.62 486 LEU B N 1
ATOM 8706 C CA . LEU B 1 486 ? -14.406 18.734 -9.969 1 88.62 486 LEU B CA 1
ATOM 8707 C C . LEU B 1 486 ? -13.414 19.094 -8.875 1 88.62 486 LEU B C 1
ATOM 8709 O O . LEU B 1 486 ? -12.406 19.766 -9.141 1 88.62 486 LEU B O 1
ATOM 8713 N N . VAL B 1 487 ? -13.734 18.703 -7.645 1 85.75 487 VAL B N 1
ATOM 8714 C CA . VAL B 1 487 ? -12.844 18.969 -6.52 1 85.75 487 VAL B CA 1
ATOM 8715 C C . VAL B 1 487 ? -12.367 17.656 -5.914 1 85.75 487 VAL B C 1
ATOM 8717 O O . VAL B 1 487 ? -12.984 16.609 -6.129 1 85.75 487 VAL B O 1
ATOM 8720 N N . GLY B 1 488 ? -11.227 17.656 -5.156 1 71.69 488 GLY B N 1
ATOM 8721 C CA . GLY B 1 488 ? -10.703 16.484 -4.48 1 71.69 488 GLY B CA 1
ATOM 8722 C C . GLY B 1 488 ? -9.578 15.812 -5.238 1 71.69 488 GLY B C 1
ATOM 8723 O O . GLY B 1 488 ? -8.812 16.469 -5.941 1 71.69 488 GLY B O 1
ATOM 8724 N N . GLU B 1 489 ? -9.422 14.602 -4.957 1 59.84 489 GLU B N 1
ATOM 8725 C CA . GLU B 1 489 ? -8.281 13.859 -5.484 1 59.84 489 GLU B CA 1
ATOM 8726 C C . GLU B 1 489 ? -8.273 13.867 -7.008 1 59.84 489 GLU B C 1
ATOM 8728 O O . GLU B 1 489 ? -7.207 13.898 -7.629 1 59.84 489 GLU B O 1
ATOM 8733 N N . LYS B 1 490 ? -9.492 13.938 -7.602 1 57.69 490 LYS B N 1
ATOM 8734 C CA . LYS B 1 490 ? -9.602 13.867 -9.055 1 57.69 490 LYS B CA 1
ATOM 8735 C C . LYS B 1 490 ? -9.75 15.258 -9.664 1 57.69 490 LYS B C 1
ATOM 8737 O O . LYS B 1 490 ? -9.898 15.398 -10.883 1 57.69 490 LYS B O 1
ATOM 8742 N N . GLY B 1 491 ? -9.82 16.234 -8.781 1 60.66 491 GLY B N 1
ATOM 8743 C CA . GLY B 1 491 ? -10.055 17.594 -9.273 1 60.66 491 GLY B CA 1
ATOM 8744 C C . GLY B 1 491 ? -9.047 18.594 -8.75 1 60.66 491 GLY B C 1
ATOM 8745 O O . GLY B 1 491 ? -7.879 18.25 -8.531 1 60.66 491 GLY B O 1
ATOM 8746 N N . ILE B 1 492 ? -9.539 19.75 -8.789 1 60.69 492 ILE B N 1
ATOM 8747 C CA . ILE B 1 492 ? -8.656 20.828 -8.312 1 60.69 492 ILE B CA 1
ATOM 8748 C C . ILE B 1 492 ? -8.672 20.859 -6.785 1 60.69 492 ILE B C 1
ATOM 8750 O O . ILE B 1 492 ? -9.617 20.375 -6.152 1 60.69 492 ILE B O 1
ATOM 8754 N N . THR B 1 493 ? -7.594 21.328 -6.332 1 69.06 493 THR B N 1
ATOM 8755 C CA . THR B 1 493 ? -7.52 21.562 -4.895 1 69.06 493 THR B CA 1
ATOM 8756 C C . THR B 1 493 ? -7.977 22.984 -4.551 1 69.06 493 THR B C 1
ATOM 8758 O O . THR B 1 493 ? -7.422 23.953 -5.055 1 69.06 493 THR B O 1
ATOM 8761 N N . LEU B 1 494 ? -9.094 23.078 -3.918 1 79.62 494 LEU B N 1
ATOM 8762 C CA . LEU B 1 494 ? -9.57 24.359 -3.432 1 79.62 494 LEU B CA 1
ATOM 8763 C C . LEU B 1 494 ? -8.695 24.875 -2.287 1 79.62 494 LEU B C 1
ATOM 8765 O O . LEU B 1 494 ? -8.125 24.078 -1.539 1 79.62 494 LEU B O 1
ATOM 8769 N N . SER B 1 495 ? -8.578 26.172 -2.27 1 78.31 495 SER B N 1
ATOM 8770 C CA . SER B 1 495 ? -7.895 26.75 -1.117 1 78.31 495 SER B CA 1
ATOM 8771 C C . SER B 1 495 ? -8.68 26.516 0.169 1 78.31 495 SER B C 1
ATOM 8773 O O . SER B 1 495 ? -9.844 26.109 0.126 1 78.31 495 SER B O 1
ATOM 8775 N N . GLY B 1 496 ? -8.016 26.656 1.307 1 81.06 496 GLY B N 1
ATOM 8776 C CA . GLY B 1 496 ? -8.688 26.5 2.586 1 81.06 496 GLY B CA 1
ATOM 8777 C C . GLY B 1 496 ? -9.922 27.359 2.719 1 81.06 496 GLY B C 1
ATOM 8778 O O . GLY B 1 496 ? -10.969 26.891 3.172 1 81.06 496 GLY B O 1
ATOM 8779 N N . GLY B 1 497 ? -9.805 28.609 2.297 1 87.75 497 GLY B N 1
ATOM 8780 C CA . GLY B 1 497 ? -10.93 29.516 2.352 1 87.75 497 GLY B CA 1
ATOM 8781 C C . GLY B 1 497 ? -12.062 29.125 1.421 1 87.75 497 GLY B C 1
ATOM 8782 O O . GLY B 1 497 ? -13.242 29.25 1.78 1 87.75 497 GLY B O 1
ATOM 8783 N N . GLN B 1 498 ? -11.719 28.703 0.25 1 89.12 498 GLN B N 1
ATOM 8784 C CA . GLN B 1 498 ? -12.727 28.281 -0.711 1 89.12 498 GLN B CA 1
ATOM 8785 C C . GLN B 1 498 ? -13.469 27.047 -0.206 1 89.12 498 GLN B C 1
ATOM 8787 O O . GLN B 1 498 ? -14.688 26.922 -0.396 1 89.12 498 GLN B O 1
ATOM 8792 N N . ARG B 1 499 ? -12.781 26.172 0.43 1 91.12 499 ARG B N 1
ATOM 8793 C CA . ARG B 1 499 ? -13.375 24.969 0.993 1 91.12 499 ARG B CA 1
ATOM 8794 C C . ARG B 1 499 ? -14.375 25.312 2.092 1 91.12 499 ARG B C 1
ATOM 8796 O O . ARG B 1 499 ? -15.469 24.75 2.145 1 91.12 499 ARG B O 1
ATOM 8803 N N . GLN B 1 500 ? -13.961 26.219 2.939 1 92.5 500 GLN B N 1
ATOM 8804 C CA . GLN B 1 500 ? -14.828 26.656 4.027 1 92.5 500 GLN B CA 1
ATOM 8805 C C . GLN B 1 500 ? -16.078 27.328 3.492 1 92.5 500 GLN B C 1
ATOM 8807 O O . GLN B 1 500 ? -17.203 27.031 3.938 1 92.5 500 GLN B O 1
ATOM 8812 N N . ARG B 1 501 ? -15.883 28.172 2.52 1 94.44 501 ARG B N 1
ATOM 8813 C CA . ARG B 1 501 ? -17 28.906 1.948 1 94.44 501 ARG B CA 1
ATOM 8814 C C . ARG B 1 501 ? -17.938 27.969 1.191 1 94.44 501 ARG B C 1
ATOM 8816 O O . ARG B 1 501 ? -19.156 28.188 1.18 1 94.44 501 ARG B O 1
ATOM 8823 N N . THR B 1 502 ? -17.391 26.938 0.559 1 94.38 502 THR B N 1
ATOM 8824 C CA . THR B 1 502 ? -18.234 25.922 -0.083 1 94.38 502 THR B CA 1
ATOM 8825 C C . THR B 1 502 ? -19.078 25.188 0.949 1 94.38 502 THR B C 1
ATOM 8827 O O . THR B 1 502 ? -20.25 24.891 0.709 1 94.38 502 THR B O 1
ATOM 8830 N N . SER B 1 503 ? -18.469 24.875 2.055 1 94.56 503 SER B N 1
ATOM 8831 C CA . SER B 1 503 ? -19.172 24.188 3.135 1 94.56 503 SER B CA 1
ATOM 8832 C C . SER B 1 503 ? -20.281 25.062 3.703 1 94.56 503 SER B C 1
ATOM 8834 O O . SER B 1 503 ? -21.344 24.562 4.09 1 94.56 503 SER B O 1
ATOM 8836 N N . ILE B 1 504 ? -19.984 26.344 3.76 1 94.94 504 ILE B N 1
ATOM 8837 C CA . ILE B 1 504 ? -21 27.281 4.227 1 94.94 504 ILE B CA 1
ATOM 8838 C C . ILE B 1 504 ? -22.188 27.297 3.256 1 94.94 504 ILE B C 1
ATOM 8840 O O . ILE B 1 504 ? -23.344 27.234 3.674 1 94.94 504 ILE B O 1
ATOM 8844 N N . ALA B 1 505 ? -21.844 27.391 1.987 1 95.19 505 ALA B N 1
ATOM 8845 C CA . ALA B 1 505 ? -22.891 27.359 0.966 1 95.19 505 ALA B CA 1
ATOM 8846 C C . ALA B 1 505 ? -23.719 26.094 1.078 1 95.19 505 ALA B C 1
ATOM 8848 O O . ALA B 1 505 ? -24.953 26.125 0.931 1 95.19 505 ALA B O 1
ATOM 8849 N N . ARG B 1 506 ? -23.094 25 1.333 1 95.06 506 ARG B N 1
ATOM 8850 C CA . ARG B 1 506 ? -23.766 23.719 1.498 1 95.06 506 ARG B CA 1
ATOM 8851 C C . ARG B 1 506 ? -24.766 23.766 2.652 1 95.06 506 ARG B C 1
ATOM 8853 O O . ARG B 1 506 ? -25.875 23.234 2.545 1 95.06 506 ARG B O 1
ATOM 8860 N N . ALA B 1 507 ? -24.391 24.328 3.707 1 94.44 507 ALA B N 1
ATOM 8861 C CA . ALA B 1 507 ? -25.25 24.422 4.883 1 94.44 507 ALA B CA 1
ATOM 8862 C C . ALA B 1 507 ? -26.438 25.328 4.617 1 94.44 507 ALA B C 1
ATOM 8864 O O . ALA B 1 507 ? -27.547 25.078 5.102 1 94.44 507 ALA B O 1
ATOM 8865 N N . LEU B 1 508 ? -26.266 26.344 3.801 1 93.94 508 LEU B N 1
ATOM 8866 C CA . LEU B 1 508 ? -27.281 27.375 3.588 1 93.94 508 LEU B CA 1
ATOM 8867 C C . LEU B 1 508 ? -28.344 26.891 2.611 1 93.94 508 LEU B C 1
ATOM 8869 O O . LEU B 1 508 ? -29.516 27.281 2.723 1 93.94 508 LEU B O 1
ATOM 8873 N N . ILE B 1 509 ? -27.922 26.141 1.668 1 93.81 509 ILE B N 1
ATOM 8874 C CA . ILE B 1 509 ? -28.859 25.75 0.615 1 93.81 509 ILE B CA 1
ATOM 8875 C C . ILE B 1 509 ? -30 24.938 1.215 1 93.81 509 ILE B C 1
ATOM 8877 O O . ILE B 1 509 ? -31.109 24.906 0.664 1 93.81 509 ILE B O 1
ATOM 8881 N N . LYS B 1 510 ? -29.75 24.344 2.281 1 90.44 510 LYS B N 1
ATOM 8882 C CA . LYS B 1 510 ? -30.75 23.547 2.98 1 90.44 510 LYS B CA 1
ATOM 8883 C C . LYS B 1 510 ? -31.828 24.438 3.59 1 90.44 510 LYS B C 1
ATOM 8885 O O . LYS B 1 510 ? -32.938 23.953 3.896 1 90.44 510 LYS B O 1
ATOM 8890 N N . ASN B 1 511 ? -31.562 25.672 3.723 1 88.88 511 ASN B N 1
ATOM 8891 C CA . ASN B 1 511 ? -32.438 26.594 4.402 1 88.88 511 ASN B CA 1
ATOM 8892 C C . ASN B 1 511 ? -32.875 26.078 5.773 1 88.88 511 ASN B C 1
ATOM 8894 O O . ASN B 1 511 ? -34.062 25.953 6.062 1 88.88 511 ASN B O 1
ATOM 8898 N N . PRO B 1 512 ? -31.906 25.828 6.664 1 92.19 512 PRO B N 1
ATOM 8899 C CA . PRO B 1 512 ? -32.188 25.234 7.973 1 92.19 512 PRO B CA 1
ATOM 8900 C C . PRO B 1 512 ? -32.781 26.219 8.969 1 92.19 512 PRO B C 1
ATOM 8902 O O . PRO B 1 512 ? -32.625 27.438 8.797 1 92.19 512 PRO B O 1
ATOM 8905 N N . ASP B 1 513 ? -33.406 25.688 10.008 1 92.88 513 ASP B N 1
ATOM 8906 C CA . ASP B 1 513 ? -33.938 26.5 11.102 1 92.88 513 ASP B CA 1
ATOM 8907 C C . ASP B 1 513 ? -32.812 26.906 12.055 1 92.88 513 ASP B C 1
ATOM 8909 O O . ASP B 1 513 ? -32.875 27.969 12.688 1 92.88 513 ASP B O 1
ATOM 8913 N N . ILE B 1 514 ? -31.922 26 12.094 1 94.94 514 ILE B N 1
ATOM 8914 C CA . ILE B 1 514 ? -30.766 26.219 12.969 1 94.94 514 ILE B CA 1
ATOM 8915 C C . ILE B 1 514 ? -29.469 26.109 12.164 1 94.94 514 ILE B C 1
ATOM 8917 O O . ILE B 1 514 ? -29.281 25.156 11.414 1 94.94 514 ILE B O 1
ATOM 8921 N N . LEU B 1 515 ? -28.641 27.094 12.242 1 95.12 515 LEU B N 1
ATOM 8922 C CA . LEU B 1 515 ? -27.359 27.109 11.539 1 95.12 515 LEU B CA 1
ATOM 8923 C C . LEU B 1 515 ? -26.203 27.062 12.523 1 95.12 515 LEU B C 1
ATOM 8925 O O . LEU B 1 515 ? -26.125 27.891 13.445 1 95.12 515 LEU B O 1
ATOM 8929 N N . ILE B 1 516 ? -25.391 26.062 12.375 1 96.06 516 ILE B N 1
ATOM 8930 C CA . ILE B 1 516 ? -24.219 25.922 13.227 1 96.06 516 ILE B CA 1
ATOM 8931 C C . ILE B 1 516 ? -22.953 26.109 12.391 1 96.06 516 ILE B C 1
ATOM 8933 O O . ILE B 1 516 ? -22.703 25.344 11.453 1 96.06 516 ILE B O 1
ATOM 8937 N N . LEU B 1 517 ? -22.156 27.078 12.711 1 95.12 517 LEU B N 1
ATOM 8938 C CA . LEU B 1 517 ? -20.891 27.375 12.039 1 95.12 517 LEU B CA 1
ATOM 8939 C C . LEU B 1 517 ? -19.719 27.109 12.969 1 95.12 517 LEU B C 1
ATOM 8941 O O . LEU B 1 517 ? -19.438 27.891 13.875 1 95.12 517 LEU B O 1
ATOM 8945 N N . ASP B 1 518 ? -19.016 26.047 12.711 1 94.19 518 ASP B N 1
ATOM 8946 C CA . ASP B 1 518 ? -17.906 25.656 13.578 1 94.19 518 ASP B CA 1
ATOM 8947 C C . ASP B 1 518 ? -16.562 26.016 12.961 1 94.19 518 ASP B C 1
ATOM 8949 O O . ASP B 1 518 ? -15.992 25.25 12.188 1 94.19 518 ASP B O 1
ATOM 8953 N N . ASP B 1 519 ? -16.031 27.109 13.344 1 90.19 519 ASP B N 1
ATOM 8954 C CA . ASP B 1 519 ? -14.734 27.625 12.93 1 90.19 519 ASP B CA 1
ATOM 8955 C C . ASP B 1 519 ? -14.586 27.594 11.406 1 90.19 519 ASP B C 1
ATOM 8957 O O . ASP B 1 519 ? -13.562 27.141 10.891 1 90.19 519 ASP B O 1
ATOM 8961 N N . CYS B 1 520 ? -15.547 28.109 10.75 1 87.69 520 CYS B N 1
ATOM 8962 C CA . CYS B 1 520 ? -15.594 27.922 9.305 1 87.69 520 CYS B CA 1
ATOM 8963 C C . CYS B 1 520 ? -15.141 29.172 8.578 1 87.69 520 CYS B C 1
ATOM 8965 O O . CYS B 1 520 ? -15.375 29.312 7.375 1 87.69 520 CYS B O 1
ATOM 8967 N N . LEU B 1 521 ? -14.594 30.125 9.32 1 87.25 521 LEU B N 1
ATOM 8968 C CA . LEU B 1 521 ? -14.117 31.359 8.68 1 87.25 521 LEU B CA 1
ATOM 8969 C C . LEU B 1 521 ? -12.664 31.625 9.039 1 87.25 521 LEU B C 1
ATOM 8971 O O . LEU B 1 521 ? -12.148 32.719 8.805 1 87.25 521 LEU B O 1
ATOM 8975 N N . SER B 1 522 ? -12.062 30.609 9.57 1 80.62 522 SER B N 1
ATOM 8976 C CA . SER B 1 522 ? -10.703 30.766 10.07 1 80.62 522 SER B CA 1
ATOM 8977 C C . SER B 1 522 ? -9.711 30.969 8.93 1 80.62 522 SER B C 1
ATOM 8979 O O . SER B 1 522 ? -8.68 31.609 9.102 1 80.62 522 SER B O 1
ATOM 8981 N N . ALA B 1 523 ? -10.016 30.438 7.758 1 77.25 523 ALA B N 1
ATOM 8982 C CA . ALA B 1 523 ? -9.102 30.531 6.625 1 77.25 523 ALA B CA 1
ATOM 8983 C C . ALA B 1 523 ? -9.555 31.609 5.637 1 77.25 523 ALA B C 1
ATOM 8985 O O . ALA B 1 523 ? -9.062 31.656 4.508 1 77.25 523 ALA B O 1
ATOM 8986 N N . VAL B 1 524 ? -10.422 32.438 6.051 1 79.19 524 VAL B N 1
ATOM 8987 C CA . VAL B 1 524 ? -10.961 33.5 5.215 1 79.19 524 VAL B CA 1
ATOM 8988 C C . VAL B 1 524 ? -10.398 34.844 5.672 1 79.19 524 VAL B C 1
ATOM 8990 O O . VAL B 1 524 ? -10.227 35.094 6.871 1 79.19 524 VAL B O 1
ATOM 8993 N N . ASP B 1 525 ? -10.07 35.656 4.754 1 75.31 525 ASP B N 1
ATOM 8994 C CA . ASP B 1 525 ? -9.555 36.969 5.105 1 75.31 525 ASP B CA 1
ATOM 8995 C C . ASP B 1 525 ? -10.633 37.844 5.762 1 75.31 525 ASP B C 1
ATOM 8997 O O . ASP B 1 525 ? -11.828 37.594 5.562 1 75.31 525 ASP B O 1
ATOM 9001 N N . THR B 1 526 ? -10.211 38.875 6.477 1 74.12 526 THR B N 1
ATOM 9002 C CA . THR B 1 526 ? -11.07 39.656 7.344 1 74.12 526 THR B CA 1
ATOM 9003 C C . THR B 1 526 ? -12.148 40.375 6.531 1 74.12 526 THR B C 1
ATOM 9005 O O . THR B 1 526 ? -13.305 40.438 6.945 1 74.12 526 THR B O 1
ATOM 9008 N N . ASN B 1 527 ? -11.758 40.844 5.426 1 76.19 527 ASN B N 1
ATOM 9009 C CA . ASN B 1 527 ? -12.727 41.562 4.605 1 76.19 527 ASN B CA 1
ATOM 9010 C C . ASN B 1 527 ? -13.82 40.625 4.086 1 76.19 527 ASN B C 1
ATOM 9012 O O . ASN B 1 527 ? -15 40.969 4.137 1 76.19 527 ASN B O 1
ATOM 9016 N N . THR B 1 528 ? -13.383 39.594 3.594 1 84.25 528 THR B N 1
ATOM 9017 C CA . THR B 1 528 ? -14.336 38.594 3.088 1 84.25 528 THR B CA 1
ATOM 9018 C C . THR B 1 528 ? -15.203 38.062 4.219 1 84.25 528 THR B C 1
ATOM 9020 O O . THR B 1 528 ? -16.391 37.812 4.035 1 84.25 528 THR B O 1
ATOM 9023 N N . GLU B 1 529 ? -14.516 37.844 5.309 1 87.25 529 GLU B N 1
ATOM 9024 C CA . GLU B 1 529 ? -15.234 37.375 6.492 1 87.25 529 GLU B CA 1
ATOM 9025 C C . GLU B 1 529 ? -16.375 38.312 6.848 1 87.25 529 GLU B C 1
ATOM 9027 O O . GLU B 1 529 ? -17.5 37.875 7.105 1 87.25 529 GLU B O 1
ATOM 9032 N N . GLU B 1 530 ? -16.141 39.594 6.859 1 82.69 530 GLU B N 1
ATOM 9033 C CA . GLU B 1 530 ? -17.141 40.594 7.207 1 82.69 530 GLU B CA 1
ATOM 9034 C C . GLU B 1 530 ? -18.297 40.594 6.211 1 82.69 530 GLU B C 1
ATOM 9036 O O . GLU B 1 530 ? -19.453 40.719 6.602 1 82.69 530 GLU B O 1
ATOM 9041 N N . LYS B 1 531 ? -17.938 40.438 4.992 1 86.12 531 LYS B N 1
ATOM 9042 C CA . LYS B 1 531 ? -18.969 40.375 3.953 1 86.12 531 LYS B CA 1
ATOM 9043 C C . LYS B 1 531 ? -19.875 39.156 4.137 1 86.12 531 LYS B C 1
ATOM 9045 O O . LYS B 1 531 ? -21.094 39.281 3.977 1 86.12 531 LYS B O 1
ATOM 9050 N N . ILE B 1 532 ? -19.297 38.062 4.422 1 90.94 532 ILE B N 1
ATOM 9051 C CA . ILE B 1 532 ? -20.047 36.844 4.605 1 90.94 532 ILE B CA 1
ATOM 9052 C C . ILE B 1 532 ? -20.953 36.969 5.824 1 90.94 532 ILE B C 1
ATOM 9054 O O . ILE B 1 532 ? -22.125 36.594 5.773 1 90.94 532 ILE B O 1
ATOM 9058 N N . LEU B 1 533 ? -20.391 37.5 6.879 1 88.25 533 LEU B N 1
ATOM 9059 C CA . LEU B 1 533 ? -21.156 37.656 8.109 1 88.25 533 LEU B CA 1
ATOM 9060 C C . LEU B 1 533 ? -22.328 38.625 7.902 1 88.25 533 LEU B C 1
ATOM 9062 O O . LEU B 1 533 ? -23.406 38.406 8.43 1 88.25 533 LEU B O 1
ATOM 9066 N N . GLU B 1 534 ? -22.078 39.656 7.203 1 86.56 534 GLU B N 1
ATOM 9067 C CA . GLU B 1 534 ? -23.141 40.594 6.891 1 86.56 534 GLU B CA 1
ATOM 9068 C C . GLU B 1 534 ? -24.234 39.938 6.047 1 86.56 534 GLU B C 1
ATOM 9070 O O . GLU B 1 534 ? -25.422 40.156 6.289 1 86.56 534 GLU B O 1
ATOM 9075 N N . ALA B 1 535 ? -23.797 39.25 5.09 1 88.56 535 ALA B N 1
ATOM 9076 C CA . ALA B 1 535 ? -24.75 38.562 4.23 1 88.56 535 ALA B CA 1
ATOM 9077 C C . ALA B 1 535 ? -25.547 37.531 5.027 1 88.56 535 ALA B C 1
ATOM 9079 O O . ALA B 1 535 ? -26.766 37.406 4.816 1 88.56 535 ALA B O 1
ATOM 9080 N N . LEU B 1 536 ? -24.906 36.844 5.871 1 88.25 536 LEU B N 1
ATOM 9081 C CA . LEU B 1 536 ? -25.562 35.844 6.711 1 88.25 536 LEU B CA 1
ATOM 9082 C C . LEU B 1 536 ? -26.594 36.5 7.621 1 88.25 536 LEU B C 1
ATOM 9084 O O . LEU B 1 536 ? -27.672 35.969 7.84 1 88.25 536 LEU B O 1
ATOM 9088 N N . LYS B 1 537 ? -26.234 37.625 8.156 1 84.5 537 LYS B N 1
ATOM 9089 C CA . LYS B 1 537 ? -27.125 38.375 9.047 1 84.5 537 LYS B CA 1
ATOM 9090 C C . LYS B 1 537 ? -28.391 38.781 8.312 1 84.5 537 LYS B C 1
ATOM 9092 O O . LYS B 1 537 ? -29.5 38.719 8.867 1 84.5 537 LYS B O 1
ATOM 9097 N N . THR B 1 538 ? -28.188 39.188 7.125 1 83.19 538 THR B N 1
ATOM 9098 C CA . THR B 1 538 ? -29.312 39.656 6.32 1 83.19 538 THR B CA 1
ATOM 9099 C C . THR B 1 538 ? 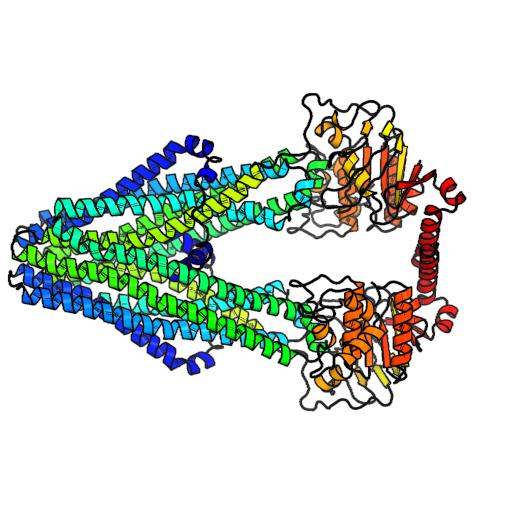-30.203 38.469 5.922 1 83.19 538 THR B C 1
ATOM 9101 O O . THR B 1 538 ? -31.438 38.594 5.961 1 83.19 538 THR B O 1
ATOM 9104 N N . GLU B 1 539 ? -29.578 37.406 5.547 1 78.75 539 GLU B N 1
ATOM 9105 C CA . GLU B 1 539 ? -30.312 36.25 5.043 1 78.75 539 GLU B CA 1
ATOM 9106 C C . GLU B 1 539 ? -30.906 35.438 6.188 1 78.75 539 GLU B C 1
ATOM 9108 O O . GLU B 1 539 ? -31.922 34.75 6.008 1 78.75 539 GLU B O 1
ATOM 9113 N N . THR B 1 540 ? -30.281 35.5 7.246 1 69.38 540 THR B N 1
ATOM 9114 C CA . THR B 1 540 ? -30.688 34.625 8.344 1 69.38 540 THR B CA 1
ATOM 9115 C C . THR B 1 540 ? -31.422 35.438 9.422 1 69.38 540 THR B C 1
ATOM 9117 O O . THR B 1 540 ? -31.359 35.094 10.602 1 69.38 540 THR B O 1
ATOM 9120 N N . GLN B 1 541 ? -32.125 36.375 8.805 1 74.38 541 GLN B N 1
ATOM 9121 C CA . GLN B 1 541 ? -32.906 37.125 9.773 1 74.38 541 GLN B CA 1
ATOM 9122 C C . GLN B 1 541 ? -33.938 36.25 10.453 1 74.38 541 GLN B C 1
ATOM 9124 O O . GLN B 1 541 ? -34.688 35.531 9.789 1 74.38 541 GLN B O 1
ATOM 9129 N N . ASN B 1 542 ? -33.875 35.906 11.688 1 79.31 542 ASN B N 1
ATOM 9130 C CA . ASN B 1 542 ? -34.812 35.156 12.523 1 79.31 542 ASN B CA 1
ATOM 9131 C C . ASN B 1 542 ? -34.406 33.688 12.656 1 79.31 542 ASN B C 1
ATOM 9133 O O . ASN B 1 542 ? -35.219 32.844 13.062 1 79.31 542 ASN B O 1
ATOM 9137 N N . ARG B 1 543 ? -33.219 33.312 12.117 1 89.62 543 ARG B N 1
ATOM 9138 C CA . ARG B 1 543 ? -32.75 31.969 12.258 1 89.62 543 ARG B CA 1
ATOM 9139 C C . ARG B 1 543 ? -31.844 31.828 13.492 1 89.62 543 ARG B C 1
ATOM 9141 O O . ARG B 1 543 ? -31.094 32.75 13.82 1 89.62 543 ARG B O 1
ATOM 9148 N N . THR B 1 544 ? -32.062 30.734 14.125 1 94.19 544 THR B N 1
ATOM 9149 C CA . THR B 1 544 ? -31.172 30.453 15.25 1 94.19 544 THR B CA 1
ATOM 9150 C C . THR B 1 544 ? -29.781 30.094 14.766 1 94.19 544 THR B C 1
ATOM 9152 O O . THR B 1 544 ? -29.609 29.156 13.961 1 94.19 544 THR B O 1
ATOM 9155 N N . THR B 1 545 ? -28.797 30.844 15.156 1 94.5 545 THR B N 1
ATOM 9156 C CA . THR B 1 545 ? -27.453 30.641 14.648 1 94.5 545 THR B CA 1
ATOM 9157 C C . THR B 1 545 ? -26.453 30.469 15.789 1 94.5 545 THR B C 1
ATOM 9159 O O . THR B 1 545 ? -26.484 31.219 16.766 1 94.5 545 THR B O 1
ATOM 9162 N N . ILE B 1 546 ? -25.703 29.422 15.695 1 95.56 546 ILE B N 1
ATOM 9163 C CA . ILE B 1 546 ? -24.609 29.172 16.625 1 95.56 546 ILE B CA 1
ATOM 9164 C C . ILE B 1 546 ? -23.266 29.312 15.898 1 95.56 546 ILE B C 1
ATOM 9166 O O . ILE B 1 546 ? -23 28.562 14.953 1 95.56 546 ILE B O 1
ATOM 9170 N N . ILE B 1 547 ? -22.438 30.219 16.344 1 95.25 547 ILE B N 1
ATOM 9171 C CA . ILE B 1 547 ? -21.172 30.484 15.688 1 95.25 547 ILE B CA 1
ATOM 9172 C C . ILE B 1 547 ? -20.016 30.188 16.641 1 95.25 547 ILE B C 1
ATOM 9174 O O . ILE B 1 547 ? -19.891 30.844 17.688 1 95.25 547 ILE B O 1
ATOM 9178 N N . ILE B 1 548 ? -19.328 29.172 16.328 1 94.88 548 ILE B N 1
ATOM 9179 C CA . ILE B 1 548 ? -18.125 28.859 17.062 1 94.88 548 ILE B CA 1
ATOM 9180 C C . ILE B 1 548 ? -16.906 29.438 16.344 1 94.88 548 ILE B C 1
ATOM 9182 O O . ILE B 1 548 ? -16.672 29.156 15.172 1 94.88 548 ILE B O 1
ATOM 9186 N N . ALA B 1 549 ? -16.172 30.312 16.938 1 91.12 549 ALA B N 1
ATOM 9187 C CA . ALA B 1 549 ? -15.039 30.953 16.297 1 91.12 549 ALA B CA 1
ATOM 9188 C C . ALA B 1 549 ? -13.914 31.234 17.297 1 91.12 549 ALA B C 1
ATOM 9190 O O . ALA B 1 549 ? -14.133 31.172 18.516 1 91.12 549 ALA B O 1
ATOM 9191 N N . HIS B 1 550 ? -12.844 31.484 16.766 1 84.81 550 HIS B N 1
ATOM 9192 C CA . HIS B 1 550 ? -11.703 31.906 17.562 1 84.81 550 HIS B CA 1
ATOM 9193 C C . HIS B 1 550 ? -11.5 33.406 17.484 1 84.81 550 HIS B C 1
ATOM 9195 O O . HIS B 1 550 ? -10.812 34 18.328 1 84.81 550 HIS B O 1
ATOM 9201 N N . ARG B 1 551 ? -12.094 34.031 16.547 1 83.75 551 ARG B N 1
ATOM 9202 C CA . ARG B 1 551 ? -11.938 35.469 16.328 1 83.75 551 ARG B CA 1
ATOM 9203 C C . ARG B 1 551 ? -13.125 36.25 16.891 1 83.75 551 ARG B C 1
ATOM 9205 O O . ARG B 1 551 ? -14.273 35.906 16.609 1 83.75 551 ARG B O 1
ATOM 9212 N N . ILE B 1 552 ? -12.828 37.281 17.594 1 88.19 552 ILE B N 1
ATOM 9213 C CA . ILE B 1 552 ? -13.859 38.094 18.234 1 88.19 552 ILE B CA 1
ATOM 9214 C C . ILE B 1 552 ? -14.641 38.875 17.172 1 88.19 552 ILE B C 1
ATOM 9216 O O . ILE B 1 552 ? -15.844 39.062 17.312 1 88.19 552 ILE B O 1
ATOM 9220 N N . SER B 1 553 ? -13.961 39.219 16.109 1 82.88 553 SER B N 1
ATOM 9221 C CA . SER B 1 553 ? -14.609 39.969 15.031 1 82.88 553 SER B CA 1
ATOM 9222 C C . SER B 1 553 ? -15.797 39.188 14.461 1 82.88 553 SER B C 1
ATOM 9224 O O . SER B 1 553 ? -16.781 39.781 14.023 1 82.88 553 SER B O 1
ATOM 9226 N N . THR B 1 554 ? -15.742 37.938 14.547 1 87.69 554 THR B N 1
ATOM 9227 C CA . THR B 1 554 ? -16.781 37.062 14.023 1 87.69 554 THR B CA 1
ATOM 9228 C C . THR B 1 554 ? -17.969 36.969 14.977 1 87.69 554 THR B C 1
ATOM 9230 O O . THR B 1 554 ? -19.094 36.75 14.555 1 87.69 554 THR B O 1
ATOM 9233 N N . LEU B 1 555 ? -17.719 37.281 16.219 1 92.25 555 LEU B N 1
ATOM 9234 C CA . LEU B 1 555 ? -18.719 37.031 17.234 1 92.25 555 LEU B CA 1
ATOM 9235 C C . LEU B 1 555 ? -19.312 38.312 17.766 1 92.25 555 LEU B C 1
ATOM 9237 O O . LEU B 1 555 ? -20.344 38.312 18.438 1 92.25 555 LEU B O 1
ATOM 9241 N N . LYS B 1 556 ? -18.719 39.469 17.453 1 89.25 556 LYS B N 1
ATOM 9242 C CA . LYS B 1 556 ? -19.047 40.75 18.062 1 89.25 556 LYS B CA 1
ATOM 9243 C C . LYS B 1 556 ? -20.516 41.125 17.859 1 89.25 556 LYS B C 1
ATOM 9245 O O . LYS B 1 556 ? -21.109 41.812 18.688 1 89.25 556 LYS B O 1
ATOM 9250 N N . HIS B 1 557 ? -21.172 40.594 16.875 1 86.38 557 HIS B N 1
ATOM 9251 C CA . HIS B 1 557 ? -22.547 40.969 16.547 1 86.38 557 HIS B CA 1
ATOM 9252 C C . HIS B 1 557 ? -23.547 39.938 17.047 1 86.38 557 HIS B C 1
ATOM 9254 O O . HIS B 1 557 ? -24.75 40.062 16.812 1 86.38 557 HIS B O 1
ATOM 9260 N N . CYS B 1 558 ? -23.141 38.938 17.703 1 92.88 558 CYS B N 1
ATOM 9261 C CA . CYS B 1 558 ? -24.047 37.938 18.25 1 92.88 558 CYS B CA 1
ATOM 9262 C C . CYS B 1 558 ? -24.875 38.5 19.406 1 92.88 558 CYS B C 1
ATOM 9264 O O . CYS B 1 558 ? -24.406 39.406 20.109 1 92.88 558 CYS B O 1
ATOM 9266 N N . ASN B 1 559 ? -26.062 37.906 19.547 1 93.31 559 ASN B N 1
ATOM 9267 C CA . ASN B 1 559 ? -26.938 38.344 20.641 1 93.31 559 ASN B CA 1
ATOM 9268 C C . ASN B 1 559 ? -26.359 37.969 22 1 93.31 559 ASN B C 1
ATOM 9270 O O . ASN B 1 559 ? -26.5 38.719 22.969 1 93.31 559 ASN B O 1
ATOM 9274 N N . LYS B 1 560 ? -25.812 36.844 22.016 1 95.44 560 LYS B N 1
ATOM 9275 C CA . LYS B 1 560 ? -25.172 36.312 23.234 1 95.44 560 LYS B CA 1
ATOM 9276 C C . LYS B 1 560 ? -23.859 35.594 22.891 1 95.44 560 LYS B C 1
ATOM 9278 O O . LYS B 1 560 ? -23.766 34.906 21.891 1 95.44 560 LYS B O 1
ATOM 9283 N N . ILE B 1 561 ? -22.859 35.844 23.719 1 97.12 561 ILE B N 1
ATOM 9284 C CA . ILE B 1 561 ? -21.562 35.219 23.547 1 97.12 561 ILE B CA 1
ATOM 9285 C C . ILE B 1 561 ? -21.203 34.438 24.828 1 97.12 561 ILE B C 1
ATOM 9287 O O . ILE B 1 561 ? -21.375 34.938 25.938 1 97.12 561 ILE B O 1
ATOM 9291 N N . ILE B 1 562 ? -20.781 33.219 24.625 1 96.94 562 ILE B N 1
ATOM 9292 C CA . ILE B 1 562 ? -20.328 32.438 25.766 1 96.94 562 ILE B CA 1
ATOM 9293 C C . ILE B 1 562 ? -18.828 32.156 25.625 1 96.94 562 ILE B C 1
ATOM 9295 O O . ILE B 1 562 ? -18.344 31.906 24.531 1 96.94 562 ILE B O 1
ATOM 9299 N N . VAL B 1 563 ? -18.141 32.219 26.766 1 96.69 563 VAL B N 1
ATOM 9300 C CA . VAL B 1 563 ? -16.719 31.906 26.812 1 96.69 563 VAL B CA 1
ATOM 9301 C C . VAL B 1 563 ? -16.5 30.578 27.547 1 96.69 563 VAL B C 1
ATOM 9303 O O . VAL B 1 563 ? -16.906 30.438 28.703 1 96.69 563 VAL B O 1
ATOM 9306 N N . LEU B 1 564 ? -15.875 29.672 26.797 1 94.56 564 LEU B N 1
ATOM 9307 C CA . LEU B 1 564 ? -15.633 28.359 27.344 1 94.56 564 LEU B CA 1
ATOM 9308 C C . LEU B 1 564 ? -14.172 28.188 27.766 1 94.56 564 LEU B C 1
ATOM 9310 O O . LEU B 1 564 ? -13.273 28.641 27.047 1 94.56 564 LEU B O 1
ATOM 9314 N N . ASP B 1 565 ? -14.008 27.641 28.906 1 92.62 565 ASP B N 1
ATOM 9315 C CA . ASP B 1 565 ? -12.695 27.25 29.406 1 92.62 565 ASP B CA 1
ATOM 9316 C C . ASP B 1 565 ? -12.781 25.984 30.25 1 92.62 565 ASP B C 1
ATOM 9318 O O . ASP B 1 565 ? -13.656 25.859 31.109 1 92.62 565 ASP B O 1
ATOM 9322 N N . ASN B 1 566 ? -11.914 25.094 30 1 90.31 566 ASN B N 1
ATOM 9323 C CA . ASN B 1 566 ? -11.852 23.844 30.734 1 90.31 566 ASN B CA 1
ATOM 9324 C C . ASN B 1 566 ? -13.219 23.172 30.828 1 90.31 566 ASN B C 1
ATOM 9326 O O . ASN B 1 566 ? -13.672 22.828 31.922 1 90.31 566 ASN B O 1
ATOM 9330 N N . ALA B 1 567 ? -14 23.203 29.844 1 92.25 567 ALA B N 1
ATOM 9331 C CA . ALA B 1 567 ? -15.227 22.422 29.641 1 92.25 567 ALA B CA 1
ATOM 9332 C C . ALA B 1 567 ? -16.406 23.078 30.328 1 92.25 567 ALA B C 1
ATOM 9334 O O . ALA B 1 567 ? -17.484 22.469 30.453 1 92.25 567 ALA B O 1
ATOM 9335 N N . THR B 1 568 ? -16.188 24.344 30.812 1 94.44 568 THR B N 1
ATOM 9336 C CA . THR B 1 568 ? -17.266 25.047 31.5 1 94.44 568 THR B CA 1
ATOM 9337 C C . THR B 1 568 ? -17.406 26.469 30.953 1 94.44 568 THR B C 1
ATOM 9339 O O . THR B 1 568 ? -16.484 27.016 30.359 1 94.44 568 THR B O 1
ATOM 9342 N N . ILE B 1 569 ? -18.609 27.016 31.141 1 95.62 569 ILE B N 1
ATOM 9343 C CA . ILE B 1 569 ? -18.828 28.406 30.781 1 95.62 569 ILE B CA 1
ATOM 9344 C C . ILE B 1 569 ? -18.297 29.312 31.875 1 95.62 569 ILE B C 1
ATOM 9346 O O . ILE B 1 569 ? -18.734 29.219 33.031 1 95.62 569 ILE B O 1
ATOM 9350 N N . ILE B 1 570 ? -17.453 30.234 31.562 1 94.62 570 ILE B N 1
ATOM 9351 C CA . ILE B 1 570 ? -16.859 31.109 32.562 1 94.62 570 ILE B CA 1
ATOM 9352 C C . ILE B 1 570 ? -17.453 32.5 32.469 1 94.62 570 ILE B C 1
ATOM 9354 O O . ILE B 1 570 ? -17.438 33.25 33.438 1 94.62 570 ILE B O 1
ATOM 9358 N N . GLU B 1 571 ? -17.719 32.906 31.234 1 95.62 571 GLU B N 1
ATOM 9359 C CA . GLU B 1 571 ? -18.344 34.188 30.984 1 95.62 571 GLU B CA 1
ATOM 9360 C C . GLU B 1 571 ? -19.484 34.094 29.984 1 95.62 571 GLU B C 1
ATOM 9362 O O . GLU B 1 571 ? -19.453 33.25 29.078 1 95.62 571 GLU B O 1
ATOM 9367 N N . GLU B 1 572 ? -20.547 34.906 30.172 1 95.88 572 GLU B N 1
ATOM 9368 C CA . GLU B 1 572 ? -21.656 35 29.219 1 95.88 572 GLU B CA 1
ATOM 9369 C C . GLU B 1 572 ? -22.219 36.406 29.172 1 95.88 572 GLU B C 1
ATOM 9371 O O . GLU B 1 572 ? -22.312 37.094 30.188 1 95.88 572 GLU B O 1
ATOM 9376 N N . GLY B 1 573 ? -22.547 36.875 27.984 1 95.38 573 GLY B N 1
ATOM 9377 C CA . GLY B 1 573 ? -23.109 38.188 27.797 1 95.38 573 GLY B CA 1
ATOM 9378 C C . GLY B 1 573 ? -22.938 38.719 26.391 1 95.38 573 GLY B C 1
ATOM 9379 O O . GLY B 1 573 ? -22.656 37.969 25.469 1 95.38 573 GLY B O 1
ATOM 9380 N N . THR B 1 574 ? -23.234 39.969 26.172 1 95.19 574 THR B N 1
ATOM 9381 C CA . THR B 1 574 ? -23.031 40.625 24.891 1 95.19 574 THR B CA 1
ATOM 9382 C C . THR B 1 574 ? -21.578 41.062 24.75 1 95.19 574 THR B C 1
ATOM 9384 O O . THR B 1 574 ? -20.812 41.031 25.719 1 95.19 574 THR B O 1
ATOM 9387 N N . HIS B 1 575 ? -21.266 41.469 23.562 1 94.44 575 HIS B N 1
ATOM 9388 C CA . HIS B 1 575 ? -19.922 41.938 23.281 1 94.44 575 HIS B CA 1
ATOM 9389 C C . HIS B 1 575 ? -19.516 43.062 24.234 1 94.44 575 HIS B C 1
ATOM 9391 O O . HIS B 1 575 ? -18.469 43 24.859 1 94.44 575 HIS B O 1
ATOM 9397 N N . GLN B 1 576 ? -20.422 44 24.438 1 93.31 576 GLN B N 1
ATOM 9398 C CA . GLN B 1 576 ? -20.156 45.156 25.266 1 93.31 576 GLN B CA 1
ATOM 9399 C C . GLN B 1 576 ? -20.047 44.781 26.75 1 93.31 576 GLN B C 1
ATOM 9401 O O . GLN B 1 576 ? -19.141 45.219 27.453 1 93.31 576 GLN B O 1
ATOM 9406 N N . GLU B 1 577 ? -20.922 43.906 27.156 1 94.81 577 GLU B N 1
ATOM 9407 C CA . GLU B 1 577 ? -20.938 43.469 28.547 1 94.81 577 GLU B CA 1
ATOM 9408 C C . GLU B 1 577 ? -19.672 42.688 28.891 1 94.81 577 GLU B C 1
ATOM 9410 O O . GLU B 1 577 ? -19.109 42.875 29.969 1 94.81 577 GLU B O 1
ATOM 9415 N N . LEU B 1 578 ? -19.297 41.906 27.969 1 94.62 578 LEU B N 1
ATOM 9416 C CA . LEU B 1 578 ? -18.141 41.062 28.219 1 94.62 578 LEU B CA 1
ATOM 9417 C C . LEU B 1 578 ? -16.844 41.875 28.219 1 94.62 578 LEU B C 1
ATOM 9419 O O . LEU B 1 578 ? -15.891 41.531 28.906 1 94.62 578 LEU B O 1
ATOM 9423 N N . LEU B 1 579 ? -16.812 42.938 27.438 1 92.88 579 LEU B N 1
ATOM 9424 C CA . LEU B 1 579 ? -15.664 43.844 27.453 1 92.88 579 LEU B CA 1
ATOM 9425 C C . LEU B 1 579 ? -15.562 44.594 28.781 1 92.88 579 LEU B C 1
ATOM 9427 O O . LEU B 1 579 ? -14.461 44.844 29.266 1 92.88 579 LEU B O 1
ATOM 9431 N N . GLU B 1 580 ? -16.703 44.875 29.328 1 92.12 580 GLU B N 1
ATOM 9432 C CA . GLU B 1 580 ? -16.75 45.625 30.578 1 92.12 580 GLU B CA 1
ATOM 9433 C C . GLU B 1 580 ? -16.359 44.719 31.75 1 92.12 580 GLU B C 1
ATOM 9435 O O . GLU B 1 580 ? -15.797 45.219 32.75 1 92.12 580 GLU B O 1
ATOM 9440 N N . ASN B 1 581 ? -16.594 43.5 31.641 1 92.12 581 ASN B N 1
ATOM 9441 C CA . ASN B 1 581 ? -16.312 42.562 32.719 1 92.12 581 ASN B CA 1
ATOM 9442 C C . ASN B 1 581 ? -14.82 42.281 32.844 1 92.12 581 ASN B C 1
ATOM 9444 O O . ASN B 1 581 ? -14.359 41.812 33.875 1 92.12 581 ASN B O 1
ATOM 9448 N N . LYS B 1 582 ? -13.961 42.562 31.828 1 88.62 582 LYS B N 1
ATOM 9449 C CA . LYS B 1 582 ? -12.508 42.438 31.797 1 88.62 582 LYS B CA 1
ATOM 9450 C C . LYS B 1 582 ? -12.078 41.031 32.188 1 88.62 582 LYS B C 1
ATOM 9452 O O . LYS B 1 582 ? -11.203 40.844 33.031 1 88.62 582 LYS B O 1
ATOM 9457 N N . GLY B 1 583 ? -12.781 40.031 31.734 1 91.06 583 GLY B N 1
ATOM 9458 C CA . GLY B 1 583 ? -12.422 38.656 31.938 1 91.06 583 GLY B CA 1
ATOM 9459 C C . GLY B 1 583 ? -11.648 38.031 30.781 1 91.06 583 GLY B C 1
ATOM 9460 O O . GLY B 1 583 ? -10.828 38.719 30.156 1 91.06 583 GLY B O 1
ATOM 9461 N N . LEU B 1 584 ? -11.836 36.75 30.562 1 90.06 584 LEU B N 1
ATOM 9462 C CA . LEU B 1 584 ? -11.109 36.031 29.516 1 90.06 584 LEU B CA 1
ATOM 9463 C C . LEU B 1 584 ? -11.453 36.562 28.141 1 90.06 584 LEU B C 1
ATOM 9465 O O . LEU B 1 584 ? -10.586 36.656 27.266 1 90.06 584 LEU B O 1
ATOM 9469 N N . TYR B 1 585 ? -12.648 36.938 27.922 1 92.88 585 TYR B N 1
ATOM 9470 C CA . TYR B 1 585 ? -13.094 37.531 26.672 1 92.88 585 TYR B CA 1
ATOM 9471 C C . TYR B 1 585 ? -12.32 38.812 26.359 1 92.88 585 TYR B C 1
ATOM 9473 O O . TYR B 1 585 ? -11.906 39.031 25.219 1 92.88 585 TYR B O 1
ATOM 9481 N N . TYR B 1 586 ? -12.273 39.594 27.344 1 90.38 586 TYR B N 1
ATOM 9482 C CA . TYR B 1 586 ? -11.523 40.844 27.203 1 90.38 586 TYR B CA 1
ATOM 9483 C C . TYR B 1 586 ? -10.07 40.562 26.844 1 90.38 586 TYR B C 1
ATOM 9485 O O . TYR B 1 586 ? -9.492 41.25 26 1 90.38 586 TYR B O 1
ATOM 9493 N N . ASP B 1 587 ? -9.57 39.531 27.438 1 85.69 587 ASP B N 1
ATOM 9494 C CA . ASP B 1 587 ? -8.195 39.125 27.125 1 85.69 587 ASP B CA 1
ATOM 9495 C C . ASP B 1 587 ? -8.055 38.75 25.656 1 85.69 587 ASP B C 1
ATOM 9497 O O . ASP B 1 587 ? -7.07 39.125 25.016 1 85.69 587 ASP B O 1
ATOM 9501 N N . PHE B 1 588 ? -9.023 37.969 25.188 1 86.81 588 PHE B N 1
ATOM 9502 C CA . PHE B 1 588 ? -9.008 37.562 23.797 1 86.81 588 PHE B CA 1
ATOM 9503 C C . PHE B 1 588 ? -9.062 38.812 22.891 1 86.81 588 PHE B C 1
ATOM 9505 O O . PHE B 1 588 ? -8.344 38.875 21.891 1 86.81 588 PHE B O 1
ATOM 9512 N N . TYR B 1 589 ? -9.953 39.75 23.203 1 85.19 589 TYR B N 1
ATOM 9513 C CA . TYR B 1 589 ? -10.188 40.938 22.406 1 85.19 589 TYR B CA 1
ATOM 9514 C C . TYR B 1 589 ? -8.93 41.781 22.312 1 85.19 589 TYR B C 1
ATOM 9516 O O . TYR B 1 589 ? -8.555 42.25 21.234 1 85.19 589 TYR B O 1
ATOM 9524 N N . GLU B 1 590 ? -8.367 41.969 23.391 1 79.81 590 GLU B N 1
ATOM 9525 C CA . GLU B 1 590 ? -7.156 42.781 23.438 1 79.81 590 GLU B CA 1
ATOM 9526 C C . GLU B 1 590 ? -6.035 42.125 22.625 1 79.81 590 GLU B C 1
ATOM 9528 O O . GLU B 1 590 ? -5.301 42.812 21.906 1 79.81 590 GLU B O 1
ATOM 9533 N N . LYS B 1 591 ? -6.031 40.938 22.797 1 74.12 591 LYS B N 1
ATOM 9534 C CA . LYS B 1 591 ? -5.004 40.188 22.062 1 74.12 591 LYS B CA 1
ATOM 9535 C C . LYS B 1 591 ? -5.215 40.312 20.562 1 74.12 591 LYS B C 1
ATOM 9537 O O . LYS B 1 591 ? -4.258 40.5 19.812 1 74.12 591 LYS B O 1
ATOM 9542 N N . GLN B 1 592 ? -6.391 40.219 20.125 1 77.69 592 GLN B N 1
ATOM 9543 C CA . GLN B 1 592 ? -6.711 40.25 18.703 1 77.69 592 GLN B CA 1
ATOM 9544 C C . GLN B 1 592 ? -6.582 41.656 18.141 1 77.69 592 GLN B C 1
ATOM 9546 O O . GLN B 1 592 ? -6.207 41.844 16.984 1 77.69 592 GLN B O 1
ATOM 9551 N N . LEU B 1 593 ? -7.109 42.688 18.875 1 69.88 593 LEU B N 1
ATOM 9552 C CA . LEU B 1 593 ? -6.922 44.062 18.453 1 69.88 593 LEU B CA 1
ATOM 9553 C C . LEU B 1 593 ? -5.445 44.375 18.234 1 69.88 593 LEU B C 1
ATOM 9555 O O . LEU B 1 593 ? -5.09 45.062 17.266 1 69.88 593 LEU B O 1
ATOM 9559 N N . LEU B 1 594 ? -4.828 43.781 19.094 1 58.44 594 LEU B N 1
ATOM 9560 C CA . LEU B 1 594 ? -3.385 43.969 18.984 1 58.44 594 LEU B CA 1
ATOM 9561 C C . LEU B 1 594 ? -2.838 43.312 17.734 1 58.44 594 LEU B C 1
ATOM 9563 O O . LEU B 1 594 ? -2.008 43.875 17.031 1 58.44 594 LEU B O 1
ATOM 9567 N N . GLU B 1 595 ? -3.395 42.156 17.484 1 62.19 595 GLU B N 1
ATOM 9568 C CA . GLU B 1 595 ? -2.979 41.438 16.297 1 62.19 595 GLU B CA 1
ATOM 9569 C C . GLU B 1 595 ? -3.377 42.156 15.023 1 62.19 595 GLU B C 1
ATOM 9571 O O . GLU B 1 595 ? -2.615 42.188 14.055 1 62.19 595 GLU B O 1
ATOM 9576 N N . GLU B 1 596 ? -4.633 42.656 14.914 1 60.16 596 GLU B N 1
ATOM 9577 C CA . GLU B 1 596 ? -5.133 43.406 13.766 1 60.16 596 GLU B CA 1
ATOM 9578 C C . GLU B 1 596 ? -4.301 44.656 13.523 1 60.16 596 GLU B C 1
ATOM 9580 O O . GLU B 1 596 ? -4.039 45.031 12.375 1 60.16 596 GLU B O 1
ATOM 9585 N N . LYS B 1 597 ? -4.035 45.344 14.492 1 55.41 597 LYS B N 1
ATOM 9586 C CA . LYS B 1 597 ? -3.227 46.562 14.375 1 55.41 597 LYS B CA 1
ATOM 9587 C C . LYS B 1 597 ? -1.843 46.25 13.812 1 55.41 597 LYS B C 1
ATOM 9589 O O . LYS B 1 597 ? -1.312 46.969 12.992 1 55.41 597 LYS B O 1
ATOM 9594 N N . ILE B 1 598 ? -1.607 45.062 14.242 1 48.38 598 ILE B N 1
ATOM 9595 C CA . ILE B 1 598 ? -0.304 44.625 13.758 1 48.38 598 ILE B CA 1
ATOM 9596 C C . ILE B 1 598 ? -0.391 44.281 12.266 1 48.38 598 ILE B C 1
ATOM 9598 O O . ILE B 1 598 ? 0.518 44.594 11.5 1 48.38 598 ILE B O 1
ATOM 9602 N N . ASN B 1 599 ? -1.55 43.625 11.852 1 50.31 599 ASN B N 1
ATOM 9603 C CA . ASN B 1 599 ? -1.722 43.25 10.453 1 50.31 599 ASN B CA 1
ATOM 9604 C C . ASN B 1 599 ? -2.027 44.438 9.57 1 50.31 599 ASN B C 1
ATOM 9606 O O . ASN B 1 599 ? -1.728 44.438 8.375 1 50.31 599 ASN B O 1
ATOM 9610 N N . MET B 1 600 ? -2.918 45.438 9.875 1 43.34 600 MET B N 1
ATOM 9611 C CA . MET B 1 600 ? -3.238 46.625 9.117 1 43.34 600 MET B CA 1
ATOM 9612 C C . MET B 1 600 ? -2.021 47.562 9.008 1 43.34 600 MET B C 1
ATOM 9614 O O . MET B 1 600 ? -1.913 48.344 8.07 1 43.34 600 MET B O 1
ATOM 9618 N N . GLU B 1 601 ? -1.142 47.5 9.891 1 39.38 601 GLU B N 1
ATOM 9619 C CA . GLU B 1 601 ? 0.046 48.344 9.75 1 39.38 601 GLU B CA 1
ATOM 9620 C C . GLU B 1 601 ? 1.141 47.625 8.969 1 39.38 601 GLU B C 1
ATOM 9622 O O . GLU B 1 601 ? 1.405 46.438 9.195 1 39.38 601 GLU B O 1
#

Radius of gyration: 38.51 Å; Cα contacts (8 Å, |Δi|>4): 1886; chains: 2; bounding box: 82×117×74 Å

Organism: NCBI:txid312168